Protein AF-0000000066042734 (afdb_homodimer)

Solvent-accessible surface area (backbone atoms only — not comparable to full-atom values): 48142 Å² total; per-residue (Å²): 138,81,78,79,76,81,79,82,79,78,80,76,77,76,70,76,70,76,62,56,46,54,73,40,97,67,30,56,36,60,56,72,78,45,35,79,86,39,39,67,38,41,52,30,36,57,53,18,55,71,49,66,73,80,45,58,42,34,63,77,38,16,57,48,27,60,75,30,28,76,43,46,57,34,74,38,47,61,54,89,59,24,52,62,40,36,47,58,49,60,66,67,35,60,50,47,44,50,36,86,46,45,84,27,55,83,34,44,26,46,78,47,66,72,29,27,18,26,41,44,29,44,27,70,74,49,34,63,70,52,44,28,50,64,20,34,44,53,41,46,38,65,55,72,38,41,45,52,58,41,40,35,22,38,65,94,47,86,49,72,38,77,52,46,69,51,41,49,52,41,31,41,63,68,72,48,38,71,92,78,43,51,74,57,52,45,50,35,48,41,55,40,61,53,36,27,47,48,47,61,36,80,45,92,90,42,52,38,35,64,41,50,61,40,88,64,32,68,48,75,67,31,30,47,51,50,38,56,76,66,67,58,53,74,48,55,30,65,60,45,59,30,62,27,63,67,49,51,20,34,31,48,47,38,30,52,71,7,71,49,36,70,67,64,51,36,53,37,51,42,34,29,24,62,42,67,50,98,84,67,50,75,46,52,38,43,44,56,58,67,36,72,81,43,33,75,52,26,57,48,69,77,41,88,69,53,68,68,58,51,53,49,52,44,50,50,32,43,50,49,42,50,53,46,48,53,51,37,44,55,48,44,52,50,36,31,54,49,41,32,52,33,51,75,60,65,56,49,69,78,73,40,46,68,36,36,49,23,46,32,53,13,46,36,34,43,32,42,50,61,36,9,80,55,29,35,67,37,16,40,50,59,36,27,40,40,36,29,54,14,26,49,27,29,29,53,19,35,29,51,43,29,38,50,27,30,76,61,70,47,72,69,82,69,89,74,79,66,39,86,36,35,69,40,25,37,51,73,69,67,54,62,58,69,58,55,52,51,44,34,51,48,24,58,72,53,51,48,55,51,22,52,52,51,28,50,60,56,57,68,33,40,110,132,88,77,81,79,78,78,76,78,74,79,77,76,76,72,76,72,76,64,58,48,54,60,45,96,66,30,57,36,60,57,74,77,44,36,79,86,39,39,68,39,40,53,31,36,58,52,18,56,70,48,68,73,80,46,56,42,36,64,76,39,15,56,49,27,60,75,30,27,76,43,45,58,35,74,38,46,61,55,89,58,22,51,62,40,39,48,58,49,58,66,66,34,59,49,46,42,50,36,87,45,44,85,28,56,83,33,46,25,47,78,49,64,73,28,26,18,26,41,45,27,44,28,71,74,49,35,63,71,51,45,29,49,64,21,34,42,52,41,47,38,64,55,71,38,41,44,52,59,41,41,34,22,39,65,95,46,87,50,73,38,78,50,46,69,51,39,47,53,40,30,41,64,69,73,49,38,70,92,78,44,51,72,59,52,46,51,34,48,42,54,40,61,52,35,26,47,50,46,62,37,81,45,89,90,42,54,37,35,66,41,49,61,39,88,64,34,68,48,74,67,32,30,46,51,50,37,57,75,66,68,58,55,74,47,53,29,64,60,45,60,29,62,27,63,67,51,50,21,34,32,47,47,37,30,50,70,7,70,49,36,70,67,64,51,34,54,36,51,42,33,30,24,64,43,66,48,97,86,66,50,73,47,50,39,42,44,56,58,66,36,74,80,43,32,74,52,27,56,48,69,78,41,89,70,53,68,69,58,50,53,49,53,45,50,51,32,42,49,51,42,50,53,46,49,51,53,38,45,55,48,43,53,50,36,32,54,48,39,33,52,32,49,76,60,63,57,49,69,78,72,40,47,69,37,37,49,23,45,31,52,13,50,36,35,43,32,43,51,62,35,9,80,55,30,34,66,38,16,39,50,58,38,28,41,40,36,29,54,14,27,48,27,31,29,53,20,36,31,52,45,30,37,51,29,31,75,60,69,48,73,71,79,69,90,74,79,67,38,87,37,35,69,38,24,36,50,72,69,68,55,62,59,70,59,54,52,51,44,34,52,49,24,59,68,53,50,49,56,51,21,52,53,52,28,51,61,56,55,67,32,40,109

Secondary structure (DSSP, 8-state):
----------------------S-SS----GGGGTTTTHHHHHHHHGGGG-----BHHHH-THHHHHTTTSGGGT--B----GGGHHHHHHHSGGG---SSTT-SS-BGGGGTTT-THHHHHHHHHHHHHHHSSBGGGGTTT--S-S-HHHHB-TTSS-B----HHHHHHHHHTT--GGGS-HHHHHHHTGGGTSS--EE--SSSSTT-EE---BTBSSHHHHHHHHHHTT--SEE-TTT--EE------HHHHHHHSHHHHTT--HHHHHS-EEE-TTS-EEE----S-GGGGGGGTGGGT--S-HHHHHHHHHHHHHHHHHHHHHHHHHHHHHHHHHHHHHHTT--HHHHHHHHHHHHHHHHHHHHHHHSTTHHHH-HHHHHHHHHHHHHHHHHHHHHHHHHHHHTT--SSPPPP--SSHHHHHHHTT--HHHHHHHHHHHHHHHHHHHHHHHHHHHTT--/----------------------S-SS----GGGGTTTTHHHHHHHHGGGG-----BHHHH-THHHHHTTTSGGGT--B----GGGHHHHHHHSGGG---SSTT-SS-BGGGGTTT-THHHHHHHHHHHHHHHSSBGGGGTTT--SPS-HHHHB-TTSS-B----HHHHHHHHHTT--GGGS-HHHHHHHTGGGTSS--EE--SSSSTT-EE---BTBSSHHHHHHHHHHTT--SEE-TTT--EE------HHHHHHHSHHHHTT--HHHHHS-EEE-TTS-EEE----S-GGGGGGGTGGGT--S-HHHHHHHHHHHHHHHHHHHHHHHHHHHHHHHHHHHHHHTT--HHHHHHHHHHHHHHHHHHHHHHHSTTHHHH-HHHHHHHHHHHHHHHHHHHHHHHHHHHHTT--SSPPPP--SSHHHHHHHTT--HHHHHHHHHHHHHHHHHHHHHHHHHHHTT--

Nearest PDB structures (foldseek):
  3ubr-assembly1_B  TM=9.917E-01  e=2.176E-53  Shewanella oneidensis
  4wjy-assembly1_B  TM=9.800E-01  e=7.944E-49  Escherichia coli K-12
  2rdz-assembly1_A  TM=9.796E-01  e=1.057E-48  Escherichia coli
  2rf7-assembly1_B  TM=9.746E-01  e=1.008E-48  Escherichia coli K-12
  1qdb-assembly2_C  TM=9.679E-01  e=1.740E-40  Sulfurospirillum deleyianum

Sequence (926 aa):
MNVKSIALSAVIATSFLAAGAMASEKTEPRNEVYKDKFSKQYDSWHATDESKEVVDMLEKVPSLVVLWAGYGFAKDYNAPRGHMYAVTDVTNTLRTGAPKNAEDGPMPMACWSCKSPDVPRVIEEQGEDGYFSGKWAKGGPEIVNVLGCADCHEKGSSKLRMSRPFAERAMTTLNTPFDKASRKDKQSMVCAQCHVEYYFEKTAERPGFVKFPWDMGTTVEQMEVYYDSMEFSDWTHAVSKTPMLKAQHPGYETWKLGVHGQNNVSCVDCHMPKVTNDKGRKFTDHKVGNPFDRFEETCATCHSQSKEFMVKQVEESKQKAQDLKARVETQLVKAHFEAKAAWDAGATEVEMKPILMDIRHSQWRWDYATASHGASSHAPAEVLRILGTSLDKAADARVKLAQLLGAKGVKQPIAYPDTSTKAKAQAALGMNMKTMNAEKAEFKKTLVPKWKEEAKKREATYKMNVKSIALSAVIATSFLAAGAMASEKTEPRNEVYKDKFSKQYDSWHATDESKEVVDMLEKVPSLVVLWAGYGFAKDYNAPRGHMYAVTDVTNTLRTGAPKNAEDGPMPMACWSCKSPDVPRVIEEQGEDGYFSGKWAKGGPEIVNVLGCADCHEKGSSKLRMSRPFAERAMTTLNTPFDKASRKDKQSMVCAQCHVEYYFEKTAERPGFVKFPWDMGTTVEQMEVYYDSMEFSDWTHAVSKTPMLKAQHPGYETWKLGVHGQNNVSCVDCHMPKVTNDKGRKFTDHKVGNPFDRFEETCATCHSQSKEFMVKQVEESKQKAQDLKARVETQLVKAHFEAKAAWDAGATEVEMKPILMDIRHSQWRWDYATASHGASSHAPAEVLRILGTSLDKAADARVKLAQLLGAKGVKQPIAYPDTSTKAKAQAALGMNMKTMNAEKAEFKKTLVPKWKEEAKKREATYK

Structure (mmCIF, N/CA/C/O backbone):
data_AF-0000000066042734-model_v1
#
loop_
_entity.id
_entity.type
_entity.pdbx_description
1 polymer 'Cytochrome c-552'
#
loop_
_atom_site.group_PDB
_atom_site.id
_atom_site.type_symbol
_atom_site.label_atom_id
_atom_site.label_alt_id
_atom_site.label_comp_id
_atom_site.label_asym_id
_atom_site.label_entity_id
_atom_site.label_seq_id
_atom_site.pdbx_PDB_ins_code
_atom_site.Cartn_x
_atom_site.Cartn_y
_atom_site.Cartn_z
_atom_site.occupancy
_atom_site.B_iso_or_equiv
_atom_site.auth_seq_id
_atom_site.auth_comp_id
_atom_site.auth_asym_id
_atom_site.auth_atom_id
_atom_site.pdbx_PDB_model_num
ATOM 1 N N . MET A 1 1 ? 7.691 -102.562 -24.547 1 26.17 1 MET A N 1
ATOM 2 C CA . MET A 1 1 ? 7.766 -101.562 -25.609 1 26.17 1 MET A CA 1
ATOM 3 C C . MET A 1 1 ? 6.863 -100.375 -25.297 1 26.17 1 MET A C 1
ATOM 5 O O . MET A 1 1 ? 5.637 -100.5 -25.328 1 26.17 1 MET A O 1
ATOM 9 N N . ASN A 1 2 ? 7.25 -99.562 -24.234 1 24.59 2 ASN A N 1
ATOM 10 C CA . ASN A 1 2 ? 6.703 -98.562 -23.312 1 24.59 2 ASN A CA 1
ATOM 11 C C . ASN A 1 2 ? 6.383 -97.25 -24.031 1 24.59 2 ASN A C 1
ATOM 13 O O . ASN A 1 2 ? 7.289 -96.562 -24.469 1 24.59 2 ASN A O 1
ATOM 17 N N . VAL A 1 3 ? 5.277 -97.125 -24.797 1 21.44 3 VAL A N 1
ATOM 18 C CA . VAL A 1 3 ? 4.836 -96.062 -25.719 1 21.44 3 VAL A CA 1
ATOM 19 C C . VAL A 1 3 ? 4.582 -94.75 -24.938 1 21.44 3 VAL A C 1
ATOM 21 O O . VAL A 1 3 ? 3.676 -94.688 -24.094 1 21.44 3 VAL A O 1
ATOM 24 N N . LYS A 1 4 ? 5.672 -94.125 -24.453 1 25.98 4 LYS A N 1
ATOM 25 C CA . LYS A 1 4 ? 5.59 -92.938 -23.609 1 25.98 4 LYS A CA 1
ATOM 26 C C . LYS A 1 4 ? 4.805 -91.812 -24.312 1 25.98 4 LYS A C 1
ATOM 28 O O . LYS A 1 4 ? 5.254 -91.25 -25.312 1 25.98 4 LYS A O 1
ATOM 33 N N . SER A 1 5 ? 3.439 -91.812 -24.438 1 24.69 5 SER A N 1
ATOM 34 C CA . SER A 1 5 ? 2.531 -90.938 -25.125 1 24.69 5 SER A CA 1
ATOM 35 C C . SER A 1 5 ? 2.643 -89.5 -24.578 1 24.69 5 SER A C 1
ATOM 37 O O . SER A 1 5 ? 2.25 -89.25 -23.438 1 24.69 5 SER A O 1
ATOM 39 N N . ILE A 1 6 ? 3.727 -88.812 -24.391 1 31.67 6 ILE A N 1
ATOM 40 C CA . ILE A 1 6 ? 3.625 -87.625 -23.594 1 31.67 6 ILE A CA 1
ATOM 41 C C . ILE A 1 6 ? 2.645 -86.625 -24.266 1 31.67 6 ILE A C 1
ATOM 43 O O . ILE A 1 6 ? 2.557 -86.562 -25.484 1 31.67 6 ILE A O 1
ATOM 47 N N . ALA A 1 7 ? 1.88 -85.75 -23.438 1 32.56 7 ALA A N 1
ATOM 48 C CA . ALA A 1 7 ? 0.792 -84.812 -23.125 1 32.56 7 ALA A CA 1
ATOM 49 C C . ALA A 1 7 ? 0.987 -83.5 -23.844 1 32.56 7 ALA A C 1
ATOM 51 O O . ALA A 1 7 ? 2.029 -82.875 -23.703 1 32.56 7 ALA A O 1
ATOM 52 N N . LEU A 1 8 ? 0.381 -83.25 -24.969 1 29.23 8 LEU A N 1
ATOM 53 C CA . LEU A 1 8 ? 0.227 -82 -25.672 1 29.23 8 LEU A CA 1
ATOM 54 C C . LEU A 1 8 ? -0.288 -80.938 -24.734 1 29.23 8 LEU A C 1
ATOM 56 O O . LEU A 1 8 ? -1.381 -81.062 -24.188 1 29.23 8 LEU A O 1
ATOM 60 N N . SER A 1 9 ? 0.532 -80.188 -23.953 1 26.72 9 SER A N 1
ATOM 61 C CA . SER A 1 9 ? 0.153 -79.062 -23.078 1 26.72 9 SER A CA 1
ATOM 62 C C . SER A 1 9 ? -0.603 -78 -23.859 1 26.72 9 SER A C 1
ATOM 64 O O . SER A 1 9 ? -0.129 -77.5 -24.891 1 26.72 9 SER A O 1
ATOM 66 N N . ALA A 1 10 ? -1.938 -77.938 -23.797 1 28.2 10 ALA A N 1
ATOM 67 C CA . ALA A 1 10 ? -2.877 -76.938 -24.281 1 28.2 10 ALA A CA 1
ATOM 68 C C . ALA A 1 10 ? -2.471 -75.562 -23.828 1 28.2 10 ALA A C 1
ATOM 70 O O . ALA A 1 10 ? -2.293 -75.312 -22.625 1 28.2 10 ALA A O 1
ATOM 71 N N . VAL A 1 11 ? -1.815 -74.688 -24.594 1 31.05 11 VAL A N 1
ATOM 72 C CA . VAL A 1 11 ? -1.559 -73.312 -24.422 1 31.05 11 VAL A CA 1
ATOM 73 C C . VAL A 1 11 ? -2.879 -72.562 -24.25 1 31.05 11 VAL A C 1
ATOM 75 O O . VAL A 1 11 ? -3.693 -72.5 -25.172 1 31.05 11 VAL A O 1
ATOM 78 N N . ILE A 1 12 ? -3.625 -72.75 -23.125 1 29.28 12 ILE A N 1
ATOM 79 C CA . ILE A 1 12 ? -4.797 -71.875 -22.938 1 29.28 12 ILE A CA 1
ATOM 80 C C . ILE A 1 12 ? -4.398 -70.375 -23.047 1 29.28 12 ILE A C 1
ATOM 82 O O . ILE A 1 12 ? -3.512 -69.938 -22.328 1 29.28 12 ILE A O 1
ATOM 86 N N . ALA A 1 13 ? -4.691 -69.75 -24.172 1 31.03 13 ALA A N 1
ATOM 87 C CA . ALA A 1 13 ? -4.711 -68.312 -24.406 1 31.03 13 ALA A CA 1
ATOM 88 C C . ALA A 1 13 ? -5.543 -67.562 -23.344 1 31.03 13 ALA A C 1
ATOM 90 O O . ALA A 1 13 ? -6.766 -67.75 -23.281 1 31.03 13 ALA A O 1
ATOM 91 N N . THR A 1 14 ? -5.09 -67.438 -22.109 1 29.73 14 THR A N 1
ATOM 92 C CA . THR A 1 14 ? -5.75 -66.5 -21.172 1 29.73 14 THR A CA 1
ATOM 93 C C . THR A 1 14 ? -6.164 -65.25 -21.859 1 29.73 14 THR A C 1
ATOM 95 O O . THR A 1 14 ? -5.32 -64.5 -22.375 1 29.73 14 THR A O 1
ATOM 98 N N . SER A 1 15 ? -7.273 -65.25 -22.5 1 28.06 15 SER A N 1
ATOM 99 C CA . SER A 1 15 ? -7.879 -63.969 -22.891 1 28.06 15 SER A CA 1
ATOM 100 C C . SER A 1 15 ? -7.801 -62.969 -21.75 1 28.06 15 SER A C 1
ATOM 102 O O . SER A 1 15 ? -8.266 -63.219 -20.641 1 28.06 15 SER A O 1
ATOM 104 N N . PHE A 1 16 ? -6.797 -62.125 -21.719 1 29.88 16 PHE A N 1
ATOM 105 C CA . PHE A 1 16 ? -6.848 -60.906 -20.922 1 29.88 16 PHE A CA 1
ATOM 106 C C . PHE A 1 16 ? -8.227 -60.281 -21 1 29.88 16 PHE A C 1
ATOM 108 O O . PHE A 1 16 ? -8.617 -59.75 -22.047 1 29.88 16 PHE A O 1
ATOM 115 N N . LEU A 1 17 ? -9.227 -60.969 -20.484 1 30.89 17 LEU A N 1
ATOM 116 C CA . LEU A 1 17 ? -10.445 -60.188 -20.281 1 30.89 17 LEU A CA 1
ATOM 117 C C . LEU A 1 17 ? -10.125 -58.75 -19.938 1 30.89 17 LEU A C 1
ATOM 119 O O . LEU A 1 17 ? -9.438 -58.469 -18.953 1 30.89 17 LEU A O 1
ATOM 123 N N . ALA A 1 18 ? -10.055 -57.938 -20.938 1 37.06 18 ALA A N 1
ATOM 124 C CA . ALA A 1 18 ? -10.148 -56.5 -20.766 1 37.06 18 ALA A CA 1
ATOM 125 C C . ALA A 1 18 ? -11.266 -56.125 -19.797 1 37.06 18 ALA A C 1
ATOM 127 O O . ALA A 1 18 ? -12.445 -56.094 -20.172 1 37.06 18 ALA A O 1
ATOM 128 N N . ALA A 1 19 ? -11.352 -56.625 -18.625 1 37.56 19 ALA A N 1
ATOM 129 C CA . ALA A 1 19 ? -12.234 -56.031 -17.625 1 37.56 19 ALA A CA 1
ATOM 130 C C . ALA A 1 19 ? -12.367 -54.531 -17.844 1 37.56 19 ALA A C 1
ATOM 132 O O . ALA A 1 19 ? -11.359 -53.812 -18.016 1 37.56 19 ALA A O 1
ATOM 133 N N . GLY A 1 20 ? -13.445 -54.094 -18.297 1 38.38 20 GLY A N 1
ATOM 134 C CA . GLY A 1 20 ? -13.727 -52.688 -18.359 1 38.38 20 GLY A CA 1
ATOM 135 C C . GLY A 1 20 ? -13.195 -51.906 -17.156 1 38.38 20 GLY A C 1
ATOM 136 O O . GLY A 1 20 ? -13.617 -52.156 -16.031 1 38.38 20 GLY A O 1
ATOM 137 N N . ALA A 1 21 ? -11.961 -51.656 -17.109 1 43.28 21 ALA A N 1
ATOM 138 C CA . ALA A 1 21 ? -11.203 -50.969 -16.078 1 43.28 21 ALA A CA 1
ATOM 139 C C . ALA A 1 21 ? -11.914 -49.688 -15.641 1 43.28 21 ALA A C 1
ATOM 141 O O . ALA A 1 21 ? -12.211 -48.812 -16.469 1 43.28 21 ALA A O 1
ATOM 142 N N . MET A 1 22 ? -12.922 -49.75 -14.711 1 48 22 MET A N 1
ATOM 143 C CA . MET A 1 22 ? -13.305 -48.5 -14.07 1 48 22 MET A CA 1
ATOM 144 C C . MET A 1 22 ? -12.094 -47.594 -13.859 1 48 22 MET A C 1
ATOM 146 O O . MET A 1 22 ? -10.984 -48.094 -13.664 1 48 22 MET A O 1
ATOM 150 N N . ALA A 1 23 ? -12.289 -46.188 -14.297 1 59.84 23 ALA A N 1
ATOM 151 C CA . ALA A 1 23 ? -11.133 -45.344 -13.969 1 59.84 23 ALA A CA 1
ATOM 152 C C . ALA A 1 23 ? -10.586 -45.688 -12.586 1 59.84 23 ALA A C 1
ATOM 154 O O . ALA A 1 23 ? -9.875 -46.688 -12.422 1 59.84 23 ALA A O 1
ATOM 155 N N . SER A 1 24 ? -10.68 -44.938 -11.633 1 70.19 24 SER A N 1
ATOM 156 C CA . SER A 1 24 ? -10.305 -45.156 -10.242 1 70.19 24 SER A CA 1
ATOM 157 C C . SER A 1 24 ? -11.531 -45.25 -9.344 1 70.19 24 SER A C 1
ATOM 159 O O . SER A 1 24 ? -12.633 -44.875 -9.75 1 70.19 24 SER A O 1
ATOM 161 N N . GLU A 1 25 ? -11.508 -46 -8.281 1 78.12 25 GLU A N 1
ATOM 162 C CA . GLU A 1 25 ? -12.617 -46.188 -7.344 1 78.12 25 GLU A CA 1
ATOM 163 C C . GLU A 1 25 ? -13.148 -44.875 -6.832 1 78.12 25 GLU A C 1
ATOM 165 O O . GLU A 1 25 ? -14.359 -44.688 -6.715 1 78.12 25 GLU A O 1
ATOM 170 N N . LYS A 1 26 ? -12.352 -43.969 -6.766 1 88.19 26 LYS A N 1
ATOM 171 C CA . LYS A 1 26 ? -12.742 -42.719 -6.109 1 88.19 26 LYS A CA 1
ATOM 172 C C . LYS A 1 26 ? -12.891 -41.594 -7.121 1 88.19 26 LYS A C 1
ATOM 174 O O . LYS A 1 26 ? -13.648 -40.625 -6.895 1 88.19 26 LYS A O 1
ATOM 179 N N . THR A 1 27 ? -12.227 -41.656 -8.289 1 95.31 27 THR A N 1
ATOM 180 C CA . THR A 1 27 ? -12.195 -40.531 -9.203 1 95.31 27 THR A CA 1
ATOM 181 C C . THR A 1 27 ? -12.664 -40.938 -10.594 1 95.31 27 THR A C 1
ATOM 183 O O . THR A 1 27 ? -12.094 -41.844 -11.203 1 95.31 27 THR A O 1
ATOM 186 N N . GLU A 1 28 ? -13.727 -40.406 -11.07 1 94.94 28 GLU A N 1
ATOM 187 C CA . GLU A 1 28 ? -14.125 -40.438 -12.477 1 94.94 28 GLU A CA 1
ATOM 188 C C . GLU A 1 28 ? -13.703 -39.156 -13.188 1 94.94 28 GLU A C 1
ATOM 190 O O . GLU A 1 28 ? -14.344 -38.094 -13.023 1 94.94 28 GLU A O 1
ATOM 195 N N . PRO A 1 29 ? -12.602 -39.156 -13.93 1 96.25 29 PRO A N 1
ATOM 196 C CA . PRO A 1 29 ? -12 -37.906 -14.43 1 96.25 29 PRO A CA 1
ATOM 197 C C . PRO A 1 29 ? -12.766 -37.312 -15.617 1 96.25 29 PRO A C 1
ATOM 199 O O . PRO A 1 29 ? -12.656 -36.125 -15.891 1 96.25 29 PRO A O 1
ATOM 202 N N . ARG A 1 30 ? -13.547 -38.094 -16.391 1 95.44 30 ARG A N 1
ATOM 203 C CA . ARG A 1 30 ? -14.305 -37.625 -17.547 1 95.44 30 ARG A CA 1
ATOM 204 C C . ARG A 1 30 ? -15.469 -36.75 -17.109 1 95.44 30 ARG A C 1
ATOM 206 O O . ARG A 1 30 ? -16.438 -37.25 -16.531 1 95.44 30 ARG A O 1
ATOM 213 N N . ASN A 1 31 ? -15.422 -35.531 -17.422 1 96.38 31 ASN A N 1
ATOM 214 C CA . ASN A 1 31 ? -16.422 -34.562 -16.984 1 96.38 31 ASN A CA 1
ATOM 215 C C . ASN A 1 31 ? -17.781 -34.844 -17.609 1 96.38 31 ASN A C 1
ATOM 217 O O . ASN A 1 31 ? -18.812 -34.594 -17 1 96.38 31 ASN A O 1
ATOM 221 N N . GLU A 1 32 ? -17.797 -35.375 -18.781 1 95 32 GLU A N 1
ATOM 222 C CA . GLU A 1 32 ? -19.031 -35.625 -19.531 1 95 32 GLU A CA 1
ATOM 223 C C . GLU A 1 32 ? -19.953 -36.594 -18.812 1 95 32 GLU A C 1
ATOM 225 O O . GLU A 1 32 ? -21.172 -36.562 -19.016 1 95 32 GLU A O 1
ATOM 230 N N . VAL A 1 33 ? -19.438 -37.375 -17.953 1 94.56 33 VAL A N 1
ATOM 231 C CA . VAL A 1 33 ? -20.219 -38.375 -17.234 1 94.56 33 VAL A CA 1
ATOM 232 C C . VAL A 1 33 ? -21.203 -37.688 -16.297 1 94.56 33 VAL A C 1
ATOM 234 O O . VAL A 1 33 ? -22.25 -38.25 -15.953 1 94.56 33 VAL A O 1
ATOM 237 N N . TYR A 1 34 ? -20.922 -36.5 -15.938 1 95.56 34 TYR A N 1
ATOM 238 C CA . TYR A 1 34 ? -21.719 -35.781 -14.938 1 95.56 34 TYR A CA 1
ATOM 239 C C . TYR A 1 34 ? -22.75 -34.875 -15.602 1 95.56 34 TYR A C 1
ATOM 241 O O . TYR A 1 34 ? -23.562 -34.25 -14.922 1 95.56 34 TYR A O 1
ATOM 249 N N . LYS A 1 35 ? -22.781 -34.75 -16.859 1 96.19 35 LYS A N 1
ATOM 250 C CA . LYS A 1 35 ? -23.547 -33.75 -17.625 1 96.19 35 LYS A CA 1
ATOM 251 C C . LYS A 1 35 ? -25.047 -33.906 -17.375 1 96.19 35 LYS A C 1
ATOM 253 O O . LYS A 1 35 ? -25.766 -32.906 -17.344 1 96.19 35 LYS A O 1
ATOM 258 N N . ASP A 1 36 ? -25.594 -35.125 -17.234 1 95.5 36 ASP A N 1
ATOM 259 C CA . ASP A 1 36 ? -27.031 -35.344 -17.109 1 95.5 36 ASP A CA 1
ATOM 260 C C . ASP A 1 36 ? -27.5 -35.031 -15.688 1 95.5 36 ASP A C 1
ATOM 262 O O . ASP A 1 36 ? -28.484 -34.312 -15.5 1 95.5 36 ASP A O 1
ATOM 266 N N . LYS A 1 37 ? -26.797 -35.531 -14.734 1 95.12 37 LYS A N 1
ATOM 267 C CA . LYS A 1 37 ? -27.188 -35.375 -13.344 1 95.12 37 LYS A CA 1
ATOM 268 C C . LYS A 1 37 ? -26.969 -33.938 -12.875 1 95.12 37 LYS A C 1
ATOM 270 O O . LYS A 1 37 ? -27.734 -33.406 -12.055 1 95.12 37 LYS A O 1
ATOM 275 N N . PHE A 1 38 ? -25.953 -33.312 -13.344 1 96.5 38 PHE A N 1
ATOM 276 C CA . PHE A 1 38 ? -25.594 -31.953 -12.945 1 96.5 38 PHE A CA 1
ATOM 277 C C . PHE A 1 38 ? -25.531 -31.031 -14.156 1 96.5 38 PHE A C 1
ATOM 279 O O . PHE A 1 38 ? -24.547 -30.328 -14.367 1 96.5 38 PHE A O 1
ATOM 286 N N . SER A 1 39 ? -26.578 -31.016 -14.898 1 96 39 SER A N 1
ATOM 287 C CA . SER A 1 39 ? -26.625 -30.406 -16.219 1 96 39 SER A CA 1
ATOM 288 C C . SER A 1 39 ? -26.359 -28.906 -16.156 1 96 39 SER A C 1
ATOM 290 O O . SER A 1 39 ? -25.625 -28.359 -16.984 1 96 39 SER A O 1
ATOM 292 N N . LYS A 1 40 ? -26.922 -28.156 -15.141 1 96.62 40 LYS A N 1
ATOM 293 C CA . LYS A 1 40 ? -26.75 -26.719 -15.055 1 96.62 40 LYS A CA 1
ATOM 294 C C . LYS A 1 40 ? -25.312 -26.344 -14.68 1 96.62 40 LYS A C 1
ATOM 296 O O . LYS A 1 40 ? -24.734 -25.422 -15.258 1 96.62 40 LYS A O 1
ATOM 301 N N . GLN A 1 41 ? -24.812 -27.078 -13.695 1 97.12 41 GLN A N 1
ATOM 302 C CA . GLN A 1 41 ? -23.422 -26.875 -13.312 1 97.12 41 GLN A CA 1
ATOM 303 C C . GLN A 1 41 ? -22.484 -27.219 -14.469 1 97.12 41 GLN A C 1
ATOM 305 O O . GLN A 1 41 ? -21.531 -26.484 -14.734 1 97.12 41 GLN A O 1
ATOM 310 N N . TYR A 1 42 ? -22.734 -28.312 -15.188 1 97.38 42 TYR A N 1
ATOM 311 C CA . TYR A 1 42 ? -21.922 -28.734 -16.328 1 97.38 42 TYR A CA 1
ATOM 312 C C . TYR A 1 42 ? -21.922 -27.672 -17.406 1 97.38 42 TYR A C 1
ATOM 314 O O . TYR A 1 42 ? -20.859 -27.297 -17.938 1 97.38 42 TYR A O 1
ATOM 322 N N . ASP A 1 43 ? -23.062 -27.219 -17.734 1 97.19 43 ASP A N 1
ATOM 323 C CA . ASP A 1 43 ? -23.188 -26.234 -18.812 1 97.19 43 ASP A CA 1
ATOM 324 C C . ASP A 1 43 ? -22.453 -24.953 -18.469 1 97.19 43 ASP A C 1
ATOM 326 O O . ASP A 1 43 ? -21.75 -24.375 -19.312 1 97.19 43 ASP A O 1
ATOM 330 N N . SER A 1 44 ? -22.672 -24.406 -17.266 1 97.12 44 SER A N 1
ATOM 331 C CA . SER A 1 44 ? -21.984 -23.188 -16.859 1 97.12 44 SER A CA 1
ATOM 332 C C . SER A 1 44 ? -20.484 -23.406 -16.766 1 97.12 44 SER A C 1
ATOM 334 O O . SER A 1 44 ? -19.703 -22.531 -17.156 1 97.12 44 SER A O 1
ATOM 336 N N . TRP A 1 45 ? -20.062 -24.547 -16.234 1 97.75 45 TRP A N 1
ATOM 337 C CA . TRP A 1 45 ? -18.656 -24.891 -16.234 1 97.75 45 TRP A CA 1
ATOM 338 C C . TRP A 1 45 ? -18.094 -24.922 -17.641 1 97.75 45 TRP A C 1
ATOM 340 O O . TRP A 1 45 ? -17.016 -24.359 -17.906 1 97.75 45 TRP A O 1
ATOM 350 N N . HIS A 1 46 ? -18.781 -25.547 -18.531 1 97.75 46 HIS A N 1
ATOM 351 C CA . HIS A 1 46 ? -18.344 -25.688 -19.922 1 97.75 46 HIS A CA 1
ATOM 352 C C . HIS A 1 46 ? -18.219 -24.328 -20.594 1 97.75 46 HIS A C 1
ATOM 354 O O . HIS A 1 46 ? -17.375 -24.141 -21.469 1 97.75 46 HIS A O 1
ATOM 360 N N . ALA A 1 47 ? -18.938 -23.344 -20.125 1 97.38 47 ALA A N 1
ATOM 361 C CA . ALA A 1 47 ? -18.969 -22 -20.703 1 97.38 47 ALA A CA 1
ATOM 362 C C . ALA A 1 47 ? -17.656 -21.266 -20.422 1 97.38 47 ALA A C 1
ATOM 364 O O . ALA A 1 47 ? -17.375 -20.234 -21.047 1 97.38 47 ALA A O 1
ATOM 365 N N . THR A 1 48 ? -16.812 -21.781 -19.609 1 97.19 48 THR A N 1
ATOM 366 C CA . THR A 1 48 ? -15.508 -21.172 -19.406 1 97.19 48 THR A CA 1
ATOM 367 C C . THR A 1 48 ? -14.656 -21.297 -20.672 1 97.19 48 THR A C 1
ATOM 369 O O . THR A 1 48 ? -13.625 -20.625 -20.797 1 97.19 48 THR A O 1
ATOM 372 N N . ASP A 1 49 ? -15.055 -22.094 -21.594 1 97 49 ASP A N 1
ATOM 373 C CA . ASP A 1 49 ? -14.367 -22.219 -22.875 1 97 49 ASP A CA 1
ATOM 374 C C . ASP A 1 49 ? -14.5 -20.938 -23.703 1 97 49 ASP A C 1
ATOM 376 O O . ASP A 1 49 ? -13.797 -20.766 -24.703 1 97 49 ASP A O 1
ATOM 380 N N . GLU A 1 50 ? -15.328 -20 -23.219 1 96.69 50 GLU A N 1
ATOM 381 C CA . GLU A 1 50 ? -15.469 -18.703 -23.891 1 96.69 50 GLU A CA 1
ATOM 382 C C . GLU A 1 50 ? -14.211 -17.859 -23.719 1 96.69 50 GLU A C 1
ATOM 384 O O . GLU A 1 50 ? -13.992 -16.906 -24.484 1 96.69 50 GLU A O 1
ATOM 389 N N . SER A 1 51 ? -13.438 -18.219 -22.766 1 94.94 51 SER A N 1
ATOM 390 C CA . SER A 1 51 ? -12.188 -17.516 -22.531 1 94.94 51 SER A CA 1
ATOM 391 C C . SER A 1 51 ? -11.117 -17.922 -23.547 1 94.94 51 SER A C 1
ATOM 393 O O . SER A 1 51 ? -10.062 -18.438 -23.172 1 94.94 51 SER A O 1
ATOM 395 N N . LYS A 1 52 ? -11.258 -17.547 -24.797 1 95.06 52 LYS A N 1
ATOM 396 C CA . LYS A 1 52 ? -10.461 -18.078 -25.891 1 95.06 52 LYS A CA 1
ATOM 397 C C . LYS A 1 52 ? -9.18 -17.281 -26.094 1 95.06 52 LYS A C 1
ATOM 399 O O . LYS A 1 52 ? -8.18 -17.812 -26.594 1 95.06 52 LYS A O 1
ATOM 404 N N . GLU A 1 53 ? -9.242 -16.078 -25.672 1 95.69 53 GLU A N 1
ATOM 405 C CA . GLU A 1 53 ? -8.148 -15.172 -26 1 95.69 53 GLU A CA 1
ATOM 406 C C . GLU A 1 53 ? -6.895 -15.508 -25.203 1 95.69 53 GLU A C 1
ATOM 408 O O . GLU A 1 53 ? -6.965 -15.758 -24 1 95.69 53 GLU A O 1
ATOM 413 N N . VAL A 1 54 ? -5.805 -15.656 -25.922 1 96.94 54 VAL A N 1
ATOM 414 C CA . VAL A 1 54 ? -4.5 -15.805 -25.297 1 96.94 54 VAL A CA 1
ATOM 415 C C . VAL A 1 54 ? -3.791 -14.453 -25.234 1 96.94 54 VAL A C 1
ATOM 417 O O . VAL A 1 54 ? -3.479 -13.867 -26.281 1 96.94 54 VAL A O 1
ATOM 420 N N . VAL A 1 55 ? -3.537 -13.938 -24.062 1 97.19 55 VAL A N 1
ATOM 421 C CA . VAL A 1 55 ? -2.883 -12.641 -23.875 1 97.19 55 VAL A CA 1
ATOM 422 C C . VAL A 1 55 ? -1.438 -12.859 -23.438 1 97.19 55 VAL A C 1
ATOM 424 O O . VAL A 1 55 ? -1.188 -13.422 -22.359 1 97.19 55 VAL A O 1
ATOM 427 N N . ASP A 1 56 ? -0.504 -12.438 -24.25 1 98.25 56 ASP A N 1
ATOM 428 C CA . ASP A 1 56 ? 0.926 -12.539 -23.969 1 98.25 56 ASP A CA 1
ATOM 429 C C . ASP A 1 56 ? 1.363 -11.508 -22.938 1 98.25 56 ASP A C 1
ATOM 431 O O . ASP A 1 56 ? 1.537 -10.328 -23.266 1 98.25 56 ASP A O 1
ATOM 435 N N . MET A 1 57 ? 1.606 -11.961 -21.766 1 97.81 57 MET A N 1
ATOM 436 C CA . MET A 1 57 ? 1.94 -11.039 -20.688 1 97.81 57 MET A CA 1
ATOM 437 C C . MET A 1 57 ? 3.379 -10.555 -20.812 1 97.81 57 MET A C 1
ATOM 439 O O . MET A 1 57 ? 3.723 -9.484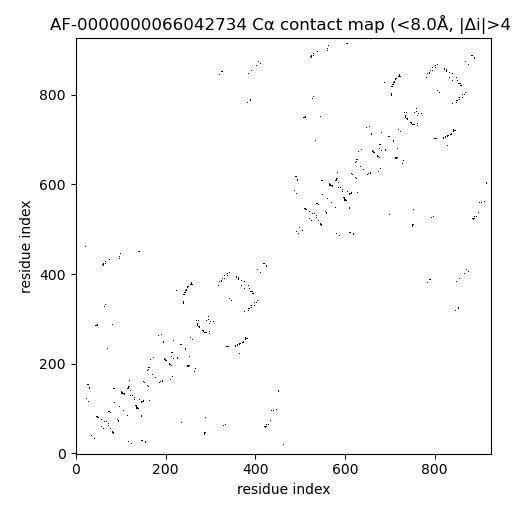 -20.297 1 97.81 57 MET A O 1
ATOM 443 N N . LEU A 1 58 ? 4.289 -11.352 -21.422 1 98.69 58 LEU A N 1
ATOM 444 C CA . LEU A 1 58 ? 5.66 -10.891 -21.625 1 98.69 58 LEU A CA 1
ATOM 445 C C . LEU A 1 58 ? 5.703 -9.719 -22.594 1 98.69 58 LEU A C 1
ATOM 447 O O . LEU A 1 58 ? 6.57 -8.844 -22.484 1 98.69 58 LEU A O 1
ATOM 451 N N . GLU A 1 59 ? 4.781 -9.727 -23.531 1 98.5 59 GLU A N 1
ATOM 452 C CA . GLU A 1 59 ? 4.676 -8.594 -24.438 1 98.5 59 GLU A CA 1
ATOM 453 C C . GLU A 1 59 ? 4.164 -7.352 -23.719 1 98.5 59 GLU A C 1
ATOM 455 O O . GLU A 1 59 ? 4.613 -6.238 -24 1 98.5 59 GLU A O 1
ATOM 460 N N . LYS A 1 60 ? 3.24 -7.555 -22.828 1 97.75 60 LYS A N 1
ATOM 461 C CA . LYS A 1 60 ? 2.645 -6.438 -22.109 1 97.75 60 LYS A CA 1
ATOM 462 C C . LYS A 1 60 ? 3.611 -5.875 -21.062 1 97.75 60 LYS A C 1
ATOM 464 O O . LYS A 1 60 ? 3.586 -4.68 -20.766 1 97.75 60 LYS A O 1
ATOM 469 N N . VAL A 1 61 ? 4.395 -6.73 -20.5 1 98.25 61 VAL A N 1
ATOM 470 C CA . VAL A 1 61 ? 5.316 -6.348 -19.438 1 98.25 61 VAL A CA 1
ATOM 471 C C . VAL A 1 61 ? 6.684 -6.988 -19.688 1 98.25 61 VAL A C 1
ATOM 473 O O . VAL A 1 61 ? 7.051 -7.957 -19.016 1 98.25 61 VAL A O 1
ATOM 476 N N . PRO A 1 62 ? 7.508 -6.422 -20.453 1 98.69 62 PRO A N 1
ATOM 477 C CA . PRO A 1 62 ? 8.766 -7.035 -20.891 1 98.69 62 PRO A CA 1
ATOM 478 C C . PRO A 1 62 ? 9.742 -7.266 -19.734 1 98.69 62 PRO A C 1
ATOM 480 O O . PRO A 1 62 ? 10.625 -8.117 -19.828 1 98.69 62 PRO A O 1
ATOM 483 N N . SER A 1 63 ? 9.539 -6.52 -18.609 1 98.75 63 SER A N 1
ATOM 484 C CA . SER A 1 63 ? 10.414 -6.719 -17.453 1 98.75 63 SER A CA 1
ATOM 485 C C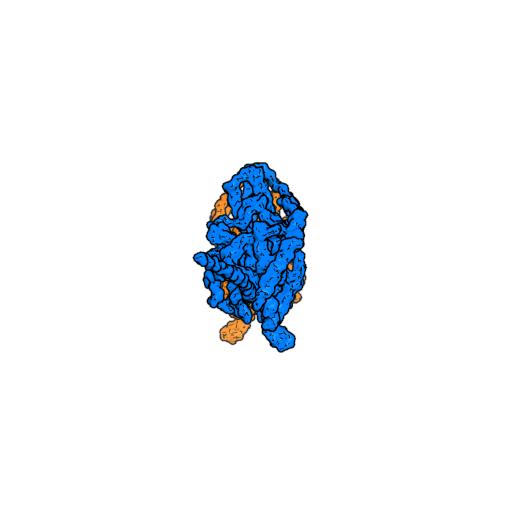 . SER A 1 63 ? 10.32 -8.148 -16.922 1 98.75 63 SER A C 1
ATOM 487 O O . SER A 1 63 ? 11.266 -8.664 -16.328 1 98.75 63 SER A O 1
ATOM 489 N N . LEU A 1 64 ? 9.219 -8.828 -17.172 1 98.75 64 LEU A N 1
ATOM 490 C CA . LEU A 1 64 ? 9.008 -10.203 -16.734 1 98.75 64 LEU A CA 1
ATOM 491 C C . LEU A 1 64 ? 10.055 -11.133 -17.328 1 98.75 64 LEU A C 1
ATOM 493 O O . LEU A 1 64 ? 10.516 -12.07 -16.672 1 98.75 64 LEU A O 1
ATOM 497 N N . VAL A 1 65 ? 10.5 -10.828 -18.562 1 98.88 65 VAL A N 1
ATOM 498 C CA . VAL A 1 65 ? 11.5 -11.641 -19.25 1 98.88 65 VAL A CA 1
ATOM 499 C C . VAL A 1 65 ? 12.812 -11.609 -18.469 1 98.88 65 VAL A C 1
ATOM 501 O O . VAL A 1 65 ? 13.422 -12.656 -18.234 1 98.88 65 VAL A O 1
ATOM 504 N N . VAL A 1 66 ? 13.164 -10.43 -17.984 1 98.94 66 VAL A N 1
ATOM 505 C CA . VAL A 1 66 ? 14.422 -10.273 -17.25 1 98.94 66 VAL A CA 1
ATOM 506 C C . VAL A 1 66 ? 14.281 -10.859 -15.852 1 98.94 66 VAL A C 1
ATOM 508 O O . VAL A 1 66 ? 15.172 -11.562 -15.375 1 98.94 66 VAL A O 1
ATOM 511 N N . LEU A 1 67 ? 13.188 -10.625 -15.188 1 98.94 67 LEU A N 1
ATOM 512 C CA . LEU A 1 67 ? 13.008 -11.055 -13.805 1 98.94 67 LEU A CA 1
ATOM 513 C C . LEU A 1 67 ? 12.992 -12.578 -13.711 1 98.94 67 LEU A C 1
ATOM 515 O O . LEU A 1 67 ? 13.445 -13.148 -12.703 1 98.94 67 LEU A O 1
ATOM 519 N N . TRP A 1 68 ? 12.555 -13.227 -14.789 1 98.81 68 TRP A N 1
ATOM 520 C CA . TRP A 1 68 ? 12.492 -14.68 -14.75 1 98.81 68 TRP A CA 1
ATOM 521 C C . TRP A 1 68 ? 13.578 -15.297 -15.625 1 98.81 68 TRP A C 1
ATOM 523 O O . TRP A 1 68 ? 13.469 -16.453 -16.031 1 98.81 68 TRP A O 1
ATOM 533 N N . ALA A 1 69 ? 14.695 -14.531 -15.898 1 98.88 69 ALA A N 1
ATOM 534 C CA . ALA A 1 69 ? 15.797 -15.023 -16.719 1 98.88 69 ALA A CA 1
ATOM 535 C C . ALA A 1 69 ? 16.344 -16.344 -16.188 1 98.88 69 ALA A C 1
ATOM 537 O O . ALA A 1 69 ? 16.672 -16.438 -15 1 98.88 69 ALA A O 1
ATOM 538 N N . GLY A 1 70 ? 16.391 -17.281 -17.109 1 98.19 70 GLY A N 1
ATOM 539 C CA . GLY A 1 70 ? 16.875 -18.594 -16.734 1 98.19 70 GLY A CA 1
ATOM 540 C C . GLY A 1 70 ? 15.766 -19.562 -16.359 1 98.19 70 GLY A C 1
ATOM 541 O O . GLY A 1 70 ? 16.016 -20.75 -16.125 1 98.19 70 GLY A O 1
ATOM 542 N N . TYR A 1 71 ? 14.555 -19.156 -16.328 1 97.56 71 TYR A N 1
ATOM 543 C CA . TYR A 1 71 ? 13.367 -19.938 -15.992 1 97.56 71 TYR A CA 1
ATOM 544 C C . TYR A 1 71 ? 12.391 -19.969 -17.156 1 97.56 71 TYR A C 1
ATOM 546 O O . TYR A 1 71 ? 12.445 -19.109 -18.047 1 97.56 71 TYR A O 1
ATOM 554 N N . GLY A 1 72 ? 11.547 -20.953 -17.203 1 97.25 72 GLY A N 1
ATOM 555 C CA . GLY A 1 72 ? 10.625 -21.141 -18.312 1 97.25 72 GLY A CA 1
ATOM 556 C C . GLY A 1 72 ? 9.688 -19.953 -18.5 1 97.25 72 GLY A C 1
ATOM 557 O O . GLY A 1 72 ? 9.266 -19.672 -19.625 1 97.25 72 GLY A O 1
ATOM 558 N N . PHE A 1 73 ? 9.484 -19.219 -17.5 1 98 73 PHE A N 1
ATOM 559 C CA . PHE A 1 73 ? 8.547 -18.109 -17.547 1 98 73 PHE A CA 1
ATOM 560 C C . PHE A 1 73 ? 9.102 -16.969 -18.391 1 98 73 PHE A C 1
ATOM 562 O O . PHE A 1 73 ? 8.344 -16.125 -18.875 1 98 73 PHE A O 1
ATOM 569 N N . ALA A 1 74 ? 10.375 -16.906 -18.547 1 98.5 74 ALA A N 1
ATOM 570 C CA . ALA A 1 74 ? 10.992 -15.883 -19.391 1 98.5 74 ALA A CA 1
ATOM 571 C C . ALA A 1 74 ? 10.742 -16.172 -20.875 1 98.5 74 ALA A C 1
ATOM 573 O O . ALA A 1 74 ? 10.859 -15.273 -21.703 1 98.5 74 ALA A O 1
ATOM 574 N N . LYS A 1 75 ? 10.359 -17.438 -21.188 1 98.44 75 LYS A N 1
ATOM 575 C CA . LYS A 1 75 ? 10.109 -17.859 -22.562 1 98.44 75 LYS A CA 1
ATOM 576 C C . LYS A 1 75 ? 8.656 -17.594 -22.953 1 98.44 75 LYS A C 1
ATOM 578 O O . LYS A 1 75 ? 8.391 -17.125 -24.062 1 98.44 75 LYS A O 1
ATOM 583 N N . ASP A 1 76 ? 7.797 -17.875 -22.078 1 98.38 76 ASP A N 1
ATOM 584 C CA . ASP A 1 76 ? 6.367 -17.797 -22.359 1 98.38 76 ASP A CA 1
ATOM 585 C C . ASP A 1 76 ? 5.562 -17.641 -21.078 1 98.38 76 ASP A C 1
ATOM 587 O O . ASP A 1 76 ? 5.797 -18.359 -20.094 1 98.38 76 ASP A O 1
ATOM 591 N N . TYR A 1 77 ? 4.719 -16.719 -21.047 1 97.69 77 TYR A N 1
ATOM 592 C CA . TYR A 1 77 ? 3.814 -16.453 -19.938 1 97.69 77 TYR A CA 1
ATOM 593 C C . TYR A 1 77 ? 2.578 -15.703 -20.406 1 97.69 77 TYR A C 1
ATOM 595 O O . TYR A 1 77 ? 2.682 -14.586 -20.922 1 97.69 77 TYR A O 1
ATOM 603 N N . ASN A 1 78 ? 1.375 -16.312 -20.203 1 97.38 78 ASN A N 1
ATOM 604 C CA . ASN A 1 78 ? 0.119 -15.742 -20.672 1 97.38 78 ASN A CA 1
ATOM 605 C C . ASN A 1 78 ? -0.844 -15.484 -19.516 1 97.38 78 ASN A C 1
ATOM 607 O O . ASN A 1 78 ? -0.731 -16.094 -18.453 1 97.38 78 ASN A O 1
ATOM 611 N N . ALA A 1 79 ? -1.74 -14.578 -19.797 1 94.88 79 ALA A N 1
ATOM 612 C CA . ALA A 1 79 ? -2.818 -14.344 -18.844 1 94.88 79 ALA A CA 1
ATOM 613 C C . ALA A 1 79 ? -3.678 -15.594 -18.656 1 94.88 79 ALA A C 1
ATOM 615 O O . ALA A 1 79 ? -3.809 -16.406 -19.578 1 94.88 79 ALA A O 1
ATOM 616 N N . PRO A 1 80 ? -4.293 -15.695 -17.453 1 92.12 80 PRO A N 1
ATOM 617 C CA . PRO A 1 80 ? -5.125 -16.875 -17.203 1 92.12 80 PRO A CA 1
ATOM 618 C C . PRO A 1 80 ? -6.367 -16.922 -18.094 1 92.12 80 PRO A C 1
ATOM 620 O O . PRO A 1 80 ? -6.969 -15.883 -18.375 1 92.12 80 PRO A O 1
ATOM 623 N N . ARG A 1 81 ? -6.742 -18.141 -18.438 1 94.19 81 ARG A N 1
ATOM 624 C CA . ARG A 1 81 ? -7.988 -18.422 -19.141 1 94.19 81 ARG A CA 1
ATOM 625 C C . ARG A 1 81 ? -8.891 -19.328 -18.312 1 94.19 81 ARG A C 1
ATOM 627 O O . ARG A 1 81 ? -8.555 -19.688 -17.188 1 94.19 81 ARG A O 1
ATOM 634 N N . GLY A 1 82 ? -10.016 -19.594 -18.875 1 95.19 82 GLY A N 1
ATOM 635 C CA . GLY A 1 82 ? -10.945 -20.484 -18.203 1 95.19 82 GLY A CA 1
ATOM 636 C C . GLY A 1 82 ? -10.391 -21.875 -17.984 1 95.19 82 GLY A C 1
ATOM 637 O O . GLY A 1 82 ? -9.539 -22.328 -18.75 1 95.19 82 GLY A O 1
ATOM 638 N N . HIS A 1 83 ? -10.922 -22.578 -17.016 1 95.88 83 HIS A N 1
ATOM 639 C CA . HIS A 1 83 ? -10.445 -23.891 -16.625 1 95.88 83 HIS A CA 1
ATOM 640 C C . HIS A 1 83 ? -10.477 -24.859 -17.797 1 95.88 83 HIS A C 1
ATOM 642 O O . HIS A 1 83 ? -9.656 -25.781 -17.875 1 95.88 83 HIS A O 1
ATOM 648 N N . MET A 1 84 ? -11.289 -24.562 -18.766 1 97 84 MET A N 1
ATOM 649 C CA . MET A 1 84 ? -11.422 -25.422 -19.938 1 97 84 MET A CA 1
ATOM 650 C C . MET A 1 84 ? -10.109 -25.5 -20.703 1 97 84 MET A C 1
ATOM 652 O O . MET A 1 84 ? -9.898 -26.422 -21.5 1 97 84 MET A O 1
ATOM 656 N N . TYR A 1 85 ? -9.25 -24.578 -20.406 1 97.5 85 TYR A N 1
ATOM 657 C CA . TYR A 1 85 ? -8.039 -24.5 -21.203 1 97.5 85 TYR A CA 1
ATOM 658 C C . TYR A 1 85 ? -6.828 -24.984 -20.406 1 97.5 85 TYR A C 1
ATOM 660 O O . TYR A 1 85 ? -5.691 -24.875 -20.875 1 97.5 85 TYR A O 1
ATOM 668 N N . ALA A 1 86 ? -7.016 -25.484 -19.234 1 97.25 86 ALA A N 1
ATOM 669 C CA . ALA A 1 86 ? -5.914 -25.828 -18.328 1 97.25 86 ALA A CA 1
ATOM 670 C C . ALA A 1 86 ? -4.953 -26.812 -18.984 1 97.25 86 ALA A C 1
ATOM 672 O O . ALA A 1 86 ? -3.74 -26.594 -19 1 97.25 86 ALA A O 1
ATOM 673 N N . VAL A 1 87 ? -5.434 -27.891 -19.562 1 98.06 87 VAL A N 1
ATOM 674 C CA . VAL A 1 87 ? -4.594 -28.906 -20.188 1 98.06 87 VAL A CA 1
ATOM 675 C C . VAL A 1 87 ? -4.008 -28.359 -21.484 1 98.06 87 VAL A C 1
ATOM 677 O O . VAL A 1 87 ? -2.822 -28.562 -21.766 1 98.06 87 VAL A O 1
ATOM 680 N N . THR A 1 88 ? -4.84 -27.656 -22.25 1 97.5 88 THR A N 1
ATOM 681 C CA . THR A 1 88 ? -4.387 -27.062 -23.5 1 97.5 88 THR A CA 1
ATOM 682 C C . THR A 1 88 ? -3.234 -26.094 -23.25 1 97.5 88 THR A C 1
ATOM 684 O O . THR A 1 88 ? -2.217 -26.141 -23.938 1 97.5 88 THR A O 1
ATOM 687 N N . ASP A 1 89 ? -3.377 -25.25 -22.312 1 97.75 89 ASP A N 1
ATOM 688 C CA . ASP A 1 89 ? -2.402 -24.203 -22.062 1 97.75 89 ASP A CA 1
ATOM 689 C C . ASP A 1 89 ? -1.074 -24.781 -21.578 1 97.75 89 ASP A C 1
ATOM 691 O O . ASP A 1 89 ? -0.006 -24.344 -22.016 1 97.75 89 ASP A O 1
ATOM 695 N N . VAL A 1 90 ? -1.087 -25.781 -20.656 1 97.69 90 VAL A N 1
ATOM 696 C CA . VAL A 1 90 ? 0.158 -26.344 -20.141 1 97.69 90 VAL A CA 1
ATOM 697 C C . VAL A 1 90 ? 0.853 -27.141 -21.25 1 97.69 90 VAL A C 1
ATOM 699 O O . VAL A 1 90 ? 2.084 -27.219 -21.281 1 97.69 90 VAL A O 1
ATOM 702 N N . THR A 1 91 ? 0.082 -27.688 -22.172 1 98.19 91 THR A N 1
ATOM 703 C CA . THR A 1 91 ? 0.643 -28.438 -23.281 1 98.19 91 THR A CA 1
ATOM 704 C C . THR A 1 91 ? 1.266 -27.484 -24.312 1 98.19 91 THR A C 1
ATOM 706 O O . THR A 1 91 ? 2.314 -27.781 -24.875 1 98.19 91 THR A O 1
ATOM 709 N N . ASN A 1 92 ? 0.686 -26.328 -24.453 1 97.88 92 ASN A N 1
ATOM 710 C CA . ASN A 1 92 ? 1.062 -25.438 -25.547 1 97.88 92 ASN A CA 1
ATOM 711 C C . ASN A 1 92 ? 2.172 -24.484 -25.141 1 97.88 92 ASN A C 1
ATOM 713 O O . ASN A 1 92 ? 2.873 -23.922 -25.984 1 97.88 92 ASN A O 1
ATOM 717 N N . THR A 1 93 ? 2.326 -24.172 -23.891 1 98.25 93 THR A N 1
ATOM 718 C CA . THR A 1 93 ? 3.277 -23.156 -23.438 1 98.25 93 THR A CA 1
ATOM 719 C C . THR A 1 93 ? 4.711 -23.609 -23.703 1 98.25 93 THR A C 1
ATOM 721 O O . THR A 1 93 ? 5.02 -24.797 -23.656 1 98.25 93 THR A O 1
ATOM 724 N N . LEU A 1 94 ? 5.625 -22.672 -23.953 1 98.5 94 LEU A N 1
ATOM 725 C CA . LEU A 1 94 ? 7.043 -22.969 -24.141 1 98.5 94 LEU A CA 1
ATOM 726 C C . LEU A 1 94 ? 7.688 -23.406 -22.828 1 98.5 94 LEU A C 1
ATOM 728 O O . LEU A 1 94 ? 8.789 -23.969 -22.844 1 98.5 94 LEU A O 1
ATOM 732 N N . ARG A 1 95 ? 7.027 -23.203 -21.719 1 98 95 ARG A N 1
ATOM 733 C CA . ARG A 1 95 ? 7.566 -23.547 -20.406 1 98 95 ARG A CA 1
ATOM 734 C C . ARG A 1 95 ? 7.773 -25.047 -20.266 1 98 95 ARG A C 1
ATOM 736 O O . ARG A 1 95 ? 8.703 -25.5 -19.594 1 98 95 ARG A O 1
ATOM 743 N N . THR A 1 96 ? 6.918 -25.828 -20.953 1 98 96 THR A N 1
ATOM 744 C CA . THR A 1 96 ? 6.996 -27.281 -20.844 1 98 96 THR A CA 1
ATOM 745 C C . THR A 1 96 ? 7.926 -27.859 -21.906 1 98 96 THR A C 1
ATOM 747 O O . THR A 1 96 ? 8.078 -29.078 -22 1 98 96 THR A O 1
ATOM 750 N N . GLY A 1 97 ? 8.477 -27.047 -22.75 1 97.62 97 GLY A N 1
ATOM 751 C CA . GLY A 1 97 ? 9.414 -27.484 -23.781 1 97.62 97 GLY A CA 1
ATOM 752 C C . GLY A 1 97 ? 8.75 -28.281 -24.891 1 97.62 97 GLY A C 1
ATOM 753 O O . GLY A 1 97 ? 7.594 -28.031 -25.234 1 97.62 97 GLY A O 1
ATOM 754 N N . ALA A 1 98 ? 9.586 -29.031 -25.547 1 98.12 98 ALA A N 1
ATOM 755 C CA . ALA A 1 98 ? 9.156 -29.844 -26.688 1 98.12 98 ALA A CA 1
ATOM 756 C C . ALA A 1 98 ? 9.703 -31.25 -26.594 1 98.12 98 ALA A C 1
ATOM 758 O O . ALA A 1 98 ? 10.516 -31.672 -27.422 1 98.12 98 ALA A O 1
ATOM 759 N N . PRO A 1 99 ? 9.188 -31.953 -25.609 1 98.31 99 PRO A N 1
ATOM 760 C CA . PRO A 1 99 ? 9.703 -33.312 -25.453 1 98.31 99 PRO A CA 1
ATOM 761 C C . PRO A 1 99 ? 9.43 -34.188 -26.688 1 98.31 99 PRO A C 1
ATOM 763 O O . PRO A 1 99 ? 8.438 -33.969 -27.391 1 98.31 99 PRO A O 1
ATOM 766 N N . LYS A 1 100 ? 10.25 -35.219 -26.859 1 97.44 100 LYS A N 1
ATOM 767 C CA . LYS A 1 100 ? 10.125 -36.125 -28 1 97.44 100 LYS A CA 1
ATOM 768 C C . LYS A 1 100 ? 9.602 -37.469 -27.562 1 97.44 100 LYS A C 1
ATOM 770 O O . LYS A 1 100 ? 9.156 -38.281 -28.391 1 97.44 100 LYS A O 1
ATOM 775 N N . ASN A 1 101 ? 9.742 -37.719 -26.359 1 96.94 101 ASN A N 1
ATOM 776 C CA . ASN A 1 101 ? 9.25 -38.969 -25.75 1 96.94 101 ASN A CA 1
ATOM 777 C C . ASN A 1 101 ? 8.992 -38.781 -24.266 1 96.94 101 ASN A C 1
ATOM 779 O O . ASN A 1 101 ? 9.125 -37.688 -23.734 1 96.94 101 ASN A O 1
ATOM 783 N N . ALA A 1 102 ? 8.625 -39.812 -23.547 1 97 102 ALA A N 1
ATOM 784 C CA . ALA A 1 102 ? 8.156 -39.781 -22.172 1 97 102 ALA A CA 1
ATOM 785 C C . ALA A 1 102 ? 9.281 -39.375 -21.219 1 97 102 ALA A C 1
ATOM 787 O O . ALA A 1 102 ? 9.031 -38.906 -20.109 1 97 102 ALA A O 1
ATOM 788 N N . GLU A 1 103 ? 10.547 -39.562 -21.609 1 97.44 103 GLU A N 1
ATOM 789 C CA . GLU A 1 103 ? 11.688 -39.344 -20.719 1 97.44 103 GLU A CA 1
ATOM 790 C C . GLU A 1 103 ? 12.375 -38.031 -21.031 1 97.44 103 GLU A C 1
ATOM 792 O O . GLU A 1 103 ? 13.375 -37.656 -20.406 1 97.44 103 GLU A O 1
ATOM 797 N N . ASP A 1 104 ? 11.797 -37.281 -21.938 1 97.25 104 ASP A N 1
ATOM 798 C CA . ASP A 1 104 ? 12.398 -36.062 -22.422 1 97.25 104 ASP A CA 1
ATOM 799 C C . ASP A 1 104 ? 11.688 -34.844 -21.875 1 97.25 104 ASP A C 1
ATOM 801 O O . ASP A 1 104 ? 10.609 -34.969 -21.266 1 97.25 104 ASP A O 1
ATOM 805 N N . GLY A 1 105 ? 12.453 -33.656 -21.984 1 95.38 105 GLY A N 1
ATOM 806 C CA . GLY A 1 105 ? 11.852 -32.375 -21.625 1 95.38 105 GLY A CA 1
ATOM 807 C C . GLY A 1 105 ? 12.367 -31.844 -20.297 1 95.38 105 GLY A C 1
ATOM 808 O O . GLY A 1 105 ? 12.938 -32.594 -19.5 1 95.38 105 GLY A O 1
ATOM 809 N N . PRO A 1 106 ? 12.023 -30.578 -20.078 1 95 106 PRO A N 1
ATOM 810 C CA . PRO A 1 106 ? 12.633 -29.891 -18.938 1 95 106 PRO A CA 1
ATOM 811 C C . PRO A 1 106 ? 11.797 -30.016 -17.656 1 95 106 PRO A C 1
ATOM 813 O O . PRO A 1 106 ? 12.305 -29.766 -16.562 1 95 106 PRO A O 1
ATOM 816 N N . MET A 1 107 ? 10.539 -30.438 -17.766 1 96.81 107 MET A N 1
ATOM 817 C CA . MET A 1 107 ? 9.648 -30.297 -16.609 1 96.81 107 MET A CA 1
ATOM 818 C C . MET A 1 107 ? 9.336 -31.656 -16 1 96.81 107 MET A C 1
ATOM 820 O O . MET A 1 107 ? 9.32 -32.656 -16.703 1 96.81 107 MET A O 1
ATOM 824 N N . PRO A 1 108 ? 9.102 -31.641 -14.719 1 97.31 108 PRO A N 1
ATOM 825 C CA . PRO A 1 108 ? 8.703 -32.875 -14.039 1 97.31 108 PRO A CA 1
ATOM 826 C C . PRO A 1 108 ? 7.199 -33.125 -14.086 1 97.31 108 PRO A C 1
ATOM 828 O O . PRO A 1 108 ? 6.434 -32.219 -14.438 1 97.31 108 PRO A O 1
ATOM 831 N N . MET A 1 109 ? 6.766 -34.312 -13.703 1 97.69 109 MET A N 1
ATOM 832 C CA . MET A 1 109 ? 5.363 -34.719 -13.625 1 97.69 109 MET A CA 1
ATOM 833 C C . MET A 1 109 ? 4.566 -33.781 -12.734 1 97.69 109 MET A C 1
ATOM 835 O O . MET A 1 109 ? 3.371 -33.594 -12.961 1 97.69 109 MET A O 1
ATOM 839 N N . ALA A 1 110 ? 5.234 -33.156 -11.828 1 97.81 110 ALA A N 1
ATOM 840 C CA . ALA A 1 110 ? 4.598 -32.281 -10.852 1 97.81 110 ALA A CA 1
ATOM 841 C C . ALA A 1 110 ? 3.857 -31.125 -11.531 1 97.81 110 ALA A C 1
ATOM 843 O O . ALA A 1 110 ? 2.895 -30.578 -10.984 1 97.81 110 ALA A O 1
ATOM 844 N N . CYS A 1 111 ? 4.18 -30.781 -12.742 1 97.69 111 CYS A N 1
ATOM 845 C CA . CYS A 1 111 ? 3.602 -29.641 -13.453 1 97.69 111 CYS A CA 1
ATOM 846 C C . CYS A 1 111 ? 2.15 -29.922 -13.836 1 97.69 111 CYS A C 1
ATOM 848 O O . CYS A 1 111 ? 1.396 -29 -14.133 1 97.69 111 CYS A O 1
ATOM 850 N N . TRP A 1 112 ? 1.689 -31.156 -13.766 1 98.25 112 TRP A N 1
ATOM 851 C CA . TRP A 1 112 ? 0.313 -31.547 -14.07 1 98.25 112 TRP A CA 1
ATOM 852 C C . TRP A 1 112 ? -0.576 -31.391 -12.836 1 98.25 112 TRP A C 1
ATOM 854 O O . TRP A 1 112 ? -1.805 -31.391 -12.945 1 98.25 112 TRP A O 1
ATOM 864 N N . SER A 1 113 ? -0.048 -31.141 -11.703 1 98.12 113 SER A N 1
ATOM 865 C CA . SER A 1 113 ? -0.665 -31.422 -10.414 1 98.12 113 SER A CA 1
ATOM 866 C C . SER A 1 113 ? -1.964 -30.641 -10.242 1 98.12 113 SER A C 1
ATOM 868 O O . SER A 1 113 ? -2.863 -31.078 -9.523 1 98.12 113 SER A O 1
ATOM 870 N N . CYS A 1 114 ? -2.082 -29.562 -10.883 1 97.12 114 CYS A N 1
ATOM 871 C CA . CYS A 1 114 ? -3.244 -28.719 -10.656 1 97.12 114 CYS A CA 1
ATOM 872 C C . CYS A 1 114 ? -4.043 -28.516 -11.938 1 97.12 114 CYS A C 1
ATOM 874 O O . CYS A 1 114 ? -4.816 -27.562 -12.055 1 97.12 114 CYS A O 1
ATOM 876 N N . LYS A 1 115 ? -3.951 -29.453 -12.906 1 97.38 115 LYS A N 1
ATOM 877 C CA . LYS A 1 115 ? -4.457 -29.156 -14.242 1 97.38 115 LYS A CA 1
ATOM 878 C C . LYS A 1 115 ? -5.625 -30.078 -14.609 1 97.38 115 LYS A C 1
ATOM 880 O O . LYS A 1 115 ? -6.312 -29.844 -15.602 1 97.38 115 LYS A O 1
ATOM 885 N N . SER A 1 116 ? -5.891 -31.156 -13.75 1 98.25 116 SER A N 1
ATOM 886 C CA . SER A 1 116 ? -6.781 -32.188 -14.281 1 98.25 116 SER A CA 1
ATOM 887 C C . SER A 1 116 ? -7.27 -33.125 -13.18 1 98.25 116 SER A C 1
ATOM 889 O O . SER A 1 116 ? -6.523 -33.438 -12.25 1 98.25 116 SER A O 1
ATOM 891 N N . PRO A 1 117 ? -8.484 -33.594 -13.344 1 97.75 117 PRO A N 1
ATOM 892 C CA . PRO A 1 117 ? -8.938 -34.656 -12.445 1 97.75 117 PRO A CA 1
ATOM 893 C C . PRO A 1 117 ? -8.234 -36 -12.703 1 97.75 117 PRO A C 1
ATOM 895 O O . PRO A 1 117 ? -8.367 -36.938 -11.914 1 97.75 117 PRO A O 1
ATOM 898 N N . ASP A 1 118 ? -7.453 -36.094 -13.789 1 98.12 118 ASP A N 1
ATOM 899 C CA . ASP A 1 118 ? -6.656 -37.312 -14.039 1 98.12 118 ASP A CA 1
ATOM 900 C C . ASP A 1 118 ? -5.527 -37.438 -13.023 1 98.12 118 ASP A C 1
ATOM 902 O O . ASP A 1 118 ? -4.992 -38.531 -12.812 1 98.12 118 ASP A O 1
ATOM 906 N N . VAL A 1 119 ? -5.176 -36.312 -12.391 1 98.38 119 VAL A N 1
ATOM 907 C CA . VAL A 1 119 ? -4.066 -36.312 -11.438 1 98.38 119 VAL A CA 1
ATOM 908 C C . VAL A 1 119 ? -4.438 -37.156 -10.219 1 98.38 119 VAL A C 1
ATOM 910 O O . VAL A 1 119 ? -3.738 -38.125 -9.875 1 98.38 119 VAL A O 1
ATOM 913 N N . PRO A 1 120 ? -5.543 -36.875 -9.578 1 97.75 120 PRO A N 1
ATOM 914 C CA . PRO A 1 120 ? -5.898 -37.781 -8.484 1 97.75 120 PRO A CA 1
ATOM 915 C C . PRO A 1 120 ? -6.129 -39.219 -8.961 1 97.75 120 PRO A C 1
ATOM 917 O O . PRO A 1 120 ? -5.824 -40.156 -8.234 1 97.75 120 PRO A O 1
ATOM 920 N N . ARG A 1 121 ? -6.664 -39.438 -10.148 1 97.12 121 ARG A N 1
ATOM 921 C CA . ARG A 1 121 ? -6.816 -40.781 -10.68 1 97.12 121 ARG A CA 1
ATOM 922 C C . ARG A 1 121 ? -5.473 -41.5 -10.742 1 97.12 121 ARG A C 1
ATOM 924 O O . ARG A 1 121 ? -5.336 -42.625 -10.258 1 97.12 121 ARG A O 1
ATOM 931 N N . VAL A 1 122 ? -4.465 -40.812 -11.336 1 97.62 122 VAL A N 1
ATOM 932 C CA . VAL A 1 122 ? -3.145 -41.406 -11.5 1 97.62 122 VAL A CA 1
ATOM 933 C C . VAL A 1 122 ? -2.516 -41.656 -10.133 1 97.62 122 VAL A C 1
ATOM 935 O O . VAL A 1 122 ? -1.862 -42.688 -9.922 1 97.62 122 VAL A O 1
ATOM 938 N N . ILE A 1 123 ? -2.689 -40.781 -9.188 1 97.75 123 ILE A N 1
ATOM 939 C CA . ILE A 1 123 ? -2.16 -40.938 -7.836 1 97.75 123 ILE A CA 1
ATOM 940 C C . ILE A 1 123 ? -2.811 -42.156 -7.172 1 97.75 123 ILE A C 1
ATOM 942 O O . ILE A 1 123 ? -2.135 -42.938 -6.496 1 97.75 123 ILE A O 1
ATOM 946 N N . GLU A 1 124 ? -4.074 -42.281 -7.367 1 96.25 124 GLU A N 1
ATOM 947 C CA . GLU A 1 124 ? -4.777 -43.438 -6.805 1 96.25 124 GLU A CA 1
ATOM 948 C C . GLU A 1 124 ? -4.273 -44.75 -7.41 1 96.25 124 GLU A C 1
ATOM 950 O O . GLU A 1 124 ? -4.168 -45.75 -6.715 1 96.25 124 GLU A O 1
ATOM 955 N N . GLU A 1 125 ? -3.918 -44.719 -8.648 1 95 125 GLU A N 1
ATOM 956 C CA . GLU A 1 125 ? -3.506 -45.906 -9.375 1 95 125 GLU A CA 1
ATOM 957 C C . GLU A 1 125 ? -2.051 -46.25 -9.078 1 95 125 GLU A C 1
ATOM 959 O O . GLU A 1 125 ? -1.705 -47.438 -8.953 1 95 125 GLU A O 1
ATOM 964 N N . GLN A 1 126 ? -1.272 -45.219 -8.953 1 95.44 126 GLN A N 1
ATOM 965 C CA . GLN A 1 126 ? 0.164 -45.469 -8.945 1 95.44 126 GLN A CA 1
ATOM 966 C C . GLN A 1 126 ? 0.795 -45.031 -7.629 1 95.44 126 GLN A C 1
ATOM 968 O O . GLN A 1 126 ? 1.978 -45.281 -7.387 1 95.44 126 GLN A O 1
ATOM 973 N N . GLY A 1 127 ? 0.013 -44.469 -6.727 1 96.25 127 GLY A N 1
ATOM 974 C CA . GLY A 1 127 ? 0.582 -43.812 -5.562 1 96.25 127 GLY A CA 1
ATOM 975 C C . GLY A 1 127 ? 1.249 -42.5 -5.895 1 96.25 127 GLY A C 1
ATOM 976 O O . GLY A 1 127 ? 1.53 -42.188 -7.062 1 96.25 127 GLY A O 1
ATOM 977 N N . GLU A 1 128 ? 1.559 -41.688 -4.91 1 97.25 128 GLU A N 1
ATOM 978 C CA . GLU A 1 128 ? 2.229 -40.406 -5.137 1 97.25 128 GLU A CA 1
ATOM 979 C C . GLU A 1 128 ? 3.627 -40.594 -5.707 1 97.25 128 GLU A C 1
ATOM 981 O O . GLU A 1 128 ? 4.066 -39.844 -6.574 1 97.25 128 GLU A O 1
ATOM 986 N N . ASP A 1 129 ? 4.324 -41.656 -5.219 1 97 129 ASP A N 1
ATOM 987 C CA . ASP A 1 129 ? 5.66 -41.938 -5.738 1 97 129 ASP A CA 1
ATOM 988 C C . ASP A 1 129 ? 5.621 -42.188 -7.246 1 97 129 ASP A C 1
ATOM 990 O O . ASP A 1 129 ? 6.465 -41.656 -7.984 1 97 129 ASP A O 1
ATOM 994 N N . GLY A 1 130 ? 4.648 -43 -7.637 1 96.88 130 GLY A N 1
ATOM 995 C CA . GLY A 1 130 ? 4.496 -43.25 -9.055 1 96.88 130 GLY A CA 1
ATOM 996 C C . GLY A 1 130 ? 4.156 -42.031 -9.867 1 96.88 130 GLY A C 1
ATOM 997 O O . GLY A 1 130 ? 4.738 -41.781 -10.93 1 96.88 130 GLY A O 1
ATOM 998 N N . TYR A 1 131 ? 3.305 -41.25 -9.398 1 97.81 131 TYR A N 1
ATOM 999 C CA . TYR A 1 131 ? 2.869 -40.031 -10.094 1 97.81 131 TYR A CA 1
ATOM 1000 C C . TYR A 1 131 ? 4.016 -39.062 -10.234 1 97.81 131 TYR A C 1
ATOM 1002 O O . TYR A 1 131 ? 4.258 -38.531 -11.32 1 97.81 131 TYR A O 1
ATOM 1010 N N . PHE A 1 132 ? 4.73 -38.781 -9.172 1 98.06 132 PHE A N 1
ATOM 1011 C CA . PHE A 1 132 ? 5.699 -37.688 -9.164 1 98.06 132 PHE A CA 1
ATOM 1012 C C . PHE A 1 132 ? 7.004 -38.125 -9.828 1 98.06 132 PHE A C 1
ATOM 1014 O O . PHE A 1 132 ? 7.883 -37.281 -10.07 1 98.06 132 PHE A O 1
ATOM 1021 N N . SER A 1 133 ? 7.102 -39.375 -10.18 1 96.5 133 SER A N 1
ATOM 1022 C CA . SER A 1 133 ? 8.32 -39.844 -10.828 1 96.5 133 SER A CA 1
ATOM 1023 C C . SER A 1 133 ? 8.305 -39.562 -12.32 1 96.5 133 SER A C 1
ATOM 1025 O O . SER A 1 133 ? 7.266 -39.656 -12.977 1 96.5 133 SER A O 1
ATOM 1027 N N . GLY A 1 134 ? 9.523 -39.156 -12.812 1 96.19 134 GLY A N 1
ATOM 1028 C CA . GLY A 1 134 ? 9.695 -39 -14.25 1 96.19 134 GLY A CA 1
ATOM 1029 C C . GLY A 1 134 ? 9.43 -37.562 -14.719 1 96.19 134 GLY A C 1
ATOM 1030 O O . GLY A 1 134 ? 9.398 -36.656 -13.906 1 96.19 134 GLY A O 1
ATOM 1031 N N . LYS A 1 135 ? 9.312 -37.438 -16.094 1 97.88 135 LYS A N 1
ATOM 1032 C CA . LYS A 1 135 ? 9.172 -36.125 -16.734 1 97.88 135 LYS A CA 1
ATOM 1033 C C . LYS A 1 135 ? 7.711 -35.844 -17.078 1 97.88 135 LYS A C 1
ATOM 1035 O O . LYS A 1 135 ? 6.887 -36.75 -17.125 1 97.88 135 LYS A O 1
ATOM 1040 N N . TRP A 1 136 ? 7.457 -34.594 -17.219 1 98.25 136 TRP A N 1
ATOM 1041 C CA . TRP A 1 136 ? 6.129 -34.094 -17.562 1 98.25 136 TRP A CA 1
ATOM 1042 C C . TRP A 1 136 ? 5.559 -34.844 -18.766 1 98.25 136 TRP A C 1
ATOM 1044 O O . TRP A 1 136 ? 4.367 -35.156 -18.781 1 98.25 136 TRP A O 1
ATOM 1054 N N . ALA A 1 137 ? 6.352 -35.219 -19.703 1 98.31 137 ALA A N 1
ATOM 1055 C CA . ALA A 1 137 ? 5.914 -35.844 -20.953 1 98.31 137 ALA A CA 1
ATOM 1056 C C . ALA A 1 137 ? 5.332 -37.219 -20.703 1 98.31 137 ALA A C 1
ATOM 1058 O O . ALA A 1 137 ? 4.469 -37.688 -21.453 1 98.31 137 ALA A O 1
ATOM 1059 N N . LYS A 1 138 ? 5.754 -37.844 -19.656 1 97.56 138 LYS A N 1
ATOM 1060 C CA . LYS A 1 138 ? 5.215 -39.156 -19.297 1 97.56 138 LYS A CA 1
ATOM 1061 C C . LYS A 1 138 ? 3.713 -39.062 -19.047 1 97.56 138 LYS A C 1
ATOM 1063 O O . LYS A 1 138 ? 2.982 -40.031 -19.328 1 97.56 138 LYS A O 1
ATOM 1068 N N . GLY A 1 139 ? 3.303 -38 -18.562 1 98.06 139 GLY A N 1
ATOM 1069 C CA . GLY A 1 139 ? 1.909 -37.812 -18.188 1 98.06 139 GLY A CA 1
ATOM 1070 C C . GLY A 1 139 ? 1.009 -37.469 -19.359 1 98.06 139 GLY A C 1
ATOM 1071 O O . GLY A 1 139 ? -0.217 -37.531 -19.234 1 98.06 139 GLY A O 1
ATOM 1072 N N . GLY A 1 140 ? 1.535 -37.219 -20.5 1 97.88 140 GLY A N 1
ATOM 1073 C CA . GLY A 1 140 ? 0.788 -36.75 -21.656 1 97.88 140 GLY A CA 1
ATOM 1074 C C . GLY A 1 140 ? -0.396 -37.625 -22 1 97.88 140 GLY A C 1
ATOM 1075 O O . GLY A 1 140 ? -1.529 -37.156 -22.094 1 97.88 140 GLY A O 1
ATOM 1076 N N . PRO A 1 141 ? -0.203 -38.906 -22.109 1 97.56 141 PRO A N 1
ATOM 1077 C CA . PRO A 1 141 ? -1.321 -39.812 -22.453 1 97.56 141 PRO A CA 1
ATOM 1078 C C . PRO A 1 141 ? -2.262 -40.062 -21.266 1 97.56 141 PRO A C 1
ATOM 1080 O O . PRO A 1 141 ? -3.385 -40.531 -21.469 1 97.56 141 PRO A O 1
ATOM 1083 N N . GLU A 1 142 ? -1.795 -39.75 -20.078 1 96.94 142 GLU A N 1
ATOM 1084 C CA . GLU A 1 142 ? -2.572 -40.031 -18.875 1 96.94 142 GLU A CA 1
ATOM 1085 C C . GLU A 1 142 ? -3.461 -38.844 -18.516 1 96.94 142 GLU A C 1
ATOM 1087 O O . GLU A 1 142 ? -4.57 -39.031 -18 1 96.94 142 GLU A O 1
ATOM 1092 N N . ILE A 1 143 ? -2.986 -37.656 -18.656 1 98.06 143 ILE A N 1
ATOM 1093 C CA . ILE A 1 143 ? -3.645 -36.469 -18.172 1 98.06 143 ILE A CA 1
ATOM 1094 C C . ILE A 1 143 ? -4.297 -35.719 -19.344 1 98.06 143 ILE A C 1
ATOM 1096 O O . ILE A 1 143 ? -3.686 -34.844 -19.953 1 98.06 143 ILE A O 1
ATOM 1100 N N . VAL A 1 144 ? -5.566 -36 -19.609 1 97 144 VAL A N 1
ATOM 1101 C CA . VAL A 1 144 ? -6.16 -35.5 -20.828 1 97 144 VAL A CA 1
ATOM 1102 C C . VAL A 1 144 ? -7.5 -34.812 -20.531 1 97 144 VAL A C 1
ATOM 1104 O O . VAL A 1 144 ? -7.996 -34.031 -21.328 1 97 144 VAL A O 1
ATOM 1107 N N . ASN A 1 145 ? -8.102 -35.188 -19.359 1 97.31 145 ASN A N 1
ATOM 1108 C CA . ASN A 1 145 ? -9.359 -34.531 -18.984 1 97.31 145 ASN A CA 1
ATOM 1109 C C . ASN A 1 145 ? -9.125 -33.188 -18.312 1 97.31 145 ASN A C 1
ATOM 1111 O O . ASN A 1 145 ? -8.258 -33.062 -17.453 1 97.31 145 ASN A O 1
ATOM 1115 N N . VAL A 1 146 ? -9.867 -32.219 -18.75 1 97 146 VAL A N 1
ATOM 1116 C CA . VAL A 1 146 ? -9.633 -30.859 -18.25 1 97 146 VAL A CA 1
ATOM 1117 C C . VAL A 1 146 ? -10.211 -30.719 -16.844 1 97 146 VAL A C 1
ATOM 1119 O O . VAL A 1 146 ? -11.102 -31.469 -16.453 1 97 146 VAL A O 1
ATOM 1122 N N . LEU A 1 147 ? -9.664 -29.797 -16.109 1 96.88 147 LEU A N 1
ATOM 1123 C CA . LEU A 1 147 ? -10.094 -29.469 -14.75 1 96.88 147 LEU A CA 1
ATOM 1124 C C . LEU A 1 147 ? -11.609 -29.359 -14.672 1 96.88 147 LEU A C 1
ATOM 1126 O O . LEU A 1 147 ? -12.227 -28.609 -15.445 1 96.88 147 LEU A O 1
ATOM 1130 N N . GLY A 1 148 ? -12.227 -30.109 -13.719 1 96.06 148 GLY A N 1
ATOM 1131 C CA . GLY A 1 148 ? -13.68 -30.125 -13.688 1 96.06 148 GLY A CA 1
ATOM 1132 C C . GLY A 1 148 ? -14.242 -30.734 -12.414 1 96.06 148 GLY A C 1
ATOM 1133 O O . GLY A 1 148 ? -13.781 -30.406 -11.32 1 96.06 148 GLY A O 1
ATOM 1134 N N . CYS A 1 149 ? -15.289 -31.578 -12.523 1 97.38 149 CYS A N 1
ATOM 1135 C CA . CYS A 1 149 ? -16.172 -32 -11.43 1 97.38 149 CYS A CA 1
ATOM 1136 C C . CYS A 1 149 ? -15.406 -32.781 -10.383 1 97.38 149 CYS A C 1
ATOM 1138 O O . CYS A 1 149 ? -15.438 -32.469 -9.195 1 97.38 149 CYS A O 1
ATOM 1140 N N . ALA A 1 150 ? -14.594 -33.719 -10.82 1 97.31 150 ALA A N 1
ATOM 1141 C CA . ALA A 1 150 ? -14 -34.688 -9.906 1 97.31 150 ALA A CA 1
ATOM 1142 C C . ALA A 1 150 ? -12.82 -34.062 -9.148 1 97.31 150 ALA A C 1
ATOM 1144 O O . ALA A 1 150 ? -12.297 -34.688 -8.211 1 97.31 150 ALA A O 1
ATOM 1145 N N . ASP A 1 151 ? -12.422 -32.906 -9.523 1 97.44 151 ASP A N 1
ATOM 1146 C CA . ASP A 1 151 ? -11.375 -32.188 -8.789 1 97.44 151 ASP A CA 1
ATOM 1147 C C . ASP A 1 151 ? -11.891 -31.703 -7.438 1 97.44 151 ASP A C 1
ATOM 1149 O O . ASP A 1 151 ? -11.117 -31.594 -6.48 1 97.44 151 ASP A O 1
ATOM 1153 N N . CYS A 1 152 ? -13.211 -31.391 -7.371 1 97.56 152 CYS A N 1
ATOM 1154 C CA . CYS A 1 152 ? -13.742 -30.672 -6.211 1 97.56 152 CYS A CA 1
ATOM 1155 C C . CYS A 1 152 ? -14.875 -31.453 -5.562 1 97.56 152 CYS A C 1
ATOM 1157 O O . CYS A 1 152 ? -15.258 -31.172 -4.426 1 97.56 152 CYS A O 1
ATOM 1159 N N . HIS A 1 153 ? -15.422 -32.469 -6.312 1 97.5 153 HIS A N 1
ATOM 1160 C CA . HIS A 1 153 ? -16.578 -33.188 -5.805 1 97.5 153 HIS A CA 1
ATOM 1161 C C . HIS A 1 153 ? -16.297 -34.688 -5.727 1 97.5 153 HIS A C 1
ATOM 1163 O O . HIS A 1 153 ? -15.578 -35.25 -6.562 1 97.5 153 HIS A O 1
ATOM 1169 N N . GLU A 1 154 ? -16.953 -35.281 -4.758 1 95.69 154 GLU A N 1
ATOM 1170 C CA . GLU A 1 154 ? -16.969 -36.75 -4.703 1 95.69 154 GLU A CA 1
ATOM 1171 C C . GLU A 1 154 ? -17.719 -37.344 -5.891 1 95.69 154 GLU A C 1
ATOM 1173 O O . GLU A 1 154 ? -18.688 -36.75 -6.379 1 95.69 154 GLU A O 1
ATOM 1178 N N . LYS A 1 155 ? -17.188 -38.469 -6.215 1 91.69 155 LYS A N 1
ATOM 1179 C CA . LYS A 1 155 ? -17.734 -39.125 -7.391 1 91.69 155 LYS A CA 1
ATOM 1180 C C . LYS A 1 155 ? -19.25 -39.281 -7.293 1 91.69 155 LYS A C 1
ATOM 1182 O O . LYS A 1 155 ? -19.766 -39.844 -6.32 1 91.69 155 LYS A O 1
ATOM 1187 N N . GLY A 1 156 ? -19.891 -38.656 -8.211 1 88.5 156 GLY A N 1
ATOM 1188 C CA . GLY A 1 156 ? -21.328 -38.812 -8.352 1 88.5 156 GLY A CA 1
ATOM 1189 C C . GLY A 1 156 ? -22.125 -38 -7.352 1 88.5 156 GLY A C 1
ATOM 1190 O O . GLY A 1 156 ? -23.328 -38.156 -7.219 1 88.5 156 GLY A O 1
ATOM 1191 N N . SER A 1 157 ? -21.5 -37.094 -6.684 1 93.94 157 SER A N 1
ATOM 1192 C CA . SER A 1 157 ? -22.203 -36.312 -5.664 1 93.94 157 SER A CA 1
ATOM 1193 C C . SER A 1 157 ? -21.734 -34.844 -5.66 1 93.94 157 SER A C 1
ATOM 1195 O O . SER A 1 157 ? -20.719 -34.5 -6.258 1 93.94 157 SER A O 1
ATOM 1197 N N . SER A 1 158 ? -22.594 -34.062 -4.996 1 94.56 158 SER A N 1
ATOM 1198 C CA . SER A 1 158 ? -22.234 -32.656 -4.852 1 94.56 158 SER A CA 1
ATOM 1199 C C . SER A 1 158 ? -21.344 -32.438 -3.633 1 94.56 158 SER A C 1
ATOM 1201 O O . SER A 1 158 ? -20.922 -31.297 -3.363 1 94.56 158 SER A O 1
ATOM 1203 N N . LYS A 1 159 ? -21.078 -33.438 -2.895 1 96.31 159 LYS A N 1
ATOM 1204 C CA . LYS A 1 159 ? -20.219 -33.312 -1.718 1 96.31 159 LYS A CA 1
ATOM 1205 C C . LYS A 1 159 ? -18.797 -32.906 -2.109 1 96.31 159 LYS A C 1
ATOM 1207 O O . LYS A 1 159 ? -18.234 -33.469 -3.057 1 96.31 159 LYS A O 1
ATOM 1212 N N . LEU A 1 160 ? -18.266 -31.938 -1.435 1 97.94 160 LEU A N 1
ATOM 1213 C CA . LEU A 1 160 ? -16.938 -31.438 -1.733 1 97.94 160 LEU A CA 1
ATOM 1214 C C . LEU A 1 160 ? -15.859 -32.375 -1.227 1 97.94 160 LEU A C 1
ATOM 1216 O O . LEU A 1 160 ? -16.078 -33.094 -0.247 1 97.94 160 LEU A O 1
ATOM 1220 N N . ARG A 1 161 ? -14.703 -32.344 -1.905 1 96.88 161 ARG A N 1
ATOM 1221 C CA . ARG A 1 161 ? -13.586 -33.188 -1.481 1 96.88 161 ARG A CA 1
ATOM 1222 C C . ARG A 1 161 ? -12.25 -32.469 -1.738 1 96.88 161 ARG A C 1
ATOM 1224 O O . ARG A 1 161 ? -12.188 -31.531 -2.523 1 96.88 161 ARG A O 1
ATOM 1231 N N . MET A 1 162 ? -11.281 -32.938 -1.054 1 97 162 MET A N 1
ATOM 1232 C CA . MET A 1 162 ? -9.891 -32.688 -1.397 1 97 162 MET A CA 1
ATOM 1233 C C . MET A 1 162 ? -9.289 -33.844 -2.184 1 97 162 MET A C 1
ATOM 1235 O O . MET A 1 162 ? -8.961 -34.875 -1.611 1 97 162 MET A O 1
ATOM 1239 N N . SER A 1 163 ? -9.031 -33.594 -3.422 1 97.19 163 SER A N 1
ATOM 1240 C CA . SER A 1 163 ? -8.625 -34.688 -4.289 1 97.19 163 SER A CA 1
ATOM 1241 C C . SER A 1 163 ? -7.102 -34.812 -4.348 1 97.19 163 SER A C 1
ATOM 1243 O O . SER A 1 163 ? -6.574 -35.812 -4.812 1 97.19 163 SER A O 1
ATOM 1245 N N . ARG A 1 164 ? -6.371 -33.844 -3.869 1 97.5 164 ARG A N 1
ATOM 1246 C CA . ARG A 1 164 ? -4.91 -33.812 -3.867 1 97.5 164 ARG A CA 1
ATOM 1247 C C . ARG A 1 164 ? -4.363 -34.062 -2.465 1 97.5 164 ARG A C 1
ATOM 1249 O O . ARG A 1 164 ? -4.488 -33.188 -1.591 1 97.5 164 ARG A O 1
ATOM 1256 N N . PRO A 1 165 ? -3.697 -35.188 -2.25 1 97.31 165 PRO A N 1
ATOM 1257 C CA . PRO A 1 165 ? -3.18 -35.469 -0.912 1 97.31 165 PRO A CA 1
ATOM 1258 C C . PRO A 1 165 ? -2.23 -34.406 -0.402 1 97.31 165 PRO A C 1
ATOM 1260 O O . PRO A 1 165 ? -2.188 -34.125 0.801 1 97.31 165 PRO A O 1
ATOM 1263 N N . PHE A 1 166 ? -1.427 -33.781 -1.269 1 97.62 166 PHE A N 1
ATOM 1264 C CA . PHE A 1 166 ? -0.49 -32.75 -0.829 1 97.62 166 PHE A CA 1
ATOM 1265 C C . PHE A 1 166 ? -1.233 -31.516 -0.326 1 97.62 166 PHE A C 1
ATOM 1267 O O . PHE A 1 166 ? -0.761 -30.828 0.58 1 97.62 166 PHE A O 1
ATOM 1274 N N . ALA A 1 167 ? -2.396 -31.203 -0.865 1 98.25 167 ALA A N 1
ATOM 1275 C CA . ALA A 1 167 ? -3.217 -30.094 -0.375 1 98.25 167 ALA A CA 1
ATOM 1276 C C . ALA A 1 167 ? -3.822 -30.422 0.986 1 98.25 167 ALA A C 1
ATOM 1278 O O . ALA A 1 167 ? -3.9 -29.562 1.863 1 98.25 167 ALA A O 1
ATOM 1279 N N . GLU A 1 168 ? -4.285 -31.672 1.096 1 97.75 168 GLU A N 1
ATOM 1280 C CA . GLU A 1 168 ? -4.836 -32.094 2.375 1 97.75 168 GLU A CA 1
ATOM 1281 C C . GLU A 1 168 ? -3.801 -31.984 3.49 1 97.75 168 GLU A C 1
ATOM 1283 O O . GLU A 1 168 ? -4.113 -31.516 4.586 1 97.75 168 GLU A O 1
ATOM 1288 N N . ARG A 1 169 ? -2.602 -32.438 3.23 1 97.94 169 ARG A N 1
ATOM 1289 C CA . ARG A 1 169 ? -1.52 -32.344 4.203 1 97.94 169 ARG A CA 1
ATOM 1290 C C . ARG A 1 169 ? -1.255 -30.875 4.566 1 97.94 169 ARG A C 1
ATOM 1292 O O . ARG A 1 169 ? -0.985 -30.547 5.727 1 97.94 169 ARG A O 1
ATOM 1299 N N . ALA A 1 170 ? -1.301 -30.031 3.58 1 98.25 170 ALA A N 1
ATOM 1300 C CA . ALA A 1 170 ? -1.063 -28.609 3.812 1 98.25 170 ALA A CA 1
ATOM 1301 C C . ALA A 1 170 ? -2.135 -28.016 4.723 1 98.25 170 ALA A C 1
ATOM 1303 O O . ALA A 1 170 ? -1.829 -27.219 5.621 1 98.25 170 ALA A O 1
ATOM 1304 N N . MET A 1 171 ? -3.404 -28.391 4.48 1 98.31 171 MET A N 1
ATOM 1305 C CA . MET A 1 171 ? -4.488 -27.922 5.336 1 98.31 171 MET A CA 1
ATOM 1306 C C . MET A 1 171 ? -4.293 -28.391 6.773 1 98.31 171 MET A C 1
ATOM 1308 O O . MET A 1 171 ? -4.555 -27.656 7.719 1 98.31 171 MET A O 1
ATOM 1312 N N . THR A 1 172 ? -3.844 -29.562 6.918 1 97.69 172 THR A N 1
ATOM 1313 C CA . THR A 1 172 ? -3.557 -30.109 8.242 1 97.69 172 THR A CA 1
ATOM 1314 C C . THR A 1 172 ? -2.432 -29.328 8.914 1 97.69 172 THR A C 1
ATOM 1316 O O . THR A 1 172 ? -2.475 -29.078 10.117 1 97.69 172 THR A O 1
ATOM 1319 N N . THR A 1 173 ? -1.417 -28.953 8.109 1 97.94 173 THR A N 1
ATOM 1320 C CA . THR A 1 173 ? -0.306 -28.141 8.609 1 97.94 173 THR A CA 1
ATOM 1321 C C . THR A 1 173 ? -0.811 -26.828 9.203 1 97.94 173 THR A C 1
ATOM 1323 O O . THR A 1 173 ? -0.248 -26.328 10.18 1 97.94 173 THR A O 1
ATOM 1326 N N . LEU A 1 174 ? -1.9 -26.297 8.68 1 96.94 174 LEU A N 1
ATOM 1327 C CA . LEU A 1 174 ? -2.49 -25.062 9.172 1 96.94 174 LEU A CA 1
ATOM 1328 C C . LEU A 1 174 ? -3.463 -25.344 10.312 1 96.94 174 LEU A C 1
ATOM 1330 O O . LEU A 1 174 ? -4.16 -24.438 10.773 1 96.94 174 LEU A O 1
ATOM 1334 N N . ASN A 1 175 ? -3.619 -26.594 10.719 1 96.06 175 ASN A N 1
ATOM 1335 C CA . ASN A 1 175 ? -4.531 -27.047 11.766 1 96.06 175 ASN A CA 1
ATOM 1336 C C . ASN A 1 175 ? -5.988 -26.844 11.359 1 96.06 175 ASN A C 1
ATOM 1338 O O . ASN A 1 175 ? -6.828 -26.5 12.188 1 96.06 175 ASN A O 1
ATOM 1342 N N . THR A 1 176 ? -6.25 -26.938 10.109 1 94.81 176 THR A N 1
ATOM 1343 C CA . THR A 1 176 ? -7.605 -26.891 9.562 1 94.81 176 THR A CA 1
ATOM 1344 C C . THR A 1 176 ? -7.844 -28.047 8.602 1 94.81 176 THR A C 1
ATOM 1346 O O . THR A 1 176 ? -8.062 -27.828 7.41 1 94.81 176 THR A O 1
ATOM 1349 N N . PRO A 1 177 ? -7.859 -29.203 9.195 1 97.56 177 PRO A N 1
ATOM 1350 C CA . PRO A 1 177 ? -8.109 -30.344 8.305 1 97.56 177 PRO A CA 1
ATOM 1351 C C . PRO A 1 177 ? -9.469 -30.266 7.613 1 97.56 177 PRO A C 1
ATOM 1353 O O . PRO A 1 177 ? -10.453 -29.828 8.219 1 97.56 177 PRO A O 1
ATOM 1356 N N . PHE A 1 178 ? -9.484 -30.719 6.418 1 97.44 178 PHE A N 1
ATOM 1357 C CA . PHE A 1 178 ? -10.641 -30.547 5.551 1 97.44 178 PHE A CA 1
ATOM 1358 C C . PHE A 1 178 ? -11.875 -31.203 6.164 1 97.44 178 PHE A C 1
ATOM 1360 O O . PHE A 1 178 ? -12.969 -30.625 6.133 1 97.44 178 PHE A O 1
ATOM 1367 N N . ASP A 1 179 ? -11.742 -32.344 6.711 1 95.56 179 ASP A N 1
ATOM 1368 C CA . ASP A 1 179 ? -12.875 -33.125 7.207 1 95.56 179 ASP A CA 1
ATOM 1369 C C . ASP A 1 179 ? -13.531 -32.438 8.406 1 95.56 179 ASP A C 1
ATOM 1371 O O . ASP A 1 179 ? -14.695 -32.688 8.711 1 95.56 179 ASP A O 1
ATOM 1375 N N . LYS A 1 180 ? -12.836 -31.562 9.094 1 96.81 180 LYS A N 1
ATOM 1376 C CA . LYS A 1 180 ? -13.352 -30.906 10.289 1 96.81 180 LYS A CA 1
ATOM 1377 C C . LYS A 1 180 ? -13.711 -29.453 9.992 1 96.81 180 LYS A C 1
ATOM 1379 O O . LYS A 1 180 ? -14.211 -28.734 10.867 1 96.81 180 LYS A O 1
ATOM 1384 N N . ALA A 1 181 ? -13.469 -29.062 8.766 1 96.31 181 ALA A N 1
ATOM 1385 C CA . ALA A 1 181 ? -13.711 -27.672 8.398 1 96.31 181 ALA A CA 1
ATOM 1386 C C . ALA A 1 181 ? -15.203 -27.406 8.234 1 96.31 181 ALA A C 1
ATOM 1388 O O . ALA A 1 181 ? -15.992 -28.328 8.008 1 96.31 181 ALA A O 1
ATOM 1389 N N . SER A 1 182 ? -15.57 -26.156 8.43 1 95.31 182 SER A N 1
ATOM 1390 C CA . SER A 1 182 ? -16.953 -25.734 8.195 1 95.31 182 SER A CA 1
ATOM 1391 C C . SER A 1 182 ? -17.312 -25.797 6.715 1 95.31 182 SER A C 1
ATOM 1393 O O . SER A 1 182 ? -16.422 -25.875 5.863 1 95.31 182 SER A O 1
ATOM 1395 N N . ARG A 1 183 ? -18.547 -25.75 6.445 1 93.88 183 ARG A N 1
ATOM 1396 C CA . ARG A 1 183 ? -19.016 -25.75 5.066 1 93.88 183 ARG A CA 1
ATOM 1397 C C . ARG A 1 183 ? -18.438 -24.562 4.293 1 93.88 183 ARG A C 1
ATOM 1399 O O . ARG A 1 183 ? -18 -24.719 3.152 1 93.88 183 ARG A O 1
ATOM 1406 N N . LYS A 1 184 ? -18.422 -23.453 4.859 1 93.88 184 LYS A N 1
ATOM 1407 C CA . LYS A 1 184 ? -17.891 -22.266 4.207 1 93.88 184 LYS A CA 1
ATOM 1408 C C . LYS A 1 184 ? -16.391 -22.391 3.961 1 93.88 184 LYS A C 1
ATOM 1410 O O . LYS A 1 184 ? -15.898 -22 2.898 1 93.88 184 LYS A O 1
ATOM 1415 N N . ASP A 1 185 ? -15.711 -22.953 4.938 1 96.38 185 ASP A N 1
ATOM 1416 C CA . ASP A 1 185 ? -14.273 -23.156 4.77 1 96.38 185 ASP A CA 1
ATOM 1417 C C . ASP A 1 185 ? -13.984 -24.109 3.625 1 96.38 185 ASP A C 1
ATOM 1419 O O . ASP A 1 185 ? -13.07 -23.891 2.83 1 96.38 185 ASP A O 1
ATOM 1423 N N . LYS A 1 186 ? -14.773 -25.172 3.559 1 97.75 186 LYS A N 1
ATOM 1424 C CA . LYS A 1 186 ? -14.578 -26.172 2.523 1 97.75 186 LYS A CA 1
ATOM 1425 C C . LYS A 1 186 ? -14.742 -25.578 1.131 1 97.75 186 LYS A C 1
ATOM 1427 O O . LYS A 1 186 ? -14.055 -25.984 0.19 1 97.75 186 LYS A O 1
ATOM 1432 N N . GLN A 1 187 ? -15.594 -24.625 1.003 1 97.31 187 GLN A N 1
ATOM 1433 C CA . GLN A 1 187 ? -15.875 -23.984 -0.276 1 97.31 187 GLN A CA 1
ATOM 1434 C C . GLN A 1 187 ? -14.664 -23.203 -0.767 1 97.31 187 GLN A C 1
ATOM 1436 O O . GLN A 1 187 ? -14.453 -23.047 -1.975 1 97.31 187 GLN A O 1
ATOM 1441 N N . SER A 1 188 ? -13.836 -22.719 0.101 1 97.75 188 SER A N 1
ATOM 1442 C CA . SER A 1 188 ? -12.594 -22.047 -0.263 1 97.75 188 SER A CA 1
ATOM 1443 C C . SER A 1 188 ? -11.445 -23.047 -0.394 1 97.75 188 SER A C 1
ATOM 1445 O O . SER A 1 188 ? -10.609 -22.922 -1.286 1 97.75 188 SER A O 1
ATOM 1447 N N . MET A 1 189 ? -11.469 -24.078 0.424 1 98 189 MET A N 1
ATOM 1448 C CA . MET A 1 189 ? -10.375 -25.047 0.491 1 98 189 MET A CA 1
ATOM 1449 C C . MET A 1 189 ? -10.305 -25.875 -0.786 1 98 189 MET A C 1
ATOM 1451 O O . MET A 1 189 ? -9.227 -26.281 -1.211 1 98 189 MET A O 1
ATOM 1455 N N . VAL A 1 190 ? -11.398 -26.125 -1.417 1 97.69 190 VAL A N 1
ATOM 1456 C CA . VAL A 1 190 ? -11.391 -26.938 -2.633 1 97.69 190 VAL A CA 1
ATOM 1457 C C . VAL A 1 190 ? -10.664 -26.188 -3.746 1 97.69 190 VAL A C 1
ATOM 1459 O O . VAL A 1 190 ? -10.008 -26.797 -4.586 1 97.69 190 VAL A O 1
ATOM 1462 N N . CYS A 1 191 ? -10.797 -24.859 -3.785 1 97.12 191 CYS A N 1
ATOM 1463 C CA . CYS A 1 191 ? -10.047 -24.047 -4.734 1 97.12 191 CYS A CA 1
ATOM 1464 C C . CYS A 1 191 ? -8.57 -23.969 -4.359 1 97.12 191 CYS A C 1
ATOM 1466 O O . CYS A 1 191 ? -7.707 -23.938 -5.234 1 97.12 191 CYS A O 1
ATOM 1468 N N . ALA A 1 192 ? -8.281 -24.062 -3.082 1 97.69 192 ALA A N 1
ATOM 1469 C CA . ALA A 1 192 ? -6.934 -23.922 -2.533 1 97.69 192 ALA A CA 1
ATOM 1470 C C . ALA A 1 192 ? -6.105 -25.172 -2.754 1 97.69 192 ALA A C 1
ATOM 1472 O O . ALA A 1 192 ? -4.965 -25.266 -2.293 1 97.69 192 ALA A O 1
ATOM 1473 N N . GLN A 1 193 ? -6.633 -26.125 -3.469 1 97.81 193 GLN A N 1
ATOM 1474 C CA . GLN A 1 193 ? -5.82 -27.266 -3.895 1 97.81 193 GLN A CA 1
ATOM 1475 C C . GLN A 1 193 ? -4.797 -26.844 -4.945 1 97.81 193 GLN A C 1
ATOM 1477 O O . GLN A 1 193 ? -3.756 -27.484 -5.094 1 97.81 193 GLN A O 1
ATOM 1482 N N . CYS A 1 194 ? -5.105 -25.703 -5.613 1 97.5 194 CYS A N 1
ATOM 1483 C CA . CYS A 1 194 ? -4.277 -25.281 -6.742 1 97.5 194 CYS A CA 1
ATOM 1484 C C . CYS A 1 194 ? -3.963 -23.797 -6.668 1 97.5 194 CYS A C 1
ATOM 1486 O O . CYS A 1 194 ? -2.873 -23.359 -7.051 1 97.5 194 CYS A O 1
ATOM 1488 N N . HIS A 1 195 ? -4.883 -22.969 -6.191 1 97.25 195 HIS A N 1
ATOM 1489 C CA . HIS A 1 195 ? -4.715 -21.516 -6.109 1 97.25 195 HIS A CA 1
ATOM 1490 C C . HIS A 1 195 ? -3.953 -21.125 -4.848 1 97.25 195 HIS A C 1
ATOM 1492 O O . HIS A 1 195 ? -4.496 -20.438 -3.98 1 97.25 195 HIS A O 1
ATOM 1498 N N . VAL A 1 196 ? -2.666 -21.578 -4.848 1 98.06 196 VAL A N 1
ATOM 1499 C CA . VAL A 1 196 ? -1.807 -21.422 -3.678 1 98.06 196 VAL A CA 1
ATOM 1500 C C . VAL A 1 196 ? -0.351 -21.297 -4.121 1 98.06 196 VAL A C 1
ATOM 1502 O O . VAL A 1 196 ? -0.042 -21.422 -5.309 1 98.06 196 VAL A O 1
ATOM 1505 N N . GLU A 1 197 ? 0.499 -20.875 -3.146 1 98.38 197 GLU A N 1
ATOM 1506 C CA . GLU A 1 197 ? 1.938 -21.062 -3.311 1 98.38 197 GLU A CA 1
ATOM 1507 C C . GLU A 1 197 ? 2.348 -22.516 -3.084 1 98.38 197 GLU A C 1
ATOM 1509 O O . GLU A 1 197 ? 1.85 -23.156 -2.166 1 98.38 197 GLU A O 1
ATOM 1514 N N . TYR A 1 198 ? 3.229 -23.016 -3.971 1 98.38 198 TYR A N 1
ATOM 1515 C CA . TYR A 1 198 ? 3.795 -24.344 -3.824 1 98.38 198 TYR A CA 1
ATOM 1516 C C . TYR A 1 198 ? 5.207 -24.406 -4.398 1 98.38 198 TYR A C 1
ATOM 1518 O O . TYR A 1 198 ? 5.664 -23.453 -5.035 1 98.38 198 TYR A O 1
ATOM 1526 N N . TYR A 1 199 ? 5.871 -25.375 -4.109 1 98.25 199 TYR A N 1
ATOM 1527 C CA . TYR A 1 199 ? 7.191 -25.672 -4.664 1 98.25 199 TYR A CA 1
ATOM 1528 C C . TYR A 1 199 ? 7.398 -27.172 -4.824 1 98.25 199 TYR A C 1
ATOM 1530 O O . TYR A 1 199 ? 6.559 -27.969 -4.398 1 98.25 199 TYR A O 1
ATOM 1538 N N . PHE A 1 200 ? 8.367 -27.578 -5.59 1 98.12 200 PHE A N 1
ATOM 1539 C CA . PHE A 1 200 ? 8.734 -28.984 -5.766 1 98.12 200 PHE A CA 1
ATOM 1540 C C . PHE A 1 200 ? 9.867 -29.375 -4.828 1 98.12 200 PHE A C 1
ATOM 1542 O O . PHE A 1 200 ? 10.953 -28.797 -4.891 1 98.12 200 PHE A O 1
ATOM 1549 N N . GLU A 1 201 ? 9.586 -30.328 -3.98 1 97.38 201 GLU A N 1
ATOM 1550 C CA . GLU A 1 201 ? 10.594 -30.766 -3.02 1 97.38 201 GLU A CA 1
ATOM 1551 C C . GLU A 1 201 ? 11.828 -31.328 -3.729 1 97.38 201 GLU A C 1
ATOM 1553 O O . GLU A 1 201 ? 11.711 -31.938 -4.793 1 97.38 201 GLU A O 1
ATOM 1558 N N . LYS A 1 202 ? 12.977 -31.125 -3.105 1 95.75 202 LYS A N 1
ATOM 1559 C CA . LYS A 1 202 ? 14.234 -31.578 -3.693 1 95.75 202 LYS A CA 1
ATOM 1560 C C . LYS A 1 202 ? 14.93 -32.594 -2.801 1 95.75 202 LYS A C 1
ATOM 1562 O O . LYS A 1 202 ? 16.078 -33 -3.055 1 95.75 202 LYS A O 1
ATOM 1567 N N . THR A 1 203 ? 14.258 -33.094 -1.85 1 94.5 203 THR A N 1
ATOM 1568 C CA . THR A 1 203 ? 14.852 -34.062 -0.944 1 94.5 203 THR A CA 1
ATOM 1569 C C . THR A 1 203 ? 14.93 -35.438 -1.604 1 94.5 203 THR A C 1
ATOM 1571 O O . THR A 1 203 ? 14.172 -35.719 -2.535 1 94.5 203 THR A O 1
ATOM 1574 N N . ALA A 1 204 ? 15.789 -36.25 -1.068 1 93.56 204 ALA A N 1
ATOM 1575 C CA . ALA A 1 204 ? 15.938 -37.594 -1.586 1 93.56 204 ALA A CA 1
ATOM 1576 C C . ALA A 1 204 ? 14.664 -38.406 -1.36 1 93.56 204 ALA A C 1
ATOM 1578 O O . ALA A 1 204 ? 14.312 -39.25 -2.176 1 93.56 204 ALA A O 1
ATOM 1579 N N . GLU A 1 205 ? 13.992 -38.094 -0.364 1 92.81 205 GLU A N 1
ATOM 1580 C CA . GLU A 1 205 ? 12.797 -38.844 0.016 1 92.81 205 GLU A CA 1
ATOM 1581 C C . GLU A 1 205 ? 11.602 -38.438 -0.845 1 92.81 205 GLU A C 1
ATOM 1583 O O . GLU A 1 205 ? 10.727 -39.281 -1.112 1 92.81 205 GLU A O 1
ATOM 1588 N N . ARG A 1 206 ? 11.562 -37.219 -1.333 1 94.81 206 ARG A N 1
ATOM 1589 C CA . ARG A 1 206 ? 10.406 -36.719 -2.059 1 94.81 206 ARG A CA 1
ATOM 1590 C C . ARG A 1 206 ? 10.828 -35.812 -3.217 1 94.81 206 ARG A C 1
ATOM 1592 O O . ARG A 1 206 ? 10.383 -34.656 -3.314 1 94.81 206 ARG A O 1
ATOM 1599 N N . PRO A 1 207 ? 11.578 -36.375 -4.141 1 95.5 207 PRO A N 1
ATOM 1600 C CA . PRO A 1 207 ? 11.992 -35.562 -5.281 1 95.5 207 PRO A CA 1
ATOM 1601 C C . PRO A 1 207 ? 10.82 -35.188 -6.188 1 95.5 207 PRO A C 1
ATOM 1603 O O . PRO A 1 207 ? 10.125 -36.062 -6.703 1 95.5 207 PRO A O 1
ATOM 1606 N N . GLY A 1 208 ? 10.609 -33.906 -6.281 1 96.38 208 GLY A N 1
ATOM 1607 C CA . GLY A 1 208 ? 9.648 -33.406 -7.25 1 96.38 208 GLY A CA 1
ATOM 1608 C C . GLY A 1 208 ? 8.234 -33.344 -6.703 1 96.38 208 GLY A C 1
ATOM 1609 O O . GLY A 1 208 ? 7.309 -32.938 -7.41 1 96.38 208 GLY A O 1
ATOM 1610 N N . PHE A 1 209 ? 8.023 -33.688 -5.398 1 97.94 209 PHE A N 1
ATOM 1611 C CA . PHE A 1 209 ? 6.688 -33.625 -4.809 1 97.94 209 PHE A CA 1
ATOM 1612 C C . PHE A 1 209 ? 6.215 -32.188 -4.641 1 97.94 209 PHE A C 1
ATOM 1614 O O . PHE A 1 209 ? 6.992 -31.328 -4.266 1 97.94 209 PHE A O 1
ATOM 1621 N N . VAL A 1 210 ? 4.949 -32 -4.922 1 98.5 210 VAL A N 1
ATOM 1622 C CA . VAL A 1 210 ? 4.352 -30.703 -4.656 1 98.5 210 VAL A CA 1
ATOM 1623 C C . VAL A 1 210 ? 4.156 -30.516 -3.154 1 98.5 210 VAL A C 1
ATOM 1625 O O . VAL A 1 210 ? 3.623 -31.391 -2.479 1 98.5 210 VAL A O 1
ATOM 1628 N N . LYS A 1 211 ? 4.562 -29.406 -2.635 1 98.44 211 LYS A N 1
ATOM 1629 C CA . LYS A 1 211 ? 4.352 -29.062 -1.231 1 98.44 211 LYS A CA 1
ATOM 1630 C C . LYS A 1 211 ? 4.016 -27.594 -1.07 1 98.44 211 LYS A C 1
ATOM 1632 O O . LYS A 1 211 ? 4.566 -26.734 -1.777 1 98.44 211 LYS A O 1
ATOM 1637 N N . PHE A 1 212 ? 3.064 -27.328 -0.2 1 98.69 212 PHE A N 1
ATOM 1638 C CA . PHE A 1 212 ? 2.771 -25.938 0.17 1 98.69 212 PHE A CA 1
ATOM 1639 C C . PHE A 1 212 ? 3.691 -25.469 1.291 1 98.69 212 PHE A C 1
ATOM 1641 O O . PHE A 1 212 ? 3.881 -26.188 2.283 1 98.69 212 PHE A O 1
ATOM 1648 N N . PRO A 1 213 ? 4.332 -24.312 1.145 1 98.62 213 PRO A N 1
ATOM 1649 C CA . PRO A 1 213 ? 5.289 -23.828 2.15 1 98.62 213 PRO A CA 1
ATOM 1650 C C . PRO A 1 213 ? 4.605 -23.141 3.33 1 98.62 213 PRO A C 1
ATOM 1652 O O . PRO A 1 213 ? 4.977 -22.031 3.693 1 98.62 213 PRO A O 1
ATOM 1655 N N . TRP A 1 214 ? 3.717 -23.875 3.996 1 98.56 214 TRP A N 1
ATOM 1656 C CA . TRP A 1 214 ? 2.859 -23.266 5.012 1 98.56 214 TRP A CA 1
ATOM 1657 C C . TRP A 1 214 ? 3.316 -23.672 6.414 1 98.56 214 TRP A C 1
ATOM 1659 O O . TRP A 1 214 ? 2.609 -23.422 7.395 1 98.56 214 TRP A O 1
ATOM 1669 N N . ASP A 1 215 ? 4.508 -24.234 6.582 1 98.19 215 ASP A N 1
ATOM 1670 C CA . ASP A 1 215 ? 5.023 -24.734 7.855 1 98.19 215 ASP A CA 1
ATOM 1671 C C . ASP A 1 215 ? 5.168 -23.609 8.867 1 98.19 215 ASP A C 1
ATOM 1673 O O . ASP A 1 215 ? 5.027 -23.828 10.07 1 98.19 215 ASP A O 1
ATOM 1677 N N . MET A 1 216 ? 5.414 -22.422 8.352 1 97.69 216 MET A N 1
ATOM 1678 C CA . MET A 1 216 ? 5.617 -21.297 9.242 1 97.69 216 MET A CA 1
ATOM 1679 C C . MET A 1 216 ? 4.457 -20.312 9.141 1 97.69 216 MET A C 1
ATOM 1681 O O . MET A 1 216 ? 4.508 -19.219 9.719 1 97.69 216 MET A O 1
ATOM 1685 N N . GLY A 1 217 ? 3.531 -20.656 8.398 1 97.62 217 GLY A N 1
ATOM 1686 C CA . GLY A 1 217 ? 2.406 -19.781 8.125 1 97.62 217 GLY A CA 1
ATOM 1687 C C . GLY A 1 217 ? 2.229 -19.484 6.648 1 97.62 217 GLY A C 1
ATOM 1688 O O . GLY A 1 217 ? 2.922 -20.047 5.805 1 97.62 217 GLY A O 1
ATOM 1689 N N . THR A 1 218 ? 1.297 -18.547 6.344 1 97.75 218 THR A N 1
ATOM 1690 C CA . THR A 1 218 ? 0.913 -18.391 4.945 1 97.75 218 THR A CA 1
ATOM 1691 C C . THR A 1 218 ? 1.244 -16.984 4.441 1 97.75 218 THR A C 1
ATOM 1693 O O . THR A 1 218 ? 0.923 -16.641 3.303 1 97.75 218 THR A O 1
ATOM 1696 N N . THR A 1 219 ? 1.848 -16.109 5.25 1 98.06 219 THR A N 1
ATOM 1697 C CA . THR A 1 219 ? 2.205 -14.773 4.793 1 98.06 219 THR A CA 1
ATOM 1698 C C . THR A 1 219 ? 3.484 -14.812 3.961 1 98.06 219 THR A C 1
ATOM 1700 O O . THR A 1 219 ? 4.242 -15.789 4.02 1 98.06 219 THR A O 1
ATOM 1703 N N . VAL A 1 220 ? 3.738 -13.789 3.189 1 98.44 220 VAL A N 1
ATOM 1704 C CA . VAL A 1 220 ? 4.918 -13.695 2.334 1 98.44 220 VAL A CA 1
ATOM 1705 C C . VAL A 1 220 ? 6.18 -13.781 3.184 1 98.44 220 VAL A C 1
ATOM 1707 O O . VAL A 1 220 ? 7.148 -14.445 2.799 1 98.44 220 VAL A O 1
ATOM 1710 N N . GLU A 1 221 ? 6.184 -13.156 4.395 1 98.62 221 GLU A N 1
ATOM 1711 C CA . GLU A 1 221 ? 7.34 -13.18 5.289 1 98.62 221 GLU A CA 1
ATOM 1712 C C . GLU A 1 221 ? 7.555 -14.57 5.879 1 98.62 221 GLU A C 1
ATOM 1714 O O . GLU A 1 221 ? 8.695 -15.039 5.977 1 98.62 221 GLU A O 1
ATOM 1719 N N . GLN A 1 222 ? 6.504 -15.195 6.238 1 98.62 222 GLN A N 1
ATOM 1720 C CA . GLN A 1 222 ? 6.594 -16.516 6.852 1 98.62 222 GLN A CA 1
ATOM 1721 C C . GLN A 1 222 ? 7.09 -17.547 5.852 1 98.62 222 GLN A C 1
ATOM 1723 O O . GLN A 1 222 ? 7.922 -18.406 6.188 1 98.62 222 GLN A O 1
ATOM 1728 N N . MET A 1 223 ? 6.625 -17.516 4.695 1 98.75 223 MET A N 1
ATOM 1729 C CA . MET A 1 223 ? 7.074 -18.453 3.662 1 98.75 223 MET A CA 1
ATOM 1730 C C . MET A 1 223 ? 8.516 -18.172 3.264 1 98.75 223 MET A C 1
ATOM 1732 O O . MET A 1 223 ? 9.266 -19.094 2.938 1 98.75 223 MET A O 1
ATOM 1736 N N . GLU A 1 224 ? 8.859 -16.859 3.262 1 98.69 224 GLU A N 1
ATOM 1737 C CA . GLU A 1 224 ? 10.25 -16.484 3.002 1 98.69 224 GLU A CA 1
ATOM 1738 C C . GLU A 1 224 ? 11.195 -17.125 4.008 1 98.69 224 GLU A C 1
ATOM 1740 O O . GLU A 1 224 ? 12.219 -17.688 3.625 1 98.69 224 GLU A O 1
ATOM 1745 N N . VAL A 1 225 ? 10.859 -17.078 5.273 1 98.62 225 VAL A N 1
ATOM 1746 C CA . VAL A 1 225 ? 11.664 -17.688 6.332 1 98.62 225 VAL A CA 1
ATOM 1747 C C . VAL A 1 225 ? 11.766 -19.188 6.113 1 98.62 225 VAL A C 1
ATOM 1749 O O . VAL A 1 225 ? 12.836 -19.781 6.281 1 98.62 225 VAL A O 1
ATOM 1752 N N . TYR A 1 226 ? 10.688 -19.781 5.746 1 98.56 226 TYR A N 1
ATOM 1753 C CA . TYR A 1 226 ? 10.648 -21.203 5.465 1 98.56 226 TYR A CA 1
ATOM 1754 C C . TYR A 1 226 ? 11.633 -21.578 4.359 1 98.56 226 TYR A C 1
ATOM 1756 O O . TYR A 1 226 ? 12.469 -22.453 4.531 1 98.56 226 TYR A O 1
ATOM 1764 N N . TYR A 1 227 ? 11.594 -20.906 3.244 1 98.69 227 TYR A N 1
ATOM 1765 C CA . TYR A 1 227 ? 12.461 -21.172 2.107 1 98.69 227 TYR A CA 1
ATOM 1766 C C . TYR A 1 227 ? 13.922 -20.922 2.471 1 98.69 227 TYR A C 1
ATOM 1768 O O . TYR A 1 227 ? 14.805 -21.703 2.09 1 98.69 227 TYR A O 1
ATOM 1776 N N . ASP A 1 228 ? 14.125 -19.828 3.176 1 98.44 228 ASP A N 1
ATOM 1777 C CA . ASP A 1 228 ? 15.5 -19.484 3.537 1 98.44 228 ASP A CA 1
ATOM 1778 C C . ASP A 1 228 ? 16.094 -20.5 4.508 1 98.44 228 ASP A C 1
ATOM 1780 O O . ASP A 1 228 ? 17.281 -20.812 4.438 1 98.44 228 ASP A O 1
ATOM 1784 N N . SER A 1 229 ? 15.289 -21 5.414 1 97.88 229 SER A N 1
ATOM 1785 C CA . SER A 1 229 ? 15.766 -21.938 6.414 1 97.88 229 SER A CA 1
ATOM 1786 C C . SER A 1 229 ? 16.266 -23.234 5.766 1 97.88 229 SER A C 1
ATOM 1788 O O . SER A 1 229 ? 17.156 -23.906 6.301 1 97.88 229 SER A O 1
ATOM 1790 N N . MET A 1 230 ? 15.758 -23.516 4.578 1 96.62 230 MET A N 1
ATOM 1791 C CA . MET A 1 230 ? 16.172 -24.719 3.869 1 96.62 230 MET A CA 1
ATOM 1792 C C . MET A 1 230 ? 17.156 -24.391 2.752 1 96.62 230 MET A C 1
ATOM 1794 O O . MET A 1 230 ? 17.578 -25.266 2.01 1 96.62 230 MET A O 1
ATOM 1798 N N . GLU A 1 231 ? 17.484 -23.062 2.598 1 97.12 231 GLU A N 1
ATOM 1799 C CA . GLU A 1 231 ? 18.297 -22.594 1.489 1 97.12 231 GLU A CA 1
ATOM 1800 C C . GLU A 1 231 ? 17.766 -23.078 0.149 1 97.12 231 GLU A C 1
ATOM 1802 O O . GLU A 1 231 ? 18.516 -23.516 -0.715 1 97.12 231 GLU A O 1
ATOM 1807 N N . PHE A 1 232 ? 16.531 -23.047 0.048 1 98 232 PHE A N 1
ATOM 1808 C CA . PHE A 1 232 ? 15.836 -23.531 -1.138 1 98 232 PHE A CA 1
ATOM 1809 C C . PHE A 1 232 ? 15.898 -22.516 -2.262 1 98 232 PHE A C 1
ATOM 1811 O O . PHE A 1 232 ? 15.828 -21.312 -2.014 1 98 232 PHE A O 1
ATOM 1818 N N . SER A 1 233 ? 15.961 -22.953 -3.449 1 98.38 233 SER A N 1
ATOM 1819 C CA . SER A 1 233 ? 15.773 -22.125 -4.637 1 98.38 233 SER A CA 1
ATOM 1820 C C . SER A 1 233 ? 15.07 -22.891 -5.746 1 98.38 233 SER A C 1
ATOM 1822 O O . SER A 1 233 ? 15.305 -24.094 -5.926 1 98.38 233 SER A O 1
ATOM 1824 N N . ASP A 1 234 ? 14.258 -22.25 -6.422 1 98.19 234 ASP A N 1
ATOM 1825 C CA . ASP A 1 234 ? 13.609 -22.828 -7.594 1 98.19 234 ASP A CA 1
ATOM 1826 C C . ASP A 1 234 ? 14.562 -22.859 -8.789 1 98.19 234 ASP A C 1
ATOM 1828 O O . ASP A 1 234 ? 14.578 -23.844 -9.539 1 98.19 234 ASP A O 1
ATOM 1832 N N . TRP A 1 235 ? 15.312 -21.797 -9.008 1 98 235 TRP A N 1
ATOM 1833 C CA . TRP A 1 235 ? 16.281 -21.703 -10.094 1 98 235 TRP A CA 1
ATOM 1834 C C . TRP A 1 235 ? 17.344 -20.656 -9.781 1 98 235 TRP A C 1
ATOM 1836 O O . TRP A 1 235 ? 17.25 -19.938 -8.773 1 98 235 TRP A O 1
ATOM 1846 N N . THR A 1 236 ? 18.375 -20.672 -10.453 1 98.75 236 THR A N 1
ATOM 1847 C CA . THR A 1 236 ? 19.391 -19.609 -10.375 1 98.75 236 THR A CA 1
ATOM 1848 C C . THR A 1 236 ? 19.203 -18.609 -11.508 1 98.75 236 THR A C 1
ATOM 1850 O O . THR A 1 236 ? 19.172 -18.984 -12.68 1 98.75 236 THR A O 1
ATOM 1853 N N . HIS A 1 237 ? 19.078 -17.359 -11.133 1 98.88 237 HIS A N 1
ATOM 1854 C CA . HIS A 1 237 ? 18.844 -16.312 -12.125 1 98.88 237 HIS A CA 1
ATOM 1855 C C . HIS A 1 237 ? 20 -16.234 -13.125 1 98.88 237 HIS A C 1
ATOM 1857 O O . HIS A 1 237 ? 21.172 -16.203 -12.727 1 98.88 237 HIS A O 1
ATOM 1863 N N . ALA A 1 238 ? 19.719 -16.125 -14.383 1 98.81 238 ALA A N 1
ATOM 1864 C CA . ALA A 1 238 ? 20.719 -16.297 -15.422 1 98.81 238 ALA A CA 1
ATOM 1865 C C . ALA A 1 238 ? 21.625 -15.07 -15.516 1 98.81 238 ALA A C 1
ATOM 1867 O O . ALA A 1 238 ? 22.766 -15.156 -16 1 98.81 238 ALA A O 1
ATOM 1868 N N . VAL A 1 239 ? 21.141 -13.922 -14.992 1 98.81 239 VAL A N 1
ATOM 1869 C CA . VAL A 1 239 ? 21.891 -12.68 -15.125 1 98.81 239 VAL A CA 1
ATOM 1870 C C . VAL A 1 239 ? 22.656 -12.398 -13.828 1 98.81 239 VAL A C 1
ATOM 1872 O O . VAL A 1 239 ? 23.891 -12.391 -13.812 1 98.81 239 VAL A O 1
ATOM 1875 N N . SER A 1 240 ? 22.016 -12.375 -12.719 1 98.94 240 SER A N 1
ATOM 1876 C CA . SER A 1 240 ? 22.594 -11.953 -11.445 1 98.94 240 SER A CA 1
ATOM 1877 C C . SER A 1 240 ? 23.188 -13.141 -10.688 1 98.94 240 SER A C 1
ATOM 1879 O O . SER A 1 240 ? 23.922 -12.969 -9.719 1 98.94 240 SER A O 1
ATOM 1881 N N . LYS A 1 241 ? 22.797 -14.336 -11.109 1 98.88 241 LYS A N 1
ATOM 1882 C CA . LYS A 1 241 ? 23.203 -15.578 -10.461 1 98.88 241 LYS A CA 1
ATOM 1883 C C . LYS A 1 241 ? 22.562 -15.719 -9.086 1 98.88 241 LYS A C 1
ATOM 1885 O O . LYS A 1 241 ? 23.016 -16.516 -8.258 1 98.88 241 LYS A O 1
ATOM 1890 N N . THR A 1 242 ? 21.438 -15.008 -8.805 1 98.88 242 THR A N 1
ATOM 1891 C CA . THR A 1 242 ? 20.719 -15.086 -7.535 1 98.88 242 THR A CA 1
ATOM 1892 C C . THR A 1 242 ? 19.922 -16.391 -7.441 1 98.88 242 THR A C 1
ATOM 1894 O O . THR A 1 242 ? 19.219 -16.75 -8.375 1 98.88 242 THR A O 1
ATOM 1897 N N . PRO A 1 243 ? 20.078 -17.172 -6.324 1 98.81 243 PRO A N 1
ATOM 1898 C CA . PRO A 1 243 ? 19.109 -18.25 -6.086 1 98.81 243 PRO A CA 1
ATOM 1899 C C . PRO A 1 243 ? 17.688 -17.75 -5.852 1 98.81 243 PRO A C 1
ATOM 1901 O O . PRO A 1 243 ? 17.438 -17.078 -4.852 1 98.81 243 PRO A O 1
ATOM 1904 N N . MET A 1 244 ? 16.734 -18.125 -6.695 1 98.81 244 MET A N 1
ATOM 1905 C CA . MET A 1 244 ? 15.453 -17.422 -6.758 1 98.81 244 MET A CA 1
ATOM 1906 C C . MET A 1 244 ? 14.312 -18.312 -6.277 1 98.81 244 MET A C 1
ATOM 1908 O O . MET A 1 244 ? 14.445 -19.531 -6.266 1 98.81 244 MET A O 1
ATOM 1912 N N . LEU A 1 245 ? 13.258 -17.641 -5.848 1 98.75 245 LEU A N 1
ATOM 1913 C CA . LEU A 1 245 ? 11.961 -18.25 -5.594 1 98.75 245 LEU A CA 1
ATOM 1914 C C . LEU A 1 245 ? 10.938 -17.812 -6.641 1 98.75 245 LEU A C 1
ATOM 1916 O O . LEU A 1 245 ? 10.914 -16.641 -7.043 1 98.75 245 LEU A O 1
ATOM 1920 N N . LYS A 1 246 ? 10.211 -18.734 -7.152 1 98.31 246 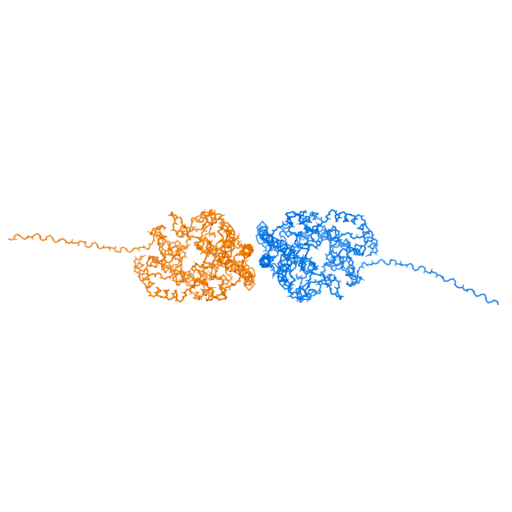LYS A N 1
ATOM 1921 C CA . LYS A 1 246 ? 9.07 -18.422 -8.016 1 98.31 246 LYS A CA 1
ATOM 1922 C C . LYS A 1 246 ? 7.754 -18.531 -7.242 1 98.31 246 LYS A C 1
ATOM 1924 O O . LYS A 1 246 ? 7.383 -19.625 -6.793 1 98.31 246 LYS A O 1
ATOM 1929 N N . ALA A 1 247 ? 7.09 -17.406 -7.074 1 98.06 247 ALA A N 1
ATOM 1930 C CA . ALA A 1 247 ? 5.73 -17.5 -6.551 1 98.06 247 ALA A CA 1
ATOM 1931 C C . ALA A 1 247 ? 4.781 -18.078 -7.59 1 98.06 247 ALA A C 1
ATOM 1933 O O . ALA A 1 247 ? 4.758 -17.641 -8.742 1 98.06 247 ALA A O 1
ATOM 1934 N N . GLN A 1 248 ? 4.074 -19 -7.215 1 95.81 248 GLN A N 1
ATOM 1935 C CA . GLN A 1 248 ? 3.188 -19.672 -8.172 1 95.81 248 GLN A CA 1
ATOM 1936 C C . GLN A 1 248 ? 1.838 -18.953 -8.242 1 95.81 248 GLN A C 1
ATOM 1938 O O . GLN A 1 248 ? 1.665 -18.016 -9.031 1 95.81 248 GLN A O 1
ATOM 1943 N N . HIS A 1 249 ? 0.873 -19.141 -7.363 1 94.31 249 HIS A N 1
ATOM 1944 C CA . HIS A 1 249 ? -0.385 -18.406 -7.34 1 94.31 249 HIS A CA 1
ATOM 1945 C C . HIS A 1 249 ? -0.972 -18.375 -5.93 1 94.31 249 HIS A C 1
ATOM 1947 O O . HIS A 1 249 ? -2.018 -18.984 -5.676 1 94.31 249 HIS A O 1
ATOM 1953 N N . PRO A 1 250 ? -0.32 -17.594 -5.039 1 97.81 250 PRO A N 1
ATOM 1954 C CA . PRO A 1 250 ? -0.774 -17.516 -3.65 1 97.81 250 PRO A CA 1
ATOM 1955 C C . PRO A 1 250 ? -2.129 -16.828 -3.504 1 97.81 250 PRO A C 1
ATOM 1957 O O . PRO A 1 250 ? -2.244 -15.844 -2.781 1 97.81 250 PRO A O 1
ATOM 1960 N N . GLY A 1 251 ? -3.119 -17.453 -4.121 1 97.25 251 GLY A N 1
ATOM 1961 C CA . GLY A 1 251 ? -4.469 -16.906 -4.121 1 97.25 251 GLY A CA 1
ATOM 1962 C C . GLY A 1 251 ? -5.184 -17.078 -2.795 1 97.25 251 GLY A C 1
ATOM 1963 O O . GLY A 1 251 ? -5.754 -16.125 -2.262 1 97.25 251 GLY A O 1
ATOM 1964 N N . TYR A 1 252 ? -5.16 -18.297 -2.271 1 97.5 252 TYR A N 1
ATOM 1965 C CA . TYR A 1 252 ? -5.773 -18.609 -0.985 1 97.5 252 TYR A CA 1
ATOM 1966 C C . TYR A 1 252 ? -5.148 -17.781 0.133 1 97.5 252 TYR A C 1
ATOM 1968 O O . TYR A 1 252 ? -5.855 -17.203 0.963 1 97.5 252 TYR A O 1
ATOM 1976 N N . GLU A 1 253 ? -3.82 -17.688 0.103 1 97.88 253 GLU A N 1
ATOM 1977 C CA . GLU A 1 253 ? -3.066 -16.953 1.112 1 97.88 253 GLU A CA 1
ATOM 1978 C C . GLU A 1 253 ? -3.447 -15.469 1.115 1 97.88 253 GLU A C 1
ATOM 1980 O O . GLU A 1 253 ? -3.703 -14.898 2.174 1 97.88 253 GLU A O 1
ATOM 1985 N N . THR A 1 254 ? -3.559 -14.883 -0.067 1 97.75 254 THR A N 1
ATOM 1986 C CA . THR A 1 254 ? -3.857 -13.461 -0.187 1 97.75 254 THR A CA 1
ATOM 1987 C C . THR A 1 254 ? -5.316 -13.188 0.164 1 97.75 254 THR A C 1
ATOM 1989 O O . THR A 1 254 ? -5.621 -12.203 0.84 1 97.75 254 THR A O 1
ATOM 1992 N N . TRP A 1 255 ? -6.199 -14.039 -0.363 1 97.12 255 TRP A N 1
ATOM 1993 C CA . TRP A 1 255 ? -7.613 -13.898 -0.034 1 97.12 255 TRP A CA 1
ATOM 1994 C C . TRP A 1 255 ? -7.82 -13.883 1.477 1 97.12 255 TRP A C 1
ATOM 1996 O O . TRP A 1 255 ? -8.578 -13.055 1.994 1 97.12 255 TRP A O 1
ATOM 2006 N N . LYS A 1 256 ? -7.109 -14.75 2.191 1 96.56 256 LYS A N 1
ATOM 2007 C CA . LYS A 1 256 ? -7.262 -14.859 3.641 1 96.56 256 LYS A CA 1
ATOM 2008 C C . LYS A 1 256 ? -6.875 -13.562 4.336 1 96.56 256 LYS A C 1
ATOM 2010 O O . LYS A 1 256 ? -7.367 -13.266 5.426 1 96.56 256 LYS A O 1
ATOM 2015 N N . LEU A 1 257 ? -6.078 -12.781 3.701 1 96.19 257 LEU A N 1
ATOM 2016 C CA . LEU A 1 257 ? -5.562 -11.555 4.305 1 96.19 257 LEU A CA 1
ATOM 2017 C C . LEU A 1 257 ? -6.457 -10.367 3.971 1 96.19 257 LEU A C 1
ATOM 2019 O O . LEU A 1 257 ? -6.305 -9.289 4.547 1 96.19 257 LEU A O 1
ATOM 2023 N N . GLY A 1 258 ? -7.383 -10.562 3.072 1 95.69 258 GLY A N 1
ATOM 2024 C CA . GLY A 1 258 ? -8.312 -9.5 2.699 1 95.69 258 GLY A CA 1
ATOM 2025 C C . GLY A 1 258 ? -9.555 -9.469 3.566 1 95.69 258 GLY A C 1
ATOM 2026 O O . GLY A 1 258 ? -9.805 -10.391 4.344 1 95.69 258 GLY A O 1
ATOM 2027 N N . VAL A 1 259 ? -10.336 -8.43 3.43 1 94.06 259 VAL A N 1
ATOM 2028 C CA . VAL A 1 259 ? -11.516 -8.195 4.258 1 94.06 259 VAL A CA 1
ATOM 2029 C C . VAL A 1 259 ? -12.531 -9.312 4.027 1 94.06 259 VAL A C 1
ATOM 2031 O O . VAL A 1 259 ? -13.164 -9.789 4.977 1 94.06 259 VAL A O 1
ATOM 2034 N N . HIS A 1 260 ? -12.711 -9.742 2.797 1 95.62 260 HIS A N 1
ATOM 2035 C CA . HIS A 1 260 ? -13.68 -10.789 2.5 1 95.62 260 HIS A CA 1
ATOM 2036 C C . HIS A 1 260 ? -13.266 -12.117 3.129 1 95.62 260 HIS A C 1
ATOM 2038 O O . HIS A 1 260 ? -14.094 -12.805 3.729 1 95.62 260 HIS A O 1
ATOM 2044 N N . GLY A 1 261 ? -12.008 -12.469 2.967 1 96.06 261 GLY A N 1
ATOM 2045 C CA . GLY A 1 261 ? -11.516 -13.672 3.611 1 96.06 261 GLY A CA 1
ATOM 2046 C C . GLY A 1 261 ? -11.664 -13.648 5.121 1 96.06 261 GLY A C 1
ATOM 2047 O O . GLY A 1 261 ? -12.062 -14.641 5.73 1 96.06 261 GLY A O 1
ATOM 2048 N N . GLN A 1 262 ? -11.445 -12.547 5.723 1 94.62 262 GLN A N 1
ATOM 2049 C CA . GLN A 1 262 ? -11.5 -12.406 7.176 1 94.62 262 GLN A CA 1
ATOM 2050 C C . GLN A 1 262 ? -12.938 -12.445 7.684 1 94.62 262 GLN A C 1
ATOM 2052 O O . GLN A 1 262 ? -13.18 -12.703 8.867 1 94.62 262 GLN A O 1
ATOM 2057 N N . ASN A 1 263 ? -13.867 -12.188 6.77 1 93.69 263 ASN A N 1
ATOM 2058 C CA . ASN A 1 263 ? -15.281 -12.258 7.125 1 93.69 263 ASN A CA 1
ATOM 2059 C C . ASN A 1 263 ? -15.93 -13.539 6.621 1 93.69 263 ASN A C 1
ATOM 2061 O O . ASN A 1 263 ? -17.156 -13.633 6.539 1 93.69 263 ASN A O 1
ATOM 2065 N N . ASN A 1 264 ? -15.117 -14.461 6.133 1 91.81 264 ASN A N 1
ATOM 2066 C CA . ASN A 1 264 ? -15.539 -15.797 5.711 1 91.81 264 ASN A CA 1
ATOM 2067 C C . ASN A 1 264 ? -16.453 -15.734 4.488 1 91.81 264 ASN A C 1
ATOM 2069 O O . ASN A 1 264 ? -17.391 -16.516 4.367 1 91.81 264 ASN A O 1
ATOM 2073 N N . VAL A 1 265 ? -16.281 -14.688 3.756 1 96 265 VAL A N 1
ATOM 2074 C CA . VAL A 1 265 ? -16.859 -14.727 2.42 1 96 265 VAL A CA 1
ATOM 2075 C C . VAL A 1 265 ? -16.047 -15.656 1.527 1 96 265 VAL A C 1
ATOM 2077 O O . VAL A 1 265 ? -14.906 -15.359 1.182 1 96 265 VAL A O 1
ATOM 2080 N N . SER A 1 266 ? -16.625 -16.734 1.133 1 96.81 266 SER A N 1
ATOM 2081 C CA . SER A 1 266 ? -15.867 -17.797 0.481 1 96.81 266 SER A CA 1
ATOM 2082 C C . SER A 1 266 ? -15.656 -17.5 -1 1 96.81 266 SER A C 1
ATOM 2084 O O . SER A 1 266 ? -16.281 -16.594 -1.553 1 96.81 266 SER A O 1
ATOM 2086 N N . CYS A 1 267 ? -14.766 -18.266 -1.683 1 97 267 CYS A N 1
ATOM 2087 C CA . CYS A 1 267 ? -14.523 -18.156 -3.115 1 97 267 CYS A CA 1
ATOM 2088 C C . CYS A 1 267 ? -15.805 -18.375 -3.908 1 97 267 CYS A C 1
ATOM 2090 O O . CYS A 1 267 ? -16.047 -17.688 -4.898 1 97 267 CYS A O 1
ATOM 2092 N N . VAL A 1 268 ? -16.641 -19.281 -3.424 1 96.94 268 VAL A N 1
ATOM 2093 C CA . VAL A 1 268 ? -17.844 -19.703 -4.129 1 96.94 268 VAL A CA 1
ATOM 2094 C C . VAL A 1 268 ? -18.891 -18.594 -4.086 1 96.94 268 VAL A C 1
ATOM 2096 O O . VAL A 1 268 ? -19.672 -18.438 -5.023 1 96.94 268 VAL A O 1
ATOM 2099 N N . ASP A 1 269 ? -18.844 -17.797 -3.066 1 96.69 269 ASP A N 1
ATOM 2100 C CA . ASP A 1 269 ? -19.812 -16.719 -2.934 1 96.69 269 ASP A CA 1
ATOM 2101 C C . ASP A 1 269 ? -19.703 -15.742 -4.105 1 96.69 269 ASP A C 1
ATOM 2103 O O . ASP A 1 269 ? -20.703 -15.141 -4.512 1 96.69 269 ASP A O 1
ATOM 2107 N N . CYS A 1 270 ? -18.516 -15.641 -4.645 1 96.38 270 CYS A N 1
ATOM 2108 C CA . CYS A 1 270 ? -18.312 -14.664 -5.711 1 96.38 270 CYS A CA 1
ATOM 2109 C C . CYS A 1 270 ? -18.047 -15.352 -7.039 1 96.38 270 CYS A C 1
ATOM 2111 O O . CYS A 1 270 ? -18.5 -14.883 -8.086 1 96.38 270 CYS A O 1
ATOM 2113 N N . HIS A 1 271 ? -17.328 -16.438 -7.035 1 96.81 271 HIS A N 1
ATOM 2114 C CA . HIS A 1 271 ? -16.828 -17 -8.281 1 96.81 271 HIS A CA 1
ATOM 2115 C C . HIS A 1 271 ? -17.719 -18.156 -8.75 1 96.81 271 HIS A C 1
ATOM 2117 O O . HIS A 1 271 ? -17.594 -18.609 -9.891 1 96.81 271 HIS A O 1
ATOM 2123 N N . MET A 1 272 ? -18.594 -18.641 -7.918 1 97.38 272 MET A N 1
ATOM 2124 C CA . MET A 1 272 ? -19.609 -19.656 -8.25 1 97.38 272 MET A CA 1
ATOM 2125 C C . MET A 1 272 ? -20.906 -19.391 -7.52 1 97.38 272 MET A C 1
ATOM 2127 O O . MET A 1 272 ? -21.438 -20.266 -6.836 1 97.38 272 MET A O 1
ATOM 2131 N N . PRO A 1 273 ? -21.469 -18.281 -7.762 1 97.31 273 PRO A N 1
ATOM 2132 C CA . PRO A 1 273 ? -22.625 -17.859 -6.98 1 97.31 273 PRO A CA 1
ATOM 2133 C C . PRO A 1 273 ? -23.875 -18.703 -7.273 1 97.31 273 PRO A C 1
ATOM 2135 O O . PRO A 1 273 ? -23.953 -19.359 -8.312 1 97.31 273 PRO A O 1
ATOM 2138 N N . LYS A 1 274 ? -24.734 -18.641 -6.277 1 96.81 274 LYS A N 1
ATOM 2139 C CA . LYS A 1 274 ? -26.062 -19.219 -6.504 1 96.81 274 LYS A CA 1
ATOM 2140 C C . LYS A 1 274 ? -26.891 -18.328 -7.43 1 96.81 274 LYS A C 1
ATOM 2142 O O . LYS A 1 274 ? -26.984 -17.125 -7.223 1 96.81 274 LYS A O 1
ATOM 2147 N N . VAL A 1 275 ? -27.406 -18.938 -8.461 1 96.81 275 VAL A N 1
ATOM 2148 C CA . VAL A 1 275 ? -28.234 -18.219 -9.43 1 96.81 275 VAL A CA 1
ATOM 2149 C C . VAL A 1 275 ? -29.547 -18.969 -9.633 1 96.81 275 VAL A C 1
ATOM 2151 O O . VAL A 1 275 ? -29.688 -20.125 -9.219 1 96.81 275 VAL A O 1
ATOM 2154 N N . THR A 1 276 ? -30.531 -18.234 -10.102 1 95.44 276 THR A N 1
ATOM 2155 C CA . THR A 1 276 ? -31.844 -18.812 -10.367 1 95.44 276 THR A CA 1
ATOM 2156 C C . THR A 1 276 ? -32.094 -18.938 -11.867 1 95.44 276 THR A C 1
ATOM 2158 O O . THR A 1 276 ? -31.891 -17.984 -12.617 1 95.44 276 THR A O 1
ATOM 2161 N N . ASN A 1 277 ? -32.5 -20.125 -12.258 1 92.12 277 ASN A N 1
ATOM 2162 C CA . ASN A 1 277 ? -32.781 -20.297 -13.672 1 92.12 277 ASN A CA 1
ATOM 2163 C C . ASN A 1 277 ? -34.188 -19.781 -14.023 1 92.12 277 ASN A C 1
ATOM 2165 O O . ASN A 1 277 ? -34.844 -19.203 -13.18 1 92.12 277 ASN A O 1
ATOM 2169 N N . ASP A 1 278 ? -34.531 -19.938 -15.328 1 91.12 278 ASP A N 1
ATOM 2170 C CA . ASP A 1 278 ? -35.781 -19.406 -15.844 1 91.12 278 ASP A CA 1
ATOM 2171 C C . ASP A 1 278 ? -37 -20.094 -15.188 1 91.12 278 ASP A C 1
ATOM 2173 O O . ASP A 1 278 ? -38.094 -19.562 -15.203 1 91.12 278 ASP A O 1
ATOM 2177 N N . LYS A 1 279 ? -36.875 -21.203 -14.617 1 94.38 279 LYS A N 1
ATOM 2178 C CA . LYS A 1 279 ? -37.938 -21.953 -14 1 94.38 279 LYS A CA 1
ATOM 2179 C C . LYS A 1 279 ? -38 -21.703 -12.492 1 94.38 279 LYS A C 1
ATOM 2181 O O . LYS A 1 279 ? -38.75 -22.375 -11.773 1 94.38 279 LYS A O 1
ATOM 2186 N N . GLY A 1 280 ? -37.062 -20.953 -12.031 1 94.12 280 GLY A N 1
ATOM 2187 C CA . GLY A 1 280 ? -37.094 -20.578 -10.625 1 94.12 280 GLY A CA 1
ATOM 2188 C C . GLY A 1 280 ? -36.219 -21.469 -9.758 1 94.12 280 GLY A C 1
ATOM 2189 O O . GLY A 1 280 ? -36.25 -21.359 -8.531 1 94.12 280 GLY A O 1
ATOM 2190 N N . ARG A 1 281 ? -35.531 -22.391 -10.336 1 94.19 281 ARG A N 1
ATOM 2191 C CA . ARG A 1 281 ? -34.688 -23.297 -9.562 1 94.19 281 ARG A CA 1
ATOM 2192 C C . ARG A 1 281 ? -33.312 -22.688 -9.344 1 94.19 281 ARG A C 1
ATOM 2194 O O . ARG A 1 281 ? -32.719 -22.141 -10.266 1 94.19 281 ARG A O 1
ATOM 2201 N N . LYS A 1 282 ? -32.844 -22.891 -8.102 1 95.25 282 LYS A N 1
ATOM 2202 C CA . LYS A 1 282 ? -31.547 -22.359 -7.738 1 95.25 282 LYS A CA 1
ATOM 2203 C C . LYS A 1 282 ? -30.438 -23.391 -7.965 1 95.25 282 LYS A C 1
ATOM 2205 O O . LYS A 1 282 ? -30.656 -24.594 -7.777 1 95.25 282 LYS A O 1
ATOM 2210 N N . PHE A 1 283 ? -29.297 -22.969 -8.461 1 96.5 283 PHE A N 1
ATOM 2211 C CA . PHE A 1 283 ? -28.094 -23.781 -8.625 1 96.5 283 PHE A CA 1
ATOM 2212 C C . PHE A 1 283 ? -26.844 -22.922 -8.547 1 96.5 283 PHE A C 1
ATOM 2214 O O . PHE A 1 283 ? -26.922 -21.688 -8.602 1 96.5 283 PHE A O 1
ATOM 2221 N N . THR A 1 284 ? -25.75 -23.531 -8.352 1 96.88 284 THR A N 1
ATOM 2222 C CA . THR A 1 284 ? -24.484 -22.812 -8.336 1 96.88 284 THR A CA 1
ATOM 2223 C C . THR A 1 284 ? -23.938 -22.641 -9.75 1 96.88 284 THR A C 1
ATOM 2225 O O . THR A 1 284 ? -23.844 -23.625 -10.5 1 96.88 284 THR A O 1
ATOM 2228 N N . ASP A 1 285 ? -23.609 -21.438 -10.141 1 97.5 285 ASP A N 1
ATOM 2229 C CA . ASP A 1 285 ? -22.984 -21.141 -11.43 1 97.5 285 ASP A CA 1
ATOM 2230 C C . ASP A 1 285 ? -21.5 -21.469 -11.414 1 97.5 285 ASP A C 1
ATOM 2232 O O . ASP A 1 285 ? -20.734 -20.859 -10.672 1 97.5 285 ASP A O 1
ATOM 2236 N N . HIS A 1 286 ? -21.094 -22.406 -12.297 1 97.75 286 HIS A N 1
ATOM 2237 C CA . HIS A 1 286 ? -19.719 -22.906 -12.297 1 97.75 286 HIS A CA 1
ATOM 2238 C C . HIS A 1 286 ? -18.906 -22.25 -13.406 1 97.75 286 HIS A C 1
ATOM 2240 O O . HIS A 1 286 ? -17.844 -22.766 -13.781 1 97.75 286 HIS A O 1
ATOM 2246 N N . LYS A 1 287 ? -19.375 -21.203 -13.984 1 97 287 LYS A N 1
ATOM 2247 C CA . LYS A 1 287 ? -18.578 -20.406 -14.914 1 97 287 LYS A CA 1
ATOM 2248 C C . LYS A 1 287 ? -17.641 -19.469 -14.164 1 97 287 LYS A C 1
ATOM 2250 O O . LYS A 1 287 ? -17.812 -18.25 -14.195 1 97 287 LYS A O 1
ATOM 2255 N N . VAL A 1 288 ? -16.656 -20.031 -13.617 1 94.94 288 VAL A N 1
ATOM 2256 C CA . VAL A 1 288 ? -15.711 -19.297 -12.781 1 94.94 288 VAL A CA 1
ATOM 2257 C C . VAL A 1 288 ? -15.109 -18.141 -13.57 1 94.94 288 VAL A C 1
ATOM 2259 O O . VAL A 1 288 ? -14.625 -18.328 -14.688 1 94.94 288 VAL A O 1
ATOM 2262 N N . GLY A 1 289 ? -15.195 -17 -13.07 1 90.38 289 GLY A N 1
ATOM 2263 C CA . GLY A 1 289 ? -14.688 -15.812 -13.727 1 90.38 289 GLY A CA 1
ATOM 2264 C C . GLY A 1 289 ? -14.852 -14.555 -12.883 1 90.38 289 GLY A C 1
ATOM 2265 O O . GLY A 1 289 ? -14.688 -14.594 -11.664 1 90.38 289 GLY A O 1
ATOM 2266 N N . ASN A 1 290 ? -15.117 -13.461 -13.539 1 92.69 290 ASN A N 1
ATOM 2267 C CA . ASN A 1 290 ? -15.266 -12.164 -12.891 1 92.69 290 ASN A CA 1
ATOM 2268 C C . ASN A 1 290 ? -16.594 -12.055 -12.148 1 92.69 290 ASN A C 1
ATOM 2270 O O . ASN A 1 290 ? -17.656 -12.109 -12.766 1 92.69 290 ASN A O 1
ATOM 2274 N N . PRO A 1 291 ? -16.516 -11.82 -10.883 1 95.75 291 PRO A N 1
ATOM 2275 C CA . PRO A 1 291 ? -17.766 -11.773 -10.117 1 95.75 291 PRO A CA 1
ATOM 2276 C C . PRO A 1 291 ? -18.688 -10.633 -10.555 1 95.75 291 PRO A C 1
ATOM 2278 O O . PRO A 1 291 ? -19.891 -10.695 -10.328 1 95.75 291 PRO A O 1
ATOM 2281 N N . PHE A 1 292 ? -18.172 -9.617 -11.164 1 96.56 292 PHE A N 1
ATOM 2282 C CA . PHE A 1 292 ? -18.984 -8.492 -11.609 1 96.56 292 PHE A CA 1
ATOM 2283 C C . PHE A 1 292 ? -19.969 -8.922 -12.695 1 96.56 292 PHE A C 1
ATOM 2285 O O . PHE A 1 292 ? -20.953 -8.242 -12.953 1 96.56 292 PHE A O 1
ATOM 2292 N N . ASP A 1 293 ? -19.641 -10.055 -13.344 1 94.94 293 ASP A N 1
ATOM 2293 C CA . ASP A 1 293 ? -20.531 -10.57 -14.383 1 94.94 293 ASP A CA 1
ATOM 2294 C C . ASP A 1 293 ? -21.875 -11.008 -13.789 1 94.94 293 ASP A C 1
ATOM 2296 O O . ASP A 1 293 ? -22.875 -11.094 -14.5 1 94.94 293 ASP A O 1
ATOM 2300 N N . ARG A 1 294 ? -21.906 -11.336 -12.531 1 96.25 294 ARG A N 1
ATOM 2301 C CA . ARG A 1 294 ? -23.094 -11.711 -11.789 1 96.25 294 ARG A CA 1
ATOM 2302 C C . ARG A 1 294 ? -23.297 -10.797 -10.586 1 96.25 294 ARG A C 1
ATOM 2304 O O . ARG A 1 294 ? -23.594 -11.273 -9.484 1 96.25 294 ARG A O 1
ATOM 2311 N N . PHE A 1 295 ? -23.188 -9.531 -10.859 1 97.69 295 PHE A N 1
ATOM 2312 C CA . PHE A 1 295 ? -23.141 -8.516 -9.82 1 97.69 295 PHE A CA 1
ATOM 2313 C C . PHE A 1 295 ? -24.297 -8.672 -8.844 1 97.69 295 PHE A C 1
ATOM 2315 O O . PHE A 1 295 ? -24.109 -8.609 -7.629 1 97.69 295 PHE A O 1
ATOM 2322 N N . GLU A 1 296 ? -25.547 -8.867 -9.305 1 96.94 296 GLU A N 1
ATOM 2323 C CA . GLU A 1 296 ? -26.75 -8.945 -8.477 1 96.94 296 GLU A CA 1
ATOM 2324 C C . GLU A 1 296 ? -26.688 -10.148 -7.539 1 96.94 296 GLU A C 1
ATOM 2326 O O . GLU A 1 296 ? -27.203 -10.086 -6.418 1 96.94 296 GLU A O 1
ATOM 2331 N N . GLU A 1 297 ? -25.984 -11.219 -7.973 1 97.12 297 GLU A N 1
ATOM 2332 C CA . GLU A 1 297 ? -25.969 -12.461 -7.195 1 97.12 297 GLU A CA 1
ATOM 2333 C C . GLU A 1 297 ? -24.688 -12.562 -6.352 1 97.12 297 GLU A C 1
ATOM 2335 O O . GLU A 1 297 ? -24.547 -13.484 -5.551 1 97.12 297 GLU A O 1
ATOM 2340 N N . THR A 1 298 ? -23.781 -11.641 -6.551 1 97.38 298 THR A N 1
ATOM 2341 C CA . THR A 1 298 ? -22.531 -11.68 -5.809 1 97.38 298 THR A CA 1
ATOM 2342 C C . THR A 1 298 ? -22.391 -10.461 -4.906 1 97.38 298 THR A C 1
ATOM 2344 O O . THR A 1 298 ? -22.906 -10.453 -3.781 1 97.38 298 THR A O 1
ATOM 2347 N N . CYS A 1 299 ? -21.938 -9.32 -5.445 1 97.19 299 CYS A N 1
ATOM 2348 C CA . CYS A 1 299 ? -21.641 -8.117 -4.68 1 97.19 299 CYS A CA 1
ATOM 2349 C C . CYS A 1 299 ? -22.891 -7.531 -4.055 1 97.19 299 CYS A C 1
ATOM 2351 O O . CYS A 1 299 ? -22.891 -7.148 -2.885 1 97.19 299 CYS A O 1
ATOM 2353 N N . ALA A 1 300 ? -23.984 -7.469 -4.754 1 97.06 300 ALA A N 1
ATOM 2354 C CA . ALA A 1 300 ? -25.203 -6.762 -4.348 1 97.06 300 ALA A CA 1
ATOM 2355 C C . ALA A 1 300 ? -25.938 -7.527 -3.258 1 97.06 300 ALA A C 1
ATOM 2357 O O . ALA A 1 300 ? -26.875 -7 -2.643 1 97.06 300 ALA A O 1
ATOM 2358 N N . THR A 1 301 ? -25.531 -8.672 -3.061 1 95.38 301 THR A N 1
ATOM 2359 C CA . THR A 1 301 ? -26.156 -9.422 -1.978 1 95.38 301 THR A CA 1
ATOM 2360 C C . THR A 1 301 ? -25.797 -8.812 -0.623 1 95.38 301 THR A C 1
ATOM 2362 O O . THR A 1 301 ? -26.516 -9.023 0.363 1 95.38 301 THR A O 1
ATOM 2365 N N . CYS A 1 302 ? -24.734 -8.117 -0.583 1 93.44 302 CYS A N 1
ATOM 2366 C CA . CYS A 1 302 ? -24.281 -7.578 0.693 1 93.44 302 CYS A CA 1
ATOM 2367 C C . CYS A 1 302 ? -23.953 -6.094 0.577 1 93.44 302 CYS A C 1
ATOM 2369 O O . CYS A 1 302 ? -23.969 -5.371 1.576 1 93.44 302 CYS A O 1
ATOM 2371 N N . HIS A 1 303 ? -23.625 -5.68 -0.616 1 93.44 303 HIS A N 1
ATOM 2372 C CA . HIS A 1 303 ? -23.266 -4.281 -0.82 1 93.44 303 HIS A CA 1
ATOM 2373 C C . HIS A 1 303 ? -24.422 -3.484 -1.395 1 93.44 303 HIS A C 1
ATOM 2375 O O . HIS A 1 303 ? -25.109 -3.949 -2.305 1 93.44 303 HIS A O 1
ATOM 2381 N N . SER A 1 304 ? -24.547 -2.246 -0.864 1 92.44 304 SER A N 1
ATOM 2382 C CA . SER A 1 304 ? -25.641 -1.383 -1.333 1 92.44 304 SER A CA 1
ATOM 2383 C C . SER A 1 304 ? -25.156 -0.452 -2.441 1 92.44 304 SER A C 1
ATOM 2385 O O . SER A 1 304 ? -25.969 0.184 -3.119 1 92.44 304 SER A O 1
ATOM 2387 N N . GLN A 1 305 ? -23.875 -0.333 -2.664 1 93.31 305 GLN A N 1
ATOM 2388 C CA . GLN A 1 305 ? -23.312 0.527 -3.693 1 93.31 305 GLN A CA 1
ATOM 2389 C C . GLN A 1 305 ? -23.641 0.003 -5.09 1 93.31 305 GLN A C 1
ATOM 2391 O O . GLN A 1 305 ? -23.891 -1.19 -5.27 1 93.31 305 GLN A O 1
ATOM 2396 N N . SER A 1 306 ? -23.516 0.929 -6.086 1 96 306 SER A N 1
ATOM 2397 C CA . SER A 1 306 ? -23.781 0.546 -7.469 1 96 306 SER A CA 1
ATOM 2398 C C . SER A 1 306 ? -22.641 -0.295 -8.039 1 96 306 SER A C 1
ATOM 2400 O O . SER A 1 306 ? -21.531 -0.267 -7.516 1 96 306 SER A O 1
ATOM 2402 N N . LYS A 1 307 ? -22.953 -1.076 -9.109 1 97.38 307 LYS A N 1
ATOM 2403 C CA . LYS A 1 307 ? -21.938 -1.828 -9.836 1 97.38 307 LYS A CA 1
ATOM 2404 C C . LYS A 1 307 ? -20.828 -0.908 -10.328 1 97.38 307 LYS A C 1
ATOM 2406 O O . LYS A 1 307 ? -19.641 -1.238 -10.227 1 97.38 307 LYS A O 1
ATOM 2411 N N . GLU A 1 308 ? -21.25 0.235 -10.836 1 97.19 308 GLU A N 1
ATOM 2412 C CA . GLU A 1 308 ? -20.281 1.197 -11.367 1 97.19 308 GLU A CA 1
ATOM 2413 C C . GLU A 1 308 ? -19.297 1.645 -10.289 1 97.19 308 GLU A C 1
ATOM 2415 O O . GLU A 1 308 ? -18.094 1.709 -10.531 1 97.19 308 GLU A O 1
ATOM 2420 N N . PHE A 1 309 ? -19.844 1.919 -9.109 1 95.81 309 PHE A N 1
ATOM 2421 C CA . PHE A 1 309 ? -18.984 2.342 -8 1 95.81 309 PHE A CA 1
ATOM 2422 C C . PHE A 1 309 ? -18.016 1.235 -7.613 1 95.81 309 PHE A C 1
ATOM 2424 O O . PHE A 1 309 ? -16.828 1.488 -7.426 1 95.81 309 PHE A O 1
ATOM 2431 N N . MET A 1 310 ? -18.516 0.048 -7.578 1 96.25 310 MET A N 1
ATOM 2432 C CA . MET A 1 310 ? -17.688 -1.071 -7.133 1 96.25 310 MET A CA 1
ATOM 2433 C C . MET A 1 310 ? -16.625 -1.4 -8.164 1 96.25 310 MET A C 1
ATOM 2435 O O . MET A 1 310 ? -15.484 -1.706 -7.809 1 96.25 310 MET A O 1
ATOM 2439 N N . VAL A 1 311 ? -16.938 -1.446 -9.422 1 97.44 311 VAL A N 1
ATOM 2440 C CA . VAL A 1 311 ? -15.969 -1.673 -10.492 1 97.44 311 VAL A CA 1
ATOM 2441 C C . VAL A 1 311 ? -14.867 -0.62 -10.422 1 97.44 311 VAL A C 1
ATOM 2443 O O . VAL A 1 311 ? -13.688 -0.937 -10.578 1 97.44 311 VAL A O 1
ATOM 2446 N N . LYS A 1 312 ? -15.234 0.632 -10.133 1 96.44 312 LYS A N 1
ATOM 2447 C CA . LYS A 1 312 ? -14.258 1.712 -10.008 1 96.44 312 LYS A CA 1
ATOM 2448 C C . LYS A 1 312 ? -13.305 1.459 -8.852 1 96.44 312 LYS A C 1
ATOM 2450 O O . LYS A 1 312 ? -12.102 1.688 -8.969 1 96.44 312 LYS A O 1
ATOM 2455 N N . GLN A 1 313 ? -13.852 1.005 -7.754 1 95.31 313 GLN A N 1
ATOM 2456 C CA . GLN A 1 313 ? -13.008 0.704 -6.598 1 95.31 313 GLN A CA 1
ATOM 2457 C C . GLN A 1 313 ? -11.984 -0.372 -6.93 1 95.31 313 GLN A C 1
ATOM 2459 O O . GLN A 1 313 ? -10.812 -0.248 -6.57 1 95.31 313 GLN A O 1
ATOM 2464 N N . VAL A 1 314 ? -12.391 -1.397 -7.598 1 96.38 314 VAL A N 1
ATOM 2465 C CA . VAL A 1 314 ? -11.508 -2.504 -7.949 1 96.38 314 VAL A CA 1
ATOM 2466 C C . VAL A 1 314 ? -10.461 -2.033 -8.961 1 96.38 314 VAL A C 1
ATOM 2468 O O . VAL A 1 314 ? -9.289 -2.385 -8.859 1 96.38 314 VAL A O 1
ATOM 2471 N N . GLU A 1 315 ? -10.906 -1.264 -9.906 1 96.94 315 GLU A N 1
ATOM 2472 C CA . GLU A 1 315 ? -9.984 -0.732 -10.906 1 96.94 315 GLU A CA 1
ATOM 2473 C C . GLU A 1 315 ? -8.93 0.159 -10.258 1 96.94 315 GLU A C 1
ATOM 2475 O O . GLU A 1 315 ? -7.754 0.108 -10.633 1 96.94 315 GLU A O 1
ATOM 2480 N N . GLU A 1 316 ? -9.336 0.995 -9.328 1 96.19 316 GLU A N 1
ATOM 2481 C CA . GLU A 1 316 ? -8.383 1.839 -8.609 1 96.19 316 GLU A CA 1
ATOM 2482 C C . GLU A 1 316 ? -7.363 0.998 -7.852 1 96.19 316 GLU A C 1
ATOM 2484 O O . GLU A 1 316 ? -6.172 1.315 -7.84 1 96.19 316 GLU A O 1
ATOM 2489 N N . SER A 1 317 ? -7.879 -0 -7.238 1 96.56 317 SER A N 1
ATOM 2490 C CA . SER A 1 317 ? -6.988 -0.912 -6.523 1 96.56 317 SER A CA 1
ATOM 2491 C C . SER A 1 317 ? -5.973 -1.545 -7.469 1 96.56 317 SER A C 1
ATOM 2493 O O . SER A 1 317 ? -4.789 -1.643 -7.141 1 96.56 317 SER A O 1
ATOM 2495 N N . LYS A 1 318 ? -6.422 -1.993 -8.578 1 97 318 LYS A N 1
ATOM 2496 C CA . LYS A 1 318 ? -5.551 -2.598 -9.578 1 97 318 LYS A CA 1
ATOM 2497 C C . LYS A 1 318 ? -4.492 -1.605 -10.055 1 97 318 LYS A C 1
ATOM 2499 O O . LYS A 1 318 ? -3.326 -1.967 -10.227 1 97 318 LYS A O 1
ATOM 2504 N N . GLN A 1 319 ? -4.898 -0.395 -10.281 1 97.69 319 GLN A N 1
ATOM 2505 C CA . GLN A 1 319 ? -3.982 0.63 -10.766 1 97.69 319 GLN A CA 1
ATOM 2506 C C . GLN A 1 319 ? -2.898 0.938 -9.742 1 97.69 319 GLN A C 1
ATOM 2508 O O . GLN A 1 319 ? -1.729 1.105 -10.094 1 97.69 319 GLN A O 1
ATOM 2513 N N . LYS A 1 320 ? -3.299 1.04 -8.508 1 97.88 320 LYS A N 1
ATOM 2514 C CA . LYS A 1 320 ? -2.33 1.299 -7.449 1 97.88 320 LYS A CA 1
ATOM 2515 C C . LYS A 1 320 ? -1.295 0.181 -7.363 1 97.88 320 LYS A C 1
ATOM 2517 O O . LYS A 1 320 ? -0.096 0.445 -7.25 1 97.88 320 LYS A O 1
ATOM 2522 N N . ALA A 1 321 ? -1.761 -1.014 -7.418 1 98.12 321 ALA A N 1
ATOM 2523 C CA . ALA A 1 321 ? -0.854 -2.158 -7.367 1 98.12 321 ALA A CA 1
ATOM 2524 C C . ALA A 1 321 ? 0.058 -2.188 -8.594 1 98.12 321 ALA A C 1
ATOM 2526 O O . ALA A 1 321 ? 1.258 -2.445 -8.469 1 98.12 321 ALA A O 1
ATOM 2527 N N . GLN A 1 322 ? -0.516 -1.953 -9.773 1 98 322 GLN A N 1
ATOM 2528 C CA . GLN A 1 322 ? 0.261 -1.97 -11.008 1 98 322 GLN A CA 1
ATOM 2529 C C . GLN A 1 322 ? 1.365 -0.918 -10.977 1 98 322 GLN A C 1
ATOM 2531 O O . GLN A 1 322 ? 2.467 -1.152 -11.477 1 98 322 GLN A O 1
ATOM 2536 N N . ASP A 1 323 ? 1.098 0.233 -10.43 1 98.19 323 ASP A N 1
ATOM 2537 C CA . ASP A 1 323 ? 2.098 1.29 -10.312 1 98.19 323 ASP A CA 1
ATOM 2538 C C . ASP A 1 323 ? 3.295 0.828 -9.484 1 98.19 323 ASP A C 1
ATOM 2540 O O . ASP A 1 323 ? 4.441 0.939 -9.93 1 98.19 323 ASP A O 1
ATOM 2544 N N . LEU A 1 324 ? 3.008 0.282 -8.328 1 98.75 324 LEU A N 1
ATOM 2545 C CA . LEU A 1 324 ? 4.105 -0.147 -7.465 1 98.75 324 LEU A CA 1
ATOM 2546 C C . LEU A 1 324 ? 4.828 -1.351 -8.062 1 98.75 324 LEU A C 1
ATOM 2548 O O . LEU A 1 324 ? 6.047 -1.474 -7.938 1 98.75 324 LEU A O 1
ATOM 2552 N N . LYS A 1 325 ? 4.07 -2.268 -8.719 1 98.62 325 LYS A N 1
ATOM 2553 C CA . LYS A 1 325 ? 4.711 -3.389 -9.398 1 98.62 325 LYS A CA 1
ATOM 2554 C C . LYS A 1 325 ? 5.719 -2.9 -10.438 1 98.62 325 LYS A C 1
ATOM 2556 O O . LYS A 1 325 ? 6.844 -3.402 -10.5 1 98.62 325 LYS A O 1
ATOM 2561 N N . ALA A 1 326 ? 5.289 -1.939 -11.203 1 98.69 326 ALA A N 1
ATOM 2562 C CA . ALA A 1 326 ? 6.152 -1.413 -12.258 1 98.69 326 ALA A CA 1
ATOM 2563 C C . ALA A 1 326 ? 7.418 -0.793 -11.68 1 98.69 326 ALA A C 1
ATOM 2565 O O . ALA A 1 326 ? 8.5 -0.919 -12.25 1 98.69 326 ALA A O 1
ATOM 2566 N N . ARG A 1 327 ? 7.285 -0.152 -10.562 1 98.81 327 ARG A N 1
ATOM 2567 C CA . ARG A 1 327 ? 8.43 0.47 -9.906 1 98.81 327 ARG A CA 1
ATOM 2568 C C . ARG A 1 327 ? 9.398 -0.584 -9.375 1 98.81 327 ARG A C 1
ATOM 2570 O O . ARG A 1 327 ? 10.617 -0.449 -9.523 1 98.81 327 ARG A O 1
ATOM 2577 N N . VAL A 1 328 ? 8.844 -1.608 -8.742 1 98.88 328 VAL A N 1
ATOM 2578 C CA . VAL A 1 328 ? 9.688 -2.697 -8.266 1 98.88 328 VAL A CA 1
ATOM 2579 C C . VAL A 1 328 ? 10.422 -3.332 -9.445 1 98.88 328 VAL A C 1
ATOM 2581 O O . VAL A 1 328 ? 11.625 -3.609 -9.359 1 98.88 328 VAL A O 1
ATOM 2584 N N . GLU A 1 329 ? 9.695 -3.572 -10.531 1 98.88 329 GLU A N 1
ATOM 2585 C CA . GLU A 1 329 ? 10.273 -4.203 -11.711 1 98.88 329 GLU A CA 1
ATOM 2586 C C . GLU A 1 329 ? 11.422 -3.375 -12.273 1 98.88 329 GLU A C 1
ATOM 2588 O O . GLU A 1 329 ? 12.461 -3.922 -12.648 1 98.88 329 GLU A O 1
ATOM 2593 N N . THR A 1 330 ? 11.234 -2.076 -12.281 1 98.75 330 THR A N 1
ATOM 2594 C CA . THR A 1 330 ? 12.289 -1.188 -12.766 1 98.75 330 THR A CA 1
ATOM 2595 C C . THR A 1 330 ? 13.539 -1.318 -11.906 1 98.75 330 THR A C 1
ATOM 2597 O O . THR A 1 330 ? 14.648 -1.446 -12.43 1 98.75 330 THR A O 1
ATOM 2600 N N . GLN A 1 331 ? 13.367 -1.306 -10.602 1 98.88 331 GLN A N 1
ATOM 2601 C CA . GLN A 1 331 ? 14.492 -1.427 -9.68 1 98.88 331 GLN A CA 1
ATOM 2602 C C . GLN A 1 331 ? 15.156 -2.793 -9.805 1 98.88 331 GLN A C 1
ATOM 2604 O O . GLN A 1 331 ? 16.391 -2.889 -9.836 1 98.88 331 GLN A O 1
ATOM 2609 N N . LEU A 1 332 ? 14.383 -3.848 -9.945 1 98.94 332 LEU A N 1
ATOM 2610 C CA . LEU A 1 332 ? 14.914 -5.207 -9.945 1 98.94 332 LEU A CA 1
ATOM 2611 C C . LEU A 1 332 ? 15.641 -5.512 -11.25 1 98.94 332 LEU A C 1
ATOM 2613 O O . LEU A 1 332 ? 16.656 -6.211 -11.25 1 98.94 332 LEU A O 1
ATOM 2617 N N . VAL A 1 333 ? 15.094 -5.035 -12.383 1 98.94 333 VAL A N 1
ATOM 2618 C CA . VAL A 1 333 ? 15.781 -5.234 -13.648 1 98.94 333 VAL A CA 1
ATOM 2619 C C . VAL A 1 333 ? 17.172 -4.629 -13.586 1 98.94 333 VAL A C 1
ATOM 2621 O O . VAL A 1 333 ? 18.156 -5.273 -13.969 1 98.94 333 VAL A O 1
ATOM 2624 N N . LYS A 1 334 ? 17.281 -3.436 -13.062 1 98.88 334 LYS A N 1
ATOM 2625 C CA . LYS A 1 334 ? 18.594 -2.789 -12.914 1 98.88 334 LYS A CA 1
ATOM 2626 C C . LYS A 1 334 ? 19.484 -3.561 -11.938 1 98.88 334 LYS A C 1
ATOM 2628 O O . LYS A 1 334 ? 20.672 -3.762 -12.203 1 98.88 334 LYS A O 1
ATOM 2633 N N . ALA A 1 335 ? 18.906 -4.012 -10.859 1 98.94 335 ALA A N 1
ATOM 2634 C CA . ALA A 1 335 ? 19.688 -4.742 -9.852 1 98.94 335 ALA A CA 1
ATOM 2635 C C . ALA A 1 335 ? 20.312 -6 -10.453 1 98.94 335 ALA A C 1
ATOM 2637 O O . ALA A 1 335 ? 21.469 -6.312 -10.172 1 98.94 335 ALA A O 1
ATOM 2638 N N . HIS A 1 336 ? 19.547 -6.73 -11.25 1 98.94 336 HIS A N 1
ATOM 2639 C CA . HIS A 1 336 ? 20.062 -7.953 -11.852 1 98.94 336 HIS A CA 1
ATOM 2640 C C . HIS A 1 336 ? 21.25 -7.668 -12.766 1 98.94 336 HIS A C 1
ATOM 2642 O O . HIS A 1 336 ? 22.266 -8.352 -12.703 1 98.94 336 HIS A O 1
ATOM 2648 N N . PHE A 1 337 ? 21.156 -6.648 -13.594 1 98.94 337 PHE A N 1
ATOM 2649 C CA . PHE A 1 337 ? 22.25 -6.34 -14.508 1 98.94 337 PHE A CA 1
ATOM 2650 C C . PHE A 1 337 ? 23.422 -5.738 -13.766 1 98.94 337 PHE A C 1
ATOM 2652 O O . PHE A 1 337 ? 24.578 -5.957 -14.141 1 98.94 337 PHE A O 1
ATOM 2659 N N . GLU A 1 338 ? 23.172 -4.969 -12.719 1 98.94 338 GLU A N 1
ATOM 2660 C CA . GLU A 1 338 ? 24.25 -4.441 -11.891 1 98.94 338 GLU A CA 1
ATOM 2661 C C . GLU A 1 338 ? 24.984 -5.562 -11.156 1 98.94 338 GLU A C 1
ATOM 2663 O O . GLU A 1 338 ? 26.203 -5.512 -11 1 98.94 338 GLU A O 1
ATOM 2668 N N . ALA A 1 339 ? 24.219 -6.551 -10.711 1 98.94 339 ALA A N 1
ATOM 2669 C CA . ALA A 1 339 ? 24.859 -7.719 -10.102 1 98.94 339 ALA A CA 1
ATOM 2670 C C . ALA A 1 339 ? 25.766 -8.438 -11.102 1 98.94 339 ALA A C 1
ATOM 2672 O O . ALA A 1 339 ? 26.859 -8.859 -10.758 1 98.94 339 ALA A O 1
ATOM 2673 N N . LYS A 1 340 ? 25.297 -8.578 -12.336 1 98.94 340 LYS A N 1
ATOM 2674 C CA . LYS A 1 340 ? 26.141 -9.172 -13.367 1 98.94 340 LYS A CA 1
ATOM 2675 C C . LYS A 1 340 ? 27.422 -8.367 -13.562 1 98.94 340 LYS A C 1
ATOM 2677 O O . LYS A 1 340 ? 28.516 -8.945 -13.695 1 98.94 340 LYS A O 1
ATOM 2682 N N . ALA A 1 341 ? 27.312 -7.086 -13.586 1 98.88 341 ALA A N 1
ATOM 2683 C CA . ALA A 1 341 ? 28.469 -6.223 -13.734 1 98.88 341 ALA A CA 1
ATOM 2684 C C . ALA A 1 341 ? 29.453 -6.422 -12.586 1 98.88 341 ALA A C 1
ATOM 2686 O O . ALA A 1 341 ? 30.672 -6.379 -12.789 1 98.88 341 ALA A O 1
ATOM 2687 N N . ALA A 1 342 ? 28.938 -6.574 -11.398 1 98.88 342 ALA A N 1
ATOM 2688 C CA . ALA A 1 342 ? 29.797 -6.816 -10.242 1 98.88 342 ALA A CA 1
ATOM 2689 C C . ALA A 1 342 ? 30.547 -8.133 -10.391 1 98.88 342 ALA A C 1
ATOM 2691 O O . ALA A 1 342 ? 31.75 -8.203 -10.117 1 98.88 342 ALA A O 1
ATOM 2692 N N . TRP A 1 343 ? 29.859 -9.172 -10.828 1 98.88 343 TRP A N 1
ATOM 2693 C CA . TRP A 1 343 ? 30.5 -10.453 -11.086 1 98.88 343 TRP A CA 1
ATOM 2694 C C . TRP A 1 343 ? 31.594 -10.297 -12.141 1 98.88 343 TRP A C 1
ATOM 2696 O O . TRP A 1 343 ? 32.719 -10.805 -11.969 1 98.88 343 TRP A O 1
ATOM 2706 N N . ASP A 1 344 ? 31.312 -9.594 -13.211 1 98.69 344 ASP A N 1
ATOM 2707 C CA . ASP A 1 344 ? 32.25 -9.391 -14.305 1 98.69 344 ASP A CA 1
ATOM 2708 C C . ASP A 1 344 ? 33.5 -8.625 -13.828 1 98.69 344 ASP A C 1
ATOM 2710 O O . ASP A 1 344 ? 34.562 -8.781 -14.383 1 98.69 344 ASP A O 1
ATOM 2714 N N . ALA A 1 345 ? 33.312 -7.895 -12.781 1 98.69 345 ALA A N 1
ATOM 2715 C CA . ALA A 1 345 ? 34.375 -7.07 -12.258 1 98.69 345 ALA A CA 1
ATOM 2716 C C . ALA A 1 345 ? 35.188 -7.809 -11.18 1 98.69 345 ALA A C 1
ATOM 2718 O O . ALA A 1 345 ? 36.062 -7.238 -10.547 1 98.69 345 ALA A O 1
ATOM 2719 N N . GLY A 1 346 ? 34.812 -9.023 -10.906 1 98.69 346 GLY A N 1
ATOM 2720 C CA . GLY A 1 346 ? 35.594 -9.859 -10.023 1 98.69 346 GLY A CA 1
ATOM 2721 C C . GLY A 1 346 ? 35.062 -9.891 -8.594 1 98.69 346 GLY A C 1
ATOM 2722 O O . GLY A 1 346 ? 35.812 -10.227 -7.664 1 98.69 346 GLY A O 1
ATOM 2723 N N . ALA A 1 347 ? 33.812 -9.547 -8.422 1 98.81 347 ALA A N 1
ATOM 2724 C CA . ALA A 1 347 ? 33.219 -9.648 -7.086 1 98.81 347 ALA A CA 1
ATOM 2725 C C . ALA A 1 347 ? 33.25 -11.086 -6.578 1 98.81 347 ALA A C 1
ATOM 2727 O O . ALA A 1 347 ? 33.125 -12.031 -7.359 1 98.81 347 ALA A O 1
ATOM 2728 N N . THR A 1 348 ? 33.406 -11.273 -5.227 1 98.75 348 THR A N 1
ATOM 2729 C CA . THR A 1 348 ? 33.469 -12.594 -4.609 1 98.75 348 THR A CA 1
ATOM 2730 C C . THR A 1 348 ? 32.094 -13.016 -4.086 1 98.75 348 THR A C 1
ATOM 2732 O O . THR A 1 348 ? 31.203 -12.18 -3.939 1 98.75 348 THR A O 1
ATOM 2735 N N . GLU A 1 349 ? 31.953 -14.242 -3.76 1 98.44 349 GLU A N 1
ATOM 2736 C CA . GLU A 1 349 ? 30.719 -14.758 -3.189 1 98.44 349 GLU A CA 1
ATOM 2737 C C . GLU A 1 349 ? 30.391 -14.086 -1.86 1 98.44 349 GLU A C 1
ATOM 2739 O O . GLU A 1 349 ? 29.219 -13.828 -1.555 1 98.44 349 GLU A O 1
ATOM 2744 N N . VAL A 1 350 ? 31.375 -13.867 -1.12 1 98.5 350 VAL A N 1
ATOM 2745 C CA . VAL A 1 350 ? 31.219 -13.242 0.189 1 98.5 350 VAL A CA 1
ATOM 2746 C C . VAL A 1 350 ? 30.656 -11.828 0.022 1 98.5 350 VAL A C 1
ATOM 2748 O O . VAL A 1 350 ? 29.766 -11.414 0.752 1 98.5 350 VAL A O 1
ATOM 2751 N N . GLU A 1 351 ? 31.156 -11.062 -0.972 1 98.69 351 GLU A N 1
ATOM 2752 C CA . GLU A 1 351 ? 30.703 -9.703 -1.24 1 98.69 351 GLU A CA 1
ATOM 2753 C C . GLU A 1 351 ? 29.266 -9.688 -1.764 1 98.69 351 GLU A C 1
ATOM 2755 O O . GLU A 1 351 ? 28.5 -8.773 -1.446 1 98.69 351 GLU A O 1
ATOM 2760 N N . MET A 1 352 ? 28.969 -10.719 -2.496 1 98.88 352 MET A N 1
ATOM 2761 C CA . MET A 1 352 ? 27.719 -10.703 -3.23 1 98.88 352 MET A CA 1
ATOM 2762 C C . MET A 1 352 ? 26.578 -11.258 -2.373 1 98.88 352 MET A C 1
ATOM 2764 O O . MET A 1 352 ? 25.406 -10.969 -2.627 1 98.88 352 MET A O 1
ATOM 2768 N N . LYS A 1 353 ? 26.891 -12.031 -1.377 1 98.69 353 LYS A N 1
ATOM 2769 C CA . LYS A 1 353 ? 25.891 -12.797 -0.628 1 98.69 353 LYS A CA 1
ATOM 2770 C C . LYS A 1 353 ? 24.781 -11.898 -0.11 1 98.69 353 LYS A C 1
ATOM 2772 O O . LYS A 1 353 ? 23.594 -12.164 -0.343 1 98.69 353 LYS A O 1
ATOM 2777 N N . PRO A 1 354 ? 25.078 -10.75 0.671 1 98.75 354 PRO A N 1
ATOM 2778 C CA . PRO A 1 354 ? 23.984 -9.906 1.159 1 98.75 354 PRO A CA 1
ATOM 2779 C C . PRO A 1 354 ? 23.203 -9.234 0.029 1 98.75 354 PRO A C 1
ATOM 2781 O O . PRO A 1 354 ? 22.016 -8.977 0.165 1 98.75 354 PRO A O 1
ATOM 2784 N N . ILE A 1 355 ? 23.891 -8.938 -1.096 1 98.94 355 ILE A N 1
ATOM 2785 C CA . ILE A 1 355 ? 23.281 -8.297 -2.25 1 98.94 355 ILE A CA 1
ATOM 2786 C C . ILE A 1 355 ? 22.266 -9.25 -2.889 1 98.94 355 ILE A C 1
ATOM 2788 O O . ILE A 1 355 ? 21.125 -8.875 -3.145 1 98.94 355 ILE A O 1
ATOM 2792 N N . LEU A 1 356 ? 22.703 -10.453 -3.104 1 98.94 356 LEU A N 1
ATOM 2793 C CA . LEU A 1 356 ? 21.844 -11.461 -3.73 1 98.94 356 LEU A CA 1
ATOM 2794 C C . LEU A 1 356 ? 20.656 -11.789 -2.84 1 98.94 356 LEU A C 1
ATOM 2796 O O . LEU A 1 356 ? 19.547 -12.055 -3.338 1 98.94 356 LEU A O 1
ATOM 2800 N N . MET A 1 357 ? 20.844 -11.773 -1.529 1 98.88 357 MET A N 1
ATOM 2801 C CA . MET A 1 357 ? 19.734 -12.008 -0.609 1 98.88 357 MET A CA 1
ATOM 2802 C C . MET A 1 357 ? 18.688 -10.906 -0.725 1 98.88 357 MET A C 1
ATOM 2804 O O . MET A 1 357 ? 17.5 -11.18 -0.706 1 98.88 357 MET A O 1
ATOM 2808 N N . ASP A 1 358 ? 19.141 -9.648 -0.836 1 98.94 358 ASP A N 1
ATOM 2809 C CA . ASP A 1 358 ? 18.219 -8.539 -1.021 1 98.94 358 ASP A CA 1
ATOM 2810 C C . ASP A 1 358 ? 17.438 -8.68 -2.326 1 98.94 358 ASP A C 1
ATOM 2812 O O . ASP A 1 358 ? 16.234 -8.43 -2.367 1 98.94 358 ASP A O 1
ATOM 2816 N N . ILE A 1 359 ? 18.125 -9.031 -3.424 1 98.94 359 ILE A N 1
ATOM 2817 C CA . ILE A 1 359 ? 17.469 -9.234 -4.711 1 98.94 359 ILE A CA 1
ATOM 2818 C C . ILE A 1 359 ? 16.438 -10.352 -4.594 1 98.94 359 ILE A C 1
ATOM 2820 O O . ILE A 1 359 ? 15.297 -10.203 -5.035 1 98.94 359 ILE A O 1
ATOM 2824 N N . ARG A 1 360 ? 16.859 -11.477 -3.959 1 98.94 360 ARG A N 1
ATOM 2825 C CA . ARG A 1 360 ? 16 -12.633 -3.758 1 98.94 360 ARG A CA 1
ATOM 2826 C C . ARG A 1 360 ? 14.734 -12.25 -3.004 1 98.94 360 ARG A C 1
ATOM 2828 O O . ARG A 1 360 ? 13.625 -12.57 -3.434 1 98.94 360 ARG A O 1
ATOM 2835 N N . HIS A 1 361 ? 14.852 -11.508 -1.924 1 98.94 361 HIS A N 1
ATOM 2836 C CA . HIS A 1 361 ? 13.719 -11.125 -1.084 1 98.94 361 HIS A CA 1
ATOM 2837 C C . HIS A 1 361 ? 12.828 -10.109 -1.793 1 98.94 361 HIS A C 1
ATOM 2839 O O . HIS A 1 361 ? 11.602 -10.156 -1.665 1 98.94 361 HIS A O 1
ATOM 2845 N N . SER A 1 362 ? 13.406 -9.164 -2.461 1 98.94 362 SER A N 1
ATOM 2846 C CA . SER A 1 362 ? 12.625 -8.195 -3.219 1 98.94 362 SER A CA 1
ATOM 2847 C C . SER A 1 362 ? 11.773 -8.883 -4.281 1 98.94 362 SER A C 1
ATOM 2849 O O . SER A 1 362 ? 10.57 -8.641 -4.371 1 98.94 362 SER A O 1
ATOM 2851 N N . GLN A 1 363 ? 12.367 -9.727 -5.066 1 98.94 363 GLN A N 1
ATOM 2852 C CA . GLN A 1 363 ? 11.656 -10.359 -6.172 1 98.94 363 GLN A CA 1
ATOM 2853 C C . GLN A 1 363 ? 10.625 -11.359 -5.66 1 98.94 363 GLN A C 1
ATOM 2855 O O . GLN A 1 363 ? 9.562 -11.531 -6.262 1 98.94 363 GLN A O 1
ATOM 2860 N N . TRP A 1 364 ? 10.93 -12.062 -4.52 1 98.88 364 TRP A N 1
ATOM 2861 C CA . TRP A 1 364 ? 9.953 -12.938 -3.887 1 98.88 364 TRP A CA 1
ATOM 2862 C C . TRP A 1 364 ? 8.672 -12.18 -3.557 1 98.88 364 TRP A C 1
ATOM 2864 O O . TRP A 1 364 ? 7.57 -12.625 -3.893 1 98.88 364 TRP A O 1
ATOM 2874 N N . ARG A 1 365 ? 8.797 -11.062 -2.984 1 98.81 365 ARG A N 1
ATOM 2875 C CA . ARG A 1 365 ? 7.66 -10.242 -2.588 1 98.81 365 ARG A CA 1
ATOM 2876 C C . ARG A 1 365 ? 6.914 -9.719 -3.811 1 98.81 365 ARG A C 1
ATOM 2878 O O . ARG A 1 365 ? 5.684 -9.758 -3.854 1 98.81 365 ARG A O 1
ATOM 2885 N N . TRP A 1 366 ? 7.676 -9.188 -4.812 1 98.75 366 TRP A N 1
ATOM 2886 C CA . TRP A 1 366 ? 7.07 -8.727 -6.059 1 98.75 366 TRP A CA 1
ATOM 2887 C C . TRP A 1 366 ? 6.277 -9.844 -6.73 1 98.75 366 TRP A C 1
ATOM 2889 O O . TRP A 1 366 ? 5.137 -9.633 -7.152 1 98.75 366 TRP A O 1
ATOM 2899 N N . ASP A 1 367 ? 6.898 -11.008 -6.816 1 98.69 367 ASP A N 1
ATOM 2900 C CA . ASP A 1 367 ? 6.277 -12.141 -7.5 1 98.69 367 ASP A CA 1
ATOM 2901 C C . ASP A 1 367 ? 5.051 -12.633 -6.738 1 98.69 367 ASP A C 1
ATOM 2903 O O . ASP A 1 367 ? 4.047 -13.008 -7.344 1 98.69 367 ASP A O 1
ATOM 2907 N N . TYR A 1 368 ? 5.129 -12.656 -5.418 1 98.12 368 TYR A N 1
ATOM 2908 C CA . TYR A 1 368 ? 3.994 -13.008 -4.574 1 98.12 368 TYR A CA 1
ATOM 2909 C C . TYR A 1 368 ? 2.789 -12.133 -4.883 1 98.12 368 TYR A C 1
ATOM 2911 O O . TYR A 1 368 ? 1.665 -12.625 -4.996 1 98.12 368 TYR A O 1
ATOM 2919 N N . ALA A 1 369 ? 3.016 -10.883 -4.988 1 97.44 369 ALA A N 1
ATOM 2920 C CA . ALA A 1 369 ? 1.955 -9.914 -5.258 1 97.44 369 ALA A CA 1
ATOM 2921 C C . ALA A 1 369 ? 1.473 -10.023 -6.703 1 97.44 369 ALA A C 1
ATOM 2923 O O . ALA A 1 369 ? 0.311 -9.734 -6.996 1 97.44 369 ALA A O 1
ATOM 2924 N N . THR A 1 370 ? 2.324 -10.5 -7.609 1 96.12 370 THR A N 1
ATOM 2925 C CA . THR A 1 370 ? 2.039 -10.5 -9.039 1 96.12 370 THR A CA 1
ATOM 2926 C C . THR A 1 370 ? 1.388 -11.812 -9.461 1 96.12 370 THR A C 1
ATOM 2928 O O . THR A 1 370 ? 0.474 -11.828 -10.289 1 96.12 370 THR A O 1
ATOM 2931 N N . ALA A 1 371 ? 1.817 -12.875 -8.859 1 95.06 371 ALA A N 1
ATOM 2932 C CA . ALA A 1 371 ? 1.4 -14.203 -9.297 1 95.06 371 ALA A CA 1
ATOM 2933 C C . ALA A 1 371 ? 0.012 -14.547 -8.766 1 95.06 371 ALA A C 1
ATOM 2935 O O . ALA A 1 371 ? -0.648 -15.461 -9.273 1 95.06 371 ALA A O 1
ATOM 2936 N N . SER A 1 372 ? -0.448 -13.922 -7.797 1 86.69 372 SER A N 1
ATOM 2937 C CA . SER A 1 372 ? -1.804 -14.117 -7.293 1 86.69 372 SER A CA 1
ATOM 2938 C C . SER A 1 372 ? -2.822 -13.367 -8.141 1 86.69 372 SER A C 1
ATOM 2940 O O . SER A 1 372 ? -2.93 -12.141 -8.055 1 86.69 372 SER A O 1
ATOM 2942 N N . HIS A 1 373 ? -3.615 -14.195 -8.891 1 83.06 373 HIS A N 1
ATOM 2943 C CA . HIS A 1 373 ? -4.586 -13.539 -9.758 1 83.06 373 HIS A CA 1
ATOM 2944 C C . HIS A 1 373 ? -5.676 -12.844 -8.945 1 83.06 373 HIS A C 1
ATOM 2946 O O . HIS A 1 373 ? -6.277 -13.453 -8.055 1 83.06 373 HIS A O 1
ATOM 2952 N N . GLY A 1 374 ? -5.75 -11.648 -8.984 1 92.06 374 GLY A N 1
ATOM 2953 C CA . GLY A 1 374 ? -6.762 -10.875 -8.281 1 92.06 374 GLY A CA 1
ATOM 2954 C C . GLY A 1 374 ? -6.293 -10.367 -6.93 1 92.06 374 GLY A C 1
ATOM 2955 O O . GLY A 1 374 ? -7.109 -9.961 -6.098 1 92.06 374 GLY A O 1
ATOM 2956 N N . ALA A 1 375 ? -5.031 -10.531 -6.668 1 95.12 375 ALA A N 1
ATOM 2957 C CA . ALA A 1 375 ? -4.477 -10.156 -5.371 1 95.12 375 ALA A CA 1
ATOM 2958 C C . ALA A 1 375 ? -4.914 -8.75 -4.973 1 95.12 375 ALA A C 1
ATOM 2960 O O . ALA A 1 375 ? -5.309 -8.516 -3.828 1 95.12 375 ALA A O 1
ATOM 2961 N N . SER A 1 376 ? -4.902 -7.816 -5.93 1 95.62 376 SER A N 1
ATOM 2962 C CA . SER A 1 376 ? -5.203 -6.418 -5.645 1 95.62 376 SER A CA 1
ATOM 2963 C C . SER A 1 376 ? -6.684 -6.219 -5.336 1 95.62 376 SER A C 1
ATOM 2965 O O . SER A 1 376 ? -7.07 -5.207 -4.75 1 95.62 376 SER A O 1
ATOM 2967 N N . SER A 1 377 ? -7.488 -7.164 -5.781 1 95.5 377 SER A N 1
ATOM 2968 C CA . SER A 1 377 ? -8.906 -7.129 -5.449 1 95.5 377 SER A CA 1
ATOM 2969 C C . SER A 1 377 ? -9.18 -7.82 -4.117 1 95.5 377 SER A C 1
ATOM 2971 O O . SER A 1 377 ? -10.008 -7.359 -3.328 1 95.5 377 SER A O 1
ATOM 2973 N N . HIS A 1 378 ? -8.453 -8.898 -3.908 1 96.75 378 HIS A N 1
ATOM 2974 C CA . HIS A 1 378 ? -8.703 -9.719 -2.727 1 96.75 378 HIS A CA 1
ATOM 2975 C C . HIS A 1 378 ? -8.141 -9.055 -1.472 1 96.75 378 HIS A C 1
ATOM 2977 O O . HIS A 1 378 ? -8.734 -9.148 -0.396 1 96.75 378 HIS A O 1
ATOM 2983 N N . ALA A 1 379 ? -7.02 -8.445 -1.589 1 97.38 379 ALA A N 1
ATOM 2984 C CA . ALA A 1 379 ? -6.363 -7.844 -0.434 1 97.38 379 ALA A CA 1
ATOM 2985 C C . ALA A 1 379 ? -5.566 -6.602 -0.84 1 97.38 379 ALA A C 1
ATOM 2987 O O . ALA A 1 379 ? -4.34 -6.578 -0.725 1 97.38 379 ALA A O 1
ATOM 2988 N N . PRO A 1 380 ? -6.223 -5.523 -1.174 1 96.88 380 PRO A N 1
ATOM 2989 C CA . PRO A 1 380 ? -5.562 -4.359 -1.767 1 96.88 380 PRO A CA 1
ATOM 2990 C C . PRO A 1 380 ? -4.492 -3.76 -0.856 1 96.88 380 PRO A C 1
ATOM 2992 O O . PRO A 1 380 ? -3.361 -3.531 -1.292 1 96.88 380 PRO A O 1
ATOM 2995 N N . ALA A 1 381 ? -4.773 -3.527 0.419 1 97 381 ALA A N 1
ATOM 2996 C CA . ALA A 1 381 ? -3.811 -2.92 1.332 1 97 381 ALA A CA 1
ATOM 2997 C C . ALA A 1 381 ? -2.598 -3.822 1.531 1 97 381 ALA A C 1
ATOM 2999 O O . ALA A 1 381 ? -1.46 -3.348 1.559 1 97 381 ALA A O 1
ATOM 3000 N N . GLU A 1 382 ? -2.842 -5.098 1.648 1 97.44 382 GLU A N 1
ATOM 3001 C CA . GLU A 1 382 ? -1.752 -6.043 1.877 1 97.44 382 GLU A CA 1
ATOM 3002 C C . GLU A 1 382 ? -0.828 -6.121 0.666 1 97.44 382 GLU A C 1
ATOM 3004 O O . GLU A 1 382 ? 0.394 -6.191 0.814 1 97.44 382 GLU A O 1
ATOM 3009 N N . VAL A 1 383 ? -1.408 -6.148 -0.496 1 98.38 383 VAL A N 1
ATOM 3010 C CA . VAL A 1 383 ? -0.623 -6.215 -1.724 1 98.38 383 VAL A CA 1
ATOM 3011 C C . VAL A 1 383 ? 0.281 -4.988 -1.827 1 98.38 383 VAL A C 1
ATOM 3013 O O . VAL A 1 383 ? 1.459 -5.105 -2.172 1 98.38 383 VAL A O 1
ATOM 3016 N N . LEU A 1 384 ? -0.271 -3.834 -1.517 1 98.69 384 LEU A N 1
ATOM 3017 C CA . LEU A 1 384 ? 0.509 -2.604 -1.577 1 98.69 384 LEU A CA 1
ATOM 3018 C C . LEU A 1 384 ? 1.602 -2.6 -0.513 1 98.69 384 LEU A C 1
ATOM 3020 O O . LEU A 1 384 ? 2.723 -2.154 -0.769 1 98.69 384 LEU A O 1
ATOM 3024 N N . ARG A 1 385 ? 1.293 -3.096 0.682 1 98.62 385 ARG A N 1
ATOM 3025 C CA . ARG A 1 385 ? 2.312 -3.225 1.718 1 98.62 385 ARG A CA 1
ATOM 3026 C C . ARG A 1 385 ? 3.455 -4.121 1.253 1 98.62 385 ARG A C 1
ATOM 3028 O O . ARG A 1 385 ? 4.625 -3.76 1.386 1 98.62 385 ARG A O 1
ATOM 3035 N N . ILE A 1 386 ? 3.121 -5.238 0.7 1 98.69 386 ILE A N 1
ATOM 3036 C CA . ILE A 1 386 ? 4.109 -6.203 0.236 1 98.69 386 ILE A CA 1
ATOM 3037 C C . ILE A 1 386 ? 4.992 -5.566 -0.834 1 98.69 386 ILE A C 1
ATOM 3039 O O . ILE A 1 386 ? 6.219 -5.672 -0.782 1 98.69 386 ILE A O 1
ATOM 3043 N N . LEU A 1 387 ? 4.383 -4.887 -1.784 1 98.88 387 LEU A N 1
ATOM 3044 C CA . LEU A 1 387 ? 5.141 -4.242 -2.852 1 98.88 387 LEU A CA 1
ATOM 3045 C C . LEU A 1 387 ? 6.023 -3.131 -2.297 1 98.88 387 LEU A C 1
ATOM 3047 O O . LEU A 1 387 ? 7.137 -2.918 -2.783 1 98.88 387 LEU A O 1
ATOM 3051 N N . GLY A 1 388 ? 5.492 -2.408 -1.26 1 98.88 388 GLY A N 1
ATOM 3052 C CA . GLY A 1 388 ? 6.34 -1.436 -0.588 1 98.88 388 GLY A CA 1
ATOM 3053 C C . GLY A 1 388 ? 7.586 -2.049 0.021 1 98.88 388 GLY A C 1
ATOM 3054 O O . GLY A 1 388 ? 8.688 -1.517 -0.134 1 98.88 388 GLY A O 1
ATOM 3055 N N . THR A 1 389 ? 7.484 -3.146 0.68 1 98.88 389 THR A N 1
ATOM 3056 C CA . THR A 1 389 ? 8.633 -3.811 1.284 1 98.88 389 THR A CA 1
ATOM 3057 C C . THR A 1 389 ? 9.562 -4.367 0.21 1 98.88 389 THR A C 1
ATOM 3059 O O . THR A 1 389 ? 10.773 -4.453 0.413 1 98.88 389 THR A O 1
ATOM 3062 N N . SER A 1 390 ? 8.945 -4.766 -0.934 1 98.94 390 SER A N 1
ATOM 3063 C CA . SER A 1 390 ? 9.75 -5.176 -2.08 1 98.94 390 SER A CA 1
ATOM 3064 C C . SER A 1 390 ? 10.648 -4.039 -2.555 1 98.94 390 SER A C 1
ATOM 3066 O O . SER A 1 390 ? 11.836 -4.254 -2.838 1 98.94 390 SER A O 1
ATOM 3068 N N . LEU A 1 391 ? 10.102 -2.869 -2.641 1 98.94 391 LEU A N 1
ATOM 3069 C CA . LEU A 1 391 ? 10.867 -1.7 -3.059 1 98.94 391 LEU A CA 1
ATOM 3070 C C . LEU A 1 391 ? 12 -1.408 -2.078 1 98.94 391 LEU A C 1
ATOM 3072 O O . LEU A 1 391 ? 13.102 -1.025 -2.486 1 98.94 391 LEU A O 1
ATOM 3076 N N . ASP A 1 392 ? 11.75 -1.59 -0.801 1 98.88 392 ASP A N 1
ATOM 3077 C CA . ASP A 1 392 ? 12.773 -1.381 0.223 1 98.88 392 ASP A CA 1
ATOM 3078 C C . ASP A 1 392 ? 13.953 -2.322 0.02 1 98.88 392 ASP A C 1
ATOM 3080 O O . ASP A 1 392 ? 15.109 -1.903 0.106 1 98.88 392 ASP A O 1
ATOM 3084 N N . LYS A 1 393 ? 13.656 -3.588 -0.238 1 98.94 393 LYS A N 1
ATOM 3085 C CA . LYS A 1 393 ? 14.703 -4.582 -0.453 1 98.94 393 LYS A CA 1
ATOM 3086 C C . LYS A 1 393 ? 15.461 -4.305 -1.746 1 98.94 393 LYS A C 1
ATOM 3088 O O . LYS A 1 393 ? 16.688 -4.492 -1.807 1 98.94 393 LYS A O 1
ATOM 3093 N N . ALA A 1 394 ? 14.758 -3.91 -2.783 1 98.94 394 ALA A N 1
ATOM 3094 C CA . ALA A 1 394 ? 15.422 -3.545 -4.031 1 98.94 394 ALA A CA 1
ATOM 3095 C C . ALA A 1 394 ? 16.359 -2.357 -3.83 1 98.94 394 ALA A C 1
ATOM 3097 O O . ALA A 1 394 ? 17.453 -2.314 -4.402 1 98.94 394 ALA A O 1
ATOM 3098 N N . ALA A 1 395 ? 15.883 -1.393 -3.018 1 98.75 395 ALA A N 1
ATOM 3099 C CA . ALA A 1 395 ? 16.703 -0.232 -2.693 1 98.75 395 ALA A CA 1
ATOM 3100 C C . ALA A 1 395 ? 18.016 -0.656 -2.027 1 98.75 395 ALA A C 1
ATOM 3102 O O . ALA A 1 395 ? 19.094 -0.202 -2.416 1 98.75 395 ALA A O 1
ATOM 3103 N N . ASP A 1 396 ? 17.922 -1.521 -1.058 1 98.81 396 ASP A N 1
ATOM 3104 C CA . ASP A 1 396 ? 19.094 -2.008 -0.3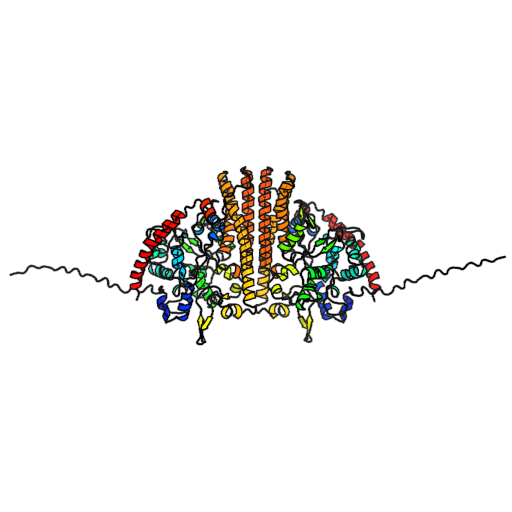53 1 98.81 396 ASP A CA 1
ATOM 3105 C C . ASP A 1 396 ? 20.062 -2.713 -1.31 1 98.81 396 ASP A C 1
ATOM 3107 O O . ASP A 1 396 ? 21.266 -2.502 -1.248 1 98.81 396 ASP A O 1
ATOM 3111 N N . ALA A 1 397 ? 19.484 -3.527 -2.178 1 98.94 397 ALA A N 1
ATOM 3112 C CA . ALA A 1 397 ? 20.312 -4.262 -3.133 1 98.94 397 ALA A CA 1
ATOM 3113 C C . ALA A 1 397 ? 21.094 -3.307 -4.031 1 98.94 397 ALA A C 1
ATOM 3115 O O . ALA A 1 397 ? 22.312 -3.457 -4.199 1 98.94 397 ALA A O 1
ATOM 3116 N N . ARG A 1 398 ? 20.422 -2.342 -4.57 1 98.88 398 ARG A N 1
ATOM 3117 C CA . ARG A 1 398 ? 21.047 -1.505 -5.582 1 98.88 398 ARG A CA 1
ATOM 3118 C C . ARG A 1 398 ? 22.047 -0.539 -4.949 1 98.88 398 ARG A C 1
ATOM 3120 O O . ARG A 1 398 ? 23.062 -0.186 -5.566 1 98.88 398 ARG A O 1
ATOM 3127 N N . VAL A 1 399 ? 21.797 -0.083 -3.686 1 98.88 399 VAL A N 1
ATOM 3128 C CA . VAL A 1 399 ? 22.781 0.749 -2.99 1 98.88 399 VAL A CA 1
ATOM 3129 C C . VAL A 1 399 ? 24.062 -0.051 -2.74 1 98.88 399 VAL A C 1
ATOM 3131 O O . VAL A 1 399 ? 25.156 0.427 -3.016 1 98.88 399 VAL A O 1
ATOM 3134 N N . LYS A 1 400 ? 23.938 -1.285 -2.252 1 98.88 400 LYS A N 1
ATOM 3135 C CA . LYS A 1 400 ? 25.094 -2.148 -2.021 1 98.88 400 LYS A CA 1
ATOM 3136 C C . LYS A 1 400 ? 25.828 -2.439 -3.324 1 98.88 400 LYS A C 1
ATOM 3138 O O . LYS A 1 400 ? 27.062 -2.508 -3.346 1 98.88 400 LYS A O 1
ATOM 3143 N N . LEU A 1 401 ? 25.047 -2.617 -4.387 1 98.94 401 LEU A N 1
ATOM 3144 C CA . LEU A 1 401 ? 25.656 -2.873 -5.688 1 98.94 401 LEU A CA 1
ATOM 3145 C C . LEU A 1 401 ? 26.453 -1.664 -6.168 1 98.94 401 LEU A C 1
ATOM 3147 O O . LEU A 1 401 ? 27.562 -1.809 -6.668 1 98.94 401 LEU A O 1
ATOM 3151 N N . ALA A 1 402 ? 25.844 -0.458 -6.012 1 98.88 402 ALA A N 1
ATOM 3152 C CA . ALA A 1 402 ? 26.547 0.756 -6.422 1 98.88 402 ALA A CA 1
ATOM 3153 C C . ALA A 1 402 ? 27.844 0.933 -5.641 1 98.88 402 ALA A C 1
ATOM 3155 O O . ALA A 1 402 ? 28.875 1.326 -6.203 1 98.88 402 ALA A O 1
ATOM 3156 N N . GLN A 1 403 ? 27.828 0.625 -4.367 1 98.75 403 GLN A N 1
ATOM 3157 C CA . GLN A 1 403 ? 29.016 0.71 -3.521 1 98.75 403 GLN A CA 1
ATOM 3158 C C . GLN A 1 403 ? 30.078 -0.294 -3.961 1 98.75 403 GLN A C 1
ATOM 3160 O O . GLN A 1 403 ? 31.25 0.05 -4.078 1 98.75 403 GLN A O 1
ATOM 3165 N N . LEU A 1 404 ? 29.641 -1.538 -4.184 1 98.75 404 LEU A N 1
ATOM 3166 C CA . LEU A 1 404 ? 30.562 -2.594 -4.586 1 98.75 404 LEU A CA 1
ATOM 3167 C C . LEU A 1 404 ? 31.172 -2.289 -5.949 1 98.75 404 LEU A C 1
ATOM 3169 O O . LEU A 1 404 ? 32.375 -2.471 -6.152 1 98.75 404 LEU A O 1
ATOM 3173 N N . LEU A 1 405 ? 30.344 -1.855 -6.883 1 98.75 405 LEU A N 1
ATOM 3174 C CA . LEU A 1 405 ? 30.828 -1.505 -8.211 1 98.75 405 LEU A CA 1
ATOM 3175 C C . LEU A 1 405 ? 31.828 -0.362 -8.141 1 98.75 405 LEU A C 1
ATOM 3177 O O . LEU A 1 405 ? 32.844 -0.368 -8.852 1 98.75 405 LEU A O 1
ATOM 3181 N N . GLY A 1 406 ? 31.578 0.639 -7.254 1 97.81 406 GLY A N 1
ATOM 3182 C CA . GLY A 1 406 ? 32.562 1.688 -7.008 1 97.81 406 GLY A CA 1
ATOM 3183 C C . GLY A 1 406 ? 33.875 1.162 -6.473 1 97.81 406 GLY A C 1
ATOM 3184 O O . GLY A 1 406 ? 34.938 1.57 -6.93 1 97.81 406 GLY A O 1
ATOM 3185 N N . ALA A 1 407 ? 33.781 0.299 -5.539 1 97.69 407 ALA A N 1
ATOM 3186 C CA . ALA A 1 407 ? 34.969 -0.289 -4.938 1 97.69 407 ALA A CA 1
ATOM 3187 C C . ALA A 1 407 ? 35.781 -1.082 -5.969 1 97.69 407 ALA A C 1
ATOM 3189 O O . ALA A 1 407 ? 37 -1.167 -5.879 1 97.69 407 ALA A O 1
ATOM 3190 N N . LYS A 1 408 ? 35.094 -1.619 -6.988 1 97.69 408 LYS A N 1
ATOM 3191 C CA . LYS A 1 408 ? 35.75 -2.424 -8.031 1 97.69 408 LYS A CA 1
ATOM 3192 C C . LYS A 1 408 ? 36.188 -1.553 -9.195 1 97.69 408 LYS A C 1
ATOM 3194 O O . LYS A 1 408 ? 36.719 -2.061 -10.18 1 97.69 408 LYS A O 1
ATOM 3199 N N . GLY A 1 409 ? 35.969 -0.27 -9.094 1 96.38 409 GLY A N 1
ATOM 3200 C CA . GLY A 1 409 ? 36.438 0.667 -10.102 1 96.38 409 GLY A CA 1
ATOM 3201 C C . GLY A 1 409 ? 35.562 0.669 -11.359 1 96.38 409 GLY A C 1
ATOM 3202 O O . GLY A 1 409 ? 36.031 1.072 -12.43 1 96.38 409 GLY A O 1
ATOM 3203 N N . VAL A 1 410 ? 34.344 0.217 -11.195 1 98 410 VAL A N 1
ATOM 3204 C CA . VAL A 1 410 ? 33.438 0.17 -12.344 1 98 410 VAL A CA 1
ATOM 3205 C C . VAL A 1 410 ? 32.75 1.525 -12.523 1 98 410 VAL A C 1
ATOM 3207 O O . VAL A 1 410 ? 32.188 2.074 -11.57 1 98 410 VAL A O 1
ATOM 3210 N N . LYS A 1 411 ? 32.812 2.023 -13.758 1 96.81 411 LYS A N 1
ATOM 3211 C CA . LYS A 1 411 ? 32.125 3.27 -14.062 1 96.81 411 LYS A CA 1
ATOM 3212 C C . LYS A 1 411 ? 30.609 3.088 -13.953 1 96.81 411 LYS A C 1
ATOM 3214 O O . LYS A 1 411 ? 30.062 2.078 -14.406 1 96.81 411 LYS A O 1
ATOM 3219 N N . GLN A 1 412 ? 30.031 4.137 -13.328 1 97.44 412 GLN A N 1
ATOM 3220 C CA . GLN A 1 412 ? 28.594 4.066 -13.109 1 97.44 412 GLN A CA 1
ATOM 3221 C C . GLN A 1 412 ? 27.891 5.32 -13.625 1 97.44 412 GLN A C 1
ATOM 3223 O O . GLN A 1 412 ? 28.469 6.41 -13.594 1 97.44 412 GLN A O 1
ATOM 3228 N N . PRO A 1 413 ? 26.562 5.199 -14.031 1 97.31 413 PRO A N 1
ATOM 3229 C CA . PRO A 1 413 ? 25.797 3.963 -14.133 1 97.31 413 PRO A CA 1
ATOM 3230 C C . PRO A 1 413 ? 26.297 3.037 -15.242 1 97.31 413 PRO A C 1
ATOM 3232 O O . PRO A 1 413 ? 26.906 3.502 -16.203 1 97.31 413 PRO A O 1
ATOM 3235 N N . ILE A 1 414 ? 26.062 1.813 -15.086 1 98.31 414 ILE A N 1
ATOM 3236 C CA . ILE A 1 414 ? 26.484 0.853 -16.094 1 98.31 414 ILE A CA 1
ATOM 3237 C C . ILE A 1 414 ? 25.641 1.01 -17.344 1 98.31 414 ILE A C 1
ATOM 3239 O O . ILE A 1 414 ? 24.609 1.69 -17.328 1 98.31 414 ILE A O 1
ATOM 3243 N N . ALA A 1 415 ? 26.141 0.348 -18.422 1 97.31 415 ALA A N 1
ATOM 3244 C CA . ALA A 1 415 ? 25.312 0.254 -19.609 1 97.31 415 ALA A CA 1
ATOM 3245 C C . ALA A 1 415 ? 24.312 -0.894 -19.5 1 97.31 415 ALA A C 1
ATOM 3247 O O . ALA A 1 415 ? 24.703 -2.049 -19.312 1 97.31 415 ALA A O 1
ATOM 3248 N N . TYR A 1 416 ? 23.078 -0.559 -19.531 1 97.94 416 TYR A N 1
ATOM 3249 C CA . TYR A 1 416 ? 22.031 -1.571 -19.469 1 97.94 416 TYR A CA 1
ATOM 3250 C C . TYR A 1 416 ? 21.609 -2.004 -20.875 1 97.94 416 TYR A C 1
ATOM 3252 O O . TYR A 1 416 ? 21.516 -1.176 -21.781 1 97.94 416 TYR A O 1
ATOM 3260 N N . PRO A 1 417 ? 21.344 -3.191 -21.062 1 98.38 417 PRO A N 1
ATOM 3261 C CA . PRO A 1 417 ? 20.781 -3.584 -22.359 1 98.38 417 PRO A CA 1
ATOM 3262 C C . PRO A 1 417 ? 19.344 -3.072 -22.547 1 98.38 417 PRO A C 1
ATOM 3264 O O . PRO A 1 417 ? 18.672 -2.75 -21.562 1 98.38 417 PRO A O 1
ATOM 3267 N N . ASP A 1 418 ? 18.922 -2.967 -23.781 1 98.19 418 ASP A N 1
ATOM 3268 C CA . ASP A 1 418 ? 17.547 -2.566 -24.094 1 98.19 418 ASP A CA 1
ATOM 3269 C C . ASP A 1 418 ? 16.578 -3.723 -23.891 1 98.19 418 ASP A C 1
ATOM 3271 O O . ASP A 1 418 ? 16.594 -4.707 -24.625 1 98.19 418 ASP A O 1
ATOM 3275 N N . THR A 1 419 ? 15.758 -3.619 -22.906 1 98.56 419 THR A N 1
ATOM 3276 C CA . THR A 1 419 ? 14.781 -4.656 -22.594 1 98.56 419 THR A CA 1
ATOM 3277 C C . THR A 1 419 ? 13.359 -4.102 -22.656 1 98.56 419 THR A C 1
ATOM 3279 O O . THR A 1 419 ? 12.484 -4.551 -21.922 1 98.56 419 THR A O 1
ATOM 3282 N N . SER A 1 420 ? 13.102 -3.125 -23.516 1 98 420 SER A N 1
ATOM 3283 C CA . SER A 1 420 ? 11.859 -2.363 -23.531 1 98 420 SER A CA 1
ATOM 3284 C C . SER A 1 420 ? 10.734 -3.152 -24.188 1 98 420 SER A C 1
ATOM 3286 O O . SER A 1 420 ? 9.555 -2.809 -24.047 1 98 420 SER A O 1
ATOM 3288 N N . THR A 1 421 ? 11.062 -4.172 -25 1 98.56 421 THR A N 1
ATOM 3289 C CA . THR A 1 421 ? 10.078 -5.082 -25.578 1 98.56 421 THR A CA 1
ATOM 3290 C C . THR A 1 421 ? 10.414 -6.531 -25.234 1 98.56 421 THR A C 1
ATOM 3292 O O . THR A 1 421 ? 11.555 -6.84 -24.875 1 98.56 421 THR A O 1
ATOM 3295 N N . LYS A 1 422 ? 9.438 -7.375 -25.375 1 98.62 422 LYS A N 1
ATOM 3296 C CA . LYS A 1 422 ? 9.641 -8.805 -25.156 1 98.62 422 LYS A CA 1
ATOM 3297 C C . LYS A 1 422 ? 10.789 -9.328 -26.016 1 98.62 422 LYS A C 1
ATOM 3299 O O . LYS A 1 422 ? 11.695 -9.992 -25.5 1 98.62 422 LYS A O 1
ATOM 3304 N N . ALA A 1 423 ? 10.789 -8.992 -27.281 1 98.38 423 ALA A N 1
ATOM 3305 C CA . ALA A 1 423 ? 11.781 -9.484 -28.234 1 98.38 423 ALA A CA 1
ATOM 3306 C C . ALA A 1 423 ? 13.18 -9 -27.859 1 98.38 423 ALA A C 1
ATOM 3308 O O . ALA A 1 423 ? 14.148 -9.758 -27.922 1 98.38 423 ALA A O 1
ATOM 3309 N N . LYS A 1 424 ? 13.297 -7.746 -27.469 1 98.62 424 LYS A N 1
ATOM 3310 C CA . LYS A 1 424 ? 14.586 -7.176 -27.094 1 98.62 424 LYS A CA 1
ATOM 3311 C C . LYS A 1 424 ? 15.117 -7.797 -25.812 1 98.62 424 LYS A C 1
ATOM 3313 O O . LYS A 1 424 ? 16.312 -8.07 -25.688 1 98.62 424 LYS A O 1
ATOM 3318 N N . ALA A 1 425 ? 14.219 -7.984 -24.875 1 98.75 425 ALA A N 1
ATOM 3319 C CA . ALA A 1 425 ? 14.625 -8.594 -23.609 1 98.75 425 ALA A CA 1
ATOM 3320 C C . ALA A 1 425 ? 15.102 -10.023 -23.828 1 98.75 425 ALA A C 1
ATOM 3322 O O . ALA A 1 425 ? 16.141 -10.43 -23.297 1 98.75 425 ALA A O 1
ATOM 3323 N N . GLN A 1 426 ? 14.367 -10.797 -24.609 1 98.62 426 GLN A N 1
ATOM 3324 C CA . GLN A 1 426 ? 14.75 -12.18 -24.875 1 98.62 426 GLN A CA 1
ATOM 3325 C C . GLN A 1 426 ? 16.062 -12.242 -25.656 1 98.62 426 GLN A C 1
ATOM 3327 O O . GLN A 1 426 ? 16.891 -13.117 -25.406 1 98.62 426 GLN A O 1
ATOM 3332 N N . ALA A 1 427 ? 16.297 -11.312 -26.562 1 98.06 427 ALA A N 1
ATOM 3333 C CA . ALA A 1 427 ? 17.547 -11.227 -27.297 1 98.06 427 ALA A CA 1
ATOM 3334 C C . ALA A 1 427 ? 18.719 -10.883 -26.375 1 98.06 427 ALA A C 1
ATOM 3336 O O . ALA A 1 427 ? 19.797 -11.453 -26.484 1 98.06 427 ALA A O 1
ATOM 3337 N N . ALA A 1 428 ? 18.422 -9.953 -25.484 1 97.75 428 ALA A N 1
ATOM 3338 C CA . ALA A 1 428 ? 19.453 -9.539 -24.531 1 97.75 428 ALA A CA 1
ATOM 3339 C C . ALA A 1 428 ? 19.875 -10.695 -23.641 1 97.75 428 ALA A C 1
ATOM 3341 O O . ALA A 1 428 ? 21.016 -10.734 -23.156 1 97.75 428 ALA A O 1
ATOM 3342 N N . LEU A 1 429 ? 19.031 -11.672 -23.5 1 98.19 429 LEU A N 1
ATOM 3343 C CA . LEU A 1 429 ? 19.312 -12.82 -22.641 1 98.19 429 LEU A CA 1
ATOM 3344 C C . LEU A 1 429 ? 19.844 -13.992 -23.469 1 98.19 429 LEU A C 1
ATOM 3346 O O . LEU A 1 429 ? 20.094 -15.07 -22.922 1 98.19 429 LEU A O 1
ATOM 3350 N N . GLY A 1 430 ? 19.906 -13.82 -24.75 1 97.75 430 GLY A N 1
ATOM 3351 C CA . GLY A 1 430 ? 20.484 -14.828 -25.625 1 97.75 430 GLY A CA 1
ATOM 3352 C C . GLY A 1 430 ? 19.531 -15.969 -25.938 1 97.75 430 GLY A C 1
ATOM 3353 O O . GLY A 1 430 ? 19.969 -17.078 -26.25 1 97.75 430 GLY A O 1
ATOM 3354 N N . MET A 1 431 ? 18.281 -15.703 -25.906 1 97.56 431 MET A N 1
ATOM 3355 C CA . MET A 1 431 ? 17.297 -16.766 -26.141 1 97.56 431 MET A CA 1
ATOM 3356 C C . MET A 1 431 ? 17.031 -16.938 -27.641 1 97.56 431 MET A C 1
ATOM 3358 O O . MET A 1 431 ? 16.797 -15.953 -28.344 1 97.56 431 MET A O 1
ATOM 3362 N N . ASN A 1 432 ? 17.078 -18.125 -28.125 1 97.31 432 ASN A N 1
ATOM 3363 C CA . ASN A 1 432 ? 16.703 -18.438 -29.5 1 97.31 432 ASN A CA 1
ATOM 3364 C C . ASN A 1 432 ? 15.234 -18.812 -29.625 1 97.31 432 ASN A C 1
ATOM 3366 O O . ASN A 1 432 ? 14.891 -19.984 -29.781 1 97.31 432 ASN A O 1
ATOM 3370 N N . MET A 1 433 ? 14.438 -17.844 -29.734 1 98.06 433 MET A N 1
ATOM 3371 C CA . MET A 1 433 ? 12.984 -18.031 -29.703 1 98.06 433 MET A CA 1
ATOM 3372 C C . MET A 1 433 ? 12.508 -18.734 -30.969 1 98.06 433 MET A C 1
ATOM 3374 O O . MET A 1 433 ? 11.547 -19.516 -30.922 1 98.06 433 MET A O 1
ATOM 3378 N N . LYS A 1 434 ? 13.156 -18.438 -32.094 1 97.75 434 LYS A N 1
ATOM 3379 C CA . LYS A 1 434 ? 12.781 -19.094 -33.344 1 97.75 434 LYS A CA 1
ATOM 3380 C C . LYS A 1 434 ? 12.867 -20.609 -33.219 1 97.75 434 LYS A C 1
ATOM 3382 O O . LYS A 1 434 ? 11.938 -21.328 -33.594 1 97.75 434 LYS A O 1
ATOM 3387 N N . THR A 1 435 ? 13.938 -21.062 -32.688 1 98.12 435 THR A N 1
ATOM 3388 C CA . THR A 1 435 ? 14.141 -22.5 -32.5 1 98.12 435 THR A CA 1
ATOM 3389 C C . THR A 1 435 ? 13.148 -23.078 -31.516 1 98.12 435 THR A C 1
ATOM 3391 O O . THR A 1 435 ? 12.555 -24.141 -31.766 1 98.12 435 THR A O 1
ATOM 3394 N N . MET A 1 436 ? 12.961 -22.453 -30.406 1 98.06 436 MET A N 1
ATOM 3395 C CA . MET A 1 436 ? 12.055 -22.938 -29.375 1 98.06 436 MET A CA 1
ATOM 3396 C C . MET A 1 436 ? 10.625 -23.047 -29.906 1 98.06 436 MET A C 1
ATOM 3398 O O . MET A 1 436 ? 9.922 -24.016 -29.625 1 98.06 436 MET A O 1
ATOM 3402 N N . ASN A 1 437 ? 10.227 -22.062 -30.688 1 98.31 437 ASN A N 1
ATOM 3403 C CA . ASN A 1 437 ? 8.883 -22.078 -31.266 1 98.31 437 ASN A CA 1
ATOM 3404 C C . ASN A 1 437 ? 8.727 -23.188 -32.281 1 98.31 437 ASN A C 1
ATOM 3406 O O . ASN A 1 437 ? 7.68 -23.828 -32.344 1 98.31 437 ASN A O 1
ATOM 3410 N N . ALA A 1 438 ? 9.75 -23.391 -33.062 1 98.56 438 ALA A N 1
ATOM 3411 C CA . ALA A 1 438 ? 9.711 -24.453 -34.094 1 98.56 438 ALA A CA 1
ATOM 3412 C C . ALA A 1 438 ? 9.633 -25.828 -33.438 1 98.56 438 ALA A C 1
ATOM 3414 O O . ALA A 1 438 ? 8.883 -26.688 -33.875 1 98.56 438 ALA A O 1
ATOM 3415 N N . GLU A 1 439 ? 10.453 -25.984 -32.438 1 98.31 439 GLU A N 1
ATOM 3416 C CA . GLU A 1 439 ? 10.453 -27.266 -31.719 1 98.31 439 GLU A CA 1
ATOM 3417 C C . GLU A 1 439 ? 9.094 -27.516 -31.078 1 98.31 439 GLU A C 1
ATOM 3419 O O . GLU A 1 439 ? 8.602 -28.656 -31.078 1 98.31 439 GLU A O 1
ATOM 3424 N N . LYS A 1 440 ? 8.516 -26.516 -30.5 1 98.5 440 LYS A N 1
ATOM 3425 C CA . LYS A 1 440 ? 7.207 -26.672 -29.875 1 98.5 440 LYS A CA 1
ATOM 3426 C C . LYS A 1 440 ? 6.145 -27.016 -30.906 1 98.5 440 LYS A C 1
ATOM 3428 O O . LYS A 1 440 ? 5.27 -27.844 -30.656 1 98.5 440 LYS A O 1
ATOM 3433 N N . ALA A 1 441 ? 6.219 -26.391 -32.062 1 98.5 441 ALA A N 1
ATOM 3434 C CA . ALA A 1 441 ? 5.285 -26.703 -33.125 1 98.5 441 ALA A CA 1
ATOM 3435 C C . ALA A 1 441 ? 5.398 -28.156 -33.562 1 98.5 441 ALA A C 1
ATOM 3437 O O . ALA A 1 441 ? 4.387 -28.812 -33.812 1 98.5 441 ALA A O 1
ATOM 3438 N N . GLU A 1 442 ? 6.562 -28.641 -33.656 1 98.44 442 GLU A N 1
ATOM 3439 C CA . GLU A 1 442 ? 6.785 -30.031 -34 1 98.44 442 GLU A CA 1
ATOM 3440 C C . GLU A 1 442 ? 6.23 -30.984 -32.938 1 98.44 442 GLU A C 1
ATOM 3442 O O . GLU A 1 442 ? 5.605 -31.984 -33.281 1 98.44 442 GLU A O 1
ATOM 3447 N N . PHE A 1 443 ? 6.492 -30.688 -31.75 1 98.38 443 PHE A N 1
ATOM 3448 C CA . PHE A 1 443 ? 5.957 -31.438 -30.625 1 98.38 443 PHE A CA 1
ATOM 3449 C C . PHE A 1 443 ? 4.438 -31.547 -30.719 1 98.38 443 PHE A C 1
ATOM 3451 O O . PHE A 1 443 ? 3.877 -32.656 -30.609 1 98.38 443 PHE A O 1
ATOM 3458 N N . LYS A 1 444 ? 3.781 -30.406 -30.938 1 98.38 444 LYS A N 1
ATOM 3459 C CA . LYS A 1 444 ? 2.324 -30.359 -31.016 1 98.38 444 LYS A CA 1
ATOM 3460 C C . LYS A 1 444 ? 1.807 -31.172 -32.188 1 98.38 444 LYS A C 1
ATOM 3462 O O . LYS A 1 444 ? 0.734 -31.766 -32.125 1 98.38 444 LYS A O 1
ATOM 3467 N N . LYS A 1 445 ? 2.592 -31.25 -33.219 1 97.94 445 LYS A N 1
ATOM 3468 C CA . LYS A 1 445 ? 2.195 -31.938 -34.469 1 97.94 445 LYS A CA 1
ATOM 3469 C C . LYS A 1 445 ? 2.42 -33.438 -34.344 1 97.94 445 LYS A C 1
ATOM 3471 O O . LYS A 1 445 ? 1.725 -34.219 -35 1 97.94 445 LYS A O 1
ATOM 3476 N N . THR A 1 446 ? 3.334 -33.875 -33.5 1 97.69 446 THR A N 1
ATOM 3477 C CA . THR A 1 446 ? 3.762 -35.281 -33.562 1 97.69 446 THR A CA 1
ATOM 3478 C C . THR A 1 446 ? 3.379 -36.031 -32.281 1 97.69 446 THR A C 1
ATOM 3480 O O . THR A 1 446 ? 2.566 -36.938 -32.312 1 97.69 446 THR A O 1
ATOM 3483 N N . LEU A 1 447 ? 3.85 -35.5 -31.172 1 97.94 447 LEU A N 1
ATOM 3484 C CA . LEU A 1 447 ? 3.699 -36.25 -29.938 1 97.94 447 LEU A CA 1
ATOM 3485 C C . LEU A 1 447 ? 2.299 -36.094 -29.344 1 97.94 447 LEU A C 1
ATOM 3487 O O . LEU A 1 447 ? 1.719 -37.031 -28.812 1 97.94 447 LEU A O 1
ATOM 3491 N N . VAL A 1 448 ? 1.727 -34.906 -29.422 1 98.25 448 VAL A N 1
ATOM 3492 C CA . VAL A 1 448 ? 0.459 -34.594 -28.766 1 98.25 448 VAL A CA 1
ATOM 3493 C C . VAL A 1 448 ? -0.649 -35.469 -29.359 1 98.25 448 VAL A C 1
ATOM 3495 O O . VAL A 1 448 ? -1.462 -36.031 -28.625 1 98.25 448 VAL A O 1
ATOM 3498 N N . PRO A 1 449 ? -0.721 -35.656 -30.719 1 97.88 449 PRO A N 1
ATOM 3499 C CA . PRO A 1 449 ? -1.746 -36.562 -31.266 1 97.88 449 PRO A CA 1
ATOM 3500 C C . PRO A 1 449 ? -1.596 -38 -30.781 1 97.88 449 PRO A C 1
ATOM 3502 O O . PRO A 1 449 ? -2.594 -38.688 -30.578 1 97.88 449 PRO A O 1
ATOM 3505 N N . LYS A 1 450 ? -0.407 -38.406 -30.578 1 97.75 450 LYS A N 1
ATOM 3506 C CA . LYS A 1 450 ? -0.181 -39.75 -30.047 1 97.75 450 LYS A CA 1
ATOM 3507 C C . LYS A 1 450 ? -0.712 -39.875 -28.625 1 97.75 450 LYS A C 1
ATOM 3509 O O . LYS A 1 450 ? -1.274 -40.906 -28.25 1 97.75 450 LYS A O 1
ATOM 3514 N N . TRP A 1 451 ? -0.426 -38.812 -27.828 1 98.06 451 TRP A N 1
ATOM 3515 C CA . TRP A 1 451 ? -0.974 -38.781 -26.484 1 98.06 451 TRP A CA 1
ATOM 3516 C C . TRP A 1 451 ? -2.488 -38.969 -26.5 1 98.06 451 TRP A C 1
ATOM 3518 O O . TRP A 1 451 ? -3.033 -39.781 -25.734 1 98.06 451 TRP A O 1
ATOM 3528 N N . LYS A 1 452 ? -3.139 -38.281 -27.344 1 96.94 452 LYS A N 1
ATOM 3529 C CA . LYS A 1 452 ? -4.594 -38.281 -27.438 1 96.94 452 LYS A CA 1
ATOM 3530 C C . LYS A 1 452 ? -5.109 -39.656 -27.859 1 96.94 452 LYS A C 1
ATOM 3532 O O . LYS A 1 452 ? -6.117 -40.156 -27.344 1 96.94 452 LYS A O 1
ATOM 3537 N N . GLU A 1 453 ? -4.496 -40.25 -28.766 1 97.44 453 GLU A N 1
ATOM 3538 C CA . GLU A 1 453 ? -4.891 -41.594 -29.234 1 97.44 453 GLU A CA 1
ATOM 3539 C C . GLU A 1 453 ? -4.77 -42.625 -28.125 1 97.44 453 GLU A C 1
ATOM 3541 O O . GLU A 1 453 ? -5.668 -43.438 -27.938 1 97.44 453 GLU A O 1
ATOM 3546 N N . GLU A 1 454 ? -3.686 -42.562 -27.469 1 97.25 454 GLU A N 1
ATOM 3547 C CA . GLU A 1 454 ? -3.475 -43.469 -26.359 1 97.25 454 GLU A CA 1
ATOM 3548 C C . GLU A 1 454 ? -4.516 -43.281 -25.266 1 97.25 454 GLU A C 1
ATOM 3550 O O . GLU A 1 454 ? -5.016 -44.25 -24.688 1 97.25 454 GLU A O 1
ATOM 3555 N N . ALA A 1 455 ? -4.742 -42.094 -24.984 1 97 455 ALA A N 1
ATOM 3556 C CA . ALA A 1 455 ? -5.742 -41.781 -23.969 1 97 455 ALA A CA 1
ATOM 3557 C C . ALA A 1 455 ? -7.121 -42.281 -24.375 1 97 455 ALA A C 1
ATOM 3559 O O . ALA A 1 455 ? -7.867 -42.812 -23.547 1 97 455 ALA A O 1
ATOM 3560 N N . LYS A 1 456 ? -7.48 -42.062 -25.609 1 95.88 456 LYS A N 1
ATOM 3561 C CA . LYS A 1 456 ? -8.773 -42.531 -26.109 1 95.88 456 LYS A CA 1
ATOM 3562 C C . LYS A 1 456 ? -8.914 -44.031 -25.953 1 95.88 456 LYS A C 1
ATOM 3564 O O . LYS A 1 456 ? -9.977 -44.531 -25.547 1 95.88 456 LYS A O 1
ATOM 3569 N N . LYS A 1 457 ? -7.957 -44.781 -26.25 1 96.5 457 LYS A N 1
ATOM 3570 C CA . LYS A 1 457 ? -7.969 -46.219 -26.109 1 96.5 457 LYS A CA 1
ATOM 3571 C C . LYS A 1 457 ? -8.141 -46.625 -24.641 1 96.5 457 LYS A C 1
ATOM 3573 O O . LYS A 1 457 ? -8.906 -47.531 -24.328 1 96.5 457 LYS A O 1
ATOM 3578 N N . ARG A 1 458 ? -7.43 -45.938 -23.797 1 94.56 458 ARG A N 1
ATOM 3579 C CA . ARG A 1 458 ? -7.52 -46.219 -22.375 1 94.56 458 ARG A CA 1
ATOM 3580 C C . ARG A 1 458 ? -8.922 -45.906 -21.844 1 94.56 458 ARG A C 1
ATOM 3582 O O . ARG A 1 458 ? -9.516 -46.75 -21.141 1 94.56 458 ARG A O 1
ATOM 3589 N N . GLU A 1 459 ? -9.453 -44.781 -22.172 1 93.88 459 GLU A N 1
ATOM 3590 C CA . GLU A 1 459 ? -10.727 -44.344 -21.609 1 93.88 459 GLU A CA 1
ATOM 3591 C C . GLU A 1 459 ? -11.898 -45.125 -22.203 1 93.88 459 GLU A C 1
ATOM 3593 O O . GLU A 1 459 ? -12.969 -45.188 -21.594 1 93.88 459 GLU A O 1
ATOM 3598 N N . ALA A 1 460 ? -11.711 -45.719 -23.359 1 92.44 460 ALA A N 1
ATOM 3599 C CA . ALA A 1 460 ? -12.727 -46.562 -23.953 1 92.44 460 ALA A CA 1
ATOM 3600 C C . ALA A 1 460 ? -12.969 -47.812 -23.078 1 92.44 460 ALA A C 1
ATOM 3602 O O . ALA A 1 460 ? -14.008 -48.469 -23.203 1 92.44 460 ALA A O 1
ATOM 3603 N N . THR A 1 461 ? -12.055 -48.094 -22.25 1 90.75 461 THR A N 1
ATOM 3604 C CA . THR A 1 461 ? -12.18 -49.25 -21.391 1 90.75 461 THR A CA 1
ATOM 3605 C C . THR A 1 461 ? -12.977 -48.906 -20.141 1 90.75 461 THR A C 1
ATOM 3607 O O . THR A 1 461 ? -13.359 -49.812 -19.375 1 90.75 461 THR A O 1
ATOM 3610 N N . TYR A 1 462 ? -13.148 -47.625 -19.922 1 87.12 462 TYR A N 1
ATOM 3611 C CA . TYR A 1 462 ? -13.859 -47.188 -18.719 1 87.12 462 TYR A CA 1
ATOM 3612 C C . TYR A 1 462 ? -15.352 -47.531 -18.828 1 87.12 462 TYR A C 1
ATOM 3614 O O . TYR A 1 462 ? -15.938 -47.406 -19.906 1 87.12 462 TYR A O 1
ATOM 3622 N N . LYS A 1 463 ? -15.945 -48.188 -17.781 1 78.56 463 LYS A N 1
ATOM 3623 C CA . LYS A 1 463 ? -17.359 -48.531 -17.734 1 78.56 463 LYS A CA 1
ATOM 3624 C C . LYS A 1 463 ? -18.172 -47.469 -17.031 1 78.56 463 LYS A C 1
ATOM 3626 O O . LYS A 1 463 ? -17.672 -46.812 -16.125 1 78.56 463 LYS A O 1
ATOM 3631 N N . MET B 1 1 ? -13.078 99 39.5 1 23.11 1 MET B N 1
ATOM 3632 C CA . MET B 1 1 ? -13.953 97.875 39.688 1 23.11 1 MET B CA 1
ATOM 3633 C C . MET B 1 1 ? -13.695 96.812 38.656 1 23.11 1 MET B C 1
ATOM 3635 O O . MET B 1 1 ? -14.25 95.688 38.719 1 23.11 1 MET B O 1
ATOM 3639 N N . ASN B 1 2 ? -13.297 97.188 37.406 1 26.14 2 ASN B N 1
ATOM 3640 C CA . ASN B 1 2 ? -13.562 96.5 36.188 1 26.14 2 ASN B CA 1
ATOM 3641 C C . ASN B 1 2 ? -12.734 95.188 36.094 1 26.14 2 ASN B C 1
ATOM 3643 O O . ASN B 1 2 ? -11.508 95.25 36.031 1 26.14 2 ASN B O 1
ATOM 3647 N N . VAL B 1 3 ? -13.25 94.062 36.562 1 23.95 3 VAL B N 1
ATOM 3648 C CA . VAL B 1 3 ? -12.852 92.688 36.844 1 23.95 3 VAL B CA 1
ATOM 3649 C C . VAL B 1 3 ? -12.453 92 35.531 1 23.95 3 VAL B C 1
ATOM 3651 O O . VAL B 1 3 ? -13.227 92 34.562 1 23.95 3 VAL B O 1
ATOM 3654 N N . LYS B 1 4 ? -11.07 92.062 35.406 1 27.62 4 LYS B N 1
ATOM 3655 C CA . LYS B 1 4 ? -10.289 91.375 34.375 1 27.62 4 LYS B CA 1
ATOM 3656 C C . LYS B 1 4 ? -10.844 90 34.062 1 27.62 4 LYS B C 1
ATOM 3658 O O . LYS B 1 4 ? -11.414 89.312 34.938 1 27.62 4 LYS B O 1
ATOM 3663 N N . SER B 1 5 ? -10.898 89.5 32.844 1 27.17 5 SER B N 1
ATOM 3664 C CA . SER B 1 5 ? -11.289 88.562 31.812 1 27.17 5 SER B CA 1
ATOM 3665 C C . SER B 1 5 ? -10.727 87.188 32.094 1 27.17 5 SER B C 1
ATOM 3667 O O . SER B 1 5 ? -9.547 86.938 31.859 1 27.17 5 SER B O 1
ATOM 3669 N N . ILE B 1 6 ? -10.664 86.625 33.281 1 32.44 6 ILE B N 1
ATOM 3670 C CA . ILE B 1 6 ? -9.875 85.375 33.344 1 32.44 6 ILE B CA 1
ATOM 3671 C C . ILE B 1 6 ? -10.562 84.312 32.531 1 32.44 6 ILE B C 1
ATOM 3673 O O . ILE B 1 6 ? -11.695 83.875 32.812 1 32.44 6 ILE B O 1
ATOM 3677 N N . ALA B 1 7 ? -10.359 84.312 31.172 1 34.09 7 ALA B N 1
ATOM 3678 C CA . ALA B 1 7 ? -10.867 83.25 30.266 1 34.09 7 ALA B CA 1
ATOM 3679 C C . ALA B 1 7 ? -10.461 81.875 30.734 1 34.09 7 ALA B C 1
ATOM 3681 O O . ALA B 1 7 ? -9.273 81.562 30.797 1 34.09 7 ALA B O 1
ATOM 3682 N N . LEU B 1 8 ? -11.172 81.25 31.688 1 28.25 8 LEU B N 1
ATOM 3683 C CA . LEU B 1 8 ? -10.961 79.875 32.094 1 28.25 8 LEU B CA 1
ATOM 3684 C C . LEU B 1 8 ? -11.078 78.938 30.891 1 28.25 8 LEU B C 1
ATOM 3686 O O . LEU B 1 8 ? -12.133 78.875 30.25 1 28.25 8 LEU B O 1
ATOM 3690 N N . SER B 1 9 ? -10.008 78.688 30.141 1 27.86 9 SER B N 1
ATOM 3691 C CA . SER B 1 9 ? -9.93 77.75 29.078 1 27.86 9 SER B CA 1
ATOM 3692 C C . SER B 1 9 ? -10.297 76.312 29.578 1 27.86 9 SER B C 1
ATOM 3694 O O . SER B 1 9 ? -9.578 75.75 30.391 1 27.86 9 SER B O 1
ATOM 3696 N N . ALA B 1 10 ? -11.5 76.062 30.016 1 32.22 10 ALA B N 1
ATOM 3697 C CA . ALA B 1 10 ? -11.703 74.688 30.422 1 32.22 10 ALA B CA 1
ATOM 3698 C C . ALA B 1 10 ? -11.445 73.688 29.25 1 32.22 10 ALA B C 1
ATOM 3700 O O . ALA B 1 10 ? -11.984 73.875 28.156 1 32.22 10 ALA B O 1
ATOM 3701 N N . VAL B 1 11 ? -10.312 73 29.203 1 31.5 11 VAL B N 1
ATOM 3702 C CA . VAL B 1 11 ? -9.953 71.812 28.422 1 31.5 11 VAL B CA 1
ATOM 3703 C C . VAL B 1 11 ? -11.047 70.75 28.547 1 31.5 11 VAL B C 1
ATOM 3705 O O . VAL B 1 11 ? -11.406 70.375 29.641 1 31.5 11 VAL B O 1
ATOM 3708 N N . ILE B 1 12 ? -12.023 70.75 27.656 1 29.59 12 ILE B N 1
ATOM 3709 C CA . ILE B 1 12 ? -13.016 69.688 27.531 1 29.59 12 ILE B CA 1
ATOM 3710 C C . ILE B 1 12 ? -12.32 68.312 27.438 1 29.59 12 ILE B C 1
ATOM 3712 O O . ILE B 1 12 ? -11.531 68.125 26.516 1 29.59 12 ILE B O 1
ATOM 3716 N N . ALA B 1 13 ? -12.094 67.562 28.562 1 32.62 13 ALA B N 1
ATOM 3717 C CA . ALA B 1 13 ? -11.758 66.188 28.625 1 32.62 13 ALA B CA 1
ATOM 3718 C C . ALA B 1 13 ? -12.719 65.312 27.766 1 32.62 13 ALA B C 1
ATOM 3720 O O . ALA B 1 13 ? -13.898 65.25 28.094 1 32.62 13 ALA B O 1
ATOM 3721 N N . THR B 1 14 ? -12.562 65.312 26.438 1 29.77 14 THR B N 1
ATOM 3722 C CA . THR B 1 14 ? -13.273 64.312 25.656 1 29.77 14 THR B CA 1
ATOM 3723 C C . THR B 1 14 ? -13.195 62.938 26.328 1 29.77 14 THR B C 1
ATOM 3725 O O . THR B 1 14 ? -12.102 62.406 26.547 1 29.77 14 THR B O 1
ATOM 3728 N N . SER B 1 15 ? -14.047 62.656 27.234 1 28.05 15 SER B N 1
ATOM 3729 C CA . SER B 1 15 ? -14.219 61.281 27.703 1 28.05 15 SER B CA 1
ATOM 3730 C C . SER B 1 15 ? -14.234 60.312 26.531 1 28.05 15 SER B C 1
ATOM 3732 O O . SER B 1 15 ? -15.047 60.438 25.609 1 28.05 15 SER B O 1
ATOM 3734 N N . PHE B 1 16 ? -13.102 59.75 26.141 1 29.45 16 PHE B N 1
ATOM 3735 C CA . PHE B 1 16 ? -13.102 58.531 25.328 1 29.45 16 PHE B CA 1
ATOM 3736 C C . PHE B 1 16 ? -14.172 57.562 25.797 1 29.45 16 PHE B C 1
ATOM 3738 O O . PHE B 1 16 ? -14.062 57 26.875 1 29.45 16 PHE B O 1
ATOM 3745 N N . LEU B 1 17 ? -15.406 57.938 25.625 1 30.98 17 LEU B N 1
ATOM 3746 C CA . LEU B 1 17 ? -16.391 56.844 25.766 1 30.98 17 LEU B CA 1
ATOM 3747 C C . LEU B 1 17 ? -15.828 55.531 25.266 1 30.98 17 LEU B C 1
ATOM 3749 O O . LEU B 1 17 ? -15.461 55.406 24.094 1 30.98 17 LEU B O 1
ATOM 3753 N N . ALA B 1 18 ? -15.203 54.812 26.125 1 36.53 18 ALA B N 1
ATOM 3754 C CA . ALA B 1 18 ? -14.953 53.375 25.906 1 36.53 18 ALA B CA 1
ATOM 3755 C C . ALA B 1 18 ? -16.203 52.688 25.375 1 36.53 18 ALA B C 1
ATOM 3757 O O . ALA B 1 18 ? -17.109 52.375 26.141 1 36.53 18 ALA B O 1
ATOM 3758 N N . ALA B 1 19 ? -16.797 53.094 24.312 1 37.56 19 ALA B N 1
ATOM 3759 C CA . ALA B 1 19 ? -17.781 52.25 23.656 1 37.56 19 ALA B CA 1
ATOM 3760 C C . ALA B 1 19 ? -17.438 50.781 23.828 1 37.56 19 ALA B C 1
ATOM 3762 O O . ALA B 1 19 ? -16.312 50.344 23.594 1 37.56 19 ALA B O 1
ATOM 3763 N N . GLY B 1 20 ? -18.125 50.094 24.562 1 37.78 20 GLY B N 1
ATOM 3764 C CA . GLY B 1 20 ? -18.016 48.656 24.656 1 37.78 20 GLY B CA 1
ATOM 3765 C C . GLY B 1 20 ? -17.797 47.969 23.312 1 37.78 20 GLY B C 1
ATOM 3766 O O . GLY B 1 20 ? -18.656 48.031 22.422 1 37.78 20 GLY B O 1
ATOM 3767 N N . ALA B 1 21 ? -16.641 48 22.797 1 42.59 21 ALA B N 1
ATOM 3768 C CA . ALA B 1 21 ? -16.188 47.438 21.531 1 42.59 21 ALA B CA 1
ATOM 3769 C C . ALA B 1 21 ? -16.703 46 21.344 1 42.59 21 ALA B C 1
ATOM 3771 O O . ALA B 1 21 ? -16.438 45.125 22.188 1 42.59 21 ALA B O 1
ATOM 3772 N N . MET B 1 22 ? -17.984 45.75 20.891 1 47.09 22 MET B N 1
ATOM 3773 C CA . MET B 1 22 ? -18.312 44.406 20.406 1 47.09 22 MET B CA 1
ATOM 3774 C C . MET B 1 22 ? -17.125 43.812 19.672 1 47.09 22 MET B C 1
ATOM 3776 O O . MET B 1 22 ? -16.312 44.531 19.078 1 47.09 22 MET B O 1
ATOM 3780 N N . ALA B 1 23 ? -16.859 42.375 20.078 1 60.38 23 ALA B N 1
ATOM 3781 C CA . ALA B 1 23 ? -15.914 41.781 19.156 1 60.38 23 ALA B CA 1
ATOM 3782 C C . ALA B 1 23 ? -16.25 42.125 17.703 1 60.38 23 ALA B C 1
ATOM 3784 O O . ALA B 1 23 ? -17.156 42.906 17.453 1 60.38 23 ALA B O 1
ATOM 3785 N N . SER B 1 24 ? -15.875 41.438 16.75 1 69.31 24 SER B N 1
ATOM 3786 C CA . SER B 1 24 ? -16.156 41.656 15.328 1 69.31 24 SER B CA 1
ATOM 3787 C C . SER B 1 24 ? -17.625 41.406 15.008 1 69.31 24 SER B C 1
ATOM 3789 O O . SER B 1 24 ? -18.328 40.75 15.781 1 69.31 24 SER B O 1
ATOM 3791 N N . GLU B 1 25 ? -18.25 42.062 14.086 1 78 25 GLU B N 1
ATOM 3792 C CA . GLU B 1 25 ? -19.641 41.938 13.664 1 78 25 GLU B CA 1
ATOM 3793 C C . GLU B 1 25 ? -19.984 40.5 13.328 1 78 25 GLU B C 1
ATOM 3795 O O . GLU B 1 25 ? -21.062 40 13.664 1 78 25 GLU B O 1
ATOM 3800 N N . LYS B 1 26 ? -19.078 39.812 12.922 1 88 26 LYS B N 1
ATOM 3801 C CA . LYS B 1 26 ? -19.375 38.469 12.398 1 88 26 LYS B CA 1
ATOM 3802 C C . LYS B 1 26 ? -18.859 37.375 13.336 1 88 26 LYS B C 1
ATOM 3804 O O . LYS B 1 26 ? -19.406 36.281 13.359 1 88 26 LYS B O 1
ATOM 3809 N N . THR B 1 27 ? -17.859 37.688 14.164 1 95.31 27 THR B N 1
ATOM 3810 C CA . THR B 1 27 ? -17.219 36.625 14.945 1 95.31 27 THR B CA 1
ATOM 3811 C C . THR B 1 27 ? -17.234 37 16.438 1 95.31 27 THR B C 1
ATOM 3813 O O . THR B 1 27 ? -16.703 38.031 16.828 1 95.31 27 THR B O 1
ATOM 3816 N N . GLU B 1 28 ? -17.875 36.219 17.25 1 94.88 28 GLU B N 1
ATOM 3817 C CA . GLU B 1 28 ? -17.719 36.219 18.703 1 94.88 28 GLU B CA 1
ATOM 3818 C C . GLU B 1 28 ? -16.766 35.125 19.156 1 94.88 28 GLU B C 1
ATOM 3820 O O . GLU B 1 28 ? -17.141 33.938 19.188 1 94.88 28 GLU B O 1
ATOM 3825 N N . PRO B 1 29 ? -15.523 35.469 19.453 1 96.25 29 PRO B N 1
ATOM 3826 C CA . PRO B 1 29 ? -14.5 34.438 19.625 1 96.25 29 PRO B CA 1
ATOM 3827 C C . PRO B 1 29 ? -14.594 33.719 20.969 1 96.25 29 PRO B C 1
ATOM 3829 O O . PRO B 1 29 ? -14.031 32.625 21.141 1 96.25 29 PRO B O 1
ATOM 3832 N N . ARG B 1 30 ? -15.227 34.344 22 1 96.5 30 ARG B N 1
ATOM 3833 C CA . ARG B 1 30 ? -15.344 33.75 23.328 1 96.5 30 ARG B CA 1
ATOM 3834 C C . ARG B 1 30 ? -16.344 32.594 23.312 1 96.5 30 ARG B C 1
ATOM 3836 O O . ARG B 1 30 ? -17.547 32.812 23.156 1 96.5 30 ARG B O 1
ATOM 3843 N N . ASN B 1 31 ? -15.844 31.406 23.531 1 96.12 31 ASN B N 1
ATOM 3844 C CA . ASN B 1 31 ? -16.672 30.203 23.453 1 96.12 31 ASN B CA 1
ATOM 3845 C C . ASN B 1 31 ? -17.719 30.188 24.562 1 96.12 31 ASN B C 1
ATOM 3847 O O . ASN B 1 31 ? -18.812 29.641 24.375 1 96.12 31 ASN B O 1
ATOM 3851 N N . GLU B 1 32 ? -17.422 30.766 25.688 1 94.94 32 GLU B N 1
ATOM 3852 C CA . GLU B 1 32 ? -18.297 30.734 26.859 1 94.94 32 GLU B CA 1
ATOM 3853 C C . GLU B 1 32 ? -19.625 31.422 26.562 1 94.94 32 GLU B C 1
ATOM 3855 O O . GLU B 1 32 ? -20.641 31.109 27.203 1 94.94 32 GLU B O 1
ATOM 3860 N N . VAL B 1 33 ? -19.672 32.281 25.625 1 94.5 33 VAL B N 1
ATOM 3861 C CA . VAL B 1 33 ? -20.891 33.031 25.297 1 94.5 33 VAL B CA 1
ATOM 3862 C C . VAL B 1 33 ? -21.953 32.062 24.75 1 94.5 33 VAL B C 1
ATOM 3864 O O . VAL B 1 33 ? -23.156 32.344 24.844 1 94.5 33 VAL B O 1
ATOM 3867 N N . TYR B 1 34 ? -21.547 30.938 24.266 1 95.56 34 TYR B N 1
ATOM 3868 C CA . TYR B 1 34 ? -22.453 30.016 23.594 1 95.56 34 TYR B CA 1
ATOM 3869 C C . TYR B 1 34 ? -22.906 28.906 24.547 1 95.56 34 TYR B C 1
ATOM 3871 O O . TYR B 1 34 ? -23.734 28.078 24.203 1 95.56 34 TYR B O 1
ATOM 3879 N N . LYS B 1 35 ? -22.438 28.844 25.719 1 96.12 35 LYS B N 1
ATOM 3880 C CA . LYS B 1 35 ? -22.609 27.75 26.672 1 96.12 35 LYS B CA 1
ATOM 3881 C C . LYS B 1 35 ? -24.078 27.516 27.016 1 96.12 35 LYS B C 1
ATOM 3883 O O . LYS B 1 35 ? -24.5 26.375 27.203 1 96.12 35 LYS B O 1
ATOM 3888 N N . ASP B 1 36 ? -24.906 28.562 27.141 1 95.44 36 ASP B N 1
ATOM 3889 C CA . ASP B 1 36 ? -26.297 28.422 27.562 1 95.44 36 ASP B CA 1
ATOM 3890 C C . ASP B 1 36 ? -27.188 27.953 26.406 1 95.44 36 ASP B C 1
ATOM 3892 O O . ASP B 1 36 ? -27.969 27.016 26.562 1 95.44 36 ASP B O 1
ATOM 3896 N N . LYS B 1 37 ? -27.031 28.547 25.281 1 95.12 37 LYS B N 1
ATOM 3897 C CA . LYS B 1 37 ? -27.875 28.234 24.141 1 95.12 37 LYS B CA 1
ATOM 3898 C C . LYS B 1 37 ? -27.5 26.859 23.547 1 95.12 37 LYS B C 1
ATOM 3900 O O . LYS B 1 37 ? -28.359 26.141 23.047 1 95.12 37 LYS B O 1
ATOM 3905 N N . PHE B 1 38 ? -26.266 26.531 23.578 1 96.5 38 PHE B N 1
ATOM 3906 C CA . PHE B 1 38 ? -25.75 25.297 23 1 96.5 38 PHE B CA 1
ATOM 3907 C C . PHE B 1 38 ? -25.031 24.469 24.062 1 96.5 38 PHE B C 1
ATOM 3909 O O . PHE B 1 38 ? -23.891 24.031 23.859 1 96.5 38 PHE B O 1
ATOM 3916 N N . SER B 1 39 ? -25.703 24.219 25.141 1 95.94 39 SER B N 1
ATOM 3917 C CA . SER B 1 39 ? -25.094 23.688 26.359 1 95.94 39 SER B CA 1
ATOM 3918 C C . SER B 1 39 ? -24.516 22.297 26.109 1 95.94 39 SER B C 1
ATOM 3920 O O . SER B 1 39 ? -23.422 21.984 26.578 1 95.94 39 SER B O 1
ATOM 3922 N N . LYS B 1 40 ? -25.219 21.391 25.344 1 96.56 40 LYS B N 1
ATOM 3923 C CA . LYS B 1 40 ? -24.766 20.031 25.141 1 96.56 40 LYS B CA 1
ATOM 3924 C C . LYS B 1 40 ? -23.531 20 24.234 1 96.56 40 LYS B C 1
ATOM 3926 O O . LYS B 1 40 ? -22.578 19.266 24.516 1 96.56 40 LYS B O 1
ATOM 3931 N N . GLN B 1 41 ? -23.625 20.781 23.172 1 97.12 41 GLN B N 1
ATOM 3932 C CA . GLN B 1 41 ? -22.469 20.906 22.281 1 97.12 41 GLN B CA 1
ATOM 3933 C C . GLN B 1 41 ? -21.266 21.516 23.016 1 97.12 41 GLN B C 1
ATOM 3935 O O . GLN B 1 41 ? -20.141 21.047 22.875 1 97.12 41 GLN B O 1
ATOM 3940 N N . TYR B 1 42 ? -21.5 22.547 23.828 1 97.31 42 TYR B N 1
ATOM 3941 C CA . TYR B 1 42 ? -20.438 23.203 24.594 1 97.31 42 TYR B CA 1
ATOM 3942 C C . TYR B 1 42 ? -19.781 22.219 25.562 1 97.31 42 TYR B C 1
ATOM 3944 O O . TYR B 1 42 ? -18.547 22.156 25.625 1 97.31 42 TYR B O 1
ATOM 3952 N N . ASP B 1 43 ? -20.578 21.516 26.266 1 97.19 43 ASP B N 1
ATOM 3953 C CA . ASP B 1 43 ? -20.047 20.594 27.266 1 97.19 43 ASP B CA 1
ATOM 3954 C C . ASP B 1 43 ? -19.203 19.5 26.609 1 97.19 43 ASP B C 1
ATOM 3956 O O . ASP B 1 43 ? -18.125 19.172 27.094 1 97.19 43 ASP B O 1
ATOM 3960 N N . SER B 1 44 ? -19.734 18.875 25.547 1 97.12 44 SER B N 1
ATOM 3961 C CA . SER B 1 44 ? -18.984 17.844 24.859 1 97.12 44 SER B CA 1
ATOM 3962 C C . SER B 1 44 ? -17.719 18.406 24.219 1 97.12 44 SER B C 1
ATOM 3964 O O . SER B 1 44 ? -16.656 17.766 24.266 1 97.12 44 SER B O 1
ATOM 3966 N N . TRP B 1 45 ? -17.812 19.594 23.641 1 97.75 45 TRP B N 1
ATOM 3967 C CA . TRP B 1 45 ? -16.625 20.266 23.125 1 97.75 45 TRP B CA 1
ATOM 3968 C C . TRP B 1 45 ? -15.602 20.484 24.219 1 97.75 45 TRP B C 1
ATOM 3970 O O . TRP B 1 45 ? -14.414 20.219 24.047 1 97.75 45 TRP B O 1
ATOM 3980 N N . HIS B 1 46 ? -16.031 20.969 25.328 1 97.75 46 HIS B N 1
ATOM 3981 C CA . HIS B 1 46 ? -15.164 21.281 26.469 1 97.75 46 HIS B CA 1
ATOM 3982 C C . HIS B 1 46 ? -14.469 20.016 26.984 1 97.75 46 HIS B C 1
ATOM 3984 O O . HIS B 1 46 ? -13.344 20.078 27.469 1 97.75 46 HIS B O 1
ATOM 3990 N N . ALA B 1 47 ? -15.055 18.875 26.766 1 97.38 47 ALA B N 1
ATOM 3991 C CA . ALA B 1 47 ? -14.531 17.594 27.25 1 97.38 47 ALA B CA 1
ATOM 3992 C C . ALA B 1 47 ? -13.289 17.172 26.469 1 97.38 47 ALA B C 1
ATOM 3994 O O . ALA B 1 47 ? -12.562 16.266 26.891 1 97.38 47 ALA B O 1
ATOM 3995 N N . THR B 1 48 ? -12.969 17.828 25.422 1 97.19 48 THR B N 1
ATOM 3996 C CA . THR B 1 48 ? -11.727 17.562 24.719 1 97.19 48 THR B CA 1
ATOM 3997 C C . THR B 1 48 ? -10.523 17.938 25.578 1 97.19 48 THR B C 1
ATOM 3999 O O . THR B 1 48 ? -9.391 17.562 25.281 1 97.19 48 THR B O 1
ATOM 4002 N N . ASP B 1 49 ? -10.734 18.672 26.609 1 97 49 ASP B N 1
ATOM 4003 C CA . ASP B 1 49 ? -9.672 19.016 27.547 1 97 49 ASP B CA 1
ATOM 4004 C C . ASP B 1 49 ? -9.172 17.781 28.297 1 97 49 ASP B C 1
ATOM 4006 O O . ASP B 1 49 ? -8.133 17.828 28.953 1 97 49 ASP B O 1
ATOM 4010 N N . GLU B 1 50 ? -9.867 16.641 28.125 1 96.69 50 GLU B N 1
ATOM 4011 C CA . GLU B 1 50 ? -9.43 15.398 28.75 1 96.69 50 GLU B CA 1
ATOM 4012 C C . GLU B 1 50 ? -8.164 14.867 28.078 1 96.69 50 GLU B C 1
ATOM 4014 O O . GLU B 1 50 ? -7.449 14.047 28.656 1 96.69 50 GLU B O 1
ATOM 4019 N N . SER B 1 51 ? -7.918 15.352 26.922 1 94.88 51 SER B N 1
ATOM 4020 C CA . SER B 1 51 ? -6.715 14.953 26.203 1 94.88 51 SER B CA 1
ATOM 4021 C C . SER B 1 51 ? -5.48 15.656 26.75 1 94.88 51 SER B C 1
ATOM 4023 O O . SER B 1 51 ? -4.797 16.391 26.031 1 94.88 51 SER B O 1
ATOM 4025 N N . LYS B 1 52 ? -5.039 15.32 27.938 1 94.88 52 LYS B N 1
ATOM 4026 C CA . LYS B 1 52 ? -4.047 16.078 28.688 1 94.88 52 LYS B CA 1
ATOM 4027 C C . LYS B 1 52 ? -2.629 15.625 28.344 1 94.88 52 LYS B C 1
ATOM 4029 O O . LYS B 1 52 ? -1.679 16.406 28.453 1 94.88 52 LYS B O 1
ATOM 4034 N N . GLU B 1 53 ? -2.547 14.43 27.938 1 95.62 53 GLU B N 1
ATOM 4035 C CA . GLU B 1 53 ? -1.224 13.828 27.797 1 95.62 53 GLU B CA 1
ATOM 4036 C C . GLU B 1 53 ? -0.476 14.414 26.609 1 95.62 53 GLU B C 1
ATOM 4038 O O . GLU B 1 53 ? -1.047 14.57 25.531 1 95.62 53 GLU B O 1
ATOM 4043 N N . VAL B 1 54 ? 0.723 14.852 26.875 1 96.94 54 VAL B N 1
ATOM 4044 C CA . VAL B 1 54 ? 1.623 15.273 25.812 1 96.94 54 VAL B CA 1
ATOM 4045 C C . VAL B 1 54 ? 2.561 14.133 25.438 1 96.94 54 VAL B C 1
ATOM 4047 O O . VAL B 1 54 ? 3.371 13.688 26.25 1 96.94 54 VAL B O 1
ATOM 4050 N N . VAL B 1 55 ? 2.475 13.633 24.234 1 97.12 55 VAL B N 1
ATOM 4051 C CA . VAL B 1 55 ? 3.299 12.531 23.75 1 97.12 55 VAL B CA 1
ATOM 4052 C C . VAL B 1 55 ? 4.375 13.062 22.812 1 97.12 55 VAL B C 1
ATOM 4054 O O . VAL B 1 55 ? 4.062 13.617 21.75 1 97.12 55 VAL B O 1
ATOM 4057 N N . ASP B 1 56 ? 5.609 12.914 23.188 1 98.25 56 ASP B N 1
ATOM 4058 C CA . ASP B 1 56 ? 6.762 13.352 22.406 1 98.25 56 ASP B CA 1
ATOM 4059 C C . ASP B 1 56 ? 7.02 12.398 21.234 1 98.25 56 ASP B C 1
ATOM 4061 O O . ASP B 1 56 ? 7.582 11.32 21.422 1 98.25 56 ASP B O 1
ATOM 4065 N N . MET B 1 57 ? 6.703 12.836 20.078 1 97.81 57 MET B N 1
ATOM 4066 C CA . MET B 1 57 ? 6.824 11.969 18.906 1 97.81 57 MET B CA 1
ATOM 4067 C C . MET B 1 57 ? 8.281 11.852 18.469 1 97.81 57 MET B C 1
ATOM 4069 O O . MET B 1 57 ? 8.656 10.867 17.828 1 97.81 57 MET B O 1
ATOM 4073 N N . LEU B 1 58 ? 9.125 12.875 18.734 1 98.69 58 LEU B N 1
ATOM 4074 C CA . LEU B 1 58 ? 10.539 12.773 18.391 1 98.69 58 LEU B CA 1
ATOM 4075 C C . LEU B 1 58 ? 11.219 11.695 19.234 1 98.69 58 LEU B C 1
ATOM 4077 O O . LEU B 1 58 ? 12.164 11.047 18.766 1 98.69 58 LEU B O 1
ATOM 4081 N N . GLU B 1 59 ? 10.727 11.539 20.438 1 98.5 59 GLU B N 1
ATOM 4082 C CA . GLU B 1 59 ? 11.25 10.461 21.266 1 98.5 59 GLU B CA 1
ATOM 4083 C C . GLU B 1 59 ? 10.828 9.094 20.734 1 98.5 59 GLU B C 1
ATOM 4085 O O . GLU B 1 59 ? 11.602 8.133 20.766 1 98.5 59 GLU B O 1
ATOM 4090 N N . LYS B 1 60 ? 9.617 9.016 20.266 1 97.75 60 LYS B N 1
ATOM 4091 C CA . LYS B 1 60 ? 9.086 7.758 19.766 1 97.75 60 LYS B CA 1
ATOM 4092 C C . LYS B 1 60 ? 9.703 7.395 18.406 1 97.75 60 LYS B C 1
ATOM 4094 O O . LYS B 1 60 ? 9.859 6.215 18.094 1 97.75 60 LYS B O 1
ATOM 4099 N N . VAL B 1 61 ? 9.984 8.383 17.641 1 98.25 61 VAL B N 1
ATOM 4100 C CA . VAL B 1 61 ? 10.508 8.188 16.281 1 98.25 61 VAL B CA 1
ATOM 4101 C C . VAL B 1 61 ? 11.664 9.148 16.031 1 98.25 61 VAL B C 1
ATOM 4103 O O . VAL B 1 61 ? 11.508 10.141 15.328 1 98.25 61 VAL B O 1
ATOM 4106 N N . PRO B 1 62 ? 12.828 8.836 16.406 1 98.69 62 PRO B N 1
ATOM 4107 C CA . PRO B 1 62 ? 13.969 9.75 16.375 1 98.69 62 PRO B CA 1
ATOM 4108 C C . PRO B 1 62 ? 14.352 10.156 14.953 1 98.69 62 PRO B C 1
ATOM 4110 O O . PRO B 1 62 ? 14.977 11.203 14.75 1 98.69 62 PRO B O 1
ATOM 4113 N N . SER B 1 63 ? 13.93 9.32 13.938 1 98.75 63 SER B N 1
ATOM 4114 C CA . SER B 1 63 ? 14.242 9.672 12.555 1 98.75 63 SER B CA 1
ATOM 4115 C C . SER B 1 63 ? 13.617 11.008 12.172 1 98.75 63 SER B C 1
ATOM 4117 O O . SER B 1 63 ? 14.117 11.703 11.289 1 98.75 63 SER B O 1
ATOM 4119 N N . LEU B 1 64 ? 12.555 11.414 12.836 1 98.75 64 LEU B N 1
ATOM 4120 C CA . LEU B 1 64 ? 11.875 12.672 12.57 1 98.75 64 LEU B CA 1
ATOM 4121 C C . LEU B 1 64 ? 12.812 13.859 12.773 1 98.75 64 LEU B C 1
ATOM 4123 O O . LEU B 1 64 ? 12.75 14.844 12.039 1 98.75 64 LEU B O 1
ATOM 4127 N N . VAL B 1 65 ? 13.742 13.734 13.742 1 98.88 65 VAL B N 1
ATOM 4128 C CA . VAL B 1 65 ? 14.695 14.797 14.039 1 98.88 65 VAL B CA 1
ATOM 4129 C C . VAL B 1 65 ? 15.594 15.047 12.828 1 98.88 65 VAL B C 1
ATOM 4131 O O . VAL B 1 65 ? 15.805 16.188 12.43 1 98.88 65 VAL B O 1
ATOM 4134 N N . VAL B 1 66 ? 16.016 13.961 12.195 1 98.94 66 VAL B N 1
ATOM 4135 C CA . VAL B 1 66 ? 16.906 14.078 11.047 1 98.94 66 VAL B CA 1
ATOM 4136 C C . VAL B 1 66 ? 16.125 14.547 9.82 1 98.94 66 VAL B C 1
ATOM 4138 O O . VAL B 1 66 ? 16.578 15.422 9.086 1 98.94 66 VAL B O 1
ATOM 4141 N N . LEU B 1 67 ? 14.945 14.023 9.609 1 98.94 67 LEU B N 1
ATOM 4142 C CA . LEU B 1 67 ? 14.164 14.328 8.414 1 98.94 67 LEU B CA 1
ATOM 4143 C C . LEU B 1 67 ? 13.75 15.797 8.398 1 98.94 67 LEU B C 1
ATOM 4145 O O . LEU B 1 67 ? 13.641 16.406 7.332 1 98.94 67 LEU B O 1
ATOM 4149 N N . TRP B 1 68 ? 13.609 16.359 9.594 1 98.81 68 TRP B N 1
ATOM 4150 C CA . TRP B 1 68 ? 13.188 17.766 9.656 1 98.81 68 TRP B CA 1
ATOM 4151 C C . TRP B 1 68 ? 14.336 18.656 10.086 1 98.81 68 TRP B C 1
ATOM 4153 O O . TRP B 1 68 ? 14.117 19.781 10.562 1 98.81 68 TRP B O 1
ATOM 4163 N N . ALA B 1 69 ? 15.625 18.188 9.891 1 98.88 69 ALA B N 1
ATOM 4164 C CA . ALA B 1 69 ? 16.797 18.969 10.266 1 98.88 69 ALA B CA 1
ATOM 4165 C C . ALA B 1 69 ? 16.766 20.359 9.625 1 98.88 69 ALA B C 1
ATOM 4167 O O . ALA B 1 69 ? 16.594 20.484 8.406 1 98.88 69 ALA B O 1
ATOM 4168 N N . GLY B 1 70 ? 16.922 21.328 10.516 1 98.25 70 GLY B N 1
ATOM 4169 C CA . GLY B 1 70 ? 16.906 22.703 10.055 1 98.25 70 GLY B CA 1
ATOM 4170 C C . GLY B 1 70 ? 15.539 23.359 10.164 1 98.25 70 GLY B C 1
ATOM 4171 O O . GLY B 1 70 ? 15.391 24.547 9.914 1 98.25 70 GLY B O 1
ATOM 4172 N N . TYR B 1 71 ? 14.539 22.672 10.562 1 97.56 71 TYR B N 1
ATOM 4173 C CA . TYR B 1 71 ? 13.172 23.125 10.734 1 97.56 71 TYR B CA 1
ATOM 4174 C C . TYR B 1 71 ? 12.719 22.984 12.18 1 97.56 71 TYR B C 1
ATOM 4176 O O . TYR B 1 71 ? 13.312 22.219 12.945 1 97.56 71 TYR B O 1
ATOM 4184 N N . GLY B 1 72 ? 11.742 23.75 12.578 1 97.25 72 GLY B N 1
ATOM 4185 C CA . GLY B 1 72 ? 11.281 23.75 13.961 1 97.25 72 GLY B CA 1
ATOM 4186 C C . GLY B 1 72 ? 10.797 22.391 14.43 1 97.25 72 GLY B C 1
ATOM 4187 O O . GLY B 1 72 ? 10.906 22.062 15.617 1 97.25 72 GLY B O 1
ATOM 4188 N N . PHE B 1 73 ? 10.414 21.562 13.531 1 98 73 PHE B N 1
ATOM 4189 C CA . PHE B 1 73 ? 9.859 20.266 13.875 1 98 73 PHE B CA 1
ATOM 4190 C C . PHE B 1 73 ? 10.953 19.328 14.398 1 98 73 PHE B C 1
ATOM 4192 O O . PHE B 1 73 ? 10.656 18.344 15.086 1 98 73 PHE B O 1
ATOM 4199 N N . ALA B 1 74 ? 12.172 19.594 14.062 1 98.5 74 ALA B N 1
ATOM 4200 C CA . ALA B 1 74 ? 13.281 18.797 14.57 1 98.5 74 ALA B CA 1
ATOM 4201 C C . ALA B 1 74 ? 13.539 19.078 16.047 1 98.5 74 ALA B C 1
ATOM 4203 O O . ALA B 1 74 ? 14.172 18.281 16.734 1 98.5 74 ALA B O 1
ATOM 4204 N N . LYS B 1 75 ? 13.008 20.219 16.531 1 98.44 75 LYS B N 1
ATOM 4205 C CA . LYS B 1 75 ? 13.188 20.641 17.922 1 98.44 75 LYS B CA 1
ATOM 4206 C C . LYS B 1 75 ? 12.102 20.047 18.828 1 98.44 75 LYS B C 1
ATOM 4208 O O . LYS B 1 75 ? 12.391 19.594 19.938 1 98.44 75 LYS B O 1
ATOM 4213 N N . ASP B 1 76 ? 10.93 20.078 18.344 1 98.38 76 ASP B N 1
ATOM 4214 C CA . ASP B 1 76 ? 9.773 19.672 19.125 1 98.38 76 ASP B CA 1
ATOM 4215 C C . ASP B 1 76 ? 8.609 19.266 18.234 1 98.38 76 ASP B C 1
ATOM 4217 O O . ASP B 1 76 ? 8.281 19.969 17.266 1 98.38 76 ASP B O 1
ATOM 4221 N N . TYR B 1 77 ? 8.07 18.172 18.484 1 97.69 77 TYR B N 1
ATOM 4222 C CA . TYR B 1 77 ? 6.91 17.641 17.781 1 97.69 77 TYR B CA 1
ATOM 4223 C C . TYR B 1 77 ? 6.16 16.641 18.641 1 97.69 77 TYR B C 1
ATOM 4225 O O . TYR B 1 77 ? 6.715 15.609 19.031 1 97.69 77 TYR B O 1
ATOM 4233 N N . ASN B 1 78 ? 4.859 16.938 18.922 1 97.31 78 ASN B N 1
ATOM 4234 C CA . ASN B 1 78 ? 4.047 16.109 19.797 1 97.31 78 ASN B CA 1
ATOM 4235 C C . ASN B 1 78 ? 2.818 15.562 19.062 1 97.31 78 ASN B C 1
ATOM 4237 O O . ASN B 1 78 ? 2.377 16.141 18.078 1 97.31 78 ASN B O 1
ATOM 4241 N N . ALA B 1 79 ? 2.328 14.477 19.625 1 94.88 79 ALA B N 1
ATOM 4242 C CA . ALA B 1 79 ? 1.062 13.945 19.141 1 94.88 79 ALA B CA 1
ATOM 4243 C C . ALA B 1 79 ? -0.074 14.938 19.344 1 94.88 79 ALA B C 1
ATOM 4245 O O . ALA B 1 79 ? -0.041 15.734 20.297 1 94.88 79 ALA B O 1
ATOM 4246 N N . PRO B 1 80 ? -1.09 14.836 18.469 1 92.12 80 PRO B N 1
ATOM 4247 C CA . PRO B 1 80 ? -2.211 15.773 18.594 1 92.12 80 PRO B CA 1
ATOM 4248 C C . PRO B 1 80 ? -3.004 15.562 19.891 1 92.12 80 PRO B C 1
ATOM 4250 O O . PRO B 1 80 ? -3.189 14.422 20.328 1 92.12 80 PRO B O 1
ATOM 4253 N N . ARG B 1 81 ? -3.502 16.672 20.406 1 94.12 81 ARG B N 1
ATOM 4254 C CA . ARG B 1 81 ? -4.422 16.688 21.547 1 94.12 81 ARG B CA 1
ATOM 4255 C C . ARG B 1 81 ? -5.758 17.312 21.156 1 94.12 81 ARG B C 1
ATOM 4257 O O . ARG B 1 81 ? -5.961 17.688 20 1 94.12 81 ARG B O 1
ATOM 4264 N N . GLY B 1 82 ? -6.613 17.312 22.109 1 95.12 82 GLY B N 1
ATOM 4265 C CA . GLY B 1 82 ? -7.914 17.922 21.859 1 95.12 82 GLY B CA 1
ATOM 4266 C C . GLY B 1 82 ? -7.836 19.391 21.531 1 95.12 82 GLY B C 1
ATOM 4267 O O . GLY B 1 82 ? -6.898 20.078 21.938 1 95.12 82 GLY B O 1
ATOM 4268 N N . HIS B 1 83 ? -8.836 19.906 20.859 1 95.88 83 HIS B N 1
ATOM 4269 C CA . HIS B 1 83 ? -8.875 21.281 20.391 1 95.88 83 HIS B CA 1
ATOM 4270 C C . HIS B 1 83 ? -8.695 22.266 21.531 1 95.88 83 HIS B C 1
ATOM 4272 O O . HIS B 1 83 ? -8.156 23.359 21.344 1 95.88 83 HIS B O 1
ATOM 4278 N N . MET B 1 84 ? -9 21.828 22.719 1 97 84 MET B N 1
ATOM 4279 C CA . MET B 1 84 ? -8.891 22.688 23.891 1 97 84 MET B CA 1
ATOM 4280 C C . MET B 1 84 ? -7.441 23.109 24.125 1 97 84 MET B C 1
ATOM 4282 O O . MET B 1 84 ? -7.184 24.094 24.812 1 97 84 MET B O 1
ATOM 4286 N N . TYR B 1 85 ? -6.562 22.406 23.469 1 97.5 85 TYR B N 1
ATOM 4287 C CA . TYR B 1 85 ? -5.156 22.656 23.75 1 97.5 85 TYR B CA 1
ATOM 4288 C C . TYR B 1 85 ? -4.484 23.375 22.578 1 97.5 85 TYR B C 1
ATOM 4290 O O . TYR B 1 85 ? -3.268 23.578 22.578 1 97.5 85 TYR B O 1
ATOM 4298 N N . ALA B 1 86 ? -5.223 23.766 21.578 1 97.25 86 ALA B N 1
ATOM 4299 C CA . ALA B 1 86 ? -4.652 24.328 20.359 1 97.25 86 ALA B CA 1
ATOM 4300 C C . ALA B 1 86 ? -3.785 25.547 20.656 1 97.25 86 ALA B C 1
ATOM 4302 O O . ALA B 1 86 ? -2.641 25.625 20.203 1 97.25 86 ALA B O 1
ATOM 4303 N N . VAL B 1 87 ? -4.262 26.5 21.422 1 98 87 VAL B N 1
ATOM 4304 C CA . VAL B 1 87 ? -3.521 27.719 21.734 1 98 87 VAL B CA 1
ATOM 4305 C C . VAL B 1 87 ? -2.379 27.391 22.703 1 98 87 VAL B C 1
ATOM 4307 O O . VAL B 1 87 ? -1.259 27.875 22.531 1 98 87 VAL B O 1
ATOM 4310 N N . THR B 1 88 ? -2.67 26.531 23.672 1 97.5 88 THR B N 1
ATOM 4311 C CA . THR B 1 88 ? -1.654 26.125 24.641 1 97.5 88 THR B CA 1
ATOM 4312 C C . THR B 1 88 ? -0.481 25.453 23.938 1 97.5 88 THR B C 1
ATOM 4314 O O . THR B 1 88 ? 0.679 25.766 24.203 1 97.5 88 THR B O 1
ATOM 4317 N N . ASP B 1 89 ? -0.753 24.578 23.078 1 97.69 89 ASP B N 1
ATOM 4318 C CA . ASP B 1 89 ? 0.286 23.766 22.438 1 97.69 89 ASP B CA 1
ATOM 4319 C C . ASP B 1 89 ? 1.153 24.625 21.516 1 97.69 89 ASP B C 1
ATOM 4321 O O . ASP B 1 89 ? 2.377 24.469 21.484 1 97.69 89 ASP B O 1
ATOM 4325 N N . VAL B 1 90 ? 0.547 25.547 20.703 1 97.69 90 VAL B N 1
ATOM 4326 C CA . VAL B 1 90 ? 1.335 26.375 19.797 1 97.69 90 VAL B CA 1
ATOM 4327 C C . VAL B 1 90 ? 2.18 27.359 20.594 1 97.69 90 VAL B C 1
ATOM 4329 O O . VAL B 1 90 ? 3.273 27.734 20.172 1 97.69 90 VAL B O 1
ATOM 4332 N N . THR B 1 91 ? 1.7 27.75 21.766 1 98.19 91 THR B N 1
ATOM 4333 C CA . THR B 1 91 ? 2.443 28.656 22.625 1 98.19 91 THR B CA 1
ATOM 4334 C C . THR B 1 91 ? 3.609 27.938 23.297 1 98.19 91 THR B C 1
ATOM 4336 O O . THR B 1 91 ? 4.691 28.5 23.453 1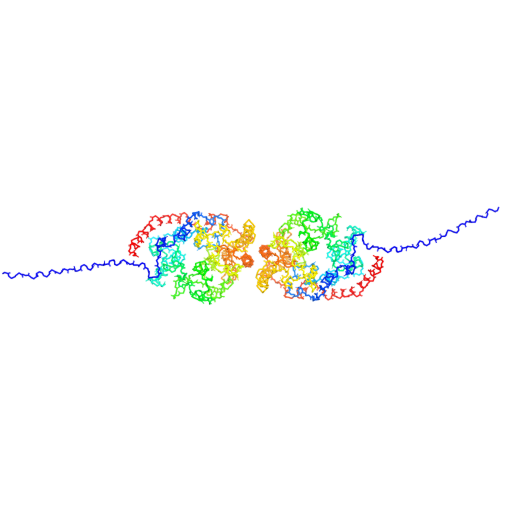 98.19 91 THR B O 1
ATOM 4339 N N . ASN B 1 92 ? 3.428 26.688 23.594 1 97.88 92 ASN B N 1
ATOM 4340 C CA . ASN B 1 92 ? 4.387 25.969 24.422 1 97.88 92 ASN B CA 1
ATOM 4341 C C . ASN B 1 92 ? 5.457 25.281 23.578 1 97.88 92 ASN B C 1
ATOM 4343 O O . ASN B 1 92 ? 6.535 24.953 24.078 1 97.88 92 ASN B O 1
ATOM 4347 N N . THR B 1 93 ? 5.207 24.969 22.359 1 98.25 93 THR B N 1
ATOM 4348 C CA . THR B 1 93 ? 6.129 24.188 21.531 1 98.25 93 THR B CA 1
ATOM 4349 C C . THR B 1 93 ? 7.41 24.984 21.281 1 98.25 93 THR B C 1
ATOM 4351 O O . THR B 1 93 ? 7.379 26.203 21.156 1 98.25 93 THR B O 1
ATOM 4354 N N . LEU B 1 94 ? 8.531 24.312 21.109 1 98.5 94 LEU B N 1
ATOM 4355 C CA . LEU B 1 94 ? 9.805 24.953 20.766 1 98.5 94 LEU B CA 1
ATOM 4356 C C . LEU B 1 94 ? 9.789 25.469 19.344 1 98.5 94 LEU B C 1
ATOM 4358 O O . LEU B 1 94 ? 10.641 26.266 18.953 1 98.5 94 LEU B O 1
ATOM 4362 N N . ARG B 1 95 ? 8.828 25.047 18.547 1 98 95 ARG B N 1
ATOM 4363 C CA . ARG B 1 95 ? 8.742 25.453 17.141 1 98 95 ARG B CA 1
ATOM 4364 C C . ARG B 1 95 ? 8.508 26.953 17.016 1 98 95 ARG B C 1
ATOM 4366 O O . ARG B 1 95 ? 8.977 27.562 16.047 1 98 95 ARG B O 1
ATOM 4373 N N . THR B 1 96 ? 7.82 27.531 18 1 98 96 THR B N 1
ATOM 4374 C CA . THR B 1 96 ? 7.5 28.953 17.938 1 98 96 THR B CA 1
ATOM 4375 C C . THR B 1 96 ? 8.586 29.781 18.609 1 98 96 THR B C 1
ATOM 4377 O O . THR B 1 96 ? 8.461 31.016 18.703 1 98 96 THR B O 1
ATOM 4380 N N . GLY B 1 97 ? 9.609 29.172 19.141 1 97.62 97 GLY B N 1
ATOM 4381 C CA . GLY B 1 97 ? 10.719 29.875 19.766 1 97.62 97 GLY B CA 1
ATOM 4382 C C . GLY B 1 97 ? 10.344 30.531 21.078 1 97.62 97 GLY B C 1
ATOM 4383 O O . GLY B 1 97 ? 9.492 30.031 21.812 1 97.62 97 GLY B O 1
ATOM 4384 N N . ALA B 1 98 ? 11.156 31.5 21.406 1 98.12 98 ALA B N 1
ATOM 4385 C CA . ALA B 1 98 ? 11 32.219 22.672 1 98.12 98 ALA B CA 1
ATOM 4386 C C . ALA B 1 98 ? 11.109 33.719 22.438 1 98.12 98 ALA B C 1
ATOM 4388 O O . ALA B 1 98 ? 12.039 34.375 22.922 1 98.12 98 ALA B O 1
ATOM 4389 N N . PRO B 1 99 ? 10.109 34.25 21.75 1 98.31 99 PRO B N 1
ATOM 4390 C CA . PRO B 1 99 ? 10.18 35.688 21.484 1 98.31 99 PRO B CA 1
ATOM 4391 C C . PRO B 1 99 ? 10.18 36.531 22.766 1 98.31 99 PRO B C 1
ATOM 4393 O O . PRO B 1 99 ? 9.602 36.094 23.781 1 98.31 99 PRO B O 1
ATOM 4396 N N . LYS B 1 100 ? 10.742 37.719 22.672 1 97.44 100 LYS B N 1
ATOM 4397 C CA . LYS B 1 100 ? 10.836 38.594 23.828 1 97.44 100 LYS B CA 1
ATOM 4398 C C . LYS B 1 100 ? 9.875 39.781 23.688 1 97.44 100 LYS B C 1
ATOM 4400 O O . LYS B 1 100 ? 9.594 40.5 24.656 1 97.44 100 LYS B O 1
ATOM 4405 N N . ASN B 1 101 ? 9.484 40 22.516 1 96.94 101 ASN B N 1
ATOM 4406 C CA . ASN B 1 101 ? 8.523 41.062 22.203 1 96.94 101 ASN B CA 1
ATOM 4407 C C . ASN B 1 101 ? 7.781 40.75 20.906 1 96.94 101 ASN B C 1
ATOM 4409 O O . ASN B 1 101 ? 7.961 39.688 20.312 1 96.94 101 ASN B O 1
ATOM 4413 N N . ALA B 1 102 ? 6.961 41.625 20.422 1 97 102 ALA B N 1
ATOM 4414 C CA . ALA B 1 102 ? 6.031 41.406 19.328 1 97 102 ALA B CA 1
ATOM 4415 C C . ALA B 1 102 ? 6.777 41.25 18 1 97 102 ALA B C 1
ATOM 4417 O O . ALA B 1 102 ? 6.246 40.688 17.047 1 97 102 ALA B O 1
ATOM 4418 N N . GLU B 1 103 ? 8.008 41.781 17.891 1 97.44 103 GLU B N 1
ATOM 4419 C CA . GLU B 1 103 ? 8.75 41.781 16.641 1 97.44 103 GLU B CA 1
ATOM 4420 C C . GLU B 1 103 ? 9.797 40.656 16.609 1 97.44 103 GLU B C 1
ATOM 4422 O O . GLU B 1 103 ? 10.547 40.531 15.641 1 97.44 103 GLU B O 1
ATOM 4427 N N . ASP B 1 104 ? 9.789 39.875 17.625 1 97.19 104 ASP B N 1
ATOM 4428 C CA . ASP B 1 104 ? 10.812 38.844 17.797 1 97.19 104 ASP B CA 1
ATOM 4429 C C . ASP B 1 104 ? 10.258 37.469 17.5 1 97.19 104 ASP B C 1
ATOM 4431 O O . ASP B 1 104 ? 9.047 37.281 17.344 1 97.19 104 ASP B O 1
ATOM 4435 N N . GLY B 1 105 ? 11.281 36.5 17.266 1 95.31 105 GLY B N 1
ATOM 4436 C CA . GLY B 1 105 ? 10.914 35.094 17.078 1 95.31 105 GLY B CA 1
ATOM 4437 C C . GLY B 1 105 ? 11.023 34.656 15.641 1 95.31 105 GLY B C 1
ATOM 4438 O O . GLY B 1 105 ? 11.07 35.469 14.727 1 95.31 105 GLY B O 1
ATOM 4439 N N . PRO B 1 106 ? 10.922 33.312 15.516 1 95 106 PRO B N 1
ATOM 4440 C CA . PRO B 1 106 ? 11.211 32.75 14.195 1 95 106 PRO B CA 1
ATOM 4441 C C . PRO B 1 106 ? 9.961 32.594 13.328 1 95 106 PRO B C 1
ATOM 4443 O O . PRO B 1 106 ? 10.07 32.438 12.109 1 95 106 PRO B O 1
ATOM 4446 N N . MET B 1 107 ? 8.766 32.719 13.914 1 96.81 107 MET B N 1
ATOM 4447 C CA . MET B 1 107 ? 7.578 32.312 13.164 1 96.81 107 MET B CA 1
ATOM 4448 C C . MET B 1 107 ? 6.742 33.531 12.781 1 96.81 107 MET B C 1
ATOM 4450 O O . MET B 1 107 ? 6.742 34.531 13.484 1 96.81 107 MET B O 1
ATOM 4454 N N . PRO B 1 108 ? 6.055 33.406 11.688 1 97.31 108 PRO B N 1
ATOM 4455 C CA . PRO B 1 108 ? 5.152 34.469 11.266 1 97.31 108 PRO B CA 1
ATOM 4456 C C . PRO B 1 108 ? 3.762 34.344 11.883 1 97.31 108 PRO B C 1
ATOM 4458 O O . PRO B 1 108 ? 3.422 33.312 12.445 1 97.31 108 PRO B O 1
ATOM 4461 N N . MET B 1 109 ? 2.934 35.375 11.742 1 97.62 109 MET B N 1
ATOM 4462 C CA . MET B 1 109 ? 1.555 35.438 12.219 1 97.62 109 MET B CA 1
ATOM 4463 C C . MET B 1 109 ? 0.732 34.281 11.641 1 97.62 109 MET B C 1
ATOM 4465 O O . MET B 1 109 ? -0.206 33.812 12.281 1 97.62 109 MET B O 1
ATOM 4469 N N . ALA B 1 110 ? 1.147 33.781 10.523 1 97.81 110 ALA B N 1
ATOM 4470 C CA . ALA B 1 110 ? 0.416 32.75 9.812 1 97.81 110 ALA B CA 1
ATOM 4471 C C . ALA B 1 110 ? 0.286 31.484 10.664 1 97.81 110 ALA B C 1
ATOM 4473 O O . ALA B 1 110 ? -0.649 30.703 10.484 1 97.81 110 ALA B O 1
ATOM 4474 N N . CYS B 1 111 ? 1.109 31.281 11.648 1 97.62 111 CYS B N 1
ATOM 4475 C CA . CYS B 1 111 ? 1.131 30.078 12.469 1 97.62 111 CYS B CA 1
ATOM 4476 C C . CYS B 1 111 ? -0.095 30 13.375 1 97.62 111 CYS B C 1
ATOM 4478 O O . CYS B 1 111 ? -0.437 28.938 13.891 1 97.62 111 CYS B O 1
ATOM 4480 N N . TRP B 1 112 ? -0.831 31.094 13.547 1 98.25 112 TRP B N 1
ATOM 4481 C CA . TRP B 1 112 ? -2.043 31.141 14.359 1 98.25 112 TRP B CA 1
ATOM 4482 C C . TRP B 1 112 ? -3.26 30.719 13.539 1 98.25 112 TRP B C 1
ATOM 4484 O O . TRP B 1 112 ? -4.324 30.453 14.102 1 98.25 112 TRP B O 1
ATOM 4494 N N . SER B 1 113 ? -3.154 30.562 12.273 1 98.06 113 SER B N 1
ATOM 4495 C CA . SER B 1 113 ? -4.254 30.625 11.32 1 98.06 113 SER B CA 1
ATOM 4496 C C . SER B 1 113 ? -5.301 29.547 11.609 1 98.06 113 SER B C 1
ATOM 4498 O O . SER B 1 113 ? -6.48 29.719 11.297 1 98.06 113 SER B O 1
ATOM 4500 N N . CYS B 1 114 ? -4.895 28.5 12.211 1 97.12 114 CYS B N 1
ATOM 4501 C CA . CYS B 1 114 ? -5.816 27.391 12.391 1 97.12 114 CYS B CA 1
ATOM 4502 C C . CYS B 1 114 ? -6.008 27.078 13.867 1 97.12 114 CYS B C 1
ATOM 4504 O O . CYS B 1 114 ? -6.445 25.969 14.219 1 97.12 114 CYS B O 1
ATOM 4506 N N . LYS B 1 115 ? -5.789 28.047 14.781 1 97.38 115 LYS B N 1
ATOM 4507 C CA . LYS B 1 115 ? -5.676 27.688 16.203 1 97.38 115 LYS B CA 1
ATOM 4508 C C . LYS B 1 115 ? -6.805 28.312 17.016 1 97.38 115 LYS B C 1
ATOM 4510 O O . LYS B 1 115 ? -7 27.969 18.172 1 97.38 115 LYS B O 1
ATOM 4515 N N . SER B 1 116 ? -7.625 29.266 16.375 1 98.25 116 SER B N 1
ATOM 4516 C CA . SER B 1 116 ? -8.469 30.078 17.234 1 98.25 116 SER B CA 1
ATOM 4517 C C . SER B 1 116 ? -9.539 30.812 16.438 1 98.25 116 SER B C 1
ATOM 4519 O O . SER B 1 116 ? -9.297 31.266 15.32 1 98.25 116 SER B O 1
ATOM 4521 N N . PRO B 1 117 ? -10.688 31 17.062 1 97.75 117 PRO B N 1
ATOM 4522 C CA . PRO B 1 117 ? -11.688 31.875 16.438 1 97.75 117 PRO B CA 1
ATOM 4523 C C . PRO B 1 117 ? -11.281 33.344 16.484 1 97.75 117 PRO B C 1
ATOM 4525 O O . PRO B 1 117 ? -11.93 34.188 15.852 1 97.75 117 PRO B O 1
ATOM 4528 N N . ASP B 1 118 ? -10.195 33.688 17.203 1 98.12 118 ASP B N 1
ATOM 4529 C CA . ASP B 1 118 ? -9.68 35.062 17.188 1 98.12 118 ASP B CA 1
ATOM 4530 C C . ASP B 1 118 ? -9.07 35.406 15.836 1 98.12 118 ASP B C 1
ATOM 4532 O O . ASP B 1 118 ? -8.93 36.594 15.492 1 98.12 118 ASP B O 1
ATOM 4536 N N . VAL B 1 119 ? -8.734 34.375 15.062 1 98.31 119 VAL B N 1
ATOM 4537 C CA . VAL B 1 119 ? -8.102 34.594 13.766 1 98.31 119 VAL B CA 1
ATOM 4538 C C . VAL B 1 119 ? -9.086 35.281 12.812 1 98.31 119 VAL B C 1
ATOM 4540 O O . VAL B 1 119 ? -8.82 36.344 12.281 1 98.31 119 VAL B O 1
ATOM 4543 N N . PRO B 1 120 ? -10.242 34.719 12.633 1 97.69 120 PRO B N 1
ATOM 4544 C CA . PRO B 1 120 ? -11.188 35.438 11.789 1 97.69 120 PRO B CA 1
ATOM 4545 C C . PRO B 1 120 ? -11.562 36.812 12.383 1 97.69 120 PRO B C 1
ATOM 4547 O O . PRO B 1 120 ? -11.781 37.781 11.641 1 97.69 120 PRO B O 1
ATOM 4550 N N . ARG B 1 121 ? -11.641 36.938 13.68 1 97.12 121 ARG B N 1
ATOM 4551 C CA . ARG B 1 121 ? -11.906 38.25 14.289 1 97.12 121 ARG B CA 1
ATOM 4552 C C . ARG B 1 121 ? -10.852 39.25 13.883 1 97.12 121 ARG B C 1
ATOM 4554 O O . ARG B 1 121 ? -11.18 40.344 13.438 1 97.12 121 ARG B O 1
ATOM 4561 N N . VAL B 1 122 ? -9.562 38.875 14.031 1 97.62 122 VAL B N 1
ATOM 4562 C CA . VAL B 1 122 ? -8.461 39.781 13.719 1 97.62 122 VAL B CA 1
ATOM 4563 C C . VAL B 1 122 ? -8.469 40.094 12.227 1 97.62 122 VAL B C 1
ATOM 4565 O O . VAL B 1 122 ? -8.203 41.25 11.836 1 97.62 122 VAL B O 1
ATOM 4568 N N . ILE B 1 123 ? -8.773 39.156 11.375 1 97.69 123 ILE B N 1
ATOM 4569 C CA . ILE B 1 123 ? -8.844 39.375 9.938 1 97.69 123 ILE B CA 1
ATOM 4570 C C . ILE B 1 123 ? -9.961 40.375 9.625 1 97.69 123 ILE B C 1
ATOM 4572 O O . ILE B 1 123 ? -9.797 41.25 8.781 1 97.69 123 ILE B O 1
ATOM 4576 N N . GLU B 1 124 ? -11.047 40.188 10.273 1 96.19 124 GLU B N 1
ATOM 4577 C CA . GLU B 1 124 ? -12.164 41.125 10.07 1 96.19 124 GLU B CA 1
ATOM 4578 C C . GLU B 1 124 ? -11.797 42.531 10.508 1 96.19 124 GLU B C 1
ATOM 4580 O O . GLU B 1 124 ? -12.211 43.5 9.875 1 96.19 124 GLU B O 1
ATOM 4585 N N . GLU B 1 125 ? -11.008 42.625 11.516 1 95 125 GLU B N 1
ATOM 4586 C CA . GLU B 1 125 ? -10.656 43.938 12.086 1 95 125 GLU B CA 1
ATOM 4587 C C . GLU B 1 125 ? -9.547 44.594 11.289 1 95 125 GLU B C 1
ATOM 4589 O O . GLU B 1 125 ? -9.555 45.812 11.102 1 95 125 GLU B O 1
ATOM 4594 N N . GLN B 1 126 ? -8.648 43.781 10.828 1 95.38 126 GLN B N 1
ATOM 4595 C CA . GLN B 1 126 ? -7.422 44.375 10.297 1 95.38 126 GLN B CA 1
ATOM 4596 C C . GLN B 1 126 ? -7.242 44.031 8.82 1 95.38 126 GLN B C 1
ATOM 4598 O O . GLN B 1 126 ? -6.332 44.562 8.164 1 95.38 126 GLN B O 1
ATOM 4603 N N . GLY B 1 127 ? -8.141 43.25 8.25 1 96.25 127 GLY B N 1
ATOM 4604 C CA . GLY B 1 127 ? -7.902 42.688 6.93 1 96.25 127 GLY B CA 1
ATOM 4605 C C . GLY B 1 127 ? -6.863 41.594 6.93 1 96.25 127 GLY B C 1
ATOM 4606 O O . GLY B 1 127 ? -6.105 41.438 7.895 1 96.25 127 GLY B O 1
ATOM 4607 N N . GLU B 1 128 ? -6.762 40.844 5.867 1 97.19 128 GLU B N 1
ATOM 4608 C CA . GLU B 1 128 ? -5.773 39.75 5.766 1 97.19 128 GLU B CA 1
ATOM 4609 C C . GLU B 1 128 ? -4.352 40.312 5.785 1 97.19 128 GLU B C 1
ATOM 4611 O O . GLU B 1 128 ? -3.455 39.75 6.395 1 97.19 128 GLU B O 1
ATOM 4616 N N . ASP B 1 129 ? -4.16 41.469 5.113 1 96.94 129 ASP B N 1
ATOM 4617 C CA . ASP B 1 129 ? -2.838 42.094 5.113 1 96.94 129 ASP B CA 1
ATOM 4618 C C . ASP B 1 129 ? -2.371 42.406 6.535 1 96.94 129 ASP B C 1
ATOM 4620 O O . ASP B 1 129 ? -1.217 42.156 6.883 1 96.94 129 ASP B O 1
ATOM 4624 N N . GLY B 1 130 ? -3.295 42.969 7.297 1 96.75 130 GLY B N 1
ATOM 4625 C CA . GLY B 1 130 ? -2.967 43.281 8.68 1 96.75 130 GLY B CA 1
ATOM 4626 C C . GLY B 1 130 ? -2.674 42.031 9.5 1 96.75 130 GLY B C 1
ATOM 4627 O O . GLY B 1 130 ? -1.699 42 10.258 1 96.75 130 GLY B O 1
ATOM 4628 N N . TYR B 1 131 ? -3.428 41.062 9.352 1 97.81 131 TYR B N 1
ATOM 4629 C CA . TYR B 1 131 ? -3.268 39.812 10.102 1 97.81 131 TYR B CA 1
ATOM 4630 C C . TYR B 1 131 ? -1.95 39.125 9.758 1 97.81 131 TYR B C 1
ATOM 4632 O O . TYR B 1 131 ? -1.199 38.719 10.648 1 97.81 131 TYR B O 1
ATOM 4640 N N . PHE B 1 132 ? -1.643 39 8.492 1 98.06 132 PHE B N 1
ATOM 4641 C CA . PHE B 1 132 ? -0.515 38.156 8.078 1 98.06 132 PHE B CA 1
ATOM 4642 C C . PHE B 1 132 ? 0.797 38.938 8.227 1 98.06 132 PHE B C 1
ATOM 4644 O O . PHE B 1 132 ? 1.876 38.344 8.086 1 98.06 132 PHE B O 1
ATOM 4651 N N . SER B 1 133 ? 0.712 40.188 8.57 1 96.44 133 SER B N 1
ATOM 4652 C CA . SER B 1 133 ? 1.929 40.969 8.742 1 96.44 133 SER B CA 1
ATOM 4653 C C . SER B 1 133 ? 2.551 40.75 10.109 1 96.44 133 SER B C 1
ATOM 4655 O O . SER B 1 133 ? 1.838 40.656 11.109 1 96.44 133 SER B O 1
ATOM 4657 N N . GLY B 1 134 ? 3.912 40.688 10.102 1 96.19 134 GLY B N 1
ATOM 4658 C CA . GLY B 1 134 ? 4.641 40.625 11.359 1 96.19 134 GLY B CA 1
ATOM 4659 C C . GLY B 1 134 ? 4.922 39.219 11.828 1 96.19 134 GLY B C 1
ATOM 4660 O O . GLY B 1 134 ? 4.812 38.281 11.047 1 96.19 134 GLY B O 1
ATOM 4661 N N . LYS B 1 135 ? 5.359 39.125 13.133 1 97.88 135 LYS B N 1
ATOM 4662 C CA . LYS B 1 135 ? 5.789 37.875 13.734 1 97.88 135 LYS B CA 1
ATOM 4663 C C . LYS B 1 135 ? 4.676 37.25 14.57 1 97.88 135 LYS B C 1
ATOM 4665 O O . LYS B 1 135 ? 3.736 37.938 14.969 1 97.88 135 LYS B O 1
ATOM 4670 N N . TRP B 1 136 ? 4.812 35.969 14.75 1 98.19 136 TRP B N 1
ATOM 4671 C CA . TRP B 1 136 ? 3.869 35.188 15.547 1 98.19 136 TRP B CA 1
ATOM 4672 C C . TRP B 1 136 ? 3.621 35.844 16.906 1 98.19 136 TRP B C 1
ATOM 4674 O O . TRP B 1 136 ? 2.488 35.844 17.391 1 98.19 136 TRP B O 1
ATOM 4684 N N . ALA B 1 137 ? 4.598 36.438 17.484 1 98.31 137 ALA B N 1
ATOM 4685 C CA . ALA B 1 137 ? 4.523 37 18.844 1 98.31 137 ALA B CA 1
ATOM 4686 C C . ALA B 1 137 ? 3.576 38.188 18.891 1 98.31 137 ALA B C 1
ATOM 4688 O O . ALA B 1 137 ? 2.975 38.469 19.938 1 98.31 137 ALA B O 1
ATOM 4689 N N . LYS B 1 138 ? 3.408 38.844 17.781 1 97.5 138 LYS B N 1
ATOM 4690 C CA . LYS B 1 138 ? 2.477 39.969 17.719 1 97.5 138 LYS B CA 1
ATOM 4691 C C . LYS B 1 138 ? 1.054 39.5 18.031 1 97.5 138 LYS B C 1
ATOM 4693 O O . LYS B 1 138 ? 0.272 40.281 18.609 1 97.5 138 LYS B O 1
ATOM 4698 N N . GLY B 1 139 ? 0.767 38.312 17.703 1 98.06 139 GLY B N 1
ATOM 4699 C CA . GLY B 1 139 ? -0.582 37.812 17.859 1 98.06 139 GLY B CA 1
ATOM 4700 C C . GLY B 1 139 ? -0.868 37.312 19.266 1 98.06 139 GLY B C 1
ATOM 4701 O O . GLY B 1 139 ? -2.023 37.062 19.625 1 98.06 139 GLY B O 1
ATOM 4702 N N . GLY B 1 140 ? 0.083 37.25 20.125 1 97.88 140 GLY B N 1
ATOM 4703 C CA . GLY B 1 140 ? -0.043 36.688 21.469 1 97.88 140 GLY B CA 1
ATOM 4704 C C . GLY B 1 140 ? -1.194 37.281 22.25 1 97.88 140 GLY B C 1
ATOM 4705 O O . GLY B 1 140 ? -2.061 36.531 22.734 1 97.88 140 GLY B O 1
ATOM 4706 N N . PRO B 1 141 ? -1.284 38.562 22.344 1 97.56 141 PRO B N 1
ATOM 4707 C CA . PRO B 1 141 ? -2.371 39.156 23.125 1 97.56 141 PRO B CA 1
ATOM 4708 C C . PRO B 1 141 ? -3.713 39.125 22.391 1 97.56 141 PRO B C 1
ATOM 4710 O O . PRO B 1 141 ? -4.762 39.344 23 1 97.56 141 PRO B O 1
ATOM 4713 N N . GLU B 1 142 ? -3.664 38.875 21.094 1 96.94 142 GLU B N 1
ATOM 4714 C CA . GLU B 1 142 ? -4.875 38.906 20.281 1 96.94 142 GLU B CA 1
ATOM 4715 C C . GLU B 1 142 ? -5.527 37.531 20.219 1 96.94 142 GLU B C 1
ATOM 4717 O O . GLU B 1 142 ? -6.754 37.438 20.172 1 96.94 142 GLU B O 1
ATOM 4722 N N . ILE B 1 143 ? -4.758 36.5 20.109 1 98.06 143 ILE B N 1
ATOM 4723 C CA . ILE B 1 143 ? -5.238 35.156 19.859 1 98.06 143 ILE B CA 1
ATOM 4724 C C . ILE B 1 143 ? -5.211 34.344 21.141 1 98.06 143 ILE B C 1
ATOM 4726 O O . ILE B 1 143 ? -4.23 33.656 21.438 1 98.06 143 ILE B O 1
ATOM 4730 N N . VAL B 1 144 ? -6.32 34.344 21.875 1 97 144 VAL B N 1
ATOM 4731 C CA . VAL B 1 144 ? -6.27 33.75 23.219 1 97 144 VAL B CA 1
ATOM 4732 C C . VAL B 1 144 ? -7.422 32.781 23.406 1 97 144 VAL B C 1
ATOM 4734 O O . VAL B 1 144 ? -7.379 31.922 24.297 1 97 144 VAL B O 1
ATOM 4737 N N . ASN B 1 145 ? -8.477 32.906 22.578 1 97.31 145 ASN B N 1
ATOM 4738 C CA . ASN B 1 145 ? -9.594 31.984 22.656 1 97.31 145 ASN B CA 1
ATOM 4739 C C . ASN B 1 145 ? -9.312 30.703 21.891 1 97.31 145 ASN B C 1
ATOM 4741 O O . ASN B 1 145 ? -8.828 30.734 20.75 1 97.31 145 ASN B O 1
ATOM 4745 N N . VAL B 1 146 ? -9.578 29.594 22.516 1 97.06 146 VAL B N 1
ATOM 4746 C CA . VAL B 1 146 ? -9.227 28.312 21.906 1 97.06 146 VAL B CA 1
ATOM 4747 C C . VAL B 1 146 ? -10.234 27.969 20.828 1 97.06 146 VAL B C 1
ATOM 4749 O O . VAL B 1 146 ? -11.367 28.469 20.828 1 97.06 146 VAL B O 1
ATOM 4752 N N . LEU B 1 147 ? -9.805 27.156 19.891 1 96.94 147 LEU B N 1
ATOM 4753 C CA . LEU B 1 147 ? -10.617 26.672 18.781 1 96.94 147 LEU B CA 1
ATOM 4754 C C . LEU B 1 147 ? -11.977 26.203 19.266 1 96.94 147 LEU B C 1
ATOM 4756 O O . LEU B 1 147 ? -12.055 25.359 20.172 1 96.94 147 LEU B O 1
ATOM 4760 N N . GLY B 1 148 ? -13.062 26.734 18.641 1 96.06 148 GLY B N 1
ATOM 4761 C CA . GLY B 1 148 ? -14.375 26.391 19.156 1 96.06 148 GLY B CA 1
ATOM 4762 C C . GLY B 1 148 ? -15.5 26.797 18.219 1 96.06 148 GLY B C 1
ATOM 4763 O O . GLY B 1 148 ? -15.422 26.562 17 1 96.06 148 GLY B O 1
ATOM 4764 N N . CYS B 1 149 ? -16.609 27.359 18.75 1 97.38 149 CYS B N 1
ATOM 4765 C CA . CYS B 1 149 ? -17.906 27.5 18.094 1 97.38 149 CYS B CA 1
ATOM 4766 C C . CYS B 1 149 ? -17.797 28.406 16.875 1 97.38 149 CYS B C 1
ATOM 4768 O O . CYS B 1 149 ? -18.188 28.016 15.766 1 97.38 149 CYS B O 1
ATOM 4770 N N . ALA B 1 150 ? -17.141 29.516 17 1 97.25 150 ALA B N 1
ATOM 4771 C CA . ALA B 1 150 ? -17.172 30.562 15.977 1 97.25 150 ALA B CA 1
ATOM 4772 C C . ALA B 1 150 ? -16.25 30.219 14.812 1 97.25 150 ALA B C 1
ATOM 4774 O O . ALA B 1 150 ? -16.281 30.875 13.773 1 97.25 150 ALA B O 1
ATOM 4775 N N . ASP B 1 151 ? -15.469 29.188 14.953 1 97.44 151 ASP B N 1
ATOM 4776 C CA . ASP B 1 151 ? -14.641 28.719 13.844 1 97.44 151 ASP B CA 1
ATOM 4777 C C . ASP B 1 151 ? -15.484 28.047 12.766 1 97.44 151 ASP B C 1
ATOM 4779 O O . ASP B 1 151 ? -15.125 28.078 11.586 1 97.44 151 ASP B O 1
ATOM 4783 N N . CYS B 1 152 ? -16.625 27.422 13.195 1 97.56 152 CYS B N 1
ATOM 4784 C CA . CYS B 1 152 ? -17.359 26.547 12.289 1 97.56 152 CYS B CA 1
ATOM 4785 C C . CYS B 1 152 ? -18.797 27 12.141 1 97.56 152 CYS B C 1
ATOM 4787 O O . CYS B 1 152 ? -19.5 26.578 11.219 1 97.56 152 CYS B O 1
ATOM 4789 N N . HIS B 1 153 ? -19.25 27.906 13.078 1 97.5 153 HIS B N 1
ATOM 4790 C CA . HIS B 1 153 ? -20.656 28.297 13.078 1 97.5 153 HIS B CA 1
ATOM 4791 C C . HIS B 1 153 ? -20.797 29.812 12.969 1 97.5 153 HIS B C 1
ATOM 4793 O O . HIS B 1 153 ? -19.969 30.562 13.5 1 97.5 153 HIS B O 1
ATOM 4799 N N . GLU B 1 154 ? -21.875 30.203 12.344 1 95.62 154 GLU B N 1
ATOM 4800 C CA . GLU B 1 154 ? -22.266 31.609 12.367 1 95.62 154 GLU B CA 1
ATOM 4801 C C . GLU B 1 154 ? -22.641 32.062 13.773 1 95.62 154 GLU B C 1
ATOM 4803 O O . GLU B 1 154 ? -23.172 31.266 14.562 1 95.62 154 GLU B O 1
ATOM 4808 N N . LYS B 1 155 ? -22.312 33.281 13.93 1 91.5 155 LYS B N 1
ATOM 4809 C CA . LYS B 1 155 ? -22.531 33.875 15.258 1 91.5 155 LYS B CA 1
ATOM 4810 C C . LYS B 1 155 ? -23.953 33.625 15.734 1 91.5 155 LYS B C 1
ATOM 4812 O O . LYS B 1 155 ? -24.906 34 15.055 1 91.5 155 LYS B O 1
ATOM 4817 N N . GLY B 1 156 ? -24.031 32.938 16.797 1 88.19 156 GLY B N 1
ATOM 4818 C CA . GLY B 1 156 ? -25.312 32.75 17.469 1 88.19 156 GLY B CA 1
ATOM 4819 C C . GLY B 1 156 ? -26.203 31.703 16.797 1 88.19 156 GLY B C 1
ATOM 4820 O O . GLY B 1 156 ? -27.375 31.578 17.125 1 88.19 156 GLY B O 1
ATOM 4821 N N . SER B 1 157 ? -25.672 30.938 15.898 1 93.81 157 SER B N 1
ATOM 4822 C CA . SER B 1 157 ? -26.484 29.969 15.18 1 93.81 157 SER B CA 1
ATOM 4823 C C . SER B 1 157 ? -25.734 28.672 14.945 1 93.81 157 SER B C 1
ATOM 4825 O O . SER B 1 157 ? -24.516 28.609 15.102 1 93.81 157 SER B O 1
ATOM 4827 N N . SER B 1 158 ? -26.547 27.656 14.594 1 94.44 158 SER B N 1
ATOM 4828 C CA . SER B 1 158 ? -25.953 26.375 14.266 1 94.44 158 SER B CA 1
ATOM 4829 C C . SER B 1 158 ? -25.547 26.312 12.789 1 94.44 158 SER B C 1
ATOM 4831 O O . SER B 1 158 ? -25 25.312 12.336 1 94.44 158 SER B O 1
ATOM 4833 N N . LYS B 1 159 ? -25.828 27.328 12.062 1 96.25 159 LYS B N 1
ATOM 4834 C CA . LYS B 1 159 ? -25.469 27.359 10.648 1 96.25 159 LYS B CA 1
ATOM 4835 C C . LYS B 1 159 ? -23.953 27.328 10.461 1 96.25 159 LYS B C 1
ATOM 4837 O O . LYS B 1 159 ? -23.219 28.031 11.156 1 96.25 159 LYS B O 1
ATOM 4842 N N . LEU B 1 160 ? -23.484 26.469 9.594 1 97.94 160 LEU B N 1
ATOM 4843 C CA . LEU B 1 160 ? -22.062 26.312 9.352 1 97.94 160 LEU B CA 1
ATOM 4844 C C . LEU B 1 160 ? -21.516 27.469 8.523 1 97.94 160 LEU B C 1
ATOM 4846 O O . LEU B 1 160 ? -22.25 28.062 7.73 1 97.94 160 LEU B O 1
ATOM 4850 N N . ARG B 1 161 ? -20.219 27.734 8.719 1 96.88 161 ARG B N 1
ATOM 4851 C CA . ARG B 1 161 ? -19.578 28.797 7.949 1 96.88 161 ARG B CA 1
ATOM 4852 C C . ARG B 1 161 ? -18.125 28.453 7.656 1 96.88 161 ARG B C 1
ATOM 4854 O O . ARG B 1 161 ? -17.547 27.594 8.312 1 96.88 161 ARG B O 1
ATOM 4861 N N . MET B 1 162 ? -17.625 29.109 6.684 1 96.94 162 MET B N 1
ATOM 4862 C CA . MET B 1 162 ? -16.172 29.203 6.465 1 96.94 162 MET B CA 1
ATOM 4863 C C . MET B 1 162 ? -15.625 30.5 7.031 1 96.94 162 MET B C 1
ATOM 4865 O O . MET B 1 162 ? -15.805 31.562 6.434 1 96.94 162 MET B O 1
ATOM 4869 N N . SER B 1 163 ? -14.867 30.375 8.062 1 97.12 163 SER B N 1
ATOM 4870 C CA . SER B 1 163 ? -14.438 31.578 8.766 1 97.12 163 SER B CA 1
ATOM 4871 C C . SER B 1 163 ? -13.086 32.062 8.258 1 97.12 163 SER B C 1
ATOM 4873 O O . SER B 1 163 ? -12.68 33.188 8.539 1 97.12 163 SER B O 1
ATOM 4875 N N . ARG B 1 164 ? -12.383 31.25 7.492 1 97.5 164 ARG B N 1
ATOM 4876 C CA . ARG B 1 164 ? -11.07 31.594 6.949 1 97.5 164 ARG B CA 1
ATOM 4877 C C . ARG B 1 164 ? -11.156 31.906 5.457 1 97.5 164 ARG B C 1
ATOM 4879 O O . ARG B 1 164 ? -11.391 31 4.648 1 97.5 164 ARG B O 1
ATOM 4886 N N . PRO B 1 165 ? -10.914 33.156 5.059 1 97.31 165 PRO B N 1
ATOM 4887 C CA . PRO B 1 165 ? -11.016 33.5 3.639 1 97.31 165 PRO B CA 1
ATOM 4888 C C . PRO B 1 165 ? -10.102 32.656 2.76 1 97.31 165 PRO B C 1
ATOM 4890 O O . PRO B 1 165 ? -10.445 32.344 1.616 1 97.31 165 PRO B O 1
ATOM 4893 N N . PHE B 1 166 ? -8.906 32.281 3.236 1 97.62 166 PHE B N 1
ATOM 4894 C CA . PHE B 1 166 ? -7.988 31.5 2.43 1 97.62 166 PHE B CA 1
ATOM 4895 C C . PHE B 1 166 ? -8.547 30.094 2.182 1 97.62 166 PHE B C 1
ATOM 4897 O O . PHE B 1 166 ? -8.297 29.5 1.134 1 97.62 166 PHE B O 1
ATOM 4904 N N . ALA B 1 167 ? -9.305 29.531 3.105 1 98.25 167 ALA B N 1
ATOM 4905 C CA . ALA B 1 167 ? -9.953 28.25 2.904 1 98.25 167 ALA B CA 1
ATOM 4906 C C . ALA B 1 167 ? -11.086 28.359 1.885 1 98.25 167 ALA B C 1
ATOM 4908 O O . ALA B 1 167 ? -11.273 27.453 1.062 1 98.25 167 ALA B O 1
ATOM 4909 N N . GLU B 1 168 ? -11.844 29.438 2.016 1 97.75 168 GLU B N 1
ATOM 4910 C CA . GLU B 1 168 ? -12.922 29.672 1.055 1 97.75 168 GLU B CA 1
ATOM 4911 C C . GLU B 1 168 ? -12.375 29.75 -0.37 1 97.75 168 GLU B C 1
ATOM 4913 O O . GLU B 1 168 ? -12.953 29.172 -1.293 1 97.75 168 GLU B O 1
ATOM 4918 N N . ARG B 1 169 ? -11.305 30.5 -0.556 1 97.94 169 ARG B N 1
ATOM 4919 C CA . ARG B 1 169 ? -10.672 30.609 -1.866 1 97.94 169 ARG B CA 1
ATOM 4920 C C . ARG B 1 169 ? -10.219 29.234 -2.367 1 97.94 169 ARG B C 1
ATOM 4922 O O . ARG B 1 169 ? -10.336 28.938 -3.559 1 97.94 169 ARG B O 1
ATOM 4929 N N . ALA B 1 170 ? -9.695 28.453 -1.476 1 98.25 170 ALA B N 1
ATOM 4930 C CA . ALA B 1 170 ? -9.234 27.109 -1.849 1 98.25 170 ALA B CA 1
ATOM 4931 C C . ALA B 1 170 ? -10.391 26.234 -2.32 1 98.25 170 ALA B C 1
ATOM 4933 O O . ALA B 1 170 ? -10.258 25.5 -3.303 1 98.25 170 ALA B O 1
ATOM 4934 N N . MET B 1 171 ? -11.531 26.312 -1.603 1 98.31 171 MET B N 1
ATOM 4935 C CA . MET B 1 171 ? -12.703 25.562 -2.016 1 98.31 171 MET B CA 1
ATOM 4936 C C . MET B 1 171 ? -13.18 26 -3.396 1 98.31 171 MET B C 1
ATOM 4938 O O . MET B 1 171 ? -13.586 25.156 -4.211 1 98.31 171 MET B O 1
ATOM 4942 N N . THR B 1 172 ? -13.109 27.234 -3.643 1 97.69 172 THR B N 1
ATOM 4943 C CA . THR B 1 172 ? -13.477 27.766 -4.949 1 97.69 172 THR B CA 1
ATOM 4944 C C . THR B 1 172 ? -12.531 27.234 -6.031 1 97.69 172 THR B C 1
ATOM 4946 O O . THR B 1 172 ? -12.961 26.938 -7.145 1 97.69 172 THR B O 1
ATOM 4949 N N . THR B 1 173 ? -11.219 27.156 -5.676 1 97.94 173 THR B N 1
ATOM 4950 C CA . THR B 1 173 ? -10.219 26.625 -6.594 1 97.94 173 THR B CA 1
ATOM 4951 C C . THR B 1 173 ? -10.586 25.203 -7.023 1 97.94 173 THR B C 1
ATOM 4953 O O . THR B 1 173 ? -10.32 24.797 -8.164 1 97.94 173 THR B O 1
ATOM 4956 N N . LEU B 1 174 ? -11.234 24.453 -6.152 1 96.94 174 LEU B N 1
ATOM 4957 C CA . LEU B 1 174 ? -11.648 23.078 -6.445 1 96.94 174 LEU B CA 1
ATOM 4958 C C . LEU B 1 174 ? -13.008 23.062 -7.129 1 96.94 174 LEU B C 1
ATOM 4960 O O . LEU B 1 174 ? -13.586 22 -7.34 1 96.94 174 LEU B O 1
ATOM 4964 N N . ASN B 1 175 ? -13.609 24.219 -7.387 1 96.12 175 ASN B N 1
ATOM 4965 C CA . ASN B 1 175 ? -14.93 24.391 -7.992 1 96.12 175 ASN B CA 1
ATOM 4966 C C . ASN B 1 175 ? -16.031 23.875 -7.078 1 96.12 175 ASN B C 1
ATOM 4968 O O . ASN B 1 175 ? -17.016 23.281 -7.551 1 96.12 175 ASN B O 1
ATOM 4972 N N . THR B 1 176 ? -15.828 23.953 -5.82 1 94.81 176 THR B N 1
ATOM 4973 C CA . THR B 1 176 ? -16.828 23.609 -4.812 1 94.81 176 THR B CA 1
ATOM 4974 C C . THR B 1 176 ? -16.953 24.719 -3.775 1 94.81 176 THR B C 1
ATOM 4976 O O . THR B 1 176 ? -16.656 24.516 -2.598 1 94.81 176 THR B O 1
ATOM 4979 N N . PRO B 1 177 ? -17.469 25.812 -4.27 1 97.56 177 PRO B N 1
ATOM 4980 C CA . PRO B 1 177 ? -17.641 26.891 -3.303 1 97.56 177 PRO B CA 1
ATOM 4981 C C . PRO B 1 177 ? -18.578 26.531 -2.154 1 97.56 177 PRO B C 1
ATOM 4983 O O . PRO B 1 177 ? -19.578 25.844 -2.369 1 97.56 177 PRO B O 1
ATOM 4986 N N . PHE B 1 178 ? -18.25 27.016 -1.018 1 97.44 178 PHE B N 1
ATOM 4987 C CA . PHE B 1 178 ? -18.938 26.625 0.212 1 97.44 178 PHE B CA 1
ATOM 4988 C C . PHE B 1 178 ? -20.422 26.938 0.133 1 97.44 178 PHE B C 1
ATOM 4990 O O . PHE B 1 178 ? -21.25 26.125 0.545 1 97.44 178 PHE B O 1
ATOM 4997 N N . ASP B 1 179 ? -20.781 28.062 -0.367 1 95.56 179 ASP B N 1
ATOM 4998 C CA . ASP B 1 179 ? -22.172 28.516 -0.367 1 95.56 179 ASP B CA 1
ATOM 4999 C C . ASP B 1 179 ? -23.031 27.625 -1.271 1 95.56 179 ASP B C 1
ATOM 5001 O O . ASP B 1 179 ? -24.25 27.594 -1.116 1 95.56 179 ASP B O 1
ATOM 5005 N N . LYS B 1 180 ? -22.453 26.922 -2.207 1 96.81 180 LYS B N 1
ATOM 5006 C CA . LYS B 1 180 ? -23.203 26.094 -3.15 1 96.81 180 LYS B CA 1
ATOM 5007 C C . LYS B 1 180 ? -23.062 24.609 -2.807 1 96.81 180 LYS B C 1
ATOM 5009 O O . LYS B 1 180 ? -23.672 23.766 -3.461 1 96.81 180 LYS B O 1
ATOM 5014 N N . ALA B 1 181 ? -22.312 24.375 -1.779 1 96.31 181 ALA B N 1
ATOM 5015 C CA . ALA B 1 181 ? -22.047 22.984 -1.407 1 96.31 181 ALA B CA 1
ATOM 5016 C C . ALA B 1 181 ? -23.266 22.359 -0.712 1 96.31 181 ALA B C 1
ATOM 5018 O O . ALA B 1 181 ? -24.109 23.094 -0.166 1 96.31 181 ALA B O 1
ATOM 5019 N N . SER B 1 182 ? -23.375 21.047 -0.807 1 95.31 182 SER B N 1
ATOM 5020 C CA . SER B 1 182 ? -24.422 20.344 -0.093 1 95.31 182 SER B CA 1
ATOM 5021 C C . SER B 1 182 ? -24.203 20.391 1.415 1 95.31 182 SER B C 1
ATOM 5023 O O . SER B 1 182 ? -23.094 20.719 1.875 1 95.31 182 SER B O 1
ATOM 5025 N N . ARG B 1 183 ? -25.203 20.062 2.121 1 93.75 183 ARG B N 1
ATOM 5026 C CA . ARG B 1 183 ? -25.109 20 3.576 1 93.75 183 ARG B CA 1
ATOM 5027 C C . ARG B 1 183 ? -24 19.031 4.016 1 93.75 183 ARG B C 1
ATOM 5029 O O . ARG B 1 183 ? -23.219 19.344 4.918 1 93.75 183 ARG B O 1
ATOM 5036 N N . LYS B 1 184 ? -23.953 17.938 3.428 1 93.81 184 LYS B N 1
ATOM 5037 C CA . LYS B 1 184 ? -22.938 16.938 3.775 1 93.81 184 LYS B CA 1
ATOM 5038 C C . LYS B 1 184 ? -21.531 17.422 3.451 1 93.81 184 LYS B C 1
ATOM 5040 O O . LYS B 1 184 ? -20.609 17.219 4.234 1 93.81 184 LYS B O 1
ATOM 5045 N N . ASP B 1 185 ? -21.422 18.078 2.322 1 96.38 185 ASP B N 1
ATOM 5046 C CA . ASP B 1 185 ? -20.125 18.625 1.949 1 96.38 185 ASP B CA 1
ATOM 5047 C C . ASP B 1 185 ? -19.672 19.688 2.949 1 96.38 185 ASP B C 1
ATOM 5049 O O . ASP B 1 185 ? -18.5 19.734 3.336 1 96.38 185 ASP B O 1
ATOM 5053 N N . LYS B 1 186 ? -20.594 20.531 3.35 1 97.75 186 LYS B N 1
ATOM 5054 C CA . LYS B 1 186 ? -20.281 21.594 4.285 1 97.75 186 LYS B CA 1
ATOM 5055 C C . LYS B 1 186 ? -19.766 21.047 5.609 1 97.75 186 LYS B C 1
ATOM 5057 O O . LYS B 1 186 ? -18.891 21.641 6.238 1 97.75 186 LYS B O 1
ATOM 5062 N N . GLN B 1 187 ? -20.25 19.922 6.004 1 97.31 187 GLN B N 1
ATOM 5063 C CA . GLN B 1 187 ? -19.875 19.297 7.262 1 97.31 187 GLN B CA 1
ATOM 5064 C C . GLN B 1 187 ? -18.406 18.844 7.23 1 97.31 187 GLN B C 1
ATOM 5066 O O . GLN B 1 187 ? -17.734 18.812 8.266 1 97.31 187 GLN B O 1
ATOM 5071 N N . SER B 1 188 ? -17.891 18.547 6.09 1 97.75 188 SER B N 1
ATOM 5072 C CA . SER B 1 188 ? -16.469 18.203 5.934 1 97.75 188 SER B CA 1
ATOM 5073 C C . SER B 1 188 ? -15.633 19.453 5.672 1 97.75 188 SER B C 1
ATOM 5075 O O . SER B 1 188 ? -14.516 19.562 6.18 1 97.75 188 SER B O 1
ATOM 5077 N N . MET B 1 189 ? -16.219 20.406 4.973 1 98 189 MET B N 1
ATOM 5078 C CA . MET B 1 189 ? -15.492 21.609 4.547 1 98 189 MET B CA 1
ATOM 5079 C C . MET B 1 189 ? -15.148 22.484 5.742 1 98 189 MET B C 1
ATOM 5081 O O . MET B 1 189 ? -14.117 23.156 5.754 1 98 189 MET B O 1
ATOM 5085 N N . VAL B 1 190 ? -15.961 22.484 6.75 1 97.69 190 VAL B N 1
ATOM 5086 C CA . VAL B 1 190 ? -15.695 23.328 7.914 1 97.69 190 VAL B CA 1
ATOM 5087 C C . VAL B 1 190 ? -14.445 22.828 8.641 1 97.69 190 VAL B C 1
ATOM 5089 O O . VAL B 1 190 ? -13.688 23.625 9.203 1 97.69 190 VAL B O 1
ATOM 5092 N N . CYS B 1 191 ? -14.219 21.516 8.656 1 97.12 191 CYS B N 1
ATOM 5093 C CA . CYS B 1 191 ? -13 20.953 9.219 1 97.12 191 CYS B CA 1
ATOM 5094 C C . CYS B 1 191 ? -11.805 21.219 8.312 1 97.12 191 CYS B C 1
ATOM 5096 O O . CYS B 1 191 ? -10.688 21.438 8.797 1 97.12 191 CYS B O 1
ATOM 5098 N N . ALA B 1 192 ? -12.039 21.312 7.027 1 97.69 192 ALA B N 1
ATOM 5099 C CA . ALA B 1 192 ? -11 21.453 6.008 1 97.69 192 ALA B CA 1
ATOM 5100 C C . ALA B 1 192 ? -10.484 22.891 5.961 1 97.69 192 ALA B C 1
ATOM 5102 O O . ALA B 1 192 ? -9.656 23.234 5.113 1 97.69 192 ALA B O 1
ATOM 5103 N N . GLN B 1 193 ? -10.914 23.719 6.859 1 97.81 193 GLN B N 1
ATOM 5104 C CA . GLN B 1 193 ? -10.305 25.047 7.004 1 97.81 193 GLN B CA 1
ATOM 5105 C C . GLN B 1 193 ? -8.891 24.938 7.574 1 97.81 193 GLN B C 1
ATOM 5107 O O . GLN B 1 193 ? -8.055 25.812 7.352 1 97.81 193 GLN B O 1
ATOM 5112 N N . CYS B 1 194 ? -8.641 23.781 8.266 1 97.5 194 CYS B N 1
ATOM 5113 C CA . CYS B 1 194 ? -7.379 23.641 8.984 1 97.5 194 CYS B CA 1
ATOM 5114 C C . CYS B 1 194 ? -6.766 22.266 8.734 1 97.5 194 CYS B C 1
ATOM 5116 O O . CYS B 1 194 ? -5.543 22.125 8.695 1 97.5 194 CYS B O 1
ATOM 5118 N N . HIS B 1 195 ? -7.562 21.219 8.586 1 97.19 195 HIS B N 1
ATOM 5119 C CA . HIS B 1 195 ? -7.094 19.844 8.383 1 97.19 195 HIS B CA 1
ATOM 5120 C C . HIS B 1 195 ? -6.785 19.594 6.914 1 97.19 195 HIS B C 1
ATOM 5122 O O . HIS B 1 195 ? -7.434 18.75 6.281 1 97.19 195 HIS B O 1
ATOM 5128 N N . VAL B 1 196 ? -5.75 20.328 6.453 1 98.12 196 VAL B N 1
ATOM 5129 C CA . VAL B 1 196 ? -5.379 20.328 5.039 1 98.12 196 VAL B CA 1
ATOM 5130 C C . VAL B 1 196 ? -3.879 20.578 4.898 1 98.12 196 VAL B C 1
ATOM 5132 O O . VAL B 1 196 ? -3.188 20.828 5.891 1 98.12 196 VAL B O 1
ATOM 5135 N N . GLU B 1 197 ? -3.385 20.344 3.658 1 98.38 197 GLU B N 1
ATOM 5136 C CA . GLU B 1 197 ? -2.074 20.859 3.283 1 98.38 197 GLU B CA 1
ATOM 5137 C C . GLU B 1 197 ? -2.143 22.359 2.988 1 98.38 197 GLU B C 1
ATOM 5139 O O . GLU B 1 197 ? -3.09 22.828 2.354 1 98.38 197 GLU B O 1
ATOM 5144 N N . TYR B 1 198 ? -1.148 23.109 3.508 1 98.44 198 TYR B N 1
ATOM 5145 C CA . TYR B 1 198 ? -1.016 24.531 3.223 1 98.44 198 TYR B CA 1
ATOM 5146 C C . TYR B 1 198 ? 0.448 24.953 3.232 1 98.44 198 TYR B C 1
ATOM 5148 O O . TYR B 1 198 ? 1.325 24.172 3.607 1 98.44 198 TYR B O 1
ATOM 5156 N N . TYR B 1 199 ? 0.709 26.031 2.75 1 98.25 199 TYR B N 1
ATOM 5157 C CA . TYR B 1 199 ? 2.027 26.656 2.785 1 98.25 199 TYR B CA 1
ATOM 5158 C C . TYR B 1 199 ? 1.911 28.172 2.926 1 98.25 199 TYR B C 1
ATOM 5160 O O . TYR B 1 199 ? 0.809 28.719 2.883 1 98.25 199 TYR B O 1
ATOM 5168 N N . PHE B 1 200 ? 2.977 28.828 3.289 1 98.12 200 PHE B N 1
ATOM 5169 C CA . PHE B 1 200 ? 3.029 30.281 3.383 1 98.12 200 PHE B CA 1
ATOM 5170 C C . PHE B 1 200 ? 3.604 30.891 2.107 1 98.12 200 PHE B C 1
ATOM 5172 O O . PHE B 1 200 ? 4.742 30.594 1.733 1 98.12 200 PHE B O 1
ATOM 5179 N N . GLU B 1 201 ? 2.795 31.703 1.476 1 97.38 201 GLU B N 1
ATOM 5180 C CA . GLU B 1 201 ? 3.234 32.344 0.23 1 97.38 201 GLU B CA 1
ATOM 5181 C C . GLU B 1 201 ? 4.469 33.188 0.453 1 97.38 201 GLU B C 1
ATOM 5183 O O . GLU B 1 201 ? 4.621 33.812 1.51 1 97.38 201 GLU B O 1
ATOM 5188 N N . LYS B 1 202 ? 5.324 33.25 -0.566 1 95.69 202 LYS B N 1
ATOM 5189 C CA . LYS B 1 202 ? 6.566 34.031 -0.47 1 95.69 202 LYS B CA 1
ATOM 5190 C C . LYS B 1 202 ? 6.602 35.156 -1.511 1 95.69 202 LYS B C 1
ATOM 5192 O O . LYS B 1 202 ? 7.633 35.812 -1.685 1 95.69 202 LYS B O 1
ATOM 5197 N N . THR B 1 203 ? 5.547 35.406 -2.113 1 94.38 203 THR B N 1
ATOM 5198 C CA . THR B 1 203 ? 5.504 36.438 -3.133 1 94.38 203 THR B CA 1
ATOM 5199 C C . THR B 1 203 ? 5.488 37.812 -2.488 1 94.38 203 THR B C 1
ATOM 5201 O O . THR B 1 203 ? 5.094 37.969 -1.33 1 94.38 203 THR B O 1
ATOM 5204 N N . ALA B 1 204 ? 5.863 38.781 -3.27 1 93.44 204 ALA B N 1
ATOM 5205 C CA . ALA B 1 204 ? 5.863 40.156 -2.787 1 93.44 204 ALA B CA 1
ATOM 5206 C C . ALA B 1 204 ? 4.445 40.625 -2.477 1 93.44 204 ALA B C 1
ATOM 5208 O O . ALA B 1 204 ? 4.234 41.406 -1.551 1 93.44 204 ALA B O 1
ATOM 5209 N N . GLU B 1 205 ? 3.537 40.125 -3.154 1 92.75 205 GLU B N 1
ATOM 5210 C CA . GLU B 1 205 ? 2.146 40.531 -3.021 1 92.75 205 GLU B CA 1
ATOM 5211 C C . GLU B 1 205 ? 1.492 39.906 -1.794 1 92.75 205 GLU B C 1
ATOM 5213 O O . GLU B 1 205 ? 0.607 40.5 -1.18 1 92.75 205 GLU B O 1
ATOM 5218 N N . ARG B 1 206 ? 1.95 38.719 -1.391 1 94.75 206 ARG B N 1
ATOM 5219 C CA . ARG B 1 206 ? 1.298 38 -0.308 1 94.75 206 ARG B CA 1
ATOM 5220 C C . ARG B 1 206 ? 2.324 37.281 0.567 1 94.75 206 ARG B C 1
ATOM 5222 O O . ARG B 1 206 ? 2.24 36.062 0.767 1 94.75 206 ARG B O 1
ATOM 5229 N N . PRO B 1 207 ? 3.197 38.062 1.176 1 95.44 207 PRO B N 1
ATOM 5230 C CA . PRO B 1 207 ? 4.188 37.406 2.039 1 95.44 207 PRO B CA 1
ATOM 5231 C C . PRO B 1 207 ? 3.568 36.812 3.297 1 95.44 207 PRO B C 1
ATOM 5233 O O . PRO B 1 207 ? 2.928 37.531 4.074 1 95.44 207 PRO B O 1
ATOM 5236 N N . GLY B 1 208 ? 3.717 35.531 3.402 1 96.38 208 GLY B N 1
ATOM 5237 C CA . GLY B 1 208 ? 3.332 34.844 4.633 1 96.38 208 GLY B CA 1
ATOM 5238 C C . GLY B 1 208 ? 1.877 34.438 4.652 1 96.38 208 GLY B C 1
ATOM 5239 O O . GLY B 1 208 ? 1.408 33.844 5.629 1 96.38 208 GLY B O 1
ATOM 5240 N N . PHE B 1 209 ? 1.121 34.656 3.545 1 97.94 209 PHE B N 1
ATOM 5241 C CA . PHE B 1 209 ? -0.284 34.281 3.492 1 97.94 209 PHE B CA 1
ATOM 5242 C C . PHE B 1 209 ? -0.427 32.75 3.441 1 97.94 209 PHE B C 1
ATOM 5244 O O . PHE B 1 209 ? 0.344 32.062 2.76 1 97.94 209 PHE B O 1
ATOM 5251 N N . VAL B 1 210 ? -1.411 32.281 4.156 1 98.5 210 VAL B N 1
ATOM 5252 C CA . VAL B 1 210 ? -1.729 30.844 4.074 1 98.5 210 VAL B CA 1
ATOM 5253 C C . VAL B 1 210 ? -2.42 30.547 2.746 1 98.5 210 VAL B C 1
ATOM 5255 O O . VAL B 1 210 ? -3.363 31.25 2.359 1 98.5 210 VAL B O 1
ATOM 5258 N N . LYS B 1 211 ? -1.979 29.562 2.061 1 98.44 211 LYS B N 1
ATOM 5259 C CA . LYS B 1 211 ? -2.609 29.109 0.823 1 98.44 211 LYS B CA 1
ATOM 5260 C C . LYS B 1 211 ? -2.615 27.594 0.73 1 98.44 211 LYS B C 1
ATOM 5262 O O . LYS B 1 211 ? -1.661 26.938 1.151 1 98.44 211 LYS B O 1
ATOM 5267 N N . PHE B 1 212 ? -3.725 27.062 0.26 1 98.69 212 PHE B N 1
ATOM 5268 C CA . PHE B 1 212 ? -3.795 25.625 -0.037 1 98.69 212 PHE B CA 1
ATOM 5269 C C . PHE B 1 212 ? -3.275 25.344 -1.44 1 98.69 212 PHE B C 1
ATOM 5271 O O . PHE B 1 212 ? -3.645 26.031 -2.396 1 98.69 212 PHE B O 1
ATOM 5278 N N . PRO B 1 213 ? -2.367 24.375 -1.596 1 98.62 213 PRO B N 1
ATOM 5279 C CA . PRO B 1 213 ? -1.773 24.094 -2.906 1 98.62 213 PRO B CA 1
ATOM 5280 C C . PRO B 1 213 ? -2.66 23.203 -3.777 1 98.62 213 PRO B C 1
ATOM 5282 O O . PRO B 1 213 ? -2.195 22.188 -4.305 1 98.62 213 PRO B O 1
ATOM 5285 N N . TRP B 1 214 ? -3.885 23.672 -4.023 1 98.56 214 TRP B N 1
ATOM 5286 C CA . TRP B 1 214 ? -4.887 22.828 -4.672 1 98.56 214 TRP B CA 1
ATOM 5287 C C . TRP B 1 214 ? -5.094 23.25 -6.121 1 98.56 214 TRP B C 1
ATOM 5289 O O . TRP B 1 214 ? -6.031 22.797 -6.781 1 98.56 214 TRP B O 1
ATOM 5299 N N . ASP B 1 215 ? -4.223 24.094 -6.699 1 98.19 215 ASP B N 1
ATOM 5300 C CA . ASP B 1 215 ? -4.355 24.641 -8.047 1 98.19 215 ASP B CA 1
ATOM 5301 C C . ASP B 1 215 ? -4.332 23.516 -9.094 1 98.19 215 ASP B C 1
ATOM 5303 O O . ASP B 1 215 ? -4.961 23.641 -10.148 1 98.19 215 ASP B O 1
ATOM 5307 N N . MET B 1 216 ? -3.633 22.469 -8.766 1 97.69 216 MET B N 1
ATOM 5308 C CA . MET B 1 216 ? -3.512 21.359 -9.719 1 97.69 216 MET B CA 1
ATOM 5309 C C . MET B 1 216 ? -4.273 20.141 -9.234 1 97.69 216 MET B C 1
ATOM 5311 O O . MET B 1 216 ? -4.195 19.078 -9.852 1 97.69 216 MET B O 1
ATOM 5315 N N . GLY B 1 217 ? -4.902 20.297 -8.18 1 97.62 217 GLY B N 1
ATOM 5316 C CA . GLY B 1 217 ? -5.598 19.188 -7.551 1 97.62 217 GLY B CA 1
ATOM 5317 C C . GLY B 1 217 ? -5.137 18.922 -6.129 1 97.62 217 GLY B C 1
ATOM 5318 O O . GLY B 1 217 ? -4.344 19.688 -5.578 1 97.62 217 GLY B O 1
ATOM 5319 N N . THR B 1 218 ? -5.641 17.812 -5.543 1 97.75 218 THR B N 1
ATOM 5320 C CA . THR B 1 218 ? -5.43 17.641 -4.109 1 97.75 218 THR B CA 1
ATOM 5321 C C . THR B 1 218 ? -4.605 16.375 -3.828 1 97.75 218 THR B C 1
ATOM 5323 O O . THR B 1 218 ? -4.387 16.016 -2.67 1 97.75 218 THR B O 1
ATOM 5326 N N . THR B 1 219 ? -4.148 15.641 -4.852 1 98.06 219 THR B N 1
ATOM 5327 C CA . THR B 1 219 ? -3.336 14.453 -4.621 1 98.06 219 THR B CA 1
ATOM 5328 C C . THR B 1 219 ? -1.888 14.836 -4.328 1 98.06 219 THR B C 1
ATOM 5330 O O . THR B 1 219 ? -1.463 15.953 -4.625 1 98.06 219 THR B O 1
ATOM 5333 N N . VAL B 1 220 ? -1.128 13.93 -3.756 1 98.44 220 VAL B N 1
ATOM 5334 C CA . VAL B 1 220 ? 0.27 14.164 -3.408 1 98.44 220 VAL B CA 1
ATOM 5335 C C . VAL B 1 220 ? 1.064 14.508 -4.664 1 98.44 220 VAL B C 1
ATOM 5337 O O . VAL B 1 220 ? 1.92 15.398 -4.641 1 98.44 220 VAL B O 1
ATOM 5340 N N . GLU B 1 221 ? 0.761 13.852 -5.812 1 98.62 221 GLU B N 1
ATOM 5341 C CA . GLU B 1 221 ? 1.455 14.102 -7.07 1 98.62 221 GLU B CA 1
ATOM 5342 C C . GLU B 1 221 ? 1.095 15.477 -7.633 1 98.62 221 GLU B C 1
ATOM 5344 O O . GLU B 1 221 ? 1.964 16.203 -8.125 1 98.62 221 GLU B O 1
ATOM 5349 N N . GLN B 1 222 ? -0.133 15.812 -7.539 1 98.62 222 GLN B N 1
ATOM 5350 C CA . GLN B 1 222 ? -0.599 17.078 -8.086 1 98.62 222 GLN B CA 1
ATOM 5351 C C . GLN B 1 222 ? -0.033 18.25 -7.293 1 98.62 222 GLN B C 1
ATOM 5353 O O . GLN B 1 222 ? 0.382 19.266 -7.879 1 98.62 222 GLN B O 1
ATOM 5358 N N . MET B 1 223 ? -0.001 18.172 -6.055 1 98.75 223 MET B N 1
ATOM 5359 C CA . MET B 1 223 ? 0.563 19.234 -5.223 1 98.75 223 MET B CA 1
ATOM 5360 C C . MET B 1 223 ? 2.074 19.328 -5.41 1 98.75 223 MET B C 1
ATOM 5362 O O . MET B 1 223 ? 2.645 20.422 -5.348 1 98.75 223 MET B O 1
ATOM 5366 N N . GLU B 1 224 ? 2.693 18.141 -5.598 1 98.69 224 GLU B N 1
ATOM 5367 C CA . GLU B 1 224 ? 4.125 18.125 -5.895 1 98.69 224 GLU B CA 1
ATOM 5368 C C . GLU B 1 224 ? 4.438 18.938 -7.148 1 98.69 224 GLU B C 1
ATOM 5370 O O . GLU B 1 22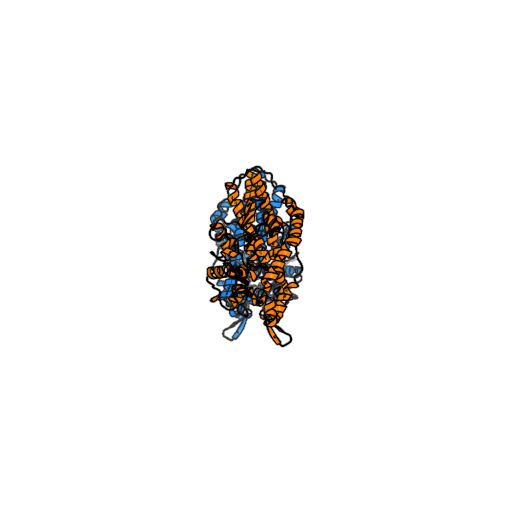4 ? 5.367 19.75 -7.152 1 98.69 224 GLU B O 1
ATOM 5375 N N . VAL B 1 225 ? 3.68 18.734 -8.195 1 98.56 225 VAL B N 1
ATOM 5376 C CA . VAL B 1 225 ? 3.857 19.469 -9.453 1 98.56 225 VAL B CA 1
ATOM 5377 C C . VAL B 1 225 ? 3.67 20.969 -9.211 1 98.56 225 VAL B C 1
ATOM 5379 O O . VAL B 1 225 ? 4.422 21.781 -9.742 1 98.56 225 VAL B O 1
ATOM 5382 N N . TYR B 1 226 ? 2.697 21.281 -8.445 1 98.56 226 TYR B N 1
ATOM 5383 C CA . TYR B 1 226 ? 2.428 22.672 -8.102 1 98.56 226 TYR B CA 1
ATOM 5384 C C . TYR B 1 226 ? 3.635 23.312 -7.426 1 98.56 226 TYR B C 1
ATOM 5386 O O . TYR B 1 226 ? 4.109 24.359 -7.855 1 98.56 226 TYR B O 1
ATOM 5394 N N . TYR B 1 227 ? 4.18 22.703 -6.414 1 98.69 227 TYR B N 1
ATOM 5395 C CA . TYR B 1 227 ? 5.32 23.234 -5.672 1 98.69 227 TYR B CA 1
ATOM 5396 C C . TYR B 1 227 ? 6.551 23.328 -6.566 1 98.69 227 TYR B C 1
ATOM 5398 O O . TYR B 1 227 ? 7.297 24.312 -6.504 1 98.69 227 TYR B O 1
ATOM 5406 N N . ASP B 1 228 ? 6.734 22.281 -7.352 1 98.44 228 ASP B N 1
ATOM 5407 C CA . ASP B 1 228 ? 7.91 22.25 -8.219 1 98.44 228 ASP B CA 1
ATOM 5408 C C . ASP B 1 228 ? 7.832 23.328 -9.289 1 98.44 228 ASP B C 1
ATOM 5410 O O . ASP B 1 228 ? 8.844 23.922 -9.648 1 98.44 228 ASP B O 1
ATOM 5414 N N . SER B 1 229 ? 6.645 23.594 -9.805 1 97.88 229 SER B N 1
ATOM 5415 C CA . SER B 1 229 ? 6.473 24.578 -10.859 1 97.88 229 SER B CA 1
ATOM 5416 C C . SER B 1 229 ? 6.852 25.984 -10.383 1 97.88 229 SER B C 1
ATOM 5418 O O . SER B 1 229 ? 7.285 26.812 -11.18 1 97.88 229 SER B O 1
ATOM 5420 N N . MET B 1 230 ? 6.781 26.188 -9.086 1 96.56 230 MET B N 1
ATOM 5421 C CA . MET B 1 230 ? 7.125 27.484 -8.523 1 96.56 230 MET B CA 1
ATOM 5422 C C . MET B 1 230 ? 8.5 27.453 -7.867 1 96.56 230 MET B C 1
ATOM 5424 O O . MET B 1 230 ? 8.945 28.453 -7.293 1 96.56 230 MET B O 1
ATOM 5428 N N . GLU B 1 231 ? 9.172 26.266 -7.906 1 97.19 231 GLU B N 1
ATOM 5429 C CA . GLU B 1 231 ? 10.438 26.047 -7.211 1 97.19 231 GLU B CA 1
ATOM 5430 C C . GLU B 1 231 ? 10.328 26.453 -5.742 1 97.19 231 GLU B C 1
ATOM 5432 O O . GLU B 1 231 ? 11.227 27.109 -5.207 1 97.19 231 GLU B O 1
ATOM 5437 N N . PHE B 1 232 ? 9.273 26.125 -5.191 1 97.94 232 PHE B N 1
ATOM 5438 C CA . PHE B 1 232 ? 8.977 26.484 -3.812 1 97.94 232 PHE B CA 1
ATOM 5439 C C . PHE B 1 232 ? 9.703 25.562 -2.842 1 97.94 232 PHE B C 1
ATOM 5441 O O . PHE B 1 232 ? 9.852 24.375 -3.107 1 97.94 232 PHE B O 1
ATOM 5448 N N . SER B 1 233 ? 10.094 26.062 -1.738 1 98.38 233 SER B N 1
ATOM 5449 C CA . SER B 1 233 ? 10.578 25.281 -0.61 1 98.38 233 SER B CA 1
ATOM 5450 C C . SER B 1 233 ? 10.172 25.906 0.719 1 98.38 233 SER B C 1
ATOM 5452 O O . SER B 1 233 ? 10.156 27.125 0.854 1 98.38 233 SER B O 1
ATOM 5454 N N . ASP B 1 234 ? 9.859 25.109 1.616 1 98.25 234 ASP B N 1
ATOM 5455 C CA . ASP B 1 234 ? 9.57 25.578 2.971 1 98.25 234 ASP B CA 1
ATOM 5456 C C . ASP B 1 234 ? 10.852 25.906 3.725 1 98.25 234 ASP B C 1
ATOM 5458 O O . ASP B 1 234 ? 10.914 26.891 4.457 1 98.25 234 ASP B O 1
ATOM 5462 N N . TRP B 1 235 ? 11.867 25.062 3.609 1 98 235 TRP B N 1
ATOM 5463 C CA . TRP B 1 235 ? 13.164 25.266 4.242 1 98 235 TRP B CA 1
ATOM 5464 C C . TRP B 1 235 ? 14.25 24.484 3.514 1 98 235 TRP B C 1
ATOM 5466 O O . TRP B 1 235 ? 13.961 23.719 2.588 1 98 235 TRP B O 1
ATOM 5476 N N . THR B 1 236 ? 15.406 24.781 3.754 1 98.75 236 THR B N 1
ATOM 5477 C CA . THR B 1 236 ? 16.547 24 3.262 1 98.75 236 THR B CA 1
ATOM 5478 C C . THR B 1 236 ? 17.031 23.031 4.332 1 98.75 236 THR B C 1
ATOM 5480 O O . THR B 1 236 ? 17.359 23.438 5.449 1 98.75 236 THR B O 1
ATOM 5483 N N . HIS B 1 237 ? 17.094 21.781 3.975 1 98.88 237 HIS B N 1
ATOM 5484 C CA . HIS B 1 237 ? 17.516 20.75 4.926 1 98.88 237 HIS B CA 1
ATOM 5485 C C . HIS B 1 237 ? 18.938 21 5.422 1 98.88 237 HIS B C 1
ATOM 5487 O O . HIS B 1 237 ? 19.844 21.234 4.621 1 98.88 237 HIS B O 1
ATOM 5493 N N . ALA B 1 238 ? 19.172 20.875 6.691 1 98.81 238 ALA B N 1
ATOM 5494 C CA . ALA B 1 238 ? 20.422 21.328 7.293 1 98.81 238 ALA B CA 1
ATOM 5495 C C . ALA B 1 238 ? 21.562 20.359 6.984 1 98.81 238 ALA B C 1
ATOM 5497 O O . ALA B 1 238 ? 22.734 20.75 7.027 1 98.81 238 ALA B O 1
ATOM 5498 N N . VAL B 1 239 ? 21.203 19.109 6.613 1 98.81 239 VAL B N 1
ATOM 5499 C CA . VAL B 1 239 ? 22.234 18.078 6.398 1 98.81 239 VAL B CA 1
ATOM 5500 C C . VAL B 1 239 ? 22.5 17.938 4.902 1 98.81 239 VAL B C 1
ATOM 5502 O O . VAL B 1 239 ? 23.594 18.219 4.426 1 98.81 239 VAL B O 1
ATOM 5505 N N . SER B 1 240 ? 21.516 17.719 4.109 1 98.94 240 SER B N 1
ATOM 5506 C CA . SER B 1 240 ? 21.672 17.391 2.695 1 98.94 240 SER B CA 1
ATOM 5507 C C . SER B 1 240 ? 21.625 18.641 1.831 1 98.94 240 SER B C 1
ATOM 5509 O O . SER B 1 240 ? 21.969 18.594 0.648 1 98.94 240 SER B O 1
ATOM 5511 N N . LYS B 1 241 ? 21.141 19.734 2.426 1 98.88 241 LYS B N 1
ATOM 5512 C CA . LYS B 1 241 ? 20.969 21 1.731 1 98.88 241 LYS B CA 1
ATOM 5513 C C . LYS B 1 241 ? 19.844 20.906 0.707 1 98.88 241 LYS B C 1
ATOM 5515 O O . LYS B 1 241 ? 19.75 21.75 -0.19 1 98.88 241 LYS B O 1
ATOM 5520 N N . THR B 1 242 ? 18.906 19.938 0.827 1 98.88 242 THR B N 1
ATOM 5521 C CA . THR B 1 242 ? 17.766 19.766 -0.072 1 98.88 242 THR B CA 1
ATOM 5522 C C . THR B 1 242 ? 16.719 20.844 0.192 1 98.88 242 THR B C 1
ATOM 5524 O O . THR B 1 242 ? 16.328 21.078 1.342 1 98.88 242 THR B O 1
ATOM 5527 N N . PRO B 1 243 ? 16.234 21.594 -0.872 1 98.81 243 PRO B N 1
ATOM 5528 C CA . PRO B 1 243 ? 15.031 22.391 -0.683 1 98.81 243 PRO B CA 1
ATOM 5529 C C . PRO B 1 243 ? 13.789 21.547 -0.396 1 98.81 243 PRO B C 1
ATOM 5531 O O . PRO B 1 243 ? 13.344 20.781 -1.259 1 98.81 243 PRO B O 1
ATOM 5534 N N . MET B 1 244 ? 13.156 21.719 0.767 1 98.81 244 MET B N 1
ATOM 5535 C CA . MET B 1 244 ? 12.203 20.734 1.269 1 98.81 244 MET B CA 1
ATOM 5536 C C . MET B 1 244 ? 10.789 21.312 1.286 1 98.81 244 MET B C 1
ATOM 5538 O O . MET B 1 244 ? 10.609 22.531 1.277 1 98.81 244 MET B O 1
ATOM 5542 N N . LEU B 1 245 ? 9.844 20.375 1.247 1 98.75 245 LEU B N 1
ATOM 5543 C CA . LEU B 1 245 ? 8.438 20.656 1.524 1 98.75 245 LEU B CA 1
ATOM 5544 C C . LEU B 1 245 ? 8.016 20.031 2.855 1 98.75 245 LEU B C 1
ATOM 5546 O O . LEU B 1 245 ? 8.422 18.906 3.18 1 98.75 245 LEU B O 1
ATOM 5550 N N . LYS B 1 246 ? 7.336 20.766 3.65 1 98.25 246 LYS B N 1
ATOM 5551 C CA . LYS B 1 246 ? 6.707 20.25 4.859 1 98.25 246 LYS B CA 1
ATOM 5552 C C . LYS B 1 246 ? 5.219 20 4.637 1 98.25 246 LYS B C 1
ATOM 5554 O O . LYS B 1 246 ? 4.457 20.938 4.41 1 98.25 246 LYS B O 1
ATOM 5559 N N . ALA B 1 247 ? 4.84 18.734 4.68 1 98.12 247 ALA B N 1
ATOM 5560 C CA . ALA B 1 247 ? 3.402 18.469 4.703 1 98.12 247 ALA B CA 1
ATOM 5561 C C . ALA B 1 247 ? 2.797 18.859 6.051 1 98.12 247 ALA B C 1
ATOM 5563 O O . ALA B 1 247 ? 3.311 18.469 7.105 1 98.12 247 ALA B O 1
ATOM 5564 N N . GLN B 1 248 ? 1.803 19.578 6.012 1 95.88 248 GLN B N 1
ATOM 5565 C CA . GLN B 1 248 ? 1.202 20.047 7.254 1 95.88 248 GLN B CA 1
ATOM 5566 C C . GLN B 1 248 ? 0.2 19.031 7.797 1 95.88 248 GLN B C 1
ATOM 5568 O O . GLN B 1 248 ? 0.574 18.109 8.531 1 95.88 248 GLN B O 1
ATOM 5573 N N . HIS B 1 249 ? -1.052 18.938 7.363 1 94.38 249 HIS B N 1
ATOM 5574 C CA . HIS B 1 249 ? -2.008 17.906 7.77 1 94.38 249 HIS B CA 1
ATOM 5575 C C . HIS B 1 249 ? -3.055 17.688 6.684 1 94.38 249 HIS B C 1
ATOM 5577 O O . HIS B 1 249 ? -4.23 18 6.871 1 94.38 249 HIS B O 1
ATOM 5583 N N . PRO B 1 250 ? -2.615 17.031 5.57 1 97.81 250 PRO B N 1
ATOM 5584 C CA . PRO B 1 250 ? -3.527 16.797 4.445 1 97.81 250 PRO B CA 1
ATOM 5585 C C . PRO B 1 250 ? -4.633 15.805 4.781 1 97.81 250 PRO B C 1
ATOM 5587 O O . PRO B 1 250 ? -4.77 14.781 4.109 1 97.81 250 PRO B O 1
ATOM 5590 N N . GLY B 1 251 ? -5.434 16.188 5.746 1 97.25 251 GLY B N 1
ATOM 5591 C CA . GLY B 1 251 ? -6.512 15.336 6.227 1 97.25 251 GLY B CA 1
ATOM 5592 C C . GLY B 1 251 ? -7.688 15.266 5.27 1 97.25 251 GLY B C 1
ATOM 5593 O O . GLY B 1 251 ? -8.172 14.18 4.949 1 97.25 251 GLY B O 1
ATOM 5594 N N . TYR B 1 252 ? -8.156 16.438 4.836 1 97.5 252 TYR B N 1
ATOM 5595 C CA . TYR B 1 252 ? -9.258 16.531 3.889 1 97.5 252 TYR B CA 1
ATOM 5596 C C . TYR B 1 252 ? -8.914 15.82 2.58 1 97.5 252 TYR B C 1
ATOM 5598 O O . TYR B 1 252 ? -9.727 15.055 2.049 1 97.5 252 TYR B O 1
ATOM 5606 N N . GLU B 1 253 ? -7.688 16.047 2.105 1 97.94 253 GLU B N 1
ATOM 5607 C CA . GLU B 1 253 ? -7.215 15.469 0.855 1 97.94 253 GLU B CA 1
ATOM 5608 C C . GLU B 1 253 ? -7.203 13.938 0.927 1 97.94 253 GLU B C 1
ATOM 5610 O O . GLU B 1 253 ? -7.691 13.266 0.017 1 97.94 253 GLU B O 1
ATOM 5615 N N . THR B 1 254 ? -6.727 13.398 2.033 1 97.75 254 THR B N 1
ATOM 5616 C CA . THR B 1 254 ? -6.613 11.953 2.189 1 97.75 254 THR B CA 1
ATOM 5617 C C . THR B 1 254 ? -7.984 11.32 2.4 1 97.75 254 THR B C 1
ATOM 5619 O O . THR B 1 254 ? -8.281 10.258 1.844 1 97.75 254 THR B O 1
ATOM 5622 N N . TRP B 1 255 ? -8.773 11.961 3.271 1 97.12 255 TRP B N 1
ATOM 5623 C CA . TRP B 1 255 ? -10.133 11.477 3.49 1 97.12 255 TRP B CA 1
ATOM 5624 C C . TRP B 1 255 ? -10.883 11.328 2.168 1 97.12 255 TRP B C 1
ATOM 5626 O O . TRP B 1 255 ? -11.555 10.32 1.933 1 97.12 255 TRP B O 1
ATOM 5636 N N . LYS B 1 256 ? -10.719 12.32 1.274 1 96.56 256 LYS B N 1
ATOM 5637 C CA . LYS B 1 256 ? -11.43 12.32 -0.004 1 96.56 256 LYS B CA 1
ATOM 5638 C C . LYS B 1 256 ? -11.031 11.117 -0.854 1 96.56 256 LYS B C 1
ATOM 5640 O O . LYS B 1 256 ? -11.812 10.656 -1.69 1 96.56 256 LYS B O 1
ATOM 5645 N N . LEU B 1 257 ? -9.898 10.578 -0.602 1 96.25 257 LEU B N 1
ATOM 5646 C CA . LEU B 1 257 ? -9.367 9.484 -1.411 1 96.25 257 LEU B CA 1
ATOM 5647 C C . LEU B 1 257 ? -9.766 8.133 -0.826 1 96.25 257 LEU B C 1
ATOM 5649 O O . LEU B 1 257 ? -9.594 7.098 -1.472 1 96.25 257 LEU B O 1
ATOM 5653 N N . GLY B 1 258 ? -10.297 8.148 0.358 1 95.69 258 GLY B N 1
ATOM 5654 C CA . GLY B 1 258 ? -10.734 6.914 0.998 1 95.69 258 GLY B CA 1
ATOM 5655 C C . GLY B 1 258 ? -12.164 6.539 0.649 1 95.69 258 GLY B C 1
ATOM 5656 O O . GLY B 1 258 ? -12.898 7.336 0.061 1 95.69 258 GLY B O 1
ATOM 5657 N N . VAL B 1 259 ? -12.562 5.355 1.025 1 94.06 259 VAL B N 1
ATOM 5658 C CA . VAL B 1 259 ? -13.875 4.809 0.688 1 94.06 259 VAL B CA 1
ATOM 5659 C C . VAL B 1 259 ? -14.969 5.652 1.333 1 94.06 259 VAL B C 1
ATOM 5661 O O . VAL B 1 259 ? -16 5.918 0.714 1 94.06 259 VAL B O 1
ATOM 5664 N N . HIS B 1 260 ? -14.773 6.086 2.557 1 95.62 260 HIS B N 1
ATOM 5665 C CA . HIS B 1 260 ? -15.781 6.883 3.244 1 95.62 260 HIS B CA 1
ATOM 5666 C C . HIS B 1 260 ? -15.969 8.242 2.57 1 95.62 260 HIS B C 1
ATOM 5668 O O . HIS B 1 260 ? -17.094 8.68 2.357 1 95.62 260 HIS B O 1
ATOM 5674 N N . GLY B 1 261 ? -14.852 8.891 2.268 1 96.06 261 GLY B N 1
ATOM 5675 C CA . GLY B 1 261 ? -14.945 10.148 1.546 1 96.06 261 GLY B CA 1
ATOM 5676 C C . GLY B 1 261 ? -15.633 10.016 0.201 1 96.06 261 GLY B C 1
ATOM 5677 O O . GLY B 1 261 ? -16.453 10.859 -0.167 1 96.06 261 GLY B O 1
ATOM 5678 N N . GLN B 1 262 ? -15.398 8.969 -0.49 1 94.75 262 GLN B N 1
ATOM 5679 C CA . GLN B 1 262 ? -15.945 8.75 -1.822 1 94.75 262 GLN B CA 1
ATOM 5680 C C . GLN B 1 262 ? -17.438 8.422 -1.753 1 94.75 262 GLN B C 1
ATOM 5682 O O . GLN B 1 262 ? -18.156 8.555 -2.748 1 94.75 262 GLN B O 1
ATOM 5687 N N . ASN B 1 263 ? -17.875 8 -0.569 1 93.81 263 ASN B N 1
ATOM 5688 C CA . ASN B 1 263 ? -19.281 7.703 -0.368 1 93.81 263 ASN B CA 1
ATOM 5689 C C . ASN B 1 263 ? -19.984 8.812 0.404 1 93.81 263 ASN B C 1
ATOM 5691 O O . ASN B 1 263 ? -21.078 8.609 0.947 1 93.81 263 ASN B O 1
ATOM 5695 N N . ASN B 1 264 ? -19.312 9.93 0.595 1 91.81 264 ASN B N 1
ATOM 5696 C CA . ASN B 1 264 ? -19.844 11.141 1.206 1 91.81 264 ASN B CA 1
ATOM 5697 C C . ASN B 1 264 ? -20.188 10.914 2.676 1 91.81 264 ASN B C 1
ATOM 5699 O O . ASN B 1 264 ? -21.188 11.461 3.176 1 91.81 264 ASN B O 1
ATOM 5703 N N . VAL B 1 265 ? -19.5 9.977 3.242 1 95.94 265 VAL B N 1
ATOM 5704 C CA . VAL B 1 265 ? -19.531 9.945 4.699 1 95.94 265 VAL B CA 1
ATOM 5705 C C . VAL B 1 265 ? -18.703 11.086 5.266 1 95.94 265 VAL B C 1
ATOM 5707 O O . VAL B 1 265 ? -17.469 11.102 5.129 1 95.94 265 VAL B O 1
ATOM 5710 N N . SER B 1 266 ? -19.328 12.016 5.902 1 96.81 266 SER B N 1
ATOM 5711 C CA . SER B 1 266 ? -18.656 13.266 6.273 1 96.81 266 SER B CA 1
ATOM 5712 C C . SER B 1 266 ? -17.844 13.094 7.551 1 96.81 266 SER B C 1
ATOM 5714 O O . SER B 1 266 ? -17.984 12.094 8.258 1 96.81 266 SER B O 1
ATOM 5716 N N . CYS B 1 267 ? -16.984 14.078 7.883 1 97.06 267 CYS B N 1
ATOM 5717 C CA . CYS B 1 267 ? -16.203 14.102 9.117 1 97.06 267 CYS B CA 1
ATOM 5718 C C . CYS B 1 267 ? -17.109 14.047 10.336 1 97.06 267 CYS B C 1
ATOM 5720 O O . CYS B 1 267 ? -16.797 13.367 11.32 1 97.06 267 CYS B O 1
ATOM 5722 N N . VAL B 1 268 ? -18.266 14.695 10.242 1 96.88 268 VAL B N 1
ATOM 5723 C CA . VAL B 1 268 ? -19.188 14.852 11.359 1 96.88 268 VAL B CA 1
ATOM 5724 C C . VAL B 1 268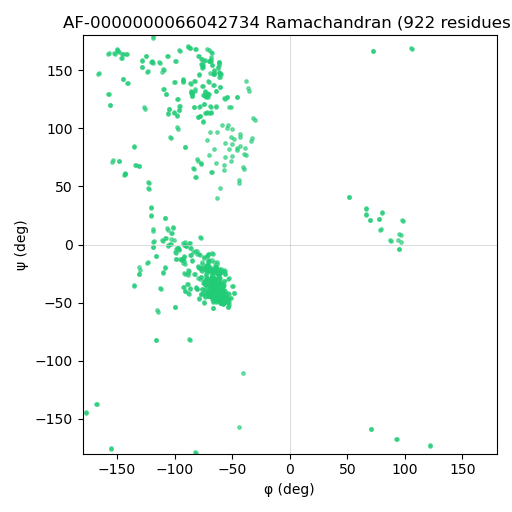 ? -19.859 13.516 11.664 1 96.88 268 VAL B C 1
ATOM 5726 O O . VAL B 1 268 ? -20.172 13.219 12.812 1 96.88 268 VAL B O 1
ATOM 5729 N N . ASP B 1 269 ? -20.016 12.711 10.664 1 96.62 269 ASP B N 1
ATOM 5730 C CA . ASP B 1 269 ? -20.672 11.422 10.852 1 96.62 269 ASP B CA 1
ATOM 5731 C C . ASP B 1 269 ? -19.891 10.555 11.852 1 96.62 269 ASP B C 1
ATOM 5733 O O . ASP B 1 269 ? -20.5 9.758 12.57 1 96.62 269 ASP B O 1
ATOM 5737 N N . CYS B 1 270 ? -18.609 10.773 11.906 1 96.31 270 CYS B N 1
ATOM 5738 C CA . CYS B 1 270 ? -17.781 9.93 12.773 1 96.31 270 CYS B CA 1
ATOM 5739 C C . CYS B 1 270 ? -17.219 10.727 13.938 1 96.31 270 CYS B C 1
ATOM 5741 O O . CYS B 1 270 ? -17.109 10.211 15.047 1 96.31 270 CYS B O 1
ATOM 5743 N N . HIS B 1 271 ? -16.844 11.945 13.719 1 96.88 271 HIS B N 1
ATOM 5744 C CA . HIS B 1 271 ? -16.078 12.672 14.711 1 96.88 271 HIS B CA 1
ATOM 5745 C C . HIS B 1 271 ? -16.969 13.602 15.531 1 96.88 271 HIS B C 1
ATOM 5747 O O . HIS B 1 271 ? -16.531 14.141 16.562 1 96.88 271 HIS B O 1
ATOM 5753 N N . MET B 1 272 ? -18.188 13.82 15.117 1 97.31 272 MET B N 1
ATOM 5754 C CA . MET B 1 272 ? -19.203 14.57 15.844 1 97.31 272 MET B CA 1
ATOM 5755 C C . MET B 1 272 ? -20.594 13.961 15.648 1 97.31 272 MET B C 1
ATOM 5757 O O . MET B 1 272 ? -21.531 14.656 15.25 1 97.31 272 MET B O 1
ATOM 5761 N N . PRO B 1 273 ? -20.734 12.781 16.016 1 97.31 273 PRO B N 1
ATOM 5762 C CA . PRO B 1 273 ? -21.969 12.055 15.711 1 97.31 273 PRO B CA 1
ATOM 5763 C C . PRO B 1 273 ? -23.172 12.594 16.484 1 97.31 273 PRO B C 1
ATOM 5765 O O . PRO B 1 273 ? -23 13.25 17.516 1 97.31 273 PRO B O 1
ATOM 5768 N N . LYS B 1 274 ? -24.312 12.289 15.883 1 96.81 274 LYS B N 1
ATOM 5769 C CA . LYS B 1 274 ? -25.547 12.531 16.609 1 96.81 274 LYS B CA 1
ATOM 5770 C C . LYS B 1 274 ? -25.734 11.516 17.734 1 96.81 274 LYS B C 1
ATOM 5772 O O . LYS B 1 274 ? -25.609 10.312 17.516 1 96.81 274 LYS B O 1
ATOM 5777 N N . VAL B 1 275 ? -25.953 12.031 18.906 1 96.81 275 VAL B N 1
ATOM 5778 C CA . VAL B 1 275 ? -26.172 11.18 20.078 1 96.81 275 VAL B CA 1
ATOM 5779 C C . VAL B 1 275 ? -27.453 11.602 20.797 1 96.81 275 VAL B C 1
ATOM 5781 O O . VAL B 1 275 ? -28 12.664 20.516 1 96.81 275 VAL B O 1
ATOM 5784 N N . THR B 1 276 ? -27.969 10.68 21.562 1 95.38 276 THR B N 1
ATOM 5785 C CA . THR B 1 276 ? -29.188 10.945 22.344 1 95.38 276 THR B CA 1
ATOM 5786 C C . THR B 1 276 ? -28.875 11.078 23.828 1 95.38 276 THR B C 1
ATOM 5788 O O . THR B 1 276 ? -28.188 10.234 24.391 1 95.38 276 THR B O 1
ATOM 5791 N N . ASN B 1 277 ? -29.375 12.148 24.391 1 92.12 277 ASN B N 1
ATOM 5792 C CA . ASN B 1 277 ? -29.156 12.312 25.828 1 92.12 277 ASN B CA 1
ATOM 5793 C C . ASN B 1 277 ? -30.141 11.5 26.641 1 92.12 277 ASN B C 1
ATOM 5795 O O . ASN B 1 277 ? -30.938 10.734 26.094 1 92.12 277 ASN B O 1
ATOM 5799 N N . ASP B 1 278 ? -30.016 11.617 27.984 1 91.12 278 ASP B N 1
ATOM 5800 C CA . ASP B 1 278 ? -30.812 10.828 28.906 1 91.12 278 ASP B CA 1
ATOM 5801 C C . ASP B 1 278 ? -32.312 11.18 28.781 1 91.12 278 ASP B C 1
ATOM 5803 O O . ASP B 1 278 ? -33.156 10.406 29.203 1 91.12 278 ASP B O 1
ATOM 5807 N N . LYS B 1 279 ? -32.656 12.266 28.25 1 94.31 279 LYS B N 1
ATOM 5808 C CA . LYS B 1 279 ? -34.031 12.711 28.109 1 94.31 279 LYS B CA 1
ATOM 5809 C C . LYS B 1 279 ? -34.594 12.383 26.719 1 94.31 279 LYS B C 1
ATOM 5811 O O . LYS B 1 279 ? -35.688 12.812 26.375 1 94.31 279 LYS B O 1
ATOM 5816 N N . GLY B 1 280 ? -33.75 11.836 25.906 1 94 280 GLY B N 1
ATOM 5817 C CA . GLY B 1 280 ? -34.188 11.406 24.594 1 94 280 GLY B CA 1
ATOM 5818 C C . GLY B 1 280 ? -33.969 12.438 23.516 1 94 280 GLY B C 1
ATOM 5819 O O . GLY B 1 280 ? -34.438 12.266 22.375 1 94 280 GLY B O 1
ATOM 5820 N N . ARG B 1 281 ? -33.375 13.508 23.844 1 94 281 ARG B N 1
ATOM 5821 C CA . ARG B 1 281 ? -33.125 14.555 22.859 1 94 281 ARG B CA 1
ATOM 5822 C C . ARG B 1 281 ? -31.828 14.289 22.109 1 94 281 ARG B C 1
ATOM 5824 O O . ARG B 1 281 ? -30.812 13.938 22.703 1 94 281 ARG B O 1
ATOM 5831 N N . LYS B 1 282 ? -31.922 14.539 20.797 1 95.19 282 LYS B N 1
ATOM 5832 C CA . LYS B 1 282 ? -30.75 14.312 19.938 1 95.19 282 LYS B CA 1
ATOM 5833 C C . LYS B 1 282 ? -29.922 15.586 19.797 1 95.19 282 LYS B C 1
ATOM 5835 O O . LYS B 1 282 ? -30.484 16.688 19.766 1 95.19 282 LYS B O 1
ATOM 5840 N N . PHE B 1 283 ? -28.609 15.477 19.797 1 96.44 283 PHE B N 1
ATOM 5841 C CA . PHE B 1 283 ? -27.672 16.562 19.531 1 96.44 283 PHE B CA 1
ATOM 5842 C C . PHE B 1 283 ? -26.375 16.031 18.953 1 96.44 283 PHE B C 1
ATOM 5844 O O . PHE B 1 283 ? -26.125 14.812 18.969 1 96.44 283 PHE B O 1
ATOM 5851 N N . THR B 1 284 ? -25.609 16.859 18.406 1 96.88 284 THR B N 1
ATOM 5852 C CA . THR B 1 284 ? -24.297 16.469 17.891 1 96.88 284 THR B CA 1
ATOM 5853 C C . THR B 1 284 ? -23.25 16.5 18.984 1 96.88 284 THR B C 1
ATOM 5855 O O . THR B 1 284 ? -23.125 17.5 19.703 1 96.88 284 THR B O 1
ATOM 5858 N N . ASP B 1 285 ? -22.516 15.453 19.172 1 97.5 285 ASP B N 1
ATOM 5859 C CA . ASP B 1 285 ? -21.406 15.359 20.125 1 97.5 285 ASP B CA 1
ATOM 5860 C C . ASP B 1 285 ? -20.156 16.031 19.578 1 97.5 285 ASP B C 1
ATOM 5862 O O . ASP B 1 285 ? -19.594 15.594 18.562 1 97.5 285 ASP B O 1
ATOM 5866 N N . HIS B 1 286 ? -19.688 17.078 20.281 1 97.81 286 HIS B N 1
ATOM 5867 C CA . HIS B 1 286 ? -18.562 17.891 19.781 1 97.81 286 HIS B CA 1
ATOM 5868 C C . HIS B 1 286 ? -17.266 17.5 20.484 1 97.81 286 HIS B C 1
ATOM 5870 O O . HIS B 1 286 ? -16.297 18.266 20.453 1 97.81 286 HIS B O 1
ATOM 5876 N N . LYS B 1 287 ? -17.219 16.406 21.141 1 96.94 287 LYS B N 1
ATOM 5877 C CA . LYS B 1 287 ? -15.969 15.859 21.656 1 96.94 287 LYS B CA 1
ATOM 5878 C C . LYS B 1 287 ? -15.18 15.141 20.578 1 96.94 287 LYS B C 1
ATOM 5880 O O . LYS B 1 287 ? -15.047 13.914 20.609 1 96.94 287 LYS B O 1
ATOM 5885 N N . VAL B 1 288 ? -14.648 15.906 19.719 1 95 288 VAL B N 1
ATOM 5886 C CA . VAL B 1 288 ? -13.945 15.375 18.562 1 95 288 VAL B CA 1
ATOM 5887 C C . VAL B 1 288 ? -12.828 14.43 19 1 95 288 VAL B C 1
ATOM 5889 O O . VAL B 1 288 ? -12.023 14.781 19.875 1 95 288 VAL B O 1
ATOM 5892 N N . GLY B 1 289 ? -12.82 13.289 18.531 1 90.38 289 GLY B N 1
ATOM 5893 C CA . GLY B 1 289 ? -11.836 12.281 18.875 1 90.38 289 GLY B CA 1
ATOM 5894 C C . GLY B 1 289 ? -12.008 10.984 18.109 1 90.38 289 GLY B C 1
ATOM 5895 O O . GLY B 1 289 ? -12.344 11 16.922 1 90.38 289 GLY B O 1
ATOM 5896 N N . ASN B 1 290 ? -11.734 9.883 18.766 1 92.62 290 ASN B N 1
ATOM 5897 C CA . ASN B 1 290 ? -11.789 8.562 18.156 1 92.62 290 ASN B CA 1
ATOM 5898 C C . ASN B 1 290 ? -13.234 8.102 17.953 1 92.62 290 ASN B C 1
ATOM 5900 O O . ASN B 1 290 ? -13.969 7.93 18.938 1 92.62 290 ASN B O 1
ATOM 5904 N N . PRO B 1 291 ? -13.578 7.836 16.75 1 95.75 291 PRO B N 1
ATOM 5905 C CA . PRO B 1 291 ? -14.969 7.453 16.5 1 95.75 291 PRO B CA 1
ATOM 5906 C C . PRO B 1 291 ? -15.359 6.152 17.203 1 95.75 291 PRO B C 1
ATOM 5908 O O . PRO B 1 291 ? -16.547 5.902 17.438 1 95.75 291 PRO B O 1
ATOM 5911 N N . PHE B 1 292 ? -14.43 5.312 17.531 1 96.56 292 PHE B N 1
ATOM 5912 C CA . PHE B 1 292 ? -14.719 4.051 18.188 1 96.56 292 PHE B CA 1
ATOM 5913 C C . PHE B 1 292 ? -15.297 4.293 19.578 1 96.56 292 PHE B C 1
ATOM 5915 O O . PHE B 1 292 ? -15.922 3.406 20.172 1 96.56 292 PHE B O 1
ATOM 5922 N N . ASP B 1 293 ? -15.039 5.5 20.109 1 94.94 293 ASP B N 1
ATOM 5923 C CA . ASP B 1 293 ? -15.578 5.84 21.422 1 94.94 293 ASP B CA 1
ATOM 5924 C C . ASP B 1 293 ? -17.094 5.918 21.406 1 94.94 293 ASP B C 1
ATOM 5926 O O . ASP B 1 293 ? -17.75 5.805 22.438 1 94.94 293 ASP B O 1
ATOM 5930 N N . ARG B 1 294 ? -17.672 6.16 20.266 1 96.12 294 ARG B N 1
ATOM 5931 C CA . ARG B 1 294 ? -19.109 6.203 20.047 1 96.12 294 ARG B CA 1
ATOM 5932 C C . ARG B 1 294 ? -19.531 5.211 18.953 1 96.12 294 ARG B C 1
ATOM 5934 O O . ARG B 1 294 ? -20.312 5.551 18.062 1 96.12 294 ARG B O 1
ATOM 5941 N N . PHE B 1 295 ? -19.031 4.02 19.109 1 97.62 295 PHE B N 1
ATOM 5942 C CA . PHE B 1 295 ? -19.125 2.994 18.078 1 97.62 295 PHE B CA 1
ATOM 5943 C C . PHE B 1 295 ? -20.562 2.82 17.609 1 97.62 295 PHE B C 1
ATOM 5945 O O . PHE B 1 295 ? -20.828 2.75 16.406 1 97.62 295 PHE B O 1
ATOM 5952 N N . GLU B 1 296 ? -21.547 2.744 18.5 1 96.94 296 GLU B N 1
ATOM 5953 C CA . GLU B 1 296 ? -22.953 2.49 18.188 1 96.94 296 GLU B CA 1
ATOM 5954 C C . GLU B 1 296 ? -23.547 3.623 17.359 1 96.94 296 GLU B C 1
ATOM 5956 O O . GLU B 1 296 ? -24.406 3.389 16.5 1 96.94 296 GLU B O 1
ATOM 5961 N N . GLU B 1 297 ? -23.016 4.863 17.547 1 97.12 297 GLU B N 1
ATOM 5962 C CA . GLU B 1 297 ? -23.578 6.031 16.875 1 97.12 297 GLU B CA 1
ATOM 5963 C C . GLU B 1 297 ? -22.781 6.391 15.633 1 97.12 297 GLU B C 1
ATOM 5965 O O . GLU B 1 297 ? -23.156 7.285 14.875 1 97.12 297 GLU B O 1
ATOM 5970 N N . THR B 1 298 ? -21.656 5.723 15.43 1 97.44 298 THR B N 1
ATOM 5971 C CA . THR B 1 298 ? -20.812 6.027 14.281 1 97.44 298 THR B CA 1
ATOM 5972 C C . THR B 1 298 ? -20.734 4.828 13.336 1 97.44 298 THR B C 1
ATOM 5974 O O . THR B 1 298 ? -21.609 4.645 12.484 1 97.44 298 THR B O 1
ATOM 5977 N N . CYS B 1 299 ? -19.875 3.863 13.617 1 97.25 299 CYS B N 1
ATOM 5978 C CA . CYS B 1 299 ? -19.594 2.734 12.734 1 97.25 299 CYS B CA 1
ATOM 5979 C C . CYS B 1 299 ? -20.812 1.832 12.602 1 97.25 299 CYS B C 1
ATOM 5981 O O . CYS B 1 299 ? -21.156 1.399 11.492 1 97.25 299 CYS B O 1
ATOM 5983 N N . ALA B 1 300 ? -21.516 1.537 13.648 1 97.06 300 ALA B N 1
ATOM 5984 C CA . ALA B 1 300 ? -22.578 0.542 13.688 1 97.06 300 ALA B CA 1
ATOM 5985 C C . ALA B 1 300 ? -23.828 1.057 12.992 1 97.06 300 ALA B C 1
ATOM 5987 O O . ALA B 1 300 ? -24.766 0.294 12.75 1 97.06 300 ALA B O 1
ATOM 5988 N N . THR B 1 301 ? -23.812 2.254 12.711 1 95.31 301 THR B N 1
ATOM 5989 C CA . THR B 1 301 ? -24.969 2.783 11.984 1 95.31 301 THR B CA 1
ATOM 5990 C C . THR B 1 301 ? -25 2.223 10.562 1 95.31 301 THR B C 1
ATOM 5992 O O . THR B 1 301 ? -26.062 2.207 9.922 1 95.31 301 THR B O 1
ATOM 5995 N N . CYS B 1 302 ? -23.891 1.792 10.094 1 93.44 302 CYS B N 1
ATOM 5996 C CA . CYS B 1 302 ? -23.828 1.323 8.719 1 93.44 302 CYS B CA 1
ATOM 5997 C C . CYS B 1 302 ? -23.141 -0.037 8.633 1 93.44 302 CYS B C 1
ATOM 5999 O O . CYS B 1 302 ? -23.344 -0.781 7.672 1 93.44 302 CYS B O 1
ATOM 6001 N N . HIS B 1 303 ? -22.312 -0.312 9.594 1 93.44 303 HIS B N 1
ATOM 6002 C CA . HIS B 1 303 ? -21.562 -1.569 9.578 1 93.44 303 HIS B CA 1
ATOM 6003 C C . HIS B 1 303 ? -22.203 -2.596 10.508 1 93.44 303 HIS B C 1
ATOM 6005 O O . HIS B 1 303 ? -22.609 -2.264 11.625 1 93.44 303 HIS B O 1
ATOM 6011 N N . SER B 1 304 ? -22.219 -3.844 10.016 1 92.5 304 SER B N 1
ATOM 6012 C CA . SER B 1 304 ? -22.797 -4.918 10.812 1 92.5 304 SER B CA 1
ATOM 6013 C C . SER B 1 304 ? -21.719 -5.652 11.617 1 92.5 304 SER B C 1
ATOM 6015 O O . SER B 1 304 ? -22.047 -6.434 12.516 1 92.5 304 SER B O 1
ATOM 6017 N N . GLN B 1 305 ? -20.484 -5.453 11.336 1 93.31 305 GLN B N 1
ATOM 6018 C CA . GLN B 1 305 ? -19.375 -6.102 12.039 1 93.31 305 GLN B CA 1
ATOM 6019 C C . GLN B 1 305 ? -19.266 -5.605 13.477 1 93.31 305 GLN B C 1
ATOM 6021 O O . GLN B 1 305 ? -19.719 -4.5 13.797 1 93.31 305 GLN B O 1
ATOM 6026 N N . SER B 1 306 ? -18.578 -6.434 14.312 1 96 306 SER B N 1
ATOM 6027 C CA . SER B 1 306 ? -18.391 -6.062 15.711 1 96 306 SER B CA 1
ATOM 6028 C C . SER B 1 306 ? -17.359 -4.945 15.852 1 96 306 SER B C 1
ATOM 6030 O O . SER B 1 306 ? -16.547 -4.73 14.953 1 96 306 SER B O 1
ATOM 6032 N N . LYS B 1 307 ? -17.422 -4.215 17 1 97.38 307 LYS B N 1
ATOM 6033 C CA . LYS B 1 307 ? -16.422 -3.205 17.328 1 97.38 307 LYS B CA 1
ATOM 6034 C C . LYS B 1 307 ? -15.023 -3.809 17.328 1 97.38 307 LYS B C 1
ATOM 6036 O O . LYS B 1 307 ? -14.078 -3.211 16.797 1 97.38 307 LYS B O 1
ATOM 6041 N N . GLU B 1 308 ? -14.938 -4.992 17.891 1 97.19 308 GLU B N 1
ATOM 6042 C CA . GLU B 1 308 ? -13.641 -5.668 17.984 1 97.19 308 GLU B CA 1
ATOM 6043 C C . GLU B 1 308 ? -13.055 -5.918 16.594 1 97.19 308 GLU B C 1
ATOM 6045 O O . GLU B 1 308 ? -11.867 -5.684 16.375 1 97.19 308 GLU B O 1
ATOM 6050 N N . PHE B 1 309 ? -13.898 -6.367 15.695 1 95.75 309 PHE B N 1
ATOM 6051 C CA . PHE B 1 309 ? -13.453 -6.625 14.328 1 95.75 309 PHE B CA 1
ATOM 6052 C C . PHE B 1 309 ? -12.992 -5.34 13.656 1 95.75 309 PHE B C 1
ATOM 6054 O O . PHE B 1 309 ? -11.93 -5.309 13.023 1 95.75 309 PHE B O 1
ATOM 6061 N N . MET B 1 310 ? -13.742 -4.316 13.875 1 96.25 310 MET B N 1
ATOM 6062 C CA . MET B 1 310 ? -13.438 -3.057 13.203 1 96.25 310 MET B CA 1
ATOM 6063 C C . MET B 1 310 ? -12.172 -2.43 13.773 1 96.25 310 MET B C 1
ATOM 6065 O O . MET B 1 310 ? -11.352 -1.877 13.031 1 96.25 310 MET B O 1
ATOM 6069 N N . VAL B 1 311 ? -12 -2.4 15.055 1 97.38 311 VAL B N 1
ATOM 6070 C CA . VAL B 1 311 ? -10.789 -1.896 15.695 1 97.38 311 VAL B CA 1
ATOM 6071 C C . VAL B 1 311 ? -9.578 -2.656 15.18 1 97.38 311 VAL B C 1
ATOM 6073 O O . VAL B 1 311 ? -8.531 -2.057 14.898 1 97.38 311 VAL B O 1
ATOM 6076 N N . LYS B 1 312 ? -9.711 -3.969 14.984 1 96.44 312 LYS B N 1
ATOM 6077 C CA . LYS B 1 312 ? -8.625 -4.789 14.461 1 96.44 312 LYS B CA 1
ATOM 6078 C C . LYS B 1 312 ? -8.258 -4.367 13.039 1 96.44 312 LYS B C 1
ATOM 6080 O O . LYS B 1 312 ? -7.078 -4.297 12.695 1 96.44 312 LYS B O 1
ATOM 6085 N N . GLN B 1 313 ? -9.266 -4.117 12.242 1 95.25 313 GLN B N 1
ATOM 6086 C CA . GLN B 1 313 ? -9.016 -3.682 10.875 1 95.25 313 GLN B CA 1
ATOM 6087 C C . GLN B 1 313 ? -8.227 -2.375 10.852 1 95.25 313 GLN B C 1
ATOM 6089 O O . GLN B 1 313 ? -7.277 -2.23 10.07 1 95.25 313 GLN B O 1
ATOM 6094 N N . VAL B 1 314 ? -8.594 -1.441 11.664 1 96.38 314 VAL B N 1
ATOM 6095 C CA . VAL B 1 314 ? -7.941 -0.139 11.711 1 96.38 314 VAL B CA 1
ATOM 6096 C C . VAL B 1 314 ? -6.516 -0.297 12.242 1 96.38 314 VAL B C 1
ATOM 6098 O O . VAL B 1 314 ? -5.582 0.321 11.719 1 96.38 314 VAL B O 1
ATOM 6101 N N . GLU B 1 315 ? -6.375 -1.103 13.25 1 96.94 315 GLU B N 1
ATOM 6102 C CA . GLU B 1 315 ? -5.051 -1.347 13.805 1 96.94 315 GLU B CA 1
ATOM 6103 C C . GLU B 1 315 ? -4.125 -1.989 12.773 1 96.94 315 GLU B C 1
ATOM 6105 O O . GLU B 1 315 ? -2.947 -1.642 12.688 1 96.94 315 GLU B O 1
ATOM 6110 N N . GLU B 1 316 ? -4.629 -2.941 12.031 1 96.19 316 GLU B N 1
ATOM 6111 C CA . GLU B 1 316 ? -3.842 -3.564 10.969 1 96.19 316 GLU B CA 1
ATOM 6112 C C . GLU B 1 316 ? -3.414 -2.541 9.922 1 96.19 316 GLU B C 1
ATOM 6114 O O . GLU B 1 316 ? -2.273 -2.562 9.453 1 96.19 316 GLU B O 1
ATOM 6119 N N . SER B 1 317 ? -4.352 -1.724 9.594 1 96.56 317 SER B N 1
ATOM 6120 C CA . SER B 1 317 ? -4.039 -0.66 8.641 1 96.56 317 SER B CA 1
ATOM 6121 C C . SER B 1 317 ? -2.93 0.244 9.172 1 96.56 317 SER B C 1
ATOM 6123 O O . SER B 1 317 ? -2.014 0.608 8.43 1 96.56 317 SER B O 1
ATOM 6125 N N . LYS B 1 318 ? -3.021 0.618 10.391 1 96.94 318 LYS B N 1
ATOM 6126 C CA . LYS B 1 318 ? -2.012 1.461 11.023 1 96.94 318 LYS B CA 1
ATOM 6127 C C . LYS B 1 318 ? -0.648 0.776 11.023 1 96.94 318 LYS B C 1
ATOM 6129 O O . LYS B 1 318 ? 0.374 1.415 10.766 1 96.94 318 LYS B O 1
ATOM 6134 N N . GLN B 1 319 ? -0.642 -0.482 11.328 1 97.69 319 GLN B N 1
ATOM 6135 C CA . GLN B 1 319 ? 0.608 -1.232 11.391 1 97.69 319 GLN B CA 1
ATOM 6136 C C . GLN B 1 319 ? 1.27 -1.32 10.016 1 97.69 319 GLN B C 1
ATOM 6138 O O . GLN B 1 319 ? 2.49 -1.183 9.898 1 97.69 319 GLN B O 1
ATOM 6143 N N . LYS B 1 320 ? 0.478 -1.575 9.016 1 97.94 320 LYS B N 1
ATOM 6144 C CA . LYS B 1 320 ? 1.013 -1.644 7.66 1 97.94 320 LYS B CA 1
ATOM 6145 C C . LYS B 1 320 ? 1.639 -0.314 7.25 1 97.94 320 LYS B C 1
ATOM 6147 O O . LYS B 1 320 ? 2.734 -0.287 6.684 1 97.94 320 LYS B O 1
ATOM 6152 N N . ALA B 1 321 ? 0.955 0.733 7.527 1 98.12 321 ALA B N 1
ATOM 6153 C CA . ALA B 1 321 ? 1.474 2.059 7.199 1 98.12 321 ALA B CA 1
ATOM 6154 C C . ALA B 1 321 ? 2.74 2.363 7.992 1 98.12 321 ALA B C 1
ATOM 6156 O O . ALA B 1 321 ? 3.709 2.896 7.449 1 98.12 321 ALA B O 1
ATOM 6157 N N . GLN B 1 322 ? 2.723 2.057 9.289 1 98 322 GLN B N 1
ATOM 6158 C CA . GLN B 1 322 ? 3.873 2.318 10.141 1 98 322 GLN B CA 1
ATOM 6159 C C . GLN B 1 322 ? 5.105 1.562 9.656 1 98 322 GLN B C 1
ATOM 6161 O O . GLN B 1 322 ? 6.223 2.078 9.719 1 98 322 GLN B O 1
ATOM 6166 N N . ASP B 1 323 ? 4.934 0.354 9.195 1 98.25 323 ASP B N 1
ATOM 6167 C CA . ASP B 1 323 ? 6.039 -0.436 8.672 1 98.25 323 ASP B CA 1
ATOM 6168 C C . ASP B 1 323 ? 6.695 0.258 7.477 1 98.25 323 ASP B C 1
ATOM 6170 O O . ASP B 1 323 ? 7.914 0.447 7.453 1 98.25 323 ASP B O 1
ATOM 6174 N N . LEU B 1 324 ? 5.879 0.662 6.531 1 98.75 324 LEU B N 1
ATOM 6175 C CA . LEU B 1 324 ? 6.438 1.301 5.344 1 98.75 324 LEU B CA 1
ATOM 6176 C C . LEU B 1 324 ? 7.016 2.67 5.684 1 98.75 324 LEU B C 1
ATOM 6178 O O . LEU B 1 324 ? 8.031 3.076 5.117 1 98.75 324 LEU B O 1
ATOM 6182 N N . LYS B 1 325 ? 6.367 3.406 6.617 1 98.62 325 LYS B N 1
ATOM 6183 C CA . LYS B 1 325 ? 6.922 4.68 7.062 1 98.62 325 LYS B CA 1
ATOM 6184 C C . LYS B 1 325 ? 8.328 4.5 7.629 1 98.62 325 LYS B C 1
ATOM 6186 O O . LYS B 1 325 ? 9.242 5.258 7.293 1 98.62 325 LYS B O 1
ATOM 6191 N N . ALA B 1 326 ? 8.461 3.502 8.453 1 98.69 326 ALA B N 1
ATOM 6192 C CA . ALA B 1 326 ? 9.75 3.25 9.086 1 98.69 326 ALA B CA 1
ATOM 6193 C C . ALA B 1 326 ? 10.82 2.922 8.047 1 98.69 326 ALA B C 1
ATOM 6195 O O . ALA B 1 326 ? 11.977 3.332 8.188 1 98.69 326 ALA B O 1
ATOM 6196 N N . ARG B 1 327 ? 10.438 2.219 7.035 1 98.81 327 ARG B N 1
ATOM 6197 C CA . ARG B 1 327 ? 11.375 1.858 5.973 1 98.81 327 ARG B CA 1
ATOM 6198 C C . ARG B 1 327 ? 11.789 3.086 5.172 1 98.81 327 ARG B C 1
ATOM 6200 O O . ARG B 1 327 ? 12.969 3.254 4.852 1 98.81 327 ARG B O 1
ATOM 6207 N N . VAL B 1 328 ? 10.812 3.914 4.836 1 98.88 328 VAL B N 1
ATOM 6208 C CA . VAL B 1 328 ? 11.133 5.152 4.133 1 98.88 328 VAL B CA 1
ATOM 6209 C C . VAL B 1 328 ? 12.078 6 4.98 1 98.88 328 VAL B C 1
ATOM 6211 O O . VAL B 1 328 ? 13.055 6.551 4.473 1 98.88 328 VAL B O 1
ATOM 6214 N N . GLU B 1 329 ? 11.773 6.113 6.266 1 98.88 329 GLU B N 1
ATOM 6215 C CA . GLU B 1 329 ? 12.578 6.918 7.18 1 98.88 329 GLU B CA 1
ATOM 6216 C C . GLU B 1 329 ? 14.023 6.418 7.23 1 98.88 329 GLU B C 1
ATOM 6218 O O . GLU B 1 329 ? 14.961 7.219 7.215 1 98.88 329 GLU B O 1
ATOM 6223 N N . THR B 1 330 ? 14.164 5.117 7.25 1 98.75 330 THR B N 1
ATOM 6224 C CA . THR B 1 330 ? 15.5 4.531 7.266 1 98.75 330 THR B CA 1
ATOM 6225 C C . THR B 1 330 ? 16.281 4.914 6.008 1 98.75 330 THR B C 1
ATOM 6227 O O . THR B 1 330 ? 17.438 5.328 6.086 1 98.75 330 THR B O 1
ATOM 6230 N N . GLN B 1 331 ? 15.633 4.797 4.863 1 98.88 331 GLN B N 1
ATOM 6231 C CA . GLN B 1 331 ? 16.281 5.141 3.598 1 98.88 331 GLN B CA 1
ATOM 6232 C C . GLN B 1 331 ? 16.594 6.629 3.525 1 98.88 331 GLN B C 1
ATOM 6234 O O . GLN B 1 331 ? 17.688 7.02 3.1 1 98.88 331 GLN B O 1
ATOM 6239 N N . LEU B 1 332 ? 15.695 7.469 3.99 1 98.94 332 LEU B N 1
ATOM 6240 C CA . LEU B 1 332 ? 15.836 8.914 3.852 1 98.94 332 LEU B CA 1
ATOM 6241 C C . LEU B 1 332 ? 16.891 9.453 4.805 1 98.94 332 LEU B C 1
ATOM 6243 O O . LEU B 1 332 ? 17.641 10.375 4.457 1 98.94 332 LEU B O 1
ATOM 6247 N N . VAL B 1 333 ? 16.953 8.914 6.035 1 98.94 333 VAL B N 1
ATOM 6248 C CA . VAL B 1 333 ? 17.984 9.336 6.965 1 98.94 333 VAL B CA 1
ATOM 6249 C C . VAL B 1 333 ? 19.359 9.086 6.355 1 98.94 333 VAL B C 1
ATOM 6251 O O . VAL B 1 333 ? 20.234 9.961 6.371 1 98.94 333 VAL B O 1
ATOM 6254 N N . LYS B 1 334 ? 19.547 7.926 5.781 1 98.88 334 LYS B N 1
ATOM 6255 C CA . LYS B 1 334 ? 20.812 7.605 5.129 1 98.88 334 LYS B CA 1
ATOM 6256 C C . LYS B 1 334 ? 21.062 8.516 3.932 1 98.88 334 LYS B C 1
ATOM 6258 O O . LYS B 1 334 ? 22.188 9.016 3.742 1 98.88 334 LYS B O 1
ATOM 6263 N N . ALA B 1 335 ? 20.047 8.766 3.162 1 98.94 335 ALA B N 1
ATOM 6264 C CA . ALA B 1 335 ? 20.188 9.617 1.979 1 98.94 335 ALA B CA 1
ATOM 6265 C C . ALA B 1 335 ? 20.672 11.008 2.355 1 98.94 335 ALA B C 1
ATOM 6267 O O . ALA B 1 335 ? 21.531 11.578 1.678 1 98.94 335 ALA B O 1
ATOM 6268 N N . HIS B 1 336 ? 20.109 11.578 3.406 1 98.94 336 HIS B N 1
ATOM 6269 C CA . HIS B 1 336 ? 20.5 12.922 3.83 1 98.94 336 HIS B CA 1
ATOM 6270 C C . HIS B 1 336 ? 21.969 12.969 4.227 1 98.94 336 HIS B C 1
ATOM 6272 O O . HIS B 1 336 ? 22.703 13.883 3.818 1 98.94 336 HIS B O 1
ATOM 6278 N N . PHE B 1 337 ? 22.438 11.992 4.973 1 98.94 337 PHE B N 1
ATOM 6279 C CA . PHE B 1 337 ? 23.844 12 5.406 1 98.94 337 PHE B CA 1
ATOM 6280 C C . PHE B 1 337 ? 24.766 11.664 4.246 1 98.94 337 PHE B C 1
ATOM 6282 O O . PHE B 1 337 ? 25.891 12.172 4.172 1 98.94 337 PHE B O 1
ATOM 6289 N N . GLU B 1 338 ? 24.328 10.812 3.338 1 98.94 338 GLU B N 1
ATOM 6290 C CA . GLU B 1 338 ? 25.109 10.523 2.145 1 98.94 338 GLU B CA 1
ATOM 6291 C C . GLU B 1 338 ? 25.219 11.75 1.243 1 98.94 338 GLU B C 1
ATOM 6293 O O . GLU B 1 338 ? 26.266 11.984 0.637 1 98.94 338 GLU B O 1
ATOM 6298 N N . ALA B 1 339 ? 24.141 12.5 1.162 1 98.94 339 ALA B N 1
ATOM 6299 C CA . ALA B 1 339 ? 24.203 13.758 0.418 1 98.94 339 ALA B CA 1
ATOM 6300 C C . ALA B 1 339 ? 25.219 14.719 1.04 1 98.94 339 ALA B C 1
ATOM 6302 O O . ALA B 1 339 ? 25.969 15.375 0.327 1 98.94 339 ALA B O 1
ATOM 6303 N N . LYS B 1 340 ? 25.234 14.805 2.354 1 98.94 340 LYS B N 1
ATOM 6304 C CA . LYS B 1 340 ? 26.234 15.633 3.029 1 98.94 340 LYS B CA 1
ATOM 6305 C C . LYS B 1 340 ? 27.641 15.164 2.688 1 98.94 340 LYS B C 1
ATOM 6307 O O . LYS B 1 340 ? 28.531 15.992 2.434 1 98.94 340 LYS B O 1
ATOM 6312 N N . ALA B 1 341 ? 27.859 13.891 2.697 1 98.88 341 ALA B N 1
ATOM 6313 C CA . ALA B 1 341 ? 29.172 13.336 2.365 1 98.88 341 ALA B CA 1
ATOM 6314 C C . ALA B 1 341 ? 29.578 13.711 0.941 1 98.88 341 ALA B C 1
ATOM 6316 O O . ALA B 1 341 ? 30.75 13.969 0.672 1 98.88 341 ALA B O 1
ATOM 6317 N N . ALA B 1 342 ? 28.625 13.672 0.037 1 98.88 342 ALA B N 1
ATOM 6318 C CA . ALA B 1 342 ? 28.906 14.062 -1.344 1 98.88 342 ALA B CA 1
ATOM 6319 C C . ALA B 1 342 ? 29.328 15.523 -1.43 1 98.88 342 ALA B C 1
ATOM 6321 O O . ALA B 1 342 ? 30.281 15.859 -2.127 1 98.88 342 ALA B O 1
ATOM 6322 N N . TRP B 1 343 ? 28.609 16.391 -0.716 1 98.88 343 TRP B N 1
ATOM 6323 C CA . TRP B 1 343 ? 28.984 17.797 -0.658 1 98.88 343 TRP B CA 1
ATOM 6324 C C . TRP B 1 343 ? 30.406 17.953 -0.097 1 98.88 343 TRP B C 1
ATOM 6326 O O . TRP B 1 343 ? 31.203 18.703 -0.646 1 98.88 343 TRP B O 1
ATOM 6336 N N . ASP B 1 344 ? 30.703 17.266 0.959 1 98.69 344 ASP B N 1
ATOM 6337 C CA . ASP B 1 344 ? 32 17.344 1.613 1 98.69 344 ASP B CA 1
ATOM 6338 C C . ASP B 1 344 ? 33.125 16.875 0.679 1 98.69 344 ASP B C 1
ATOM 6340 O O . ASP B 1 344 ? 34.281 17.312 0.798 1 98.69 344 ASP B O 1
ATOM 6344 N N . ALA B 1 345 ? 32.75 16.078 -0.25 1 98.69 345 ALA B N 1
ATOM 6345 C CA . ALA B 1 345 ? 33.719 15.508 -1.176 1 98.69 345 ALA B CA 1
ATOM 6346 C C . ALA B 1 345 ? 33.844 16.359 -2.434 1 98.69 345 ALA B C 1
ATOM 6348 O O . ALA B 1 345 ? 34.531 15.984 -3.377 1 98.69 345 ALA B O 1
ATOM 6349 N N . GLY B 1 346 ? 33.125 17.438 -2.486 1 98.69 346 GLY B N 1
ATOM 6350 C CA . GLY B 1 346 ? 33.281 18.391 -3.562 1 98.69 346 GLY B CA 1
ATOM 6351 C C . GLY B 1 346 ? 32.281 18.234 -4.684 1 98.69 346 GLY B C 1
ATOM 6352 O O . GLY B 1 346 ? 32.5 18.703 -5.805 1 98.69 346 GLY B O 1
ATOM 6353 N N . ALA B 1 347 ? 31.172 17.594 -4.398 1 98.81 347 ALA B N 1
ATOM 6354 C CA . ALA B 1 347 ? 30.125 17.484 -5.41 1 98.81 347 ALA B CA 1
ATOM 6355 C C . ALA B 1 347 ? 29.625 18.859 -5.828 1 98.81 347 ALA B C 1
ATOM 6357 O O . ALA B 1 347 ? 29.562 19.781 -5.008 1 98.81 347 ALA B O 1
ATOM 6358 N N . THR B 1 348 ? 29.203 19.031 -7.129 1 98.75 348 THR B N 1
ATOM 6359 C CA . THR B 1 348 ? 28.719 20.297 -7.664 1 98.75 348 THR B CA 1
ATOM 6360 C C . THR B 1 348 ? 27.188 20.344 -7.609 1 98.75 348 THR B C 1
ATOM 6362 O O . THR B 1 348 ? 26.531 19.312 -7.445 1 98.75 348 THR B O 1
ATOM 6365 N N . GLU B 1 349 ? 26.656 21.484 -7.809 1 98.44 349 GLU B N 1
ATOM 6366 C CA . GLU B 1 349 ? 25.203 21.656 -7.852 1 98.44 349 GLU B CA 1
ATOM 6367 C C . GLU B 1 349 ? 24.578 20.859 -8.992 1 98.44 349 GLU B C 1
ATOM 6369 O O . GLU B 1 349 ? 23.484 20.312 -8.852 1 98.44 349 GLU B O 1
ATOM 6374 N N . VAL B 1 350 ? 25.25 20.844 -10.062 1 98.5 350 VAL B N 1
ATOM 6375 C CA . VAL B 1 350 ? 24.75 20.141 -11.242 1 98.5 350 VAL B CA 1
ATOM 6376 C C . VAL B 1 350 ? 24.656 18.641 -10.945 1 98.5 350 VAL B C 1
ATOM 6378 O O . VAL B 1 350 ? 23.672 18 -11.305 1 98.5 350 VAL B O 1
ATOM 6381 N N . GLU B 1 351 ? 25.656 18.062 -10.242 1 98.69 351 GLU B N 1
ATOM 6382 C CA . GLU B 1 351 ? 25.672 16.641 -9.891 1 98.69 351 GLU B CA 1
ATOM 6383 C C . GLU B 1 351 ? 24.594 16.312 -8.875 1 98.69 351 GLU B C 1
ATOM 6385 O O . GLU B 1 351 ? 24 15.234 -8.922 1 98.69 351 GLU B O 1
ATOM 6390 N N . MET B 1 352 ? 24.359 17.281 -8.039 1 98.88 352 MET B N 1
ATOM 6391 C CA . MET B 1 352 ? 23.5 17 -6.887 1 98.88 352 MET B CA 1
ATOM 6392 C C . MET B 1 352 ? 22.031 17.219 -7.23 1 98.88 352 MET B C 1
ATOM 6394 O O . MET B 1 352 ? 21.141 16.672 -6.574 1 98.88 352 MET B O 1
ATOM 6398 N N . LYS B 1 353 ? 21.75 18 -8.227 1 98.69 353 LYS B N 1
ATOM 6399 C CA . LYS B 1 353 ? 20.391 18.469 -8.516 1 98.69 353 LYS B CA 1
ATOM 6400 C C . LYS B 1 353 ? 19.422 17.312 -8.625 1 98.69 353 LYS B C 1
ATOM 6402 O O . LYS B 1 353 ? 18.375 17.297 -7.953 1 98.69 353 LYS B O 1
ATOM 6407 N N . PRO B 1 354 ? 19.672 16.234 -9.508 1 98.75 354 PRO B N 1
ATOM 6408 C CA . PRO B 1 354 ? 18.703 15.133 -9.594 1 98.75 354 PRO B CA 1
ATOM 6409 C C . PRO B 1 354 ? 18.594 14.344 -8.289 1 98.75 354 PRO B C 1
ATOM 6411 O O . PRO B 1 354 ? 17.531 13.797 -7.984 1 98.75 354 PRO B O 1
ATOM 6414 N N . ILE B 1 355 ? 19.703 14.273 -7.52 1 98.94 355 ILE B N 1
ATOM 6415 C CA . ILE B 1 355 ? 19.734 13.555 -6.246 1 98.94 355 ILE B CA 1
ATOM 6416 C C . ILE B 1 355 ? 18.828 14.266 -5.234 1 98.94 355 ILE B C 1
ATOM 6418 O O . ILE B 1 355 ? 18 13.641 -4.586 1 98.94 355 ILE B O 1
ATOM 6422 N N . LEU B 1 356 ? 19 15.547 -5.141 1 98.94 356 LEU B N 1
ATOM 6423 C CA . LEU B 1 356 ? 18.234 16.344 -4.191 1 98.94 356 LEU B CA 1
ATOM 6424 C C . LEU B 1 356 ? 16.75 16.328 -4.559 1 98.94 356 LEU B C 1
ATOM 6426 O O . LEU B 1 356 ? 15.891 16.344 -3.674 1 98.94 356 LEU B O 1
ATOM 6430 N N . MET B 1 357 ? 16.453 16.312 -5.855 1 98.88 357 MET B N 1
ATOM 6431 C CA . MET B 1 357 ? 15.055 16.219 -6.281 1 98.88 357 MET B CA 1
ATOM 6432 C C . MET B 1 357 ? 14.43 14.906 -5.84 1 98.88 357 MET B C 1
ATOM 6434 O O . MET B 1 357 ? 13.273 14.883 -5.398 1 98.88 357 MET B O 1
ATOM 6438 N N . ASP B 1 358 ? 15.18 13.805 -5.957 1 98.94 358 ASP B N 1
ATOM 6439 C CA . ASP B 1 358 ? 14.688 12.508 -5.492 1 98.94 358 ASP B CA 1
ATOM 6440 C C . ASP B 1 358 ? 14.438 12.523 -3.984 1 98.94 358 ASP B C 1
ATOM 6442 O O . ASP B 1 358 ? 13.43 12 -3.51 1 98.94 358 ASP B O 1
ATOM 6446 N N . ILE B 1 359 ? 15.383 13.086 -3.209 1 98.94 359 ILE B N 1
ATOM 6447 C CA . ILE B 1 359 ? 15.227 13.188 -1.762 1 98.94 359 ILE B CA 1
ATOM 6448 C C . ILE B 1 359 ? 13.984 14.016 -1.436 1 98.94 359 ILE B C 1
ATOM 6450 O O . ILE B 1 359 ? 13.164 13.617 -0.608 1 98.94 359 ILE B O 1
ATOM 6454 N N . ARG B 1 360 ? 13.859 15.18 -2.127 1 98.94 360 ARG B N 1
ATOM 6455 C CA . ARG B 1 360 ? 12.727 16.078 -1.936 1 98.94 360 ARG B CA 1
ATOM 6456 C C . ARG B 1 360 ? 11.406 15.367 -2.182 1 98.94 360 ARG B C 1
ATOM 6458 O O . ARG B 1 360 ? 10.492 15.43 -1.354 1 98.94 360 ARG B O 1
ATOM 6465 N N . HIS B 1 361 ? 11.289 14.633 -3.266 1 98.94 361 HIS B N 1
ATOM 6466 C CA . HIS B 1 361 ? 10.055 13.953 -3.641 1 98.94 361 HIS B CA 1
ATOM 6467 C C . HIS B 1 361 ? 9.766 12.789 -2.701 1 98.94 361 HIS B C 1
ATOM 6469 O O . HIS B 1 361 ? 8.602 12.531 -2.365 1 98.94 361 HIS B O 1
ATOM 6475 N N . SER B 1 362 ? 10.758 12.039 -2.336 1 98.94 362 SER B N 1
ATOM 6476 C CA . SER B 1 362 ? 10.57 10.945 -1.386 1 98.94 362 SER B CA 1
ATOM 6477 C C . SER B 1 362 ? 10.031 11.461 -0.053 1 98.94 362 SER B C 1
ATOM 6479 O O . SER B 1 362 ? 9.047 10.945 0.469 1 98.94 362 SER B O 1
ATOM 6481 N N . GLN B 1 363 ? 10.656 12.453 0.491 1 98.94 363 GLN B N 1
ATOM 6482 C CA . GLN B 1 363 ? 10.281 12.953 1.81 1 98.94 363 GLN B CA 1
ATOM 6483 C C . GLN B 1 363 ? 8.922 13.656 1.764 1 98.94 363 GLN B C 1
ATOM 6485 O O . GLN B 1 363 ? 8.156 13.594 2.725 1 98.94 363 GLN B O 1
ATOM 6490 N N . TRP B 1 364 ? 8.602 14.352 0.623 1 98.88 364 TRP B N 1
ATOM 6491 C CA . TRP B 1 364 ? 7.277 14.938 0.444 1 98.88 364 TRP B CA 1
ATOM 6492 C C . TRP B 1 364 ? 6.188 13.883 0.581 1 98.88 364 TRP B C 1
ATOM 6494 O O . TRP B 1 364 ? 5.223 14.062 1.323 1 98.88 364 TRP B O 1
ATOM 6504 N N . ARG B 1 365 ? 6.363 12.797 -0.045 1 98.81 365 ARG B N 1
ATOM 6505 C CA . ARG B 1 365 ? 5.395 11.703 -0.026 1 98.81 365 ARG B CA 1
ATOM 6506 C C . ARG B 1 365 ? 5.305 11.078 1.362 1 98.81 365 ARG B C 1
ATOM 6508 O O . ARG B 1 365 ? 4.207 10.82 1.862 1 98.81 365 ARG B O 1
ATOM 6515 N N . TRP B 1 366 ? 6.488 10.797 1.979 1 98.75 366 TRP B N 1
ATOM 6516 C CA . TRP B 1 366 ? 6.52 10.258 3.334 1 98.75 366 TRP B CA 1
ATOM 6517 C C . TRP B 1 366 ? 5.789 11.188 4.305 1 98.75 366 TRP B C 1
ATOM 6519 O O . TRP B 1 366 ? 4.973 10.727 5.109 1 98.75 366 TRP B O 1
ATOM 6529 N N . ASP B 1 367 ? 6.094 12.477 4.211 1 98.62 367 ASP B N 1
ATOM 6530 C CA . ASP B 1 367 ? 5.516 13.445 5.133 1 98.62 367 ASP B CA 1
ATOM 6531 C C . ASP B 1 367 ? 4.016 13.602 4.902 1 98.62 367 ASP B C 1
ATOM 6533 O O . ASP B 1 367 ? 3.248 13.75 5.855 1 98.62 367 ASP B O 1
ATOM 6537 N N . TYR B 1 368 ? 3.592 13.578 3.645 1 98.12 368 TYR B N 1
ATOM 6538 C CA . TYR B 1 368 ? 2.174 13.609 3.301 1 98.12 368 TYR B CA 1
ATOM 6539 C C . TYR B 1 368 ? 1.42 12.477 3.994 1 98.12 368 TYR B C 1
ATOM 6541 O O . TYR B 1 368 ? 0.335 12.695 4.539 1 98.12 368 TYR B O 1
ATOM 6549 N N . ALA B 1 369 ? 1.977 11.328 3.955 1 97.44 369 ALA B N 1
ATOM 6550 C CA . ALA B 1 369 ? 1.361 10.148 4.559 1 97.44 369 ALA B CA 1
ATOM 6551 C C . ALA B 1 369 ? 1.438 10.203 6.082 1 97.44 369 ALA B C 1
ATOM 6553 O O . ALA B 1 369 ? 0.572 9.672 6.777 1 97.44 369 ALA B O 1
ATOM 6554 N N . THR B 1 370 ? 2.416 10.922 6.629 1 96.12 370 THR B N 1
ATOM 6555 C CA . THR B 1 370 ? 2.693 10.922 8.062 1 96.12 370 THR B CA 1
ATOM 6556 C C . THR B 1 370 ? 1.95 12.055 8.758 1 96.12 370 THR B C 1
ATOM 6558 O O . THR B 1 370 ? 1.436 11.883 9.859 1 96.12 370 THR B O 1
ATOM 6561 N N . ALA B 1 371 ? 1.86 13.164 8.086 1 95 371 ALA B N 1
ATOM 6562 C CA . ALA B 1 371 ? 1.334 14.367 8.711 1 95 371 ALA B CA 1
ATOM 6563 C C . ALA B 1 371 ? -0.192 14.352 8.75 1 95 371 ALA B C 1
ATOM 6565 O O . ALA B 1 371 ? -0.811 15.094 9.516 1 95 371 ALA B O 1
ATOM 6566 N N . SER B 1 372 ? -0.822 13.586 7.996 1 86.62 372 SER B N 1
ATOM 6567 C CA . SER B 1 372 ? -2.271 13.422 8.047 1 86.62 372 SER B CA 1
ATOM 6568 C C . SER B 1 372 ? -2.691 12.492 9.18 1 86.62 372 SER B C 1
ATOM 6570 O O . SER B 1 372 ? -2.52 11.281 9.086 1 86.62 372 SER B O 1
ATOM 6572 N N . HIS B 1 373 ? -3.32 13.148 10.203 1 83 373 HIS B N 1
ATOM 6573 C CA . HIS B 1 373 ? -3.709 12.32 11.344 1 83 373 HIS B CA 1
ATOM 6574 C C . HIS B 1 373 ? -4.82 11.352 10.961 1 83 373 HIS B C 1
ATOM 6576 O O . HIS B 1 373 ? -5.844 11.75 10.406 1 83 373 HIS B O 1
ATOM 6582 N N . GLY B 1 374 ? -4.574 10.172 10.953 1 92 374 GLY B N 1
ATOM 6583 C CA . GLY B 1 374 ? -5.559 9.141 10.648 1 92 374 GLY B CA 1
ATOM 6584 C C . GLY B 1 374 ? -5.52 8.695 9.203 1 92 374 GLY B C 1
ATOM 6585 O O . GLY B 1 374 ? -6.457 8.062 8.719 1 92 374 GLY B O 1
ATOM 6586 N N . ALA B 1 375 ? -4.527 9.148 8.492 1 95.06 375 ALA B N 1
ATOM 6587 C CA . ALA B 1 375 ? -4.426 8.852 7.066 1 95.06 375 ALA B CA 1
ATOM 6588 C C . ALA B 1 375 ? -4.625 7.359 6.801 1 95.06 375 ALA B C 1
ATOM 6590 O O . ALA B 1 375 ? -5.348 6.98 5.879 1 95.06 375 ALA B O 1
ATOM 6591 N N . SER B 1 376 ? -4.039 6.512 7.641 1 95.62 376 SER B N 1
ATOM 6592 C CA . SER B 1 376 ? -4.074 5.066 7.43 1 95.62 376 SER B CA 1
ATOM 6593 C C . SER B 1 376 ? -5.469 4.508 7.684 1 95.62 376 SER B C 1
ATOM 6595 O O . SER B 1 376 ? -5.793 3.404 7.234 1 95.62 376 SER B O 1
ATOM 6597 N N . SER B 1 377 ? -6.254 5.25 8.445 1 95.5 377 SER B N 1
ATOM 6598 C CA . SER B 1 377 ? -7.645 4.855 8.664 1 95.5 377 SER B CA 1
ATOM 6599 C C . SER B 1 377 ? -8.547 5.398 7.566 1 95.5 377 SER B C 1
ATOM 6601 O O . SER B 1 377 ? -9.477 4.711 7.121 1 95.5 377 SER B O 1
ATOM 6603 N N . HIS B 1 378 ? -8.234 6.613 7.145 1 96.75 378 HIS B N 1
ATOM 6604 C CA . HIS B 1 378 ? -9.094 7.285 6.18 1 96.75 378 HIS B CA 1
ATOM 6605 C C . HIS B 1 378 ? -8.898 6.715 4.777 1 96.75 378 HIS B C 1
ATOM 6607 O O . HIS B 1 378 ? -9.859 6.605 4.008 1 96.75 378 HIS B O 1
ATOM 6613 N N . ALA B 1 379 ? -7.707 6.406 4.438 1 97.38 379 ALA B N 1
ATOM 6614 C CA . ALA B 1 379 ? -7.402 5.918 3.096 1 97.38 379 ALA B CA 1
ATOM 6615 C C . ALA B 1 379 ? -6.242 4.93 3.119 1 97.38 379 ALA B C 1
ATOM 6617 O O . ALA B 1 379 ? -5.18 5.195 2.553 1 97.38 379 ALA B O 1
ATOM 6618 N N . PRO B 1 380 ? -6.449 3.74 3.621 1 96.88 380 PRO B N 1
ATOM 6619 C CA . PRO B 1 380 ? -5.352 2.799 3.869 1 96.88 380 PRO B CA 1
ATOM 6620 C C . PRO B 1 380 ? -4.594 2.43 2.596 1 96.88 380 PRO B C 1
ATOM 6622 O O . PRO B 1 380 ? -3.361 2.496 2.566 1 96.88 380 PRO B O 1
ATOM 6625 N N . ALA B 1 381 ? -5.27 2.08 1.511 1 97 381 ALA B N 1
ATOM 6626 C CA . ALA B 1 381 ? -4.602 1.679 0.275 1 97 381 ALA B CA 1
ATOM 6627 C C . ALA B 1 381 ? -3.807 2.838 -0.319 1 97 381 ALA B C 1
ATOM 6629 O O . ALA B 1 381 ? -2.684 2.648 -0.795 1 97 381 ALA B O 1
ATOM 6630 N N . GLU B 1 382 ? -4.375 4.012 -0.279 1 97.44 382 GLU B N 1
ATOM 6631 C CA . GLU B 1 382 ? -3.709 5.176 -0.853 1 97.44 382 GLU B CA 1
ATOM 6632 C C . GLU B 1 382 ? -2.447 5.531 -0.071 1 97.44 382 GLU B C 1
ATOM 6634 O O . GLU B 1 382 ? -1.424 5.887 -0.661 1 97.44 382 GLU B O 1
ATOM 6639 N N . VAL B 1 383 ? -2.545 5.469 1.227 1 98.38 383 VAL B N 1
ATOM 6640 C CA . VAL B 1 383 ? -1.397 5.781 2.072 1 98.38 383 VAL B CA 1
ATOM 6641 C C . VAL B 1 383 ? -0.256 4.812 1.773 1 98.38 383 VAL B C 1
ATOM 6643 O O . VAL B 1 383 ? 0.901 5.223 1.655 1 98.38 383 VAL B O 1
ATOM 6646 N N . LEU B 1 384 ? -0.588 3.547 1.637 1 98.69 384 LEU B N 1
ATOM 6647 C CA . LEU B 1 384 ? 0.429 2.543 1.346 1 98.69 384 LEU B CA 1
ATOM 6648 C C . LEU B 1 384 ? 1.012 2.748 -0.049 1 98.69 384 LEU B C 1
ATOM 6650 O O . LEU B 1 384 ? 2.219 2.592 -0.251 1 98.69 384 LEU B O 1
ATOM 6654 N N . ARG B 1 385 ? 0.171 3.102 -1.016 1 98.69 385 ARG B N 1
ATOM 6655 C CA . ARG B 1 385 ? 0.667 3.422 -2.352 1 98.69 385 ARG B CA 1
ATOM 6656 C C . ARG B 1 385 ? 1.651 4.586 -2.305 1 98.69 385 ARG B C 1
ATOM 6658 O O . ARG B 1 385 ? 2.736 4.512 -2.883 1 98.69 385 ARG B O 1
ATOM 6665 N N . ILE B 1 386 ? 1.292 5.621 -1.618 1 98.75 386 ILE B N 1
ATOM 6666 C CA . ILE B 1 386 ? 2.121 6.816 -1.511 1 98.75 386 ILE B CA 1
ATOM 6667 C C . ILE B 1 386 ? 3.465 6.457 -0.878 1 98.75 386 ILE B C 1
ATOM 6669 O O . ILE B 1 386 ? 4.52 6.852 -1.38 1 98.75 386 ILE B O 1
ATOM 6673 N N . LEU B 1 387 ? 3.438 5.691 0.194 1 98.88 387 LEU B N 1
ATOM 6674 C CA . LEU B 1 387 ? 4.668 5.297 0.873 1 98.88 387 LEU B CA 1
ATOM 6675 C C . LEU B 1 387 ? 5.52 4.402 -0.024 1 98.88 387 LEU B C 1
ATOM 6677 O O . LEU B 1 387 ? 6.75 4.488 0.001 1 98.88 387 LEU B O 1
ATOM 6681 N N . GLY B 1 388 ? 4.832 3.525 -0.822 1 98.88 388 GLY B N 1
ATOM 6682 C CA . GLY B 1 388 ? 5.574 2.754 -1.806 1 98.88 388 GLY B CA 1
ATOM 6683 C C . GLY B 1 388 ? 6.316 3.621 -2.805 1 98.88 388 GLY B C 1
ATOM 6684 O O . GLY B 1 388 ? 7.488 3.375 -3.096 1 98.88 388 GLY B O 1
ATOM 6685 N N . THR B 1 389 ? 5.711 4.629 -3.326 1 98.88 389 THR B N 1
ATOM 6686 C CA . THR B 1 389 ? 6.355 5.52 -4.281 1 98.88 389 THR B CA 1
ATOM 6687 C C . THR B 1 389 ? 7.453 6.336 -3.607 1 98.88 389 THR B C 1
ATOM 6689 O O . THR B 1 389 ? 8.445 6.695 -4.242 1 98.88 389 THR B O 1
ATOM 6692 N N . SER B 1 390 ? 7.238 6.625 -2.297 1 98.94 390 SER B N 1
ATOM 6693 C CA . SER B 1 390 ? 8.289 7.27 -1.516 1 98.94 390 SER B CA 1
ATOM 6694 C C . SER B 1 390 ? 9.547 6.406 -1.465 1 98.94 390 SER B C 1
ATOM 6696 O O . SER B 1 390 ? 10.656 6.91 -1.633 1 98.94 390 SER B O 1
ATOM 6698 N N . LEU B 1 391 ? 9.367 5.145 -1.236 1 98.94 391 LEU B N 1
ATOM 6699 C CA . LEU B 1 391 ? 10.492 4.215 -1.187 1 98.94 391 LEU B CA 1
ATOM 6700 C C . LEU B 1 391 ? 11.211 4.156 -2.531 1 98.94 391 LEU B C 1
ATOM 6702 O O . LEU B 1 391 ? 12.438 4.07 -2.58 1 98.94 391 LEU B O 1
ATOM 6706 N N . ASP B 1 392 ? 10.461 4.215 -3.609 1 98.88 392 ASP B N 1
ATOM 6707 C CA . ASP B 1 392 ? 11.047 4.207 -4.949 1 98.88 392 ASP B CA 1
ATOM 6708 C C . ASP B 1 392 ? 11.961 5.414 -5.156 1 98.88 392 ASP B C 1
ATOM 6710 O O . ASP B 1 392 ? 13.062 5.277 -5.688 1 98.88 392 ASP B O 1
ATOM 6714 N N . LYS B 1 393 ? 11.484 6.586 -4.75 1 98.94 393 LYS B N 1
ATOM 6715 C CA . LYS B 1 393 ? 12.266 7.809 -4.895 1 98.94 393 LYS B CA 1
ATOM 6716 C C . LYS B 1 393 ? 13.492 7.785 -3.99 1 98.94 393 LYS B C 1
ATOM 6718 O O . LYS B 1 393 ? 14.562 8.258 -4.375 1 98.94 393 LYS B O 1
ATOM 6723 N N . ALA B 1 394 ? 13.336 7.285 -2.781 1 98.94 394 ALA B N 1
ATOM 6724 C CA . ALA B 1 394 ? 14.484 7.148 -1.887 1 98.94 394 ALA B CA 1
ATOM 6725 C C . ALA B 1 394 ? 15.531 6.211 -2.477 1 98.94 394 ALA B C 1
ATOM 6727 O O . ALA B 1 394 ? 16.734 6.457 -2.354 1 98.94 394 ALA B O 1
ATOM 6728 N N . ALA B 1 395 ? 15.031 5.121 -3.102 1 98.75 395 ALA B N 1
ATOM 6729 C CA . ALA B 1 395 ? 15.93 4.176 -3.764 1 98.75 395 ALA B CA 1
ATOM 6730 C C . ALA B 1 395 ? 16.75 4.871 -4.848 1 98.75 395 ALA B C 1
ATOM 6732 O O . ALA B 1 395 ? 17.969 4.707 -4.91 1 98.75 395 ALA B O 1
ATOM 6733 N N . ASP B 1 396 ? 16.109 5.645 -5.672 1 98.81 396 ASP B N 1
ATOM 6734 C CA . ASP B 1 396 ? 16.781 6.367 -6.742 1 98.81 396 ASP B CA 1
ATOM 6735 C C . ASP B 1 396 ? 17.828 7.324 -6.176 1 98.81 396 ASP B C 1
ATOM 6737 O O . ASP B 1 396 ? 18.953 7.402 -6.691 1 98.81 396 ASP B O 1
ATOM 6741 N N . ALA B 1 397 ? 17.453 8.016 -5.121 1 98.94 397 ALA B N 1
ATOM 6742 C CA . ALA B 1 397 ? 18.359 8.969 -4.508 1 98.94 397 ALA B CA 1
ATOM 6743 C C . ALA B 1 397 ? 19.625 8.273 -4.012 1 98.94 397 ALA B C 1
ATOM 6745 O O . ALA B 1 397 ? 20.75 8.719 -4.301 1 98.94 397 ALA B O 1
ATOM 6746 N N . ARG B 1 398 ? 19.453 7.199 -3.303 1 98.88 398 ARG B N 1
ATOM 6747 C CA . ARG B 1 398 ? 20.609 6.586 -2.639 1 98.88 398 ARG B CA 1
ATOM 6748 C C . ARG B 1 398 ? 21.5 5.859 -3.643 1 98.88 398 ARG B C 1
ATOM 6750 O O . ARG B 1 398 ? 22.719 5.785 -3.463 1 98.88 398 ARG B O 1
ATOM 6757 N N . VAL B 1 399 ? 20.906 5.297 -4.75 1 98.88 399 VAL B N 1
ATOM 6758 C CA . VAL B 1 399 ? 21.719 4.695 -5.797 1 98.88 399 VAL B CA 1
ATOM 6759 C C . VAL B 1 399 ? 22.578 5.762 -6.465 1 98.88 399 VAL B C 1
ATOM 6761 O O . VAL B 1 399 ? 23.797 5.578 -6.637 1 98.88 399 VAL B O 1
ATOM 6764 N N . LYS B 1 400 ? 22 6.91 -6.816 1 98.88 400 LYS B N 1
ATOM 6765 C CA . LYS B 1 400 ? 22.75 8.016 -7.418 1 98.88 400 LYS B CA 1
ATOM 6766 C C . LYS B 1 400 ? 23.828 8.531 -6.469 1 98.88 400 LYS B C 1
ATOM 6768 O O . LYS B 1 400 ? 24.922 8.898 -6.906 1 98.88 400 LYS B O 1
ATOM 6773 N N . LEU B 1 401 ? 23.469 8.57 -5.188 1 98.94 401 LEU B N 1
ATOM 6774 C CA . LEU B 1 401 ? 24.438 9.023 -4.191 1 98.94 401 LEU B CA 1
ATOM 6775 C C . LEU B 1 401 ? 25.625 8.062 -4.098 1 98.94 401 LEU B C 1
ATOM 6777 O O . LEU B 1 401 ? 26.781 8.5 -4.043 1 98.94 401 LEU B O 1
ATOM 6781 N N . ALA B 1 402 ? 25.312 6.746 -4.078 1 98.88 402 ALA B N 1
ATOM 6782 C CA . ALA B 1 402 ? 26.391 5.758 -4.016 1 98.88 402 ALA B CA 1
ATOM 6783 C C . ALA B 1 402 ? 27.297 5.859 -5.23 1 98.88 402 ALA B C 1
ATOM 6785 O O . ALA B 1 402 ? 28.516 5.746 -5.109 1 98.88 402 ALA B O 1
ATOM 6786 N N . GLN B 1 403 ? 26.734 6.09 -6.395 1 98.75 403 GLN B N 1
ATOM 6787 C CA . GLN B 1 403 ? 27.5 6.25 -7.621 1 98.75 403 GLN B CA 1
ATOM 6788 C C . GLN B 1 403 ? 28.375 7.496 -7.562 1 98.75 403 GLN B C 1
ATOM 6790 O O . GLN B 1 403 ? 29.562 7.449 -7.91 1 98.75 403 GLN B O 1
ATOM 6795 N N . LEU B 1 404 ? 27.781 8.617 -7.141 1 98.75 404 LEU B N 1
ATOM 6796 C CA . LEU B 1 404 ? 28.516 9.875 -7.062 1 98.75 404 LEU B CA 1
ATOM 6797 C C . LEU B 1 404 ? 29.641 9.797 -6.039 1 98.75 404 LEU B C 1
ATOM 6799 O O . LEU B 1 404 ? 30.75 10.266 -6.293 1 98.75 404 LEU B O 1
ATOM 6803 N N . LEU B 1 405 ? 29.328 9.219 -4.879 1 98.75 405 LEU B N 1
ATOM 6804 C CA . LEU B 1 405 ? 30.359 9.062 -3.846 1 98.75 405 LEU B CA 1
ATOM 6805 C C . LEU B 1 405 ? 31.5 8.188 -4.344 1 98.75 405 LEU B C 1
ATOM 6807 O O . LEU B 1 405 ? 32.656 8.477 -4.059 1 98.75 405 LEU B O 1
ATOM 6811 N N . GLY B 1 406 ? 31.172 7.117 -5.113 1 97.81 406 GLY B N 1
ATOM 6812 C CA . GLY B 1 406 ? 32.219 6.32 -5.754 1 97.81 406 GLY B CA 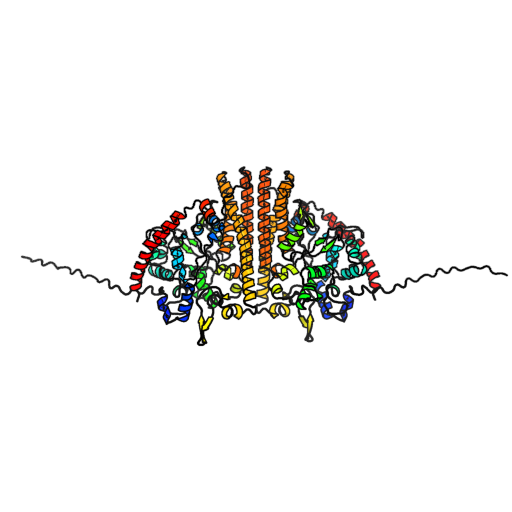1
ATOM 6813 C C . GLY B 1 406 ? 33.062 7.117 -6.715 1 97.81 406 GLY B C 1
ATOM 6814 O O . GLY B 1 406 ? 34.281 6.996 -6.711 1 97.81 406 GLY B O 1
ATOM 6815 N N . ALA B 1 407 ? 32.438 7.883 -7.504 1 97.75 407 ALA B N 1
ATOM 6816 C CA . ALA B 1 407 ? 33.125 8.711 -8.484 1 97.75 407 ALA B CA 1
ATOM 6817 C C . ALA B 1 407 ? 34.062 9.719 -7.789 1 97.75 407 ALA B C 1
ATOM 6819 O O . ALA B 1 407 ? 35.094 10.086 -8.32 1 97.75 407 ALA B O 1
ATOM 6820 N N . LYS B 1 408 ? 33.719 10.133 -6.578 1 97.69 408 LYS B N 1
ATOM 6821 C CA . LYS B 1 408 ? 34.469 11.117 -5.812 1 97.69 408 LYS B CA 1
ATOM 6822 C C . LYS B 1 408 ? 35.531 10.438 -4.949 1 97.69 408 LYS B C 1
ATOM 6824 O O . LYS B 1 408 ? 36.25 11.109 -4.211 1 97.69 408 LYS B O 1
ATOM 6829 N N . GLY B 1 409 ? 35.594 9.133 -5.004 1 96.44 409 GLY B N 1
ATOM 6830 C CA . GLY B 1 409 ? 36.594 8.391 -4.285 1 96.44 409 GLY B CA 1
ATOM 6831 C C . GLY B 1 409 ? 36.312 8.242 -2.807 1 96.44 409 GLY B C 1
ATOM 6832 O O . GLY B 1 409 ? 37.219 8.008 -2.006 1 96.44 409 GLY B O 1
ATOM 6833 N N . VAL B 1 410 ? 35.031 8.383 -2.479 1 97.94 410 VAL B N 1
ATOM 6834 C CA . VAL B 1 410 ? 34.656 8.266 -1.076 1 97.94 410 VAL B CA 1
ATOM 6835 C C . VAL B 1 410 ? 34.438 6.797 -0.72 1 97.94 410 VAL B C 1
ATOM 6837 O O . VAL B 1 410 ? 33.688 6.086 -1.417 1 97.94 410 VAL B O 1
ATOM 6840 N N . LYS B 1 411 ? 35.062 6.391 0.384 1 96.88 411 LYS B N 1
ATOM 6841 C CA . LYS B 1 411 ? 34.844 5.031 0.866 1 96.88 411 LYS B CA 1
ATOM 6842 C C . LYS B 1 411 ? 33.406 4.836 1.342 1 96.88 411 LYS B C 1
ATOM 6844 O O . LYS B 1 411 ? 32.844 5.707 2.01 1 96.88 411 LYS B O 1
ATOM 6849 N N . GLN B 1 412 ? 32.906 3.643 0.929 1 97.44 412 GLN B N 1
ATOM 6850 C CA . GLN B 1 412 ? 31.516 3.354 1.271 1 97.44 412 GLN B CA 1
ATOM 6851 C C . GLN B 1 412 ? 31.391 1.992 1.946 1 97.44 412 GLN B C 1
ATOM 6853 O O . GLN B 1 412 ? 32.156 1.074 1.657 1 97.44 412 GLN B O 1
ATOM 6858 N N . PRO B 1 413 ? 30.328 1.819 2.826 1 97.31 413 PRO B N 1
ATOM 6859 C CA . PRO B 1 413 ? 29.375 2.836 3.27 1 97.31 413 PRO B CA 1
ATOM 6860 C C . PRO B 1 413 ? 30.016 3.91 4.145 1 97.31 413 PRO B C 1
ATOM 6862 O O . PRO B 1 413 ? 31.031 3.658 4.785 1 97.31 413 PRO B O 1
ATOM 6865 N N . ILE B 1 414 ? 29.438 5.031 4.152 1 98.25 414 ILE B N 1
ATOM 6866 C CA . ILE B 1 414 ? 29.969 6.113 4.973 1 98.25 414 ILE B CA 1
ATOM 6867 C C . ILE B 1 414 ? 29.703 5.816 6.449 1 98.25 414 ILE B C 1
ATOM 6869 O O . ILE B 1 414 ? 28.938 4.91 6.781 1 98.25 414 ILE B O 1
ATOM 6873 N N . ALA B 1 415 ? 30.391 6.637 7.273 1 97.31 415 ALA B N 1
ATOM 6874 C CA . ALA B 1 415 ? 30.062 6.59 8.695 1 97.31 415 ALA B CA 1
ATOM 6875 C C . ALA B 1 415 ? 28.859 7.453 9.016 1 97.31 415 ALA B C 1
ATOM 6877 O O . ALA B 1 415 ? 28.844 8.656 8.742 1 97.31 415 ALA B O 1
ATOM 6878 N N . TYR B 1 416 ? 27.859 6.828 9.492 1 97.94 416 TYR B N 1
ATOM 6879 C CA . TYR B 1 416 ? 26.656 7.559 9.867 1 97.94 416 TYR B CA 1
ATOM 6880 C C . TYR B 1 416 ? 26.688 7.945 11.344 1 97.94 416 TYR B C 1
ATOM 6882 O O . TYR B 1 416 ? 27.141 7.164 12.188 1 97.94 416 TYR B O 1
ATOM 6890 N N . PRO B 1 417 ? 26.234 9.055 11.672 1 98.38 417 PRO B N 1
ATOM 6891 C CA . PRO B 1 417 ? 26.109 9.359 13.094 1 98.38 417 PRO B CA 1
ATOM 6892 C C . PRO B 1 417 ? 25.031 8.531 13.781 1 98.38 417 PRO B C 1
ATOM 6894 O O . PRO B 1 417 ? 24.125 8.008 13.117 1 98.38 417 PRO B O 1
ATOM 6897 N N . ASP B 1 418 ? 25.125 8.383 15.086 1 98.19 418 ASP B N 1
ATOM 6898 C CA . ASP B 1 418 ? 24.109 7.684 15.867 1 98.19 418 ASP B CA 1
ATOM 6899 C C . ASP B 1 418 ? 22.891 8.562 16.094 1 98.19 418 ASP B C 1
ATOM 6901 O O . ASP B 1 418 ? 22.938 9.555 16.812 1 98.19 418 ASP B O 1
ATOM 6905 N N . THR B 1 419 ? 21.812 8.227 15.484 1 98.5 419 THR B N 1
ATOM 6906 C CA . THR B 1 419 ? 20.578 8.984 15.609 1 98.5 419 THR B CA 1
ATOM 6907 C C . THR B 1 419 ? 19.469 8.102 16.172 1 98.5 419 THR B C 1
ATOM 6909 O O . THR B 1 419 ? 18.297 8.297 15.836 1 98.5 419 THR B O 1
ATOM 6912 N N . SER B 1 420 ? 19.781 7.137 17.031 1 98 420 SER B N 1
ATOM 6913 C CA . SER B 1 420 ? 18.859 6.098 17.469 1 98 420 SER B CA 1
ATOM 6914 C C . SER B 1 420 ? 17.906 6.625 18.531 1 98 420 SER B C 1
ATOM 6916 O O . SER B 1 420 ? 16.891 6 18.828 1 98 420 SER B O 1
ATOM 6918 N N . THR B 1 421 ? 18.25 7.727 19.203 1 98.56 421 THR B N 1
ATOM 6919 C CA . THR B 1 421 ? 17.359 8.398 20.141 1 98.56 421 THR B CA 1
ATOM 6920 C C . THR B 1 421 ? 17.188 9.867 19.766 1 98.56 421 THR B C 1
ATOM 6922 O O . THR B 1 421 ? 18 10.422 19.031 1 98.56 421 THR B O 1
ATOM 6925 N N . LYS B 1 422 ? 16.156 10.453 20.312 1 98.62 422 LYS B N 1
ATOM 6926 C CA . LYS B 1 422 ? 15.922 11.875 20.078 1 98.62 422 LYS B CA 1
ATOM 6927 C C . LYS B 1 422 ? 17.141 12.711 20.469 1 98.62 422 LYS B C 1
ATOM 6929 O O . LYS B 1 422 ? 17.594 13.547 19.703 1 98.62 422 LYS B O 1
ATOM 6934 N N . ALA B 1 423 ? 17.703 12.445 21.641 1 98.44 423 ALA B N 1
ATOM 6935 C CA . ALA B 1 423 ? 18.828 13.211 22.172 1 98.44 423 ALA B CA 1
ATOM 6936 C C . ALA B 1 423 ? 20.062 13.055 21.281 1 98.44 423 ALA B C 1
ATOM 6938 O O . ALA B 1 423 ? 20.766 14.031 21.016 1 98.44 423 ALA B O 1
ATOM 6939 N N . LYS B 1 424 ? 20.312 11.852 20.797 1 98.62 424 LYS B N 1
ATOM 6940 C CA . LYS B 1 424 ? 21.469 11.594 19.953 1 98.62 424 LYS B CA 1
ATOM 6941 C C . LYS B 1 424 ? 21.312 12.258 18.594 1 98.62 424 LYS B C 1
ATOM 6943 O O . LYS B 1 424 ? 22.281 12.805 18.047 1 98.62 424 LYS B O 1
ATOM 6948 N N . ALA B 1 425 ? 20.109 12.172 18.078 1 98.75 425 ALA B N 1
ATOM 6949 C CA . ALA B 1 425 ? 19.859 12.805 16.781 1 98.75 425 ALA B CA 1
ATOM 6950 C C . ALA B 1 425 ? 20.016 14.32 16.875 1 98.75 425 ALA B C 1
ATOM 6952 O O . ALA B 1 425 ? 20.656 14.93 16 1 98.75 425 ALA B O 1
ATOM 6953 N N . GLN B 1 426 ? 19.469 14.922 17.906 1 98.62 426 GLN B N 1
ATOM 6954 C CA . GLN B 1 426 ? 19.578 16.359 18.078 1 98.62 426 GLN B CA 1
ATOM 6955 C C . GLN B 1 426 ? 21.031 16.781 18.312 1 98.62 426 GLN B C 1
ATOM 6957 O O . GLN B 1 426 ? 21.469 17.812 17.812 1 98.62 426 GLN B O 1
ATOM 6962 N N . ALA B 1 427 ? 21.812 15.984 19.016 1 98.06 427 ALA B N 1
ATOM 6963 C CA . ALA B 1 427 ? 23.234 16.25 19.234 1 98.06 427 ALA B CA 1
ATOM 6964 C C . ALA B 1 427 ? 24.016 16.141 17.922 1 98.06 427 ALA B C 1
ATOM 6966 O O . ALA B 1 427 ? 24.891 16.953 17.656 1 98.06 427 ALA B O 1
ATOM 6967 N N . ALA B 1 428 ? 23.625 15.141 17.156 1 97.75 428 ALA B N 1
ATOM 6968 C CA . ALA B 1 428 ? 24.297 14.93 15.875 1 97.75 428 ALA B CA 1
ATOM 6969 C C . ALA B 1 428 ? 24.078 16.125 14.945 1 97.75 428 ALA B C 1
ATOM 6971 O O . ALA B 1 428 ? 24.906 16.406 14.07 1 97.75 428 ALA B O 1
ATOM 6972 N N . LEU B 1 429 ? 23.031 16.844 15.18 1 98.19 429 LEU B N 1
ATOM 6973 C CA . LEU B 1 429 ? 22.688 17.984 14.336 1 98.19 429 LEU B CA 1
ATOM 6974 C C . LEU B 1 429 ? 23.188 19.297 14.953 1 98.19 429 LEU B C 1
ATOM 6976 O O . LEU B 1 429 ? 22.953 20.375 14.406 1 98.19 429 LEU B O 1
ATOM 6980 N N . GLY B 1 430 ? 23.766 19.203 16.109 1 97.75 430 GLY B N 1
ATOM 6981 C CA . GLY B 1 430 ? 24.375 20.359 16.75 1 97.75 430 GLY B CA 1
ATOM 6982 C C . GLY B 1 430 ? 23.359 21.25 17.453 1 97.75 430 GLY B C 1
ATOM 6983 O O . GLY B 1 430 ? 23.594 22.453 17.641 1 97.75 430 GLY B O 1
ATOM 6984 N N . MET B 1 431 ? 22.266 20.688 17.875 1 97.5 431 MET B N 1
ATOM 6985 C CA . MET B 1 431 ? 21.234 21.5 18.5 1 97.5 431 MET B CA 1
ATOM 6986 C C . MET B 1 431 ? 21.516 21.672 20 1 97.5 431 MET B C 1
ATOM 6988 O O . MET B 1 431 ? 21.797 20.688 20.688 1 97.5 431 MET B O 1
ATOM 6992 N N . ASN B 1 432 ? 21.438 22.844 20.484 1 97.31 432 ASN B N 1
ATOM 6993 C CA . ASN B 1 432 ? 21.547 23.141 21.906 1 97.31 432 ASN B CA 1
ATOM 6994 C C . ASN B 1 432 ? 20.188 23.141 22.594 1 97.31 432 ASN B C 1
ATOM 6996 O O . ASN B 1 432 ? 19.656 24.203 22.922 1 97.31 432 ASN B O 1
ATOM 7000 N N . MET B 1 433 ? 19.75 22.031 22.953 1 98.06 433 MET B N 1
ATOM 7001 C CA . MET B 1 433 ? 18.391 21.859 23.469 1 98.06 433 MET B CA 1
ATOM 7002 C C . MET B 1 433 ? 18.266 22.484 24.859 1 98.06 433 MET B C 1
ATOM 7004 O O . MET B 1 433 ? 17.203 23 25.203 1 98.06 433 MET B O 1
ATOM 7008 N N . LYS B 1 434 ? 19.328 22.406 25.641 1 97.75 434 LYS B N 1
ATOM 7009 C CA . LYS B 1 434 ? 19.297 23 26.969 1 97.75 434 LYS B CA 1
ATOM 7010 C C . LYS B 1 434 ? 18.953 24.5 26.891 1 97.75 434 LYS B C 1
ATOM 7012 O O . LYS B 1 434 ? 18.094 24.984 27.609 1 97.75 434 LYS B O 1
ATOM 7017 N N . THR B 1 435 ? 19.609 25.156 26.016 1 98.12 435 THR B N 1
ATOM 7018 C CA . THR B 1 435 ? 19.391 26.594 25.844 1 98.12 435 THR B CA 1
ATOM 7019 C C . THR B 1 435 ? 17.984 26.875 25.328 1 98.12 435 THR B C 1
ATOM 7021 O O . THR B 1 435 ? 17.297 27.75 25.828 1 98.12 435 THR B O 1
ATOM 7024 N N . MET B 1 436 ? 17.562 26.156 24.344 1 98 436 MET B N 1
ATOM 7025 C CA . MET B 1 436 ? 16.25 26.375 23.75 1 98 436 MET B CA 1
ATOM 7026 C C . MET B 1 436 ? 15.141 26.141 24.766 1 98 436 MET B C 1
ATOM 7028 O O . MET B 1 436 ? 14.172 26.891 24.812 1 98 436 MET B O 1
ATOM 7032 N N . ASN B 1 437 ? 15.312 25.125 25.609 1 98.31 437 ASN B N 1
ATOM 7033 C CA . ASN B 1 437 ? 14.32 24.844 26.641 1 98.31 437 ASN B CA 1
ATOM 7034 C C . ASN B 1 437 ? 14.297 25.938 27.703 1 98.31 437 ASN B C 1
ATOM 7036 O O . ASN B 1 437 ? 13.227 26.328 28.188 1 98.31 437 ASN B O 1
ATOM 7040 N N . ALA B 1 438 ? 15.453 26.422 28.062 1 98.56 438 ALA B N 1
ATOM 7041 C CA . ALA B 1 438 ? 15.539 27.484 29.062 1 98.56 438 ALA B CA 1
ATOM 7042 C C . ALA B 1 438 ? 14.898 28.766 28.547 1 98.56 438 ALA B C 1
ATOM 7044 O O . ALA B 1 438 ? 14.188 29.453 29.281 1 98.56 438 ALA B O 1
ATOM 7045 N N . GLU B 1 439 ? 15.227 29.094 27.328 1 98.31 439 GLU B N 1
ATOM 7046 C CA . GLU B 1 439 ? 14.656 30.297 26.719 1 98.31 439 GLU B CA 1
ATOM 7047 C C . GLU B 1 439 ? 13.133 30.188 26.641 1 98.31 439 GLU B C 1
ATOM 7049 O O . GLU B 1 439 ? 12.422 31.172 26.891 1 98.31 439 GLU B O 1
ATOM 7054 N N . LYS B 1 440 ? 12.641 29.031 26.281 1 98.5 440 LYS B N 1
ATOM 7055 C CA . LYS B 1 440 ? 11.195 28.844 26.203 1 98.5 440 LYS B CA 1
ATOM 7056 C C . LYS B 1 440 ? 10.547 28.969 27.578 1 98.5 440 LYS B C 1
ATOM 7058 O O . LYS B 1 440 ? 9.469 29.562 27.719 1 98.5 440 LYS B O 1
ATOM 7063 N N . ALA B 1 441 ? 11.18 28.438 28.578 1 98.5 441 ALA B N 1
ATOM 7064 C CA . ALA B 1 441 ? 10.68 28.562 29.938 1 98.5 441 ALA B CA 1
ATOM 7065 C C . ALA B 1 441 ? 10.586 30.031 30.359 1 98.5 441 ALA B C 1
ATOM 7067 O O . ALA B 1 441 ? 9.625 30.438 31.016 1 98.5 441 ALA B O 1
ATOM 7068 N N . GLU B 1 442 ? 11.547 30.781 30.016 1 98.38 442 GLU B N 1
ATOM 7069 C CA . GLU B 1 442 ? 11.555 32.219 30.344 1 98.38 442 GLU B CA 1
ATOM 7070 C C . GLU B 1 442 ? 10.43 32.938 29.609 1 98.38 442 GLU B C 1
ATOM 7072 O O . GLU B 1 442 ? 9.75 33.781 30.188 1 98.38 442 GLU B O 1
ATOM 7077 N N . PHE B 1 443 ? 10.289 32.656 28.391 1 98.31 443 PHE B N 1
ATOM 7078 C CA . PHE B 1 443 ? 9.211 33.219 27.578 1 98.31 443 PHE B CA 1
ATOM 7079 C C . PHE B 1 443 ? 7.859 32.938 28.25 1 98.31 443 PHE B C 1
ATOM 7081 O O . PHE B 1 443 ? 7.055 33.875 28.406 1 98.31 443 PHE B O 1
ATOM 7088 N N . LYS B 1 444 ? 7.625 31.703 28.625 1 98.38 444 LYS B N 1
ATOM 7089 C CA . LYS B 1 444 ? 6.359 31.312 29.234 1 98.38 444 LYS B CA 1
ATOM 7090 C C . LYS B 1 444 ? 6.145 32.031 30.578 1 98.38 444 LYS B C 1
ATOM 7092 O O . LYS B 1 444 ? 5.012 32.344 30.938 1 98.38 444 LYS B O 1
ATOM 7097 N N . LYS B 1 445 ? 7.207 32.344 31.234 1 97.94 445 LYS B N 1
ATOM 7098 C CA . LYS B 1 445 ? 7.145 32.969 32.562 1 97.94 445 LYS B CA 1
ATOM 7099 C C . LYS B 1 445 ? 6.949 34.469 32.438 1 97.94 445 LYS B C 1
ATOM 7101 O O . LYS B 1 445 ? 6.379 35.094 33.344 1 97.94 445 LYS B O 1
ATOM 7106 N N . THR B 1 446 ? 7.352 35.094 31.344 1 97.75 446 THR B N 1
ATOM 7107 C CA . THR B 1 446 ? 7.426 36.531 31.297 1 97.75 446 THR B CA 1
ATOM 7108 C C . THR B 1 446 ? 6.426 37.094 30.297 1 97.75 446 THR B C 1
ATOM 7110 O O . THR B 1 446 ? 5.492 37.812 30.672 1 97.75 446 THR B O 1
ATOM 7113 N N . LEU B 1 447 ? 6.551 36.656 29.047 1 97.94 447 LEU B N 1
ATOM 7114 C CA . LEU B 1 447 ? 5.77 37.312 28 1 97.94 447 LEU B CA 1
ATOM 7115 C C . LEU B 1 447 ? 4.34 36.781 27.984 1 97.94 447 LEU B C 1
ATOM 7117 O O . LEU B 1 447 ? 3.395 37.531 27.75 1 97.94 447 LEU B O 1
ATOM 7121 N N . VAL B 1 448 ? 4.129 35.5 28.203 1 98.25 448 VAL B N 1
ATOM 7122 C CA . VAL B 1 448 ? 2.82 34.875 28.062 1 98.25 448 VAL B CA 1
ATOM 7123 C C . VAL B 1 448 ? 1.841 35.469 29.062 1 98.25 448 VAL B C 1
ATOM 7125 O O . VAL B 1 448 ? 0.701 35.781 28.719 1 98.25 448 VAL B O 1
ATOM 7128 N N . PRO B 1 449 ? 2.248 35.688 30.359 1 97.81 449 PRO B N 1
ATOM 7129 C CA . PRO B 1 449 ? 1.319 36.344 31.281 1 97.81 449 PRO B CA 1
ATOM 7130 C C . PRO B 1 449 ? 0.928 37.75 30.844 1 97.81 449 PRO B C 1
ATOM 7132 O O . PRO B 1 449 ? -0.209 38.188 31.062 1 97.81 449 PRO B O 1
ATOM 7135 N N . LYS B 1 450 ? 1.812 38.438 30.234 1 97.75 450 LYS B N 1
ATOM 7136 C CA . LYS B 1 450 ? 1.496 39.781 29.719 1 97.75 450 LYS B CA 1
ATOM 7137 C C . LYS B 1 450 ? 0.457 39.688 28.609 1 97.75 450 LYS B C 1
ATOM 7139 O O . LYS B 1 450 ? -0.422 40.562 28.5 1 97.75 450 LYS B O 1
ATOM 7144 N N . TRP B 1 451 ? 0.67 38.688 27.734 1 98 451 TRP B N 1
ATOM 7145 C CA . TRP B 1 451 ? -0.317 38.469 26.688 1 98 451 TRP B CA 1
ATOM 7146 C C . TRP B 1 451 ? -1.71 38.281 27.281 1 98 451 TRP B C 1
ATOM 7148 O O . TRP B 1 451 ? -2.678 38.875 26.797 1 98 451 TRP B O 1
ATOM 7158 N N . LYS B 1 452 ? -1.807 37.5 28.266 1 96.88 452 LYS B N 1
ATOM 7159 C CA . LYS B 1 452 ? -3.084 37.156 28.891 1 96.88 452 LYS B CA 1
ATOM 7160 C C . LYS B 1 452 ? -3.715 38.375 29.531 1 96.88 452 LYS B C 1
ATOM 7162 O O . LYS B 1 452 ? -4.93 38.594 29.453 1 96.88 452 LYS B O 1
ATOM 7167 N N . GLU B 1 453 ? -2.969 39.156 30.188 1 97.44 453 GLU B N 1
ATOM 7168 C CA . GLU B 1 453 ? -3.467 40.375 30.828 1 97.44 453 GLU B CA 1
ATOM 7169 C C . GLU B 1 453 ? -4.023 41.344 29.797 1 97.44 453 GLU B C 1
ATOM 7171 O O . GLU B 1 453 ? -5.098 41.938 30 1 97.44 453 GLU B O 1
ATOM 7176 N N . GLU B 1 454 ? -3.273 41.5 28.781 1 97.25 454 GLU B N 1
ATOM 7177 C CA . GLU B 1 454 ? -3.723 42.406 27.719 1 97.25 454 GLU B CA 1
ATOM 7178 C C . GLU B 1 454 ? -5.016 41.906 27.094 1 97.25 454 GLU B C 1
ATOM 7180 O O . GLU B 1 454 ? -5.914 42.688 26.781 1 97.25 454 GLU B O 1
ATOM 7185 N N . ALA B 1 455 ? -5.043 40.688 26.859 1 97 455 ALA B N 1
ATOM 7186 C CA . ALA B 1 455 ? -6.238 40.094 26.266 1 97 455 ALA B CA 1
ATOM 7187 C C . ALA B 1 455 ? -7.445 40.281 27.188 1 97 455 ALA B C 1
ATOM 7189 O O . ALA B 1 455 ? -8.555 40.562 26.719 1 97 455 ALA B O 1
ATOM 7190 N N . LYS B 1 456 ? -7.258 40 28.453 1 95.81 456 LYS B N 1
ATOM 7191 C CA . LYS B 1 456 ? -8.336 40.188 29.422 1 95.81 456 LYS B CA 1
ATOM 7192 C C . LYS B 1 456 ? -8.891 41.594 29.406 1 95.81 456 LYS B C 1
ATOM 7194 O O . LYS B 1 456 ? -10.102 41.781 29.453 1 95.81 456 LYS B O 1
ATOM 7199 N N . LYS B 1 457 ? -8.086 42.562 29.375 1 96.38 457 LYS B N 1
ATOM 7200 C CA . LYS B 1 457 ? -8.508 43.969 29.297 1 96.38 457 LYS B CA 1
ATOM 7201 C C . LYS B 1 457 ? -9.305 44.25 28.031 1 96.38 457 LYS B C 1
ATOM 7203 O O . LYS B 1 457 ? -10.328 44.938 28.078 1 96.38 457 LYS B O 1
ATOM 7208 N N . ARG B 1 458 ? -8.812 43.688 26.953 1 94.44 458 ARG B N 1
ATOM 7209 C CA . ARG B 1 458 ? -9.5 43.875 25.672 1 94.44 458 ARG B CA 1
ATOM 7210 C C . ARG B 1 458 ? -10.875 43.219 25.688 1 94.44 458 ARG B C 1
ATOM 7212 O O . ARG B 1 458 ? -11.867 43.844 25.297 1 94.44 458 ARG B O 1
ATOM 7219 N N . GLU B 1 459 ? -10.961 42 26.141 1 93.94 459 GLU B N 1
ATOM 7220 C CA . GLU B 1 459 ? -12.195 41.219 26.062 1 93.94 459 GLU B CA 1
ATOM 7221 C C . GLU B 1 459 ? -13.227 41.719 27.078 1 93.94 459 GLU B C 1
ATOM 7223 O O . GLU B 1 459 ? -14.422 41.5 26.922 1 93.94 459 GLU B O 1
ATOM 7228 N N . ALA B 1 460 ? -12.758 42.406 28.125 1 92.38 460 ALA B N 1
ATOM 7229 C CA . ALA B 1 460 ? -13.664 43.031 29.078 1 92.38 460 ALA B CA 1
ATOM 7230 C C . ALA B 1 460 ? -14.5 44.125 28.422 1 92.38 460 ALA B C 1
ATOM 7232 O O . ALA B 1 460 ? -15.555 44.5 28.953 1 92.38 460 ALA B O 1
ATOM 7233 N N . THR B 1 461 ? -14.047 44.594 27.328 1 90.56 461 THR B N 1
ATOM 7234 C CA . THR B 1 461 ? -14.766 45.625 26.641 1 90.56 461 THR B CA 1
ATOM 7235 C C . THR B 1 461 ? -15.859 45.062 25.75 1 90.56 461 THR B C 1
ATOM 7237 O O . THR B 1 461 ? -16.688 45.781 25.219 1 90.56 461 THR B O 1
ATOM 7240 N N . TYR B 1 462 ? -15.766 43.75 25.562 1 86.88 462 TYR B N 1
ATOM 7241 C CA . TYR B 1 462 ? -16.75 43.094 24.688 1 86.88 462 TYR B CA 1
ATOM 7242 C C . TYR B 1 462 ? -18.109 43.062 25.344 1 86.88 462 TYR B C 1
ATOM 7244 O O . TYR B 1 462 ? -18.234 42.844 26.562 1 86.88 462 TYR B O 1
ATOM 7252 N N . LYS B 1 463 ? -19.203 43.562 24.641 1 77.88 463 LYS B N 1
ATOM 7253 C CA . LYS B 1 463 ? -20.562 43.562 25.141 1 77.88 463 LYS B CA 1
ATOM 7254 C C . LYS B 1 463 ? -21.312 42.312 24.703 1 77.88 463 LYS B C 1
ATOM 7256 O O . LYS B 1 463 ? -21.031 41.75 23.641 1 77.88 463 LYS B O 1
#

pLDDT: mean 93.81, std 14.34, range [21.44, 98.94]

Radius of gyration: 35.63 Å; Cα contacts (8 Å, |Δi|>4): 1567; chains: 2; bounding box: 74×199×74 Å

Foldseek 3Di:
DCPCVDDPPPPPPPPPPLQLPALFPKFDFAQVVCCVVPVQQSVLLVCLVVQPDWAWVCQVPVLQLQLQAPAQVVQGDTDDGRQQCLLVPLLQRLRQFFAPAQQDTDAWLLSCQQWTSLLLSVCRVQNPVRRRDHHVLNCLLRGDRTDDDRLFATVPDPHGDHSHVQLQVLCVLVVRHLVPHDPLVSLQSSVVSAQAWWDADPDPVGGGDIHGQQNQHRDLVRSLCSCVVVVHAPGQHLQLRFRADAGAAHQSSLLCQFPCVVVSVHLQLQQFFWDADPVGDIDTRNNGDGSLVVCCRHVVVPDPDDSVVVVVVLVVLVVLLVVLLSVLSVLLSQLRNLSNVLVVLPHDCVLCVLLSVLSRSLSSLSNNLVNHVSSSVSHSVSSNVSSVVSNVSSVVNVVSSVVSCVVSVHDPDDDDFDSPGSVRSCVVSVHDSVVRNVSSVVSVVPVSVVSNVSSVVSCVSHD/DPDDDPPPPPPPPPPPPLQLPAQFPKFDFAQVVCCVVAVQQSVLLVCLVVQPDWAWVCQVPVLQLQLQAPAQVVQGDTDDGRQQCLLVPLLQRLRQFFAPAQQDTDAWLLSCQQWTSLLLSVCSVQNLVRRRDHGVLNCLLRGDRTDDDRLFATVPDPHGDHSHVQLQVLCVLVVRHLVPHDPLVSLQSSVVSAQAWWDADPDPVGGGDIHHQQNQHRDLVRSVCSCVVVVHAPGQRLQLRFRADAGAAHQSSLLCQFPCVVVSVHLQLQQFFWDADPVGDIDTRNNGDGSLVVCCRHVVVPDPDDSVVVVVVLVVLVVLLVVLLSVLSVLLSQLSNLSNVLVVLPHDCVLCVLLSVLSRSLSSLSNNLVNHVSSSVSHSVSSNVSSVVSVVSSVVNVVSSVVSCVVSVHDPDDDDFDSPGSVRSCVVSVHDSVVRNVSSVVSVVPVSVVSNVSSVVSCVSHD

InterPro domains:
  IPR003321 Cytochrome c552 [PF02335] (32-457)
  IPR003321 Cytochrome c552 [PIRSF000243] (27-459)
  IPR003321 Cytochrome c552 [PTHR30633] (7-463)
  IPR003321 Cytochrome c552 [cd00548] (30-402)
  IPR017570 Formate-dependent cytochrome c nitrite reductase, c552 subunit [MF_01182] (1-462)
  IPR017570 Formate-dependent cytochrome c nitrite reductase, c552 subunit [NF008339] (20-462)
  IPR017570 Formate-dependent cytochrome c nitrite reductase, c552 subunit [TIGR03152] (28-460)
  IPR036280 Multiheme cytochrome superfamily [SSF48695] (26-458)

Organism: Shewanella frigidimarina (strain NCIMB 400) (NCBI:txid318167)